Protein 6I7N (pdb70)

Structure (mmCIF, N/CA/C/O backbone):
data_6I7N
#
_entry.id   6I7N
#
_cell.length_a   94.184
_cell.length_b   106.387
_cell.length_c   186.548
_cell.angle_alpha   90.00
_cell.angle_beta   90.00
_cell.angle_gamma   90.00
#
_symmetry.space_group_name_H-M   'P 21 21 21'
#
loop_
_entity.id
_entity.type
_entity.pdbx_description
1 polymer 'Trypanothione reductase'
2 non-polymer 'FLAVIN-ADENINE DINUCLEOTIDE'
3 non-polymer GLYCEROL
4 non-polymer 'SULFATE ION'
5 non-polymer ~{N}-(4-azanylbutyl)-~{N}-(2-azanyl-2-oxidanylidene-ethyl)-7-(3-azanyl-3-oxidanylidene-propyl)-4-(dimethylamino)-2-(2-naphthalen-2-ylethylamino)pyrrolo[2,3-d]pyrimidine-6-carboxamide
6 water water
#
loop_
_atom_site.group_PDB
_atom_site.id
_atom_site.type_symbol
_atom_site.label_atom_id
_atom_site.label_alt_id
_atom_site.label_comp_id
_atom_site.label_asym_id
_atom_site.label_entity_id
_atom_site.label_seq_id
_atom_site.pdbx_PDB_ins_code
_atom_site.Cartn_x
_atom_site.Cartn_y
_atom_site.Cartn_z
_atom_site.occupancy
_atom_site.B_iso_or_equiv
_atom_site.auth_seq_id
_atom_site.auth_comp_id
_atom_site.auth_asym_id
_atom_site.auth_atom_id
_atom_site.pdbx_PDB_model_num
ATOM 1 N N . PRO A 1 1 ? 6.223 84.278 49.235 1.00 165.50 0 PRO A N 1
ATOM 2 C CA . PRO A 1 1 ? 4.887 84.445 48.610 1.00 165.92 0 PRO A CA 1
ATOM 3 C C . PRO A 1 1 ? 3.717 83.965 49.502 1.00 163.01 0 PRO A C 1
ATOM 4 O O . PRO A 1 1 ? 3.895 83.910 50.712 1.00 166.88 0 PRO A O 1
ATOM 8 N N . MET A 1 2 ? 2.558 83.626 48.910 1.00 148.42 1 MET A N 1
ATOM 9 C CA . MET A 1 2 ? 1.253 83.442 49.626 1.00 133.34 1 MET A CA 1
ATOM 10 C C . MET A 1 2 ? 0.951 81.958 49.925 1.00 120.68 1 MET A C 1
ATOM 11 O O . MET A 1 2 ? 1.296 81.079 49.102 1.00 117.87 1 MET A O 1
ATOM 16 N N . SER A 1 3 ? 0.269 81.694 51.052 1.00 125.04 2 SER A N 1
ATOM 17 C CA . SER A 1 3 ? 0.103 80.344 51.662 1.00 111.55 2 SER A CA 1
ATOM 18 C C . SER A 1 3 ? -1.155 79.636 51.144 1.00 101.39 2 SER A C 1
ATOM 19 O O . SER A 1 3 ? -2.283 80.015 51.508 1.00 95.17 2 SER A O 1
ATOM 22 N N . ARG A 1 4 ? -0.954 78.548 50.417 1.00 95.35 3 ARG A N 1
ATOM 23 C CA . ARG A 1 4 ? -2.024 77.924 49.605 1.00 94.51 3 ARG A CA 1
ATOM 24 C C . ARG A 1 4 ? -2.475 76.622 50.259 1.00 90.37 3 ARG A C 1
ATOM 25 O O . ARG A 1 4 ? -1.727 76.092 51.092 1.00 88.11 3 ARG A O 1
ATOM 33 N N . ALA A 1 5 ? -3.630 76.102 49.833 1.00 88.80 4 ALA A N 1
ATOM 34 C CA . ALA A 1 5 ? -4.234 74.855 50.371 1.00 88.58 4 ALA A CA 1
ATOM 35 C C . ALA A 1 5 ? -3.385 73.622 50.005 1.00 86.59 4 ALA A C 1
ATOM 36 O O . ALA A 1 5 ? -2.953 72.894 50.927 1.00 88.02 4 ALA A O 1
ATOM 38 N N . TYR A 1 6 ? -3.195 73.354 48.713 1.00 82.73 5 TYR A N 1
ATOM 39 C CA . TYR A 1 6 ? -2.281 72.294 48.224 1.00 79.60 5 TYR A CA 1
ATOM 40 C C . TYR A 1 6 ? -1.052 72.950 47.603 1.00 83.22 5 TYR A C 1
ATOM 41 O O . TYR A 1 6 ? -1.131 74.103 47.149 1.00 80.80 5 TYR A O 1
ATOM 50 N N . ASP A 1 7 ? 0.036 72.197 47.509 1.00 89.57 6 ASP A N 1
ATOM 51 C CA . ASP A 1 7 ? 1.263 72.649 46.812 1.00 94.87 6 ASP A CA 1
ATOM 52 C C . ASP A 1 7 ? 1.154 72.296 45.338 1.00 90.96 6 ASP A C 1
ATOM 53 O O . ASP A 1 7 ? 1.643 73.077 44.506 1.00 95.56 6 ASP A O 1
ATOM 58 N N . LEU A 1 8 ? 0.607 71.118 45.047 1.00 82.57 7 LEU A N 1
ATOM 59 C CA . LEU A 1 8 ? 0.486 70.646 43.648 1.00 78.69 7 LEU A CA 1
ATOM 60 C C . LEU A 1 8 ? -0.850 69.940 43.431 1.00 76.92 7 LEU A C 1
ATOM 61 O O . LEU A 1 8 ? -1.160 68.968 44.151 1.00 78.02 7 LEU A O 1
ATOM 66 N N . VAL A 1 9 ? -1.609 70.421 42.454 1.00 72.73 8 VAL A N 1
ATOM 67 C CA . VAL A 1 9 ? -2.797 69.712 41.929 1.00 71.83 8 VAL A CA 1
ATOM 68 C C . VAL A 1 9 ? -2.303 69.009 40.668 1.00 77.74 8 VAL A C 1
ATOM 69 O O . VAL A 1 9 ? -1.275 69.455 40.136 1.00 81.11 8 VAL A O 1
ATOM 73 N N . VAL A 1 10 ? -2.931 67.892 40.268 1.00 83.58 9 VAL A N 1
ATOM 74 C CA . VAL A 1 10 ? -2.691 67.169 38.974 1.00 79.79 9 VAL A CA 1
ATOM 75 C C . VAL A 1 10 ? -4.043 66.757 38.378 1.00 80.14 9 VAL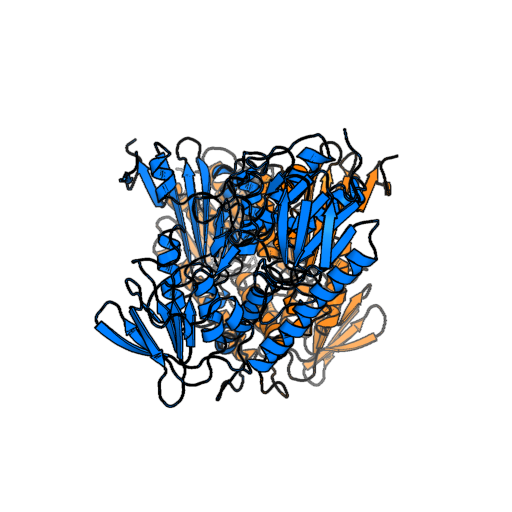 A C 1
ATOM 76 O O . VAL A 1 10 ? -4.768 65.999 39.064 1.00 79.99 9 VAL A O 1
ATOM 80 N N . LEU A 1 11 ? -4.333 67.171 37.136 1.00 80.61 10 LEU A N 1
ATOM 81 C CA . LEU A 1 11 ? -5.553 66.737 36.389 1.00 81.63 10 LEU A CA 1
ATOM 82 C C . LEU A 1 11 ? -5.255 65.446 35.625 1.00 86.11 10 LEU A C 1
ATOM 83 O O . LEU A 1 11 ? -4.755 65.545 34.510 1.00 93.02 10 LEU A O 1
ATOM 88 N N . GLY A 1 12 ? -5.558 64.291 36.209 1.00 88.90 11 GLY A N 1
ATOM 89 C CA . GLY A 1 12 ? -5.398 62.989 35.544 1.00 87.86 11 GLY A CA 1
ATOM 90 C C . GLY A 1 12 ? -4.446 62.085 36.293 1.00 84.89 11 GLY A C 1
ATOM 91 O O . GLY A 1 12 ? -3.239 62.416 36.386 1.00 81.87 11 GLY A O 1
ATOM 92 N N . ALA A 1 13 ? -4.965 60.950 36.768 1.00 81.01 12 ALA A N 1
ATOM 93 C CA . ALA A 1 13 ? -4.167 59.817 37.285 1.00 81.18 12 ALA A CA 1
ATOM 94 C C . ALA A 1 13 ? -3.518 59.042 36.127 1.00 81.10 12 ALA A C 1
ATOM 95 O O . ALA A 1 13 ? -3.614 57.803 36.091 1.00 75.17 12 ALA A O 1
ATOM 97 N N . GLY A 1 14 ? -2.823 59.761 35.242 1.00 86.46 13 GLY A N 1
ATOM 98 C CA . GLY A 1 14 ? -2.183 59.197 34.043 1.00 86.84 13 GLY A CA 1
ATOM 99 C C . GLY A 1 14 ? -0.889 58.494 34.401 1.00 86.08 13 GLY A C 1
ATOM 100 O O . GLY A 1 14 ? -0.531 58.442 35.582 1.00 80.93 13 GLY A O 1
ATOM 101 N N . SER A 1 15 ? -0.206 57.942 33.411 1.00 89.05 14 SER A N 1
ATOM 102 C CA . SER A 1 15 ? 1.167 57.413 33.579 1.00 86.14 14 SER A CA 1
ATOM 103 C C . SER A 1 15 ? 2.033 58.589 34.032 1.00 78.94 14 SER A C 1
ATOM 104 O O . SER A 1 15 ? 2.836 58.417 34.950 1.00 74.94 14 SER A O 1
ATOM 107 N N . GLY A 1 16 ? 1.841 59.756 33.420 1.00 76.42 15 GLY A N 1
ATOM 108 C CA . GLY A 1 16 ? 2.546 60.987 33.813 1.00 78.34 15 GLY A CA 1
ATOM 109 C C . GLY A 1 16 ? 2.045 61.518 35.145 1.00 77.94 15 GLY A C 1
ATOM 110 O O . GLY A 1 16 ? 2.883 61.737 36.062 1.00 79.38 15 GLY A O 1
ATOM 111 N N . GLY A 1 17 ? 0.727 61.722 35.252 1.00 75.62 16 GLY A N 1
ATOM 112 C CA . GLY A 1 17 ? 0.074 62.359 36.415 1.00 73.87 16 GLY A CA 1
ATOM 113 C C . GLY A 1 17 ? 0.317 61.627 37.732 1.00 72.69 16 GLY A C 1
ATOM 114 O O . GLY A 1 17 ? 0.440 62.300 38.763 1.00 71.83 16 GLY A O 1
ATOM 115 N N . LEU A 1 18 ? 0.395 60.295 37.712 1.00 73.88 17 LEU A N 1
ATOM 116 C CA . LEU A 1 18 ? 0.662 59.462 38.914 1.00 74.35 17 LEU A CA 1
ATOM 117 C C . LEU A 1 18 ? 2.157 59.415 39.208 1.00 74.24 17 LEU A C 1
ATOM 118 O O . LEU A 1 18 ? 2.474 59.250 40.375 1.00 77.73 17 LEU A O 1
ATOM 123 N N . GLU A 1 19 ? 3.035 59.507 38.213 1.00 75.86 18 GLU A N 1
ATOM 124 C CA . GLU A 1 19 ? 4.502 59.525 38.463 1.00 78.11 18 GLU A CA 1
ATOM 125 C C . GLU A 1 19 ? 4.861 60.835 39.165 1.00 80.45 18 GLU A C 1
ATOM 126 O O . GLU A 1 19 ? 5.586 60.794 40.178 1.00 78.76 18 GLU A O 1
ATOM 132 N N . ALA A 1 20 ? 4.356 61.952 38.648 1.00 87.14 19 ALA A N 1
ATOM 133 C CA . ALA A 1 20 ? 4.546 63.297 39.243 1.00 92.73 19 ALA A CA 1
ATOM 134 C C . ALA A 1 20 ? 4.007 63.307 40.681 1.00 95.37 19 ALA A C 1
ATOM 135 O O . ALA A 1 20 ? 4.776 63.635 41.613 1.00 98.10 19 ALA A O 1
ATOM 137 N N . GLY A 1 21 ? 2.730 62.946 40.854 1.00 94.99 20 GLY A N 1
ATOM 138 C CA . GLY A 1 21 ? 2.015 62.980 42.147 1.00 90.49 20 GLY A CA 1
ATOM 139 C C . GLY A 1 21 ? 2.761 62.243 43.241 1.00 87.96 20 GLY A C 1
ATOM 140 O O . GLY A 1 21 ? 2.900 62.806 44.325 1.00 87.45 20 GLY A O 1
ATOM 141 N N . TRP A 1 22 ? 3.257 61.042 42.948 1.00 88.74 21 TRP A N 1
ATOM 142 C CA . TRP A 1 22 ? 3.954 60.157 43.918 1.00 89.84 21 TRP A CA 1
ATOM 143 C C . TRP A 1 22 ? 5.312 60.750 44.295 1.00 93.37 21 TRP A C 1
ATOM 144 O O . TRP A 1 22 ? 5.602 60.809 45.506 1.00 100.19 21 TRP A O 1
ATOM 155 N N . ASN A 1 23 ? 6.130 61.145 43.315 1.00 93.46 22 ASN A N 1
ATOM 156 C CA . ASN A 1 23 ? 7.516 61.633 43.564 1.00 93.59 22 ASN A CA 1
ATOM 157 C C . ASN A 1 23 ? 7.485 62.893 44.443 1.00 91.58 22 ASN A C 1
ATOM 158 O O . ASN A 1 23 ? 8.350 63.016 45.333 1.00 94.53 22 ASN A O 1
ATOM 163 N N . ALA A 1 24 ? 6.515 63.784 44.220 1.00 86.71 23 ALA A N 1
ATOM 164 C CA . ALA A 1 24 ? 6.341 65.027 45.007 1.00 84.79 23 ALA A CA 1
ATOM 165 C C . ALA A 1 24 ? 5.912 64.690 46.438 1.00 87.20 23 ALA A C 1
ATOM 166 O O . ALA A 1 24 ? 6.396 65.359 47.379 1.00 88.93 23 ALA A O 1
ATOM 168 N N . ALA A 1 25 ? 5.034 63.696 46.596 1.00 87.57 24 ALA A N 1
ATOM 169 C CA . ALA A 1 25 ? 4.376 63.354 47.878 1.00 85.28 24 ALA A CA 1
ATOM 170 C C . ALA A 1 25 ? 5.318 62.591 48.812 1.00 83.79 24 ALA A C 1
ATOM 171 O O . ALA A 1 25 ? 5.065 62.650 50.032 1.00 86.87 24 ALA A O 1
ATOM 173 N N . VAL A 1 26 ? 6.312 61.847 48.315 1.00 80.12 25 VAL A N 1
ATOM 174 C CA . VAL A 1 26 ? 7.208 61.102 49.246 1.00 81.40 25 VAL A CA 1
ATOM 175 C C . VAL A 1 26 ? 8.615 61.724 49.250 1.00 84.75 25 VAL A C 1
ATOM 176 O O . VAL A 1 26 ? 9.089 62.082 50.360 1.00 86.60 25 VAL A O 1
ATOM 180 N N . THR A 1 27 ? 9.273 61.892 48.105 1.00 85.92 26 THR A N 1
ATOM 181 C CA . THR A 1 27 ? 10.704 62.305 48.094 1.00 88.38 26 THR A CA 1
ATOM 182 C C . THR A 1 27 ? 10.834 63.828 48.238 1.00 90.85 26 THR A C 1
ATOM 183 O O . THR A 1 27 ? 11.974 64.278 48.379 1.00 94.46 26 THR A O 1
ATOM 187 N N . HIS A 1 28 ? 9.738 64.598 48.229 1.00 93.20 27 HIS A N 1
ATOM 188 C CA . HIS A 1 28 ? 9.762 66.051 48.578 1.00 93.72 27 HIS A CA 1
ATOM 189 C C . HIS A 1 28 ? 8.606 66.480 49.496 1.00 92.66 27 HIS A C 1
ATOM 190 O O . HIS A 1 28 ? 8.603 67.658 49.887 1.00 84.99 27 HIS A O 1
ATOM 197 N N . LYS A 1 29 ? 7.657 65.580 49.790 1.00 96.00 28 LYS A N 1
ATOM 198 C CA . LYS A 1 29 ? 6.744 65.605 50.974 1.00 96.62 28 LYS A CA 1
ATOM 199 C C . LYS A 1 29 ? 5.668 66.687 50.832 1.00 89.43 28 LYS A C 1
ATOM 200 O O . LYS A 1 29 ? 5.172 67.133 51.880 1.00 78.32 28 LYS A O 1
ATOM 206 N N . LYS A 1 30 ? 5.240 67.001 49.602 1.00 88.36 29 LYS A N 1
ATOM 207 C CA . LYS A 1 30 ? 4.276 68.093 49.303 1.00 89.30 29 LYS A CA 1
ATOM 208 C C . LYS A 1 30 ? 2.848 67.556 49.353 1.00 91.45 29 LYS A C 1
ATOM 209 O O . LYS A 1 30 ? 2.676 66.332 49.175 1.00 93.71 29 LYS A O 1
ATOM 215 N N . LYS A 1 31 ? 1.869 68.433 49.595 1.00 95.06 30 LYS A N 1
ATOM 216 C CA . LYS A 1 31 ? 0.450 68.015 49.770 1.00 97.03 30 LYS A CA 1
ATOM 217 C C . LYS A 1 31 ? -0.193 68.027 48.388 1.00 93.81 30 LYS A C 1
ATOM 218 O O . LYS A 1 31 ? -0.606 69.098 47.906 1.00 94.19 30 LYS A O 1
ATOM 224 N N . VAL A 1 32 ? -0.287 66.854 47.782 1.00 87.40 31 VAL A N 1
ATOM 225 C CA . VAL A 1 32 ? -0.669 66.717 46.359 1.00 79.34 31 VAL A CA 1
ATOM 226 C C . VAL A 1 32 ? -2.121 66.281 46.257 1.00 77.28 31 VAL A C 1
ATOM 227 O O . VAL A 1 32 ? -2.604 65.526 47.118 1.00 76.13 31 VAL A O 1
ATOM 231 N N . ALA A 1 33 ? -2.777 66.758 45.210 1.00 77.54 32 ALA A N 1
ATOM 232 C CA . ALA A 1 33 ? -4.150 66.368 44.840 1.00 79.01 32 ALA A CA 1
ATOM 233 C C . ALA A 1 33 ? -4.166 65.878 43.392 1.00 76.31 32 ALA A C 1
ATOM 234 O O . ALA A 1 33 ? -3.624 66.567 42.519 1.00 73.10 32 ALA A O 1
ATOM 236 N N . VAL A 1 34 ? -4.786 64.729 43.144 1.00 74.84 33 VAL A N 1
ATOM 237 C CA . VAL A 1 34 ? -4.801 64.088 41.802 1.00 72.67 33 VAL A CA 1
ATOM 238 C C . VAL A 1 34 ? -6.258 63.881 41.395 1.00 71.60 33 VAL A C 1
ATOM 239 O O . VAL A 1 34 ? -7.010 63.245 42.141 1.00 66.97 33 VAL A O 1
ATOM 243 N N . VAL A 1 35 ? -6.650 64.461 40.269 1.00 74.77 34 VAL A N 1
ATOM 244 C CA . VAL A 1 35 ? -8.065 64.437 39.809 1.00 77.68 34 VAL A CA 1
ATOM 245 C C . VAL A 1 35 ? -8.216 63.421 38.676 1.00 78.10 34 VAL A C 1
ATOM 246 O O . VAL A 1 35 ? -7.429 63.416 37.720 1.00 76.90 34 VAL A O 1
ATOM 250 N N . ASP A 1 36 ? -9.242 62.591 38.768 1.00 78.73 35 ASP A N 1
ATOM 251 C CA . ASP A 1 36 ? -9.599 61.672 37.666 1.00 79.43 35 ASP A CA 1
ATOM 252 C C . ASP A 1 36 ? -11.103 61.439 37.708 1.00 80.79 35 ASP A C 1
ATOM 253 O O . ASP A 1 36 ? -11.718 61.802 38.703 1.00 81.13 35 ASP A O 1
ATOM 258 N N . VAL A 1 37 ? -11.666 60.852 36.662 1.00 81.15 36 VAL A N 1
ATOM 259 C CA . VAL A 1 37 ? -13.125 60.964 36.366 1.00 80.19 36 VAL A CA 1
ATOM 260 C C . VAL A 1 37 ? -13.885 59.748 36.910 1.00 79.03 36 VAL A C 1
ATOM 261 O O . VAL A 1 37 ? -15.130 59.805 36.967 1.00 77.07 36 VAL A O 1
ATOM 265 N N . GLN A 1 38 ? -13.207 58.683 37.327 1.00 80.48 37 GLN A N 1
ATOM 266 C CA . GLN A 1 38 ? -13.952 57.516 37.858 1.00 84.71 37 GLN A CA 1
ATOM 267 C C . GLN A 1 38 ? -13.096 56.635 38.771 1.00 83.50 37 GLN A C 1
ATOM 268 O O . GLN A 1 38 ? -11.834 56.715 38.757 1.00 78.34 37 GLN A O 1
ATOM 274 N N . ALA A 1 39 ? -13.819 55.802 39.526 1.00 83.12 38 ALA A N 1
ATOM 275 C CA . ALA A 1 39 ? -13.311 54.756 40.436 1.00 82.91 38 ALA A CA 1
ATOM 276 C C . ALA A 1 39 ? -12.339 53.866 39.668 1.00 83.24 38 ALA A C 1
ATOM 277 O O . ALA A 1 39 ? -11.118 54.019 39.849 1.00 77.40 38 ALA A O 1
ATOM 279 N N . THR A 1 40 ? -12.902 53.034 38.790 1.00 87.09 39 THR A N 1
ATOM 280 C CA . THR A 1 40 ? -12.238 51.896 38.111 1.00 88.98 39 THR A CA 1
ATOM 281 C C . THR A 1 40 ? -12.499 51.995 36.606 1.00 88.49 39 THR A C 1
ATOM 282 O O . THR A 1 40 ? -13.313 52.855 36.199 1.00 87.23 39 THR A O 1
ATOM 286 N N . HIS A 1 41 ? -11.856 51.126 35.821 1.00 87.12 40 HIS A N 1
ATOM 287 C CA . HIS A 1 41 ? -12.001 51.033 34.342 1.00 84.09 40 HIS A CA 1
ATOM 288 C C . HIS A 1 41 ? -13.472 50.906 33.947 1.00 82.94 40 HIS A C 1
ATOM 289 O O . HIS A 1 41 ? -14.260 50.396 34.763 1.00 79.49 40 HIS A O 1
ATOM 296 N N . GLY A 1 42 ? -13.817 51.347 32.731 1.00 85.47 41 GLY A N 1
ATOM 297 C CA . GLY A 1 42 ? -15.067 50.939 32.063 1.00 87.54 41 GLY A CA 1
ATOM 298 C C . GLY A 1 42 ? -15.977 52.082 31.618 1.00 89.01 41 GLY A C 1
ATOM 299 O O . GLY A 1 42 ? -15.745 53.259 31.900 1.00 85.81 41 GLY A O 1
ATOM 300 N N . PRO A 1 43 ? -17.056 51.728 30.887 1.00 93.47 42 PRO A N 1
ATOM 301 C CA . PRO A 1 43 ? -17.945 52.712 30.285 1.00 94.96 42 PRO A CA 1
ATOM 302 C C . PRO A 1 43 ? -18.724 53.511 31.319 1.00 94.30 42 PRO A C 1
ATOM 303 O O . PRO A 1 43 ? -18.979 53.020 32.412 1.00 96.69 42 PRO A O 1
ATOM 307 N N . PRO A 1 44 ? -19.215 54.716 30.960 1.00 93.04 43 PRO A N 1
ATOM 308 C CA . PRO A 1 44 ? -18.923 55.315 29.652 1.00 93.17 43 PRO A CA 1
ATOM 309 C C . PRO A 1 44 ? -17.646 56.167 29.507 1.00 90.91 43 PRO A C 1
ATOM 310 O O . PRO A 1 44 ? -17.417 56.649 28.402 1.00 87.35 43 PRO A O 1
ATOM 314 N N . LEU A 1 45 ? -16.829 56.288 30.559 1.00 87.78 44 LEU A N 1
ATOM 315 C CA . LEU A 1 45 ? -15.641 57.181 30.559 1.00 86.40 44 LEU A CA 1
ATOM 316 C C . LEU A 1 45 ? -14.365 56.409 30.222 1.00 83.90 44 LEU A C 1
ATOM 317 O O . LEU A 1 45 ? -13.377 57.067 29.851 1.00 77.29 44 LEU A O 1
ATOM 322 N N . PHE A 1 46 ? -14.379 55.085 30.386 1.00 87.40 45 PHE A N 1
ATOM 323 C CA . PHE A 1 46 ? -13.242 54.178 30.065 1.00 91.71 45 PHE A CA 1
ATOM 324 C C . PHE A 1 46 ? -12.008 54.562 30.893 1.00 91.01 45 PHE A C 1
ATOM 325 O O . PHE A 1 46 ? -11.759 53.937 31.923 1.00 88.65 45 PHE A O 1
ATOM 333 N N . ALA A 1 47 ? -11.257 55.570 30.454 1.00 92.14 46 ALA A N 1
ATOM 334 C CA . ALA A 1 47 ? -10.024 56.043 31.117 1.00 92.59 46 ALA A CA 1
ATOM 335 C C . ALA A 1 47 ? -10.315 56.321 32.596 1.00 92.01 46 ALA A C 1
ATOM 336 O O . ALA A 1 47 ? -11.327 56.983 32.905 1.00 95.17 46 ALA A O 1
ATOM 338 N N . ALA A 1 48 ? -9.488 55.811 33.502 1.00 90.09 47 ALA A N 1
ATOM 339 C CA . ALA A 1 48 ? -9.768 55.881 34.954 1.00 87.70 47 ALA A CA 1
ATOM 340 C C . ALA A 1 48 ? -8.475 55.942 35.747 1.00 86.87 47 ALA A C 1
ATOM 341 O O . ALA A 1 48 ? -7.386 56.081 35.160 1.00 83.35 47 ALA A O 1
ATOM 343 N N . LEU A 1 49 ? -8.610 55.833 37.062 1.00 90.83 48 LEU A N 1
ATOM 344 C CA . LEU A 1 49 ? -7.446 55.712 37.969 1.00 93.25 48 LEU A CA 1
ATOM 345 C C . LEU A 1 49 ? -6.415 54.742 37.363 1.00 90.49 48 LEU A C 1
ATOM 346 O O . LEU A 1 49 ? -6.694 53.517 37.287 1.00 88.79 48 LEU A O 1
ATOM 351 N N . GLY A 1 50 ? -5.264 55.277 36.945 1.00 86.35 49 GLY A N 1
ATOM 352 C CA . GLY A 1 50 ? -4.183 54.494 36.331 1.00 86.02 49 GLY A CA 1
ATOM 353 C C . GLY A 1 50 ? -3.886 54.954 34.920 1.00 88.42 49 GLY A C 1
ATOM 354 O O . GLY A 1 50 ? -2.896 54.480 34.359 1.00 91.93 49 GLY A O 1
ATOM 355 N N . GLY A 1 51 ? -4.719 55.811 34.328 1.00 90.14 50 GLY A N 1
ATOM 356 C CA . GLY A 1 51 ? -4.425 56.445 33.031 1.00 93.88 50 GLY A CA 1
ATOM 357 C C . GLY A 1 51 ? -5.029 55.688 31.858 1.00 96.57 50 GLY A C 1
ATOM 358 O O . GLY A 1 51 ? -5.564 54.586 32.049 1.00 95.14 50 GLY A O 1
ATOM 359 N N . THR A 1 52 ? -4.938 56.276 30.668 1.00 101.22 51 THR A N 1
ATOM 360 C CA . THR A 1 52 ? -5.474 55.732 29.397 1.00 96.73 51 THR A CA 1
ATOM 361 C C . THR A 1 52 ? -4.502 54.661 28.929 1.00 95.78 51 THR A C 1
ATOM 362 O O . THR A 1 52 ? -4.468 54.423 27.743 1.00 94.48 51 THR A O 1
ATOM 366 N N . CYS A 1 53 ? -3.718 54.070 29.828 1.00 98.17 52 CYS A N 1
ATOM 367 C CA . CYS A 1 53 ? -2.698 53.057 29.453 1.00 97.40 52 CYS A CA 1
ATOM 368 C C . CYS A 1 53 ? -2.793 51.815 30.309 1.00 88.41 52 CYS A C 1
ATOM 369 O O . CYS A 1 53 ? -2.019 50.933 30.076 1.00 85.44 52 CYS A O 1
ATOM 372 N N . VAL A 1 54 ? -3.641 51.799 31.314 1.00 85.33 53 VAL A N 1
ATOM 373 C CA . VAL A 1 54 ? -3.779 50.623 32.207 1.00 82.30 53 VAL A CA 1
ATOM 374 C C . VAL A 1 54 ? -5.215 50.142 32.074 1.00 81.75 53 VAL A C 1
ATOM 375 O O . VAL A 1 54 ? -5.450 48.966 32.327 1.00 79.59 53 VAL A O 1
ATOM 379 N N . ASN A 1 55 ? -6.113 51.058 31.702 1.00 81.88 54 ASN A N 1
ATOM 380 C CA . ASN A 1 55 ? -7.567 50.793 31.607 1.00 84.10 54 ASN A CA 1
ATOM 381 C C . ASN A 1 55 ? -7.977 50.527 30.163 1.00 86.82 54 ASN A C 1
ATOM 382 O O . ASN A 1 55 ? -8.606 49.473 29.908 1.00 85.73 54 ASN A O 1
ATOM 387 N N . VAL A 1 56 ? -7.659 51.416 29.240 1.00 90.41 55 VAL A N 1
ATOM 388 C CA . VAL A 1 56 ? -8.062 51.159 27.830 1.00 96.40 55 VAL A CA 1
ATOM 389 C C . VAL A 1 56 ? -6.858 51.398 26.934 1.00 96.82 55 VAL A C 1
ATOM 390 O O . VAL A 1 56 ? -7.043 51.770 25.761 1.00 94.28 55 VAL A O 1
ATOM 394 N N . GLY A 1 57 ? -5.674 51.105 27.469 1.00 95.43 56 GLY A N 1
ATOM 395 C CA . GLY A 1 57 ? -4.409 51.294 26.745 1.00 95.57 56 GLY A CA 1
ATOM 396 C C . GLY A 1 57 ? -3.640 50.007 26.602 1.00 95.39 56 GLY A C 1
ATOM 397 O O . GLY A 1 57 ? -4.277 48.974 26.426 1.00 96.62 56 GLY A O 1
ATOM 398 N N . CYS A 1 58 ? -2.318 50.133 26.665 1.00 96.09 57 CYS A N 1
ATOM 399 C CA . CYS A 1 58 ? -1.254 49.109 26.539 1.00 94.53 57 CYS A CA 1
ATOM 400 C C . CYS A 1 58 ? -1.597 47.831 27.338 1.00 87.50 57 CYS A C 1
ATOM 401 O O . CYS A 1 58 ? -1.790 46.781 26.740 1.00 90.22 57 CYS A O 1
ATOM 404 N N . VAL A 1 59 ? -1.706 47.907 28.656 1.00 80.81 58 VAL A N 1
ATOM 405 C CA . VAL A 1 59 ? -1.824 46.690 29.498 1.00 82.53 58 VAL A CA 1
ATOM 406 C C . VAL A 1 59 ? -2.862 45.756 28.891 1.00 81.64 58 VAL A C 1
ATOM 407 O O . VAL A 1 59 ? -2.478 44.733 28.338 1.00 79.54 58 VAL A O 1
ATOM 411 N N . PRO A 1 60 ? -4.181 46.059 28.958 1.00 83.67 59 PRO A N 1
ATOM 412 C CA . PRO A 1 60 ? -5.212 45.089 28.581 1.00 88.24 59 PRO A CA 1
ATOM 413 C C . PRO A 1 60 ? -5.133 44.676 27.104 1.00 95.23 59 PRO A C 1
ATOM 414 O O . PRO A 1 60 ? -5.438 43.545 26.778 1.00 100.25 59 PRO A O 1
ATOM 418 N N . LYS A 1 61 ? -4.720 45.600 26.238 1.00 98.09 60 LYS A N 1
ATOM 419 C CA . LYS A 1 61 ? -4.403 45.294 24.823 1.00 97.18 60 LYS A CA 1
ATOM 420 C C . LYS A 1 61 ? -3.469 44.084 24.758 1.00 91.55 60 LYS A C 1
ATOM 421 O O . LYS A 1 61 ? -3.885 43.049 24.206 1.00 85.29 60 LYS A O 1
ATOM 427 N N . LYS A 1 62 ? -2.275 44.211 25.347 1.00 88.13 61 LYS A N 1
ATOM 428 C CA . LYS A 1 62 ? -1.184 43.212 25.213 1.00 86.68 61 LYS A CA 1
ATOM 429 C C . LYS A 1 62 ? -1.535 41.894 25.921 1.00 85.03 61 LYS A C 1
ATOM 430 O O . LYS A 1 62 ? -0.815 40.891 25.686 1.00 82.61 61 LYS A O 1
ATOM 436 N N . LEU A 1 63 ? -2.561 41.868 26.774 1.00 84.60 62 LEU A N 1
ATOM 437 C CA . LEU A 1 63 ? -3.112 40.595 27.302 1.00 85.41 62 LEU A CA 1
ATOM 438 C C . LEU A 1 63 ? -3.905 39.954 26.177 1.00 83.93 62 LEU A C 1
ATOM 439 O O . LEU A 1 63 ? -3.688 38.766 25.904 1.00 90.76 62 LEU A O 1
ATOM 444 N N . MET A 1 64 ? -4.798 40.721 25.559 1.00 78.42 63 MET A N 1
ATOM 445 C CA . MET A 1 64 ? -5.686 40.179 24.512 1.00 77.22 63 MET A CA 1
ATOM 446 C C . MET A 1 64 ? -4.813 39.700 23.342 1.00 77.46 63 MET A C 1
ATOM 447 O O . MET A 1 64 ? -5.143 38.636 22.774 1.00 77.85 63 MET A O 1
ATOM 452 N N . VAL A 1 65 ? -3.710 40.403 23.042 1.00 75.49 64 VAL A N 1
ATOM 453 C CA . VAL A 1 65 ? -2.802 40.039 21.909 1.00 74.63 64 VAL A CA 1
ATOM 454 C C . VAL A 1 65 ? -2.027 38.769 22.248 1.00 72.49 64 VAL A C 1
ATOM 455 O O . VAL A 1 65 ? -1.789 37.961 21.323 1.00 70.91 64 VAL A O 1
ATOM 459 N N . THR A 1 66 ? -1.634 38.585 23.504 1.00 72.66 65 THR A N 1
ATOM 460 C CA . THR A 1 66 ? -1.050 37.292 23.952 1.00 73.27 65 THR A CA 1
ATOM 461 C C . THR A 1 66 ? -2.095 36.199 23.726 1.00 74.60 65 THR A C 1
ATOM 462 O O . THR A 1 66 ? -1.712 35.096 23.295 1.00 77.17 65 THR A O 1
ATOM 466 N N . GLY A 1 67 ? -3.359 36.540 23.984 1.00 75.23 66 GLY A N 1
ATOM 467 C CA . GLY A 1 67 ? -4.520 35.656 23.828 1.00 77.78 66 GLY A CA 1
ATOM 468 C C . GLY A 1 67 ? -4.804 35.339 22.376 1.00 80.03 66 GLY A C 1
ATOM 469 O O . GLY A 1 67 ? -5.351 34.261 22.110 1.00 84.48 66 GLY A O 1
ATOM 470 N N . ALA A 1 68 ? -4.517 36.250 21.454 1.00 78.90 67 ALA A N 1
ATOM 471 C CA . ALA A 1 68 ? -4.726 35.997 20.018 1.00 81.58 67 ALA A CA 1
ATOM 472 C C . ALA A 1 68 ? -3.645 35.036 19.511 1.00 83.73 67 ALA A C 1
ATOM 473 O O . ALA A 1 68 ? -3.971 34.168 18.684 1.00 88.77 67 ALA A O 1
ATOM 475 N N . GLN A 1 69 ? -2.399 35.216 19.956 1.00 85.54 68 GLN A N 1
ATOM 476 C CA . GLN A 1 69 ? -1.214 34.482 19.431 1.00 88.89 68 GLN A CA 1
ATOM 477 C C . GLN A 1 69 ? -1.387 32.968 19.575 1.00 88.75 68 GLN A C 1
ATOM 478 O O . GLN A 1 69 ? -0.726 32.220 18.837 1.00 83.52 68 GLN A O 1
ATOM 484 N N . TYR A 1 70 ? -2.240 32.534 20.498 1.00 91.77 69 TYR A N 1
ATOM 485 C CA . TYR A 1 70 ? -2.515 31.102 20.777 1.00 93.77 69 TYR A CA 1
ATOM 486 C C . TYR A 1 70 ? -3.336 30.486 19.631 1.00 90.42 69 TYR A C 1
ATOM 487 O O . TYR A 1 70 ? -3.445 29.249 19.634 1.00 95.29 69 TYR A O 1
ATOM 496 N N . MET A 1 71 ? -3.905 31.261 18.698 1.00 87.92 70 MET A N 1
ATOM 497 C CA . MET A 1 71 ? -4.513 30.692 17.464 1.00 86.13 70 MET A CA 1
ATOM 498 C C . MET A 1 71 ? -3.388 30.073 16.636 1.00 84.40 70 MET A C 1
ATOM 499 O O . MET A 1 71 ? -3.432 28.851 16.386 1.00 81.62 70 MET A O 1
ATOM 504 N N . ASP A 1 72 ? -2.400 30.878 16.246 1.00 89.38 71 ASP A N 1
ATOM 505 C CA . ASP A 1 72 ? -1.198 30.399 15.511 1.00 94.24 71 ASP A CA 1
ATOM 506 C C . ASP A 1 72 ? -0.593 29.204 16.258 1.00 95.43 71 ASP A C 1
ATOM 507 O O . ASP A 1 72 ? -0.549 28.108 15.681 1.00 94.19 71 ASP A O 1
ATOM 512 N N . LEU A 1 73 ? -0.209 29.415 17.520 1.00 97.82 72 LEU A N 1
ATOM 513 C CA . LEU A 1 73 ? 0.510 28.412 18.351 1.00 102.46 72 LEU A CA 1
ATOM 514 C C . LEU A 1 73 ? -0.467 27.296 18.768 1.00 105.63 72 LEU A C 1
ATOM 515 O O . LEU A 1 73 ? -0.326 26.775 19.908 1.00 103.74 72 LEU A O 1
ATOM 520 N N . ILE A 1 74 ? -1.428 26.929 17.913 1.00 106.67 73 ILE A N 1
ATOM 521 C CA . ILE A 1 74 ? -2.267 25.707 18.095 1.00 110.17 73 ILE A CA 1
ATOM 522 C C . ILE A 1 74 ? -2.158 24.899 16.802 1.00 109.69 73 ILE A C 1
ATOM 523 O O . ILE A 1 74 ? -1.582 23.802 16.854 1.00 112.21 73 ILE A O 1
ATOM 528 N N . ARG A 1 75 ? -2.609 25.429 15.668 1.00 109.91 74 ARG A N 1
ATOM 529 C CA . ARG A 1 75 ? -2.438 24.692 14.388 1.00 115.15 74 ARG A CA 1
ATOM 530 C C . ARG A 1 75 ? -0.937 24.609 14.053 1.00 114.16 74 ARG A C 1
ATOM 531 O O . ARG A 1 75 ? -0.587 23.749 13.210 1.00 119.73 74 ARG A O 1
ATOM 539 N N . GLU A 1 76 ? -0.079 25.393 14.724 1.00 107.20 75 GLU A N 1
ATOM 540 C CA . GLU A 1 76 ? 1.403 25.245 14.620 1.00 106.16 75 GLU A CA 1
ATOM 541 C C . GLU A 1 76 ? 1.900 24.048 15.436 1.00 100.18 75 GLU A C 1
ATOM 542 O O . GLU A 1 76 ? 2.902 23.430 15.039 1.00 100.21 75 GLU A O 1
ATOM 548 N N . SER A 1 77 ? 1.275 23.749 16.569 1.00 96.06 76 SER A N 1
ATOM 549 C CA . SER A 1 77 ? 1.670 22.610 17.441 1.00 94.51 76 SER A CA 1
ATOM 550 C C . SER A 1 77 ? 1.676 21.293 16.651 1.00 94.91 76 SER A C 1
ATOM 551 O O . SER A 1 77 ? 2.575 20.456 16.908 1.00 92.49 76 SER A O 1
ATOM 554 N N . GLY A 1 78 ? 0.674 21.097 15.782 1.00 95.93 77 GLY A N 1
ATOM 555 C CA . GLY A 1 78 ? 0.412 19.858 15.015 1.00 95.77 77 GLY A CA 1
ATOM 556 C C . GLY A 1 78 ? 1.663 19.162 14.505 1.00 93.53 77 GLY A C 1
ATOM 557 O O . GLY A 1 78 ? 1.666 17.921 14.521 1.00 92.82 77 GLY A O 1
ATOM 558 N N . GLY A 1 79 ? 2.660 19.923 14.041 1.00 91.19 78 GLY A N 1
ATOM 559 C CA . GLY A 1 79 ? 3.909 19.404 13.447 1.00 89.21 78 GLY A CA 1
ATOM 560 C C . GLY A 1 79 ? 4.885 18.864 14.480 1.00 85.06 78 GLY A C 1
ATOM 561 O O . GLY A 1 79 ? 5.726 18.007 14.125 1.00 83.63 78 GLY A O 1
ATOM 562 N N . PHE A 1 80 ? 4.798 19.338 15.718 1.00 81.36 79 PHE A N 1
ATOM 563 C CA . PHE A 1 80 ? 5.667 18.884 16.826 1.00 80.17 79 PHE A CA 1
ATOM 564 C C . PHE A 1 80 ? 5.065 17.690 17.570 1.00 79.20 79 PHE A C 1
ATOM 565 O O . PHE A 1 80 ? 5.638 17.317 18.603 1.00 78.94 79 PHE A O 1
ATOM 573 N N . GLY A 1 81 ? 3.960 17.128 17.076 1.00 79.66 80 GLY A N 1
ATOM 574 C CA . GLY A 1 81 ? 3.362 15.893 17.620 1.00 79.40 80 GLY A CA 1
ATOM 575 C C . GLY A 1 81 ? 2.109 16.164 18.417 1.00 76.47 80 GLY A C 1
ATOM 576 O O . GLY A 1 81 ? 1.505 15.203 18.893 1.00 72.40 80 GLY A O 1
ATOM 577 N N . TRP A 1 82 ? 1.713 17.425 18.545 1.00 78.82 81 TRP A N 1
ATOM 578 C CA . TRP A 1 82 ? 0.562 17.820 19.390 1.00 86.61 81 TRP A CA 1
ATOM 579 C C . TRP A 1 82 ? -0.742 17.663 18.608 1.00 91.25 81 TRP A C 1
ATOM 580 O O . TRP A 1 82 ? -1.362 18.676 18.213 1.00 90.87 81 TRP A O 1
ATOM 591 N N . GLU A 1 83 ? -1.133 16.403 18.426 1.00 99.84 82 GLU A N 1
ATOM 592 C CA . GLU A 1 83 ? -2.382 15.982 17.751 1.00 107.09 82 GLU A CA 1
ATOM 593 C C . GLU A 1 83 ? -3.535 16.324 18.694 1.00 108.93 82 GLU A C 1
ATOM 594 O O . GLU A 1 83 ? -3.561 15.800 19.821 1.00 106.38 82 GLU A O 1
ATOM 600 N N . MET A 1 84 ? -4.421 17.210 18.265 1.00 114.46 83 MET A N 1
ATOM 601 C CA . MET A 1 84 ? -5.545 17.658 19.118 1.00 121.86 83 MET A CA 1
ATOM 602 C C . MET A 1 84 ? -6.769 17.940 18.251 1.00 129.72 83 MET A C 1
ATOM 603 O O . MET A 1 84 ? -6.593 18.439 17.113 1.00 125.73 83 MET A O 1
ATOM 608 N N . ASP A 1 85 ? -7.961 17.673 18.787 1.00 142.35 84 ASP A N 1
ATOM 609 C CA . ASP A 1 85 ? -9.245 17.953 18.093 1.00 148.23 84 ASP A CA 1
ATOM 610 C C . ASP A 1 85 ? -9.286 19.444 17.750 1.00 150.03 84 ASP A C 1
ATOM 611 O O . ASP A 1 85 ? -9.614 20.238 18.646 1.00 153.28 84 ASP A O 1
ATOM 616 N N . ARG A 1 86 ? -8.935 19.815 16.520 1.00 149.20 85 ARG A N 1
ATOM 617 C CA . ARG A 1 86 ? -9.059 21.214 16.039 1.00 148.80 85 ARG A CA 1
ATOM 618 C C . ARG A 1 86 ? -10.447 21.397 15.418 1.00 155.68 85 ARG A C 1
ATOM 619 O O . ARG A 1 86 ? -10.732 22.526 14.992 1.00 155.23 85 ARG A O 1
ATOM 627 N N . GLU A 1 87 ? -11.266 20.333 15.381 1.00 161.91 86 GLU A N 1
ATOM 628 C CA . GLU A 1 87 ? -12.661 20.360 14.869 1.00 160.52 86 GLU A CA 1
ATOM 629 C C . GLU A 1 87 ? -13.430 21.485 15.572 1.00 169.46 86 GLU A C 1
ATOM 630 O O . GLU A 1 87 ? -13.531 21.462 16.816 1.00 175.45 86 GLU A O 1
ATOM 636 N N . SER A 1 88 ? -13.962 22.425 14.788 1.00 169.18 87 SER A N 1
ATOM 637 C CA . SER A 1 88 ? -14.819 23.538 15.268 1.00 163.04 87 SER A CA 1
ATOM 638 C C . SER A 1 88 ? -14.169 24.248 16.461 1.00 158.91 87 SER A C 1
ATOM 639 O O . SER A 1 88 ? -14.861 24.406 17.477 1.00 162.61 87 SER A O 1
ATOM 642 N N . LEU A 1 89 ? -12.899 24.647 16.368 1.00 155.31 88 LEU A N 1
ATOM 643 C CA . LEU A 1 89 ? -12.230 25.372 17.480 1.00 152.22 88 LEU A CA 1
ATOM 644 C C . LEU A 1 89 ? -12.770 26.808 17.546 1.00 147.28 88 LEU A C 1
ATOM 645 O O . LEU A 1 89 ? -12.140 27.721 16.968 1.00 132.83 88 LEU A O 1
ATOM 650 N N . CYS A 1 90 ? -13.908 26.979 18.225 1.00 141.74 89 CYS A N 1
ATOM 651 C CA . CYS A 1 90 ? -14.551 28.293 18.468 1.00 132.42 89 CYS A CA 1
ATOM 652 C C . CYS A 1 90 ? -14.072 28.807 19.818 1.00 122.12 89 CYS A C 1
ATOM 653 O O . CYS A 1 90 ? -14.373 28.196 20.842 1.00 119.87 89 CYS A O 1
ATOM 656 N N . PRO A 1 91 ? -13.289 29.907 19.863 1.00 108.92 90 PRO A N 1
ATOM 657 C CA . PRO A 1 91 ? -12.855 30.503 21.129 1.00 104.37 90 PRO A CA 1
ATOM 658 C C . PRO A 1 91 ? -13.928 31.396 21.772 1.00 101.83 90 PRO A C 1
ATOM 659 O O . PRO A 1 91 ? -14.664 32.022 21.041 1.00 101.39 90 PRO A O 1
ATOM 663 N N . ASN A 1 92 ? -13.996 31.416 23.108 1.00 98.66 91 ASN A N 1
ATOM 664 C CA . ASN A 1 92 ? -14.978 32.222 23.875 1.00 93.02 91 ASN A CA 1
ATOM 665 C C . ASN A 1 92 ? -14.362 33.589 24.189 1.00 88.17 91 ASN A C 1
ATOM 666 O O . ASN A 1 92 ? -13.483 33.684 25.055 1.00 86.90 91 ASN A O 1
ATOM 671 N N . TRP A 1 93 ? -14.827 34.604 23.469 1.00 83.78 92 TRP A N 1
ATOM 672 C CA . TRP A 1 93 ? -14.541 36.039 23.707 1.00 82.57 92 TRP A CA 1
ATOM 673 C C . TRP A 1 93 ? -14.882 36.434 25.146 1.00 85.08 92 TRP A C 1
ATOM 674 O O . TRP A 1 93 ? -14.066 37.132 25.796 1.00 84.75 92 TRP A O 1
ATOM 685 N N . LYS A 1 94 ? -16.047 36.022 25.633 1.00 87.35 93 LYS A N 1
ATOM 686 C CA . LYS A 1 94 ? -16.523 36.470 26.958 1.00 91.25 93 LYS A CA 1
ATOM 687 C C . LYS A 1 94 ? -15.474 36.128 28.013 1.00 89.53 93 LYS A C 1
ATOM 688 O O . LYS A 1 94 ? -15.120 37.041 28.765 1.00 92.18 93 LYS A O 1
ATOM 694 N N . THR A 1 95 ? -14.973 34.892 28.048 1.00 86.46 94 THR A N 1
ATOM 695 C CA . THR A 1 95 ? -13.980 34.451 29.070 1.00 85.47 94 THR A CA 1
ATOM 696 C C . THR A 1 95 ? -12.674 35.264 28.953 1.00 81.39 94 THR A C 1
ATOM 697 O O . THR A 1 95 ? -12.057 35.495 30.002 1.00 81.50 94 THR A O 1
ATOM 701 N N . LEU A 1 96 ? -12.267 35.735 27.774 1.00 79.35 95 LEU A N 1
ATOM 702 C CA . LEU A 1 96 ? -11.057 36.604 27.662 1.00 79.32 95 LEU A CA 1
ATOM 703 C C . LEU A 1 96 ? -11.378 37.967 28.252 1.00 80.68 95 LEU A C 1
ATOM 704 O O . LEU A 1 96 ? -10.530 38.496 28.969 1.00 84.04 95 LEU A O 1
ATOM 709 N N . ILE A 1 97 ? -12.539 38.521 27.902 1.00 83.86 96 ILE A N 1
ATOM 710 C CA . ILE A 1 97 ? -12.966 39.874 28.361 1.00 90.08 96 ILE A CA 1
ATOM 711 C C . ILE A 1 97 ? -13.159 39.836 29.877 1.00 89.42 96 ILE A C 1
ATOM 712 O O . ILE A 1 97 ? -12.683 40.763 30.568 1.00 85.12 96 ILE A O 1
ATOM 717 N N . ALA A 1 98 ? -13.851 38.807 30.360 1.00 91.65 97 ALA A N 1
ATOM 718 C CA . ALA A 1 98 ? -13.987 38.484 31.802 1.00 90.59 97 ALA A CA 1
ATOM 719 C C . ALA A 1 98 ? -12.612 38.533 32.482 1.00 87.62 97 ALA A C 1
ATOM 720 O O . ALA A 1 98 ? -12.410 39.353 33.405 1.00 83.91 97 ALA A O 1
ATOM 722 N N . ALA A 1 99 ? -11.699 37.695 31.999 1.00 87.88 98 ALA A N 1
ATOM 723 C CA . ALA A 1 99 ? -10.340 37.507 32.548 1.00 87.58 98 ALA A CA 1
ATOM 724 C C . ALA A 1 99 ? -9.638 38.856 32.717 1.00 83.29 98 ALA A C 1
ATOM 725 O O . ALA A 1 99 ? -8.956 39.017 33.731 1.00 84.05 98 ALA A O 1
ATOM 727 N N . LYS A 1 100 ? -9.780 39.768 31.755 1.00 80.45 99 LYS A N 1
ATOM 728 C CA . LYS A 1 100 ? -9.029 41.053 31.724 1.00 81.03 99 LYS A CA 1
ATOM 729 C C . LYS A 1 100 ? -9.752 42.106 32.580 1.00 84.00 99 LYS A C 1
ATOM 730 O O . LYS A 1 100 ? -9.057 42.941 33.182 1.00 83.26 99 LYS A O 1
ATOM 736 N N . ASN A 1 101 ? -11.084 42.090 32.650 1.00 88.41 100 ASN A N 1
ATOM 737 C CA . ASN A 1 101 ? -11.866 42.984 33.557 1.00 87.19 100 ASN A CA 1
ATOM 738 C C . ASN A 1 101 ? -11.491 42.712 35.021 1.00 86.30 100 ASN A C 1
ATOM 739 O O . ASN A 1 101 ? -11.530 43.659 35.811 1.00 84.89 100 ASN A O 1
ATOM 744 N N . LYS A 1 102 ? -11.206 41.459 35.376 1.00 87.86 101 LYS A N 1
ATOM 745 C CA . LYS A 1 102 ? -10.667 41.077 36.705 1.00 91.17 101 LYS A CA 1
ATOM 746 C C . LYS A 1 102 ? -9.262 41.670 36.902 1.00 87.34 101 LYS A C 1
ATOM 747 O O . LYS A 1 102 ? -9.013 42.232 37.980 1.00 90.77 101 LYS A O 1
ATOM 753 N N . VAL A 1 103 ? -8.371 41.555 35.911 1.00 84.31 102 VAL A N 1
ATOM 754 C CA . VAL A 1 103 ? -6.938 41.977 36.001 1.00 85.15 102 VAL A CA 1
ATOM 755 C C . VAL A 1 103 ? -6.837 43.498 36.120 1.00 84.72 102 VAL A C 1
ATOM 756 O O . VAL A 1 103 ? -6.025 43.970 36.924 1.00 86.15 102 VAL A O 1
ATOM 760 N N . VAL A 1 104 ? -7.579 44.245 35.307 1.00 82.98 103 VAL A N 1
ATOM 761 C CA . VAL A 1 104 ? -7.487 45.731 35.296 1.00 81.28 103 VAL A CA 1
ATOM 762 C C . VAL A 1 104 ? -8.020 46.214 36.645 1.00 85.80 103 VAL A C 1
ATOM 763 O O . VAL A 1 104 ? -7.294 46.955 37.359 1.00 91.24 103 VAL A O 1
ATOM 767 N N . ASN A 1 105 ? -9.206 45.730 37.019 1.00 90.48 104 ASN A N 1
ATOM 768 C CA . ASN A 1 105 ? -9.897 46.061 38.293 1.00 92.41 104 ASN A CA 1
ATOM 769 C C . ASN A 1 105 ? -9.142 45.495 39.507 1.00 85.63 104 ASN A C 1
ATOM 770 O O . ASN A 1 105 ? -9.763 45.316 40.554 1.00 82.75 104 ASN A O 1
ATOM 775 N N . SER A 1 106 ? -7.866 45.149 39.357 1.00 80.87 105 SER A N 1
ATOM 776 C CA . SER A 1 106 ? -6.939 44.864 40.478 1.00 81.25 105 SER A CA 1
ATOM 777 C C . SER A 1 106 ? -5.814 45.885 40.482 1.00 80.71 105 SER A C 1
ATOM 778 O O . SER A 1 106 ? -5.240 46.121 41.529 1.00 84.68 105 SER A O 1
ATOM 781 N N . ILE A 1 107 ? -5.454 46.430 39.332 1.00 83.49 106 ILE A N 1
ATOM 782 C CA . ILE A 1 107 ? -4.451 47.526 39.317 1.00 87.72 106 ILE A CA 1
ATOM 783 C C . ILE A 1 107 ? -5.177 48.777 39.807 1.00 87.38 106 ILE A C 1
ATOM 784 O O . ILE A 1 107 ? -4.562 49.580 40.517 1.00 89.51 106 ILE A O 1
ATOM 789 N N . ASN A 1 108 ? -6.461 48.893 39.484 1.00 86.74 107 ASN A N 1
ATOM 790 C CA . ASN A 1 108 ? -7.303 50.011 39.973 1.00 89.95 107 ASN A CA 1
ATOM 791 C C . ASN A 1 108 ? -7.380 49.981 41.502 1.00 95.84 107 ASN A C 1
ATOM 792 O O . ASN A 1 108 ? -7.231 51.065 42.134 1.00 95.82 107 ASN A O 1
ATOM 797 N N . GLU A 1 109 ? -7.626 48.807 42.094 1.00 98.86 108 GLU A N 1
ATOM 798 C CA . GLU A 1 109 ? -7.747 48.693 43.573 1.00 97.78 108 GLU A CA 1
ATOM 799 C C . GLU A 1 109 ? -6.379 49.005 44.182 1.00 92.97 108 GLU A C 1
ATOM 800 O O . GLU A 1 109 ? -6.322 49.756 45.179 1.00 91.32 108 GLU A O 1
ATOM 806 N N . SER A 1 110 ? -5.316 48.500 43.558 1.00 90.83 109 SER A N 1
ATOM 807 C CA . SER A 1 110 ? -3.925 48.635 44.050 1.00 91.67 109 SER A CA 1
ATOM 808 C C . SER A 1 110 ? -3.450 50.093 43.951 1.00 91.59 109 SER A C 1
ATOM 809 O O . SER A 1 110 ? -2.443 50.423 44.608 1.00 89.16 109 SER A O 1
ATOM 812 N N . TYR A 1 111 ? -4.114 50.931 43.143 1.00 91.91 110 TYR A N 1
ATOM 813 C CA . TYR A 1 111 ? -3.892 52.403 43.115 1.00 92.90 110 TYR A CA 1
ATOM 814 C C . TYR A 1 111 ? -4.667 53.079 44.251 1.00 93.06 110 TYR A C 1
ATOM 815 O O . TYR A 1 111 ? -4.117 53.972 44.905 1.00 99.47 110 TYR A O 1
ATOM 824 N N . LYS A 1 112 ? -5.928 52.707 44.468 1.00 90.02 111 LYS A N 1
ATOM 825 C CA . LYS A 1 112 ? -6.721 53.197 45.627 1.00 87.72 111 LYS A CA 1
ATOM 826 C C . LYS A 1 112 ? -5.901 53.003 46.908 1.00 85.30 111 LYS A C 1
ATOM 827 O O . LYS A 1 112 ? -5.798 53.947 47.716 1.00 81.79 111 LYS A O 1
ATOM 833 N N . SER A 1 113 ? -5.334 51.810 47.060 1.00 84.02 112 SER A N 1
ATOM 834 C CA . SER A 1 113 ? -4.600 51.401 48.274 1.00 87.98 112 SER A CA 1
ATOM 835 C C . SER A 1 113 ? -3.384 52.297 48.504 1.00 92.34 112 SER A C 1
ATOM 836 O O . SER A 1 113 ? -3.168 52.633 49.683 1.00 100.04 112 SER A O 1
ATOM 839 N N . MET A 1 114 ? -2.639 52.684 47.458 1.00 93.13 113 MET A N 1
ATOM 840 C CA . MET A 1 114 ? -1.417 53.518 47.648 1.00 96.29 113 MET A CA 1
ATOM 841 C C . MET A 1 114 ? -1.854 54.916 48.085 1.00 97.02 113 MET A C 1
ATOM 842 O O . MET A 1 114 ? -1.135 55.549 48.890 1.00 98.49 113 MET A O 1
ATOM 847 N N . PHE A 1 115 ? -2.966 55.396 47.526 1.00 99.41 114 PHE A N 1
ATOM 848 C CA . PHE A 1 115 ? -3.472 56.766 47.788 1.00 99.18 114 PHE A CA 1
ATOM 849 C C . PHE A 1 115 ? -3.770 56.884 49.279 1.00 100.17 114 PHE A C 1
ATOM 850 O O . PHE A 1 115 ? -3.096 57.693 49.953 1.00 104.07 114 PHE A O 1
ATOM 858 N N . ALA A 1 116 ? -4.676 56.040 49.775 1.00 95.99 115 ALA A N 1
ATOM 859 C CA . ALA A 1 116 ? -5.099 56.049 51.192 1.00 92.23 115 ALA A CA 1
ATOM 860 C C . ALA A 1 116 ? -3.951 55.580 52.107 1.00 88.01 115 ALA A C 1
ATOM 861 O O . ALA A 1 116 ? -4.099 55.802 53.317 1.00 90.49 115 ALA A O 1
ATOM 863 N N . ASP A 1 117 ? -2.849 55.004 51.594 1.00 82.52 116 ASP A N 1
ATOM 864 C CA . ASP A 1 117 ? -1.665 54.636 52.422 1.00 81.09 116 ASP A CA 1
ATOM 865 C C . ASP A 1 117 ? -0.547 55.682 52.316 1.00 77.21 116 ASP A C 1
ATOM 866 O O . ASP A 1 117 ? 0.539 55.417 52.864 1.00 73.13 116 ASP A O 1
ATOM 871 N N . THR A 1 118 ? -0.750 56.819 51.654 1.00 78.24 117 THR A N 1
ATOM 872 C CA . THR A 1 118 ? 0.385 57.743 51.396 1.00 84.22 117 THR A CA 1
ATOM 873 C C . THR A 1 118 ? 0.148 59.138 51.979 1.00 90.03 117 THR A C 1
ATOM 874 O O . THR A 1 118 ? -0.945 59.723 51.783 1.00 90.23 117 THR A O 1
ATOM 878 N N . GLU A 1 119 ? 1.205 59.651 52.615 1.00 97.10 118 GLU A N 1
ATOM 879 C CA . GLU A 1 119 ? 1.263 60.943 53.356 1.00 102.00 118 GLU A CA 1
ATOM 880 C C . GLU A 1 119 ? 0.860 62.111 52.435 1.00 98.68 118 GLU A C 1
ATOM 881 O O . GLU A 1 119 ? 1.682 62.542 51.592 1.00 89.22 118 GLU A O 1
ATOM 887 N N . GLY A 1 120 ? -0.400 62.553 52.542 1.00 98.97 119 GLY A N 1
ATOM 888 C CA . GLY A 1 120 ? -0.908 63.820 51.976 1.00 99.78 119 GLY A CA 1
ATOM 889 C C . GLY A 1 120 ? -1.079 63.801 50.460 1.00 100.50 119 GLY A C 1
ATOM 890 O O . GLY A 1 120 ? -1.372 64.876 49.891 1.00 106.29 119 GLY A O 1
ATOM 891 N N . LEU A 1 121 ? -0.916 62.643 49.812 1.00 93.39 120 LEU A N 1
ATOM 892 C CA . LEU A 1 121 ? -1.319 62.456 48.396 1.00 87.35 120 LEU A CA 1
ATOM 893 C C . LEU A 1 121 ? -2.800 62.078 48.391 1.00 82.48 120 LEU A C 1
ATOM 894 O O . LEU A 1 121 ? -3.116 60.952 48.797 1.00 78.17 120 LEU A O 1
ATOM 899 N N . SER A 1 122 ? -3.662 63.001 47.958 1.00 81.73 121 SER A N 1
ATOM 900 C CA . SER A 1 122 ? -5.137 62.829 47.936 1.00 81.76 121 SER A CA 1
ATOM 901 C C . SER A 1 122 ? -5.673 62.593 46.508 1.00 80.59 121 SER A C 1
ATOM 902 O O . SER A 1 122 ? -5.109 63.124 45.531 1.00 81.44 121 SER A O 1
ATOM 905 N N . PHE A 1 123 ? -6.745 61.805 46.394 1.00 77.58 122 PHE A N 1
ATOM 906 C CA . PHE A 1 123 ? -7.493 61.545 45.134 1.00 73.90 122 PHE A CA 1
ATOM 907 C C . PHE A 1 123 ? -8.826 62.301 45.195 1.00 69.95 122 PHE A C 1
ATOM 908 O O . PHE A 1 123 ? -9.504 62.271 46.225 1.00 64.58 122 PHE A O 1
ATOM 916 N N . HIS A 1 124 ? -9.226 62.911 44.088 1.00 71.85 123 HIS A N 1
ATOM 917 C CA . HIS A 1 124 ? -10.461 63.737 44.005 1.00 76.01 123 HIS A CA 1
ATOM 918 C C . HIS A 1 124 ? -11.222 63.345 42.735 1.00 79.47 123 HIS A C 1
ATOM 919 O O . HIS A 1 124 ? -10.687 63.607 41.658 1.00 81.27 123 HIS A O 1
ATOM 926 N N . MET A 1 125 ? -12.396 62.714 42.859 1.00 82.61 124 MET A N 1
ATOM 927 C CA . MET A 1 125 ? -13.084 62.024 41.729 1.00 83.53 124 MET A CA 1
ATOM 928 C C . MET A 1 125 ? -13.996 62.998 40.968 1.00 81.67 124 MET A C 1
ATOM 929 O O . MET A 1 125 ? -15.146 63.175 41.399 1.00 79.67 124 MET A O 1
ATOM 934 N N . GLY A 1 126 ? -13.538 63.567 39.845 1.00 82.40 125 GLY A N 1
ATOM 935 C CA . GLY A 1 126 ? -14.403 64.372 38.962 1.00 82.19 125 GLY A CA 1
ATOM 936 C C . GLY A 1 126 ? -13.713 64.913 37.720 1.00 82.68 125 GLY A C 1
ATOM 937 O O . GLY A 1 126 ? -12.616 64.456 37.360 1.00 82.06 125 GLY A O 1
ATOM 938 N N . PHE A 1 127 ? -14.369 65.859 37.057 1.00 83.90 126 PHE A N 1
ATOM 939 C CA . PHE A 1 127 ? -13.845 66.543 35.854 1.00 85.34 126 PHE A CA 1
ATOM 940 C C . PHE A 1 127 ? -13.168 67.842 36.272 1.00 80.81 126 PHE A C 1
ATOM 941 O O . PHE A 1 127 ? -13.869 68.866 36.426 1.00 76.76 126 PHE A O 1
ATOM 949 N N . GLY A 1 128 ? -11.843 67.804 36.382 1.00 78.54 127 GLY A N 1
ATOM 950 C CA . GLY A 1 128 ? -11.024 68.953 36.816 1.00 79.15 127 GLY A CA 1
ATOM 951 C C . GLY A 1 128 ? -10.736 69.932 35.688 1.00 80.78 127 GLY A C 1
ATOM 952 O O . GLY A 1 128 ? -10.106 69.522 34.704 1.00 83.07 127 GLY A O 1
ATOM 953 N N . ALA A 1 129 ? -11.129 71.203 35.860 1.00 80.91 128 ALA A N 1
ATOM 954 C CA . ALA A 1 129 ? -11.003 72.308 34.875 1.00 79.65 128 ALA A CA 1
ATOM 955 C C . ALA A 1 129 ? -10.467 73.592 35.532 1.00 77.96 128 ALA A C 1
ATOM 956 O O . ALA A 1 129 ? -10.806 73.853 36.693 1.00 82.77 128 ALA A O 1
ATOM 958 N N . LEU A 1 130 ? -9.695 74.402 34.804 1.00 75.45 129 LEU A N 1
ATOM 959 C CA . LEU A 1 130 ? -8.937 75.530 35.410 1.00 75.74 129 LEU A CA 1
ATOM 960 C C . LEU A 1 130 ? -9.834 76.770 35.584 1.00 81.19 129 LEU A C 1
ATOM 961 O O . LEU A 1 130 ? -10.668 77.072 34.696 1.00 83.34 129 LEU A O 1
ATOM 966 N N . GLN A 1 131 ? -9.664 77.452 36.720 1.00 84.34 130 GLN A N 1
ATOM 967 C CA . GLN A 1 131 ? -10.381 78.709 37.067 1.00 84.27 130 GLN A CA 1
ATOM 968 C C . GLN A 1 131 ? -9.413 79.887 36.987 1.00 81.90 130 GLN A C 1
ATOM 969 O O . GLN A 1 131 ? -9.799 80.912 36.419 1.00 80.86 130 GLN A O 1
ATOM 975 N N . ASP A 1 132 ? -8.221 79.750 37.561 1.00 82.06 131 ASP A N 1
ATOM 976 C CA . ASP A 1 132 ? -7.101 80.710 37.353 1.00 85.38 131 ASP A CA 1
ATOM 977 C C . ASP A 1 132 ? -5.774 79.951 37.489 1.00 83.13 131 ASP A C 1
ATOM 978 O O . ASP A 1 132 ? -5.810 78.729 37.650 1.00 80.83 131 ASP A O 1
ATOM 983 N N . ALA A 1 133 ? -4.636 80.645 37.460 1.00 83.97 132 ALA A N 1
ATOM 984 C CA . ALA A 1 133 ? -3.290 80.026 37.525 1.00 84.72 132 ALA A CA 1
ATOM 985 C C . ALA A 1 133 ? -3.059 79.290 38.860 1.00 85.04 132 ALA A C 1
ATOM 986 O O . ALA A 1 133 ? -2.078 78.506 38.943 1.00 82.10 132 ALA A O 1
ATOM 988 N N . HIS A 1 134 ? -3.880 79.533 39.887 1.00 86.06 133 HIS A N 1
ATOM 989 C CA . HIS A 1 134 ? -3.729 78.913 41.233 1.00 87.68 133 HIS A CA 1
ATOM 990 C C . HIS A 1 134 ? -5.011 78.167 41.656 1.00 85.56 133 HIS A C 1
ATOM 991 O O . HIS A 1 134 ? -5.105 77.751 42.826 1.00 84.12 133 HIS A O 1
ATOM 998 N N . THR A 1 135 ? -5.981 77.962 40.764 1.00 84.69 134 THR A N 1
ATOM 999 C CA . THR A 1 135 ? -7.284 77.322 41.105 1.00 84.19 134 THR A CA 1
ATOM 1000 C C . THR A 1 135 ? -7.693 76.249 40.092 1.00 87.01 134 THR A C 1
ATOM 1001 O O . THR A 1 135 ? -7.608 76.487 38.868 1.00 92.19 134 THR A O 1
ATOM 1005 N N . VAL A 1 136 ? -8.225 75.135 40.585 1.00 84.93 135 VAL A N 1
ATOM 1006 C CA . VAL A 1 136 ? -8.760 74.029 39.743 1.00 82.26 135 VAL A CA 1
ATOM 1007 C C . VAL A 1 136 ? -10.103 73.605 40.334 1.00 83.02 135 VAL A C 1
ATOM 1008 O O . VAL A 1 136 ? -10.104 73.078 41.450 1.00 82.88 135 VAL A O 1
ATOM 1012 N N . VAL A 1 137 ? -11.204 73.839 39.627 1.00 85.81 136 VAL A N 1
ATOM 1013 C CA . VAL A 1 137 ? -12.561 73.434 40.090 1.00 90.81 136 VAL A CA 1
ATOM 1014 C C . VAL A 1 137 ? -12.891 72.064 39.515 1.00 88.25 136 VAL A C 1
ATOM 1015 O O . VAL A 1 137 ? -12.640 71.833 38.325 1.00 87.46 136 VAL A O 1
ATOM 1019 N N . VAL A 1 138 ? -13.475 71.204 40.340 1.00 88.70 137 VAL A N 1
ATOM 1020 C CA . VAL A 1 138 ? -13.841 69.814 39.959 1.00 88.83 137 VAL A CA 1
ATOM 1021 C C . VAL A 1 138 ? -15.361 69.709 39.887 1.00 90.08 137 VAL A C 1
ATOM 1022 O O . VAL A 1 138 ? -16.004 69.807 40.934 1.00 88.16 137 VAL A O 1
ATOM 1026 N N . ARG A 1 139 ? -15.905 69.456 38.694 1.00 94.07 138 ARG A N 1
ATOM 1027 C CA . ARG A 1 139 ? -17.370 69.329 38.457 1.00 96.52 138 ARG A CA 1
ATOM 1028 C C . ARG A 1 139 ? -17.755 67.862 38.216 1.00 89.73 138 ARG A C 1
ATOM 1029 O O . ARG A 1 139 ? -16.906 67.061 37.801 1.00 85.53 138 ARG A O 1
ATOM 1037 N N . LYS A 1 140 ? -19.024 67.537 38.444 1.00 88.87 139 LYS A N 1
ATOM 1038 C CA . LYS A 1 140 ? -19.544 66.152 38.338 1.00 94.67 139 LYS A CA 1
ATOM 1039 C C . LYS A 1 140 ? -19.592 65.713 36.867 1.00 96.65 139 LYS A C 1
ATOM 1040 O O . LYS A 1 140 ? -19.417 64.513 36.598 1.00 101.25 139 LYS A O 1
ATOM 1046 N N . SER A 1 141 ? -19.828 66.649 35.950 1.00 97.26 140 SER A N 1
ATOM 1047 C CA . SER A 1 141 ? -19.844 66.407 34.484 1.00 96.36 140 SER A CA 1
ATOM 1048 C C . SER A 1 141 ? -18.858 67.355 33.779 1.00 98.67 140 SER A C 1
ATOM 1049 O O . SER A 1 141 ? -18.335 68.292 34.435 1.00 96.47 140 SER A O 1
ATOM 1052 N N . GLU A 1 142 ? -18.557 67.079 32.507 1.00 103.34 141 GLU A N 1
ATOM 1053 C CA . GLU A 1 142 ? -17.521 67.806 31.713 1.00 104.49 141 GLU A CA 1
ATOM 1054 C C . GLU A 1 142 ? -18.073 69.192 31.349 1.00 104.08 141 GLU A C 1
ATOM 1055 O O . GLU A 1 142 ? -17.268 70.112 31.080 1.00 101.58 141 GLU A O 1
ATOM 1061 N N . ASP A 1 143 ? -19.407 69.317 31.335 1.00 104.48 142 ASP A N 1
ATOM 1062 C CA . ASP A 1 143 ? -20.184 70.569 31.118 1.00 103.90 142 ASP A CA 1
ATOM 1063 C C . ASP A 1 143 ? -19.848 71.562 32.227 1.00 105.63 142 ASP A C 1
ATOM 1064 O O . ASP A 1 143 ? -19.846 71.181 33.395 1.00 107.86 142 ASP A O 1
ATOM 1069 N N . PRO A 1 144 ? -19.531 72.845 31.923 1.00 111.02 143 PRO A N 1
ATOM 1070 C CA . PRO A 1 144 ? -19.299 73.845 32.972 1.00 114.72 143 PRO A CA 1
ATOM 1071 C C . PRO A 1 144 ? -20.497 74.101 33.902 1.00 114.18 143 PRO A C 1
ATOM 1072 O O . PRO A 1 144 ? -20.287 74.330 35.080 1.00 108.67 143 PRO A O 1
ATOM 1076 N N . HIS A 1 145 ? -21.720 74.003 33.380 1.00 117.06 144 HIS A N 1
ATOM 1077 C CA . HIS A 1 145 ? -22.969 74.235 34.149 1.00 117.40 144 HIS A CA 1
ATOM 1078 C C . HIS A 1 145 ? -23.261 73.080 35.118 1.00 114.73 144 HIS A C 1
ATOM 1079 O O . HIS A 1 145 ? -24.247 73.219 35.864 1.00 116.00 144 HIS A O 1
ATOM 1086 N N . SER A 1 146 ? -22.441 72.015 35.141 1.00 111.98 145 SER A N 1
ATOM 1087 C CA . SER A 1 146 ? -22.619 70.828 36.032 1.00 107.71 145 SER A CA 1
ATOM 1088 C C . SER A 1 146 ? -22.159 71.135 37.449 1.00 104.50 145 SER A C 1
ATOM 1089 O O . SER A 1 146 ? -21.197 71.923 37.618 1.00 107.85 145 SER A O 1
ATOM 1092 N N . ASP A 1 147 ? -22.762 70.433 38.410 1.00 100.54 146 ASP A N 1
ATOM 1093 C CA . ASP A 1 147 ? -22.617 70.680 39.868 1.00 97.87 146 ASP A CA 1
ATOM 1094 C C . ASP A 1 147 ? -21.145 70.626 40.278 1.00 90.49 146 ASP A C 1
ATOM 1095 O O . ASP A 1 147 ? -20.404 69.784 39.748 1.00 88.73 146 ASP A O 1
ATOM 1100 N N . VAL A 1 148 ? -20.765 71.435 41.265 1.00 86.64 147 VAL A N 1
ATOM 1101 C CA . VAL A 1 148 ? -19.360 71.501 41.761 1.00 84.62 147 VAL A CA 1
ATOM 1102 C C . VAL A 1 148 ? -19.210 70.707 43.064 1.00 83.57 147 VAL A C 1
ATOM 1103 O O . VAL A 1 148 ? -20.061 70.806 43.970 1.00 79.34 147 VAL A O 1
ATOM 1107 N N . LEU A 1 149 ? -18.124 69.949 43.154 1.00 84.63 148 LEU A N 1
ATOM 1108 C CA . LEU A 1 149 ? -17.821 69.077 44.313 1.00 86.72 148 LEU A CA 1
ATOM 1109 C C . LEU A 1 149 ? -16.655 69.656 45.118 1.00 88.42 148 LEU A C 1
ATOM 1110 O O . LEU A 1 149 ? -16.676 69.523 46.348 1.00 98.86 148 LEU A O 1
ATOM 1115 N N . GLU A 1 150 ? -15.653 70.236 44.458 1.00 84.75 149 GLU A N 1
ATOM 1116 C CA . GLU A 1 150 ? -14.433 70.742 45.132 1.00 84.46 149 GLU A CA 1
ATOM 1117 C C . GLU A 1 150 ? -13.896 71.960 44.386 1.00 80.73 149 GLU A C 1
ATOM 1118 O O . GLU A 1 150 ? -14.267 72.182 43.232 1.00 79.30 149 GLU A O 1
ATOM 1124 N N . THR A 1 151 ? -13.051 72.735 45.054 1.00 77.01 150 THR A N 1
ATOM 1125 C CA . THR A 1 151 ? -12.343 73.882 44.447 1.00 74.06 150 THR A CA 1
ATOM 1126 C C . THR A 1 151 ? -10.937 73.910 45.021 1.00 73.81 150 THR A C 1
ATOM 1127 O O . THR A 1 151 ? -10.726 74.558 46.048 1.00 72.89 150 THR A O 1
ATOM 1131 N N . LEU A 1 152 ? -9.997 73.268 44.349 1.00 76.47 151 LEU A N 1
ATOM 1132 C CA . LEU A 1 152 ? -8.617 73.111 44.872 1.00 81.07 151 LEU A CA 1
ATOM 1133 C C . LEU A 1 152 ? -7.844 74.430 44.701 1.00 80.61 151 LEU A C 1
ATOM 1134 O O . LEU A 1 152 ? -7.971 75.091 43.670 1.00 78.61 151 LEU A O 1
ATOM 1139 N N . ASP A 1 153 ? -7.120 74.815 45.742 1.00 83.03 152 ASP A N 1
ATOM 1140 C CA . ASP A 1 153 ? -6.351 76.078 45.824 1.00 87.57 152 ASP A CA 1
ATOM 1141 C C . ASP A 1 153 ? -4.888 75.662 45.854 1.00 88.29 152 ASP A C 1
ATOM 1142 O O . ASP A 1 153 ? -4.517 74.935 46.776 1.00 94.20 152 ASP A O 1
ATOM 1147 N N . THR A 1 154 ? -4.075 76.075 44.887 1.00 87.47 153 THR A N 1
ATOM 1148 C CA . THR A 1 154 ? -2.722 75.474 44.757 1.00 88.48 153 THR A CA 1
ATOM 1149 C C . THR A 1 154 ? -1.643 76.433 44.245 1.00 91.24 153 THR A C 1
ATOM 1150 O O . THR A 1 154 ? -1.935 77.342 43.441 1.00 91.02 153 THR A O 1
ATOM 1154 N N . GLU A 1 155 ? -0.400 76.172 44.652 1.00 95.52 154 GLU A N 1
ATOM 1155 C CA . GLU A 1 155 ? 0.796 76.869 44.105 1.00 100.70 154 GLU A CA 1
ATOM 1156 C C . GLU A 1 155 ? 0.971 76.479 42.632 1.00 96.26 154 GLU A C 1
ATOM 1157 O O . GLU A 1 155 ? 0.773 77.359 41.768 1.00 96.10 154 GLU A O 1
ATOM 1163 N N . TYR A 1 156 ? 1.244 75.199 42.351 1.00 92.71 155 TYR A N 1
ATOM 1164 C CA . TYR A 1 156 ? 1.443 74.674 40.971 1.00 92.11 155 TYR A CA 1
ATOM 1165 C C . TYR A 1 156 ? 0.244 73.852 40.475 1.00 91.07 155 TYR A C 1
ATOM 1166 O O . TYR A 1 156 ? -0.541 73.304 41.270 1.00 93.03 155 TYR A O 1
ATOM 1175 N N . ILE A 1 157 ? 0.115 73.760 39.149 1.00 88.77 156 ILE A N 1
ATOM 1176 C CA . ILE A 1 157 ? -0.890 72.919 38.438 1.00 85.73 156 ILE A CA 1
ATOM 1177 C C . ILE A 1 157 ? -0.142 72.034 37.444 1.00 84.65 156 ILE A C 1
ATOM 1178 O O . ILE A 1 157 ? 0.916 72.456 36.916 1.00 86.35 156 ILE A O 1
ATOM 1183 N N . LEU A 1 158 ? -0.694 70.855 37.185 1.00 82.81 157 LEU A N 1
ATOM 1184 C CA . LEU A 1 158 ? -0.133 69.914 36.190 1.00 80.00 157 LEU A CA 1
ATOM 1185 C C . LEU A 1 158 ? -1.255 69.292 35.366 1.00 81.39 157 LEU A C 1
ATOM 1186 O O . LEU A 1 158 ? -2.266 68.825 35.955 1.00 80.05 157 LEU A O 1
ATOM 1191 N N . ILE A 1 159 ? -1.054 69.287 34.047 1.00 81.22 158 ILE A N 1
ATOM 1192 C CA . ILE A 1 159 ? -2.054 68.781 33.069 1.00 78.40 158 ILE A CA 1
ATOM 1193 C C . ILE A 1 159 ? -1.534 67.470 32.487 1.00 79.07 158 ILE A C 1
ATOM 1194 O O . ILE A 1 159 ? -0.462 67.448 31.884 1.00 78.71 158 ILE A O 1
ATOM 1199 N N . ALA A 1 160 ? -2.280 66.406 32.739 1.00 79.42 159 ALA A N 1
ATOM 1200 C CA . ALA A 1 160 ? -1.938 65.022 32.357 1.00 79.67 159 ALA A CA 1
ATOM 1201 C C . ALA A 1 160 ? -3.244 64.310 31.996 1.00 79.95 159 ALA A C 1
ATOM 1202 O O . ALA A 1 160 ? -3.470 63.163 32.458 1.00 81.63 159 ALA A O 1
ATOM 1204 N N . THR A 1 161 ? -4.107 64.996 31.244 1.00 75.40 160 THR A N 1
ATOM 1205 C CA . THR A 1 161 ? -5.412 64.446 30.802 1.00 73.75 160 THR A CA 1
ATOM 1206 C C . THR A 1 161 ? -5.198 63.568 29.564 1.00 76.31 160 THR A C 1
ATOM 1207 O O . THR A 1 161 ? -6.174 62.919 29.126 1.00 76.24 160 THR A O 1
ATOM 1211 N N . GLY A 1 162 ? -3.985 63.576 28.991 1.00 78.78 161 GLY A N 1
ATOM 1212 C CA . GLY A 1 162 ? -3.589 62.716 27.856 1.00 81.30 161 GLY A CA 1
ATOM 1213 C C . GLY A 1 162 ? -4.351 62.968 26.556 1.00 82.68 161 GLY A C 1
ATOM 1214 O O . GLY A 1 162 ? -4.689 64.132 26.216 1.00 81.70 161 GLY A O 1
ATOM 1215 N N . SER A 1 163 ? -4.598 61.884 25.821 1.00 83.42 162 SER A N 1
ATOM 1216 C CA . SER A 1 163 ? -5.189 61.912 24.463 1.00 84.85 162 SER A CA 1
ATOM 1217 C C . SER A 1 163 ? -6.610 61.323 24.476 1.00 86.28 162 SER A C 1
ATOM 1218 O O . SER A 1 163 ? -7.141 61.000 25.570 1.00 87.33 162 SER A O 1
ATOM 1221 N N . TRP A 1 164 ? -7.237 61.236 23.303 1.00 88.13 163 TRP A N 1
ATOM 1222 C CA . TRP A 1 164 ? -8.621 60.727 23.126 1.00 87.26 163 TRP A CA 1
ATOM 1223 C C . TRP A 1 164 ? -8.828 60.289 21.677 1.00 88.81 163 TRP A C 1
ATOM 1224 O O . TRP A 1 164 ? -8.421 61.004 20.754 1.00 86.35 163 TRP A O 1
ATOM 1235 N N . PRO A 1 165 ? -9.454 59.112 21.400 1.00 87.29 164 PRO A N 1
ATOM 1236 C CA . PRO A 1 165 ? -9.611 58.642 20.029 1.00 85.32 164 PRO A CA 1
ATOM 1237 C C . PRO A 1 165 ? -10.309 59.696 19.169 1.00 85.82 164 PRO A C 1
ATOM 1238 O O . PRO A 1 165 ? -11.342 60.201 19.587 1.00 85.46 164 PRO A O 1
ATOM 1242 N N . THR A 1 166 ? -9.710 60.012 18.018 1.00 88.02 165 THR A N 1
ATOM 1243 C CA . THR A 1 166 ? -10.226 61.040 17.077 1.00 88.95 165 THR A CA 1
ATOM 1244 C C . THR A 1 166 ? -11.351 60.439 16.209 1.00 92.26 165 THR A C 1
ATOM 1245 O O . THR A 1 166 ? -11.256 59.262 15.768 1.00 90.49 165 THR A O 1
ATOM 1249 N N . ARG A 1 167 ? -12.402 61.229 16.001 1.00 98.95 166 ARG A N 1
ATOM 1250 C CA . ARG A 1 167 ? -13.539 60.879 15.116 1.00 104.60 166 ARG A CA 1
ATOM 1251 C C . ARG A 1 167 ? -13.059 60.811 13.671 1.00 106.92 166 ARG A C 1
ATOM 1252 O O . ARG A 1 167 ? -12.020 61.409 13.358 1.00 106.87 166 ARG A O 1
ATOM 1260 N N . LEU A 1 168 ? -13.841 60.175 12.799 1.00 114.48 167 LEU A N 1
ATOM 1261 C CA . LEU A 1 168 ? -13.538 60.061 11.336 1.00 122.14 167 LEU A CA 1
ATOM 1262 C C . LEU A 1 168 ? -13.938 61.338 10.577 1.00 123.99 167 LEU A C 1
ATOM 1263 O O . LEU A 1 168 ? -13.332 61.587 9.510 1.00 115.58 167 LEU A O 1
ATOM 1268 N N . GLY A 1 169 ? -14.919 62.096 11.083 1.00 126.82 168 GLY A N 1
ATOM 1269 C CA . GLY A 1 169 ? -15.408 63.345 10.469 1.00 125.71 168 GLY A CA 1
ATOM 1270 C C . GLY A 1 169 ? -16.168 63.063 9.190 1.00 126.61 168 GLY A C 1
ATOM 1271 O O . GLY A 1 169 ? -15.848 63.698 8.158 1.00 140.67 168 GLY A O 1
ATOM 1272 N N . VAL A 1 170 ? -17.127 62.134 9.233 1.00 120.62 169 VAL A N 1
ATOM 1273 C CA . VAL A 1 170 ? -17.950 61.757 8.045 1.00 120.31 169 VAL A CA 1
ATOM 1274 C C . VAL A 1 170 ? -19.288 61.216 8.524 1.00 119.04 169 VAL A C 1
ATOM 1275 O O . VAL A 1 170 ? -19.337 60.585 9.579 1.00 118.02 169 VAL A O 1
ATOM 1279 N N . PRO A 1 171 ? -20.401 61.453 7.779 1.00 121.87 170 PRO A N 1
ATOM 1280 C CA . PRO A 1 171 ? -21.716 60.934 8.156 1.00 122.65 170 PRO A CA 1
ATOM 1281 C C . PRO A 1 171 ? -21.691 59.430 8.439 1.00 119.38 170 PRO A C 1
ATOM 1282 O O . PRO A 1 171 ? -21.106 58.715 7.644 1.00 119.55 170 PRO A O 1
ATOM 1286 N N . GLY A 1 172 ? -22.306 59.017 9.551 1.00 114.93 171 GLY A N 1
ATOM 1287 C CA . GLY A 1 172 ? -22.355 57.611 9.989 1.00 113.56 171 GLY A CA 1
ATOM 1288 C C . GLY A 1 172 ? -21.254 57.274 10.980 1.00 112.02 171 GLY A C 1
ATOM 1289 O O . GLY A 1 172 ? -21.006 56.065 11.181 1.00 111.92 171 GLY A O 1
ATOM 1290 N N . ASP A 1 173 ? -20.627 58.295 11.581 1.00 111.88 172 ASP A N 1
ATOM 1291 C CA . ASP A 1 173 ? -19.562 58.129 12.608 1.00 110.41 172 ASP A CA 1
ATOM 1292 C C . ASP A 1 173 ? -20.193 57.693 13.927 1.00 106.71 172 ASP A C 1
ATOM 1293 O O . ASP A 1 173 ? -19.481 57.053 14.739 1.00 110.45 172 ASP A O 1
ATOM 1298 N N . GLU A 1 174 ? -21.463 58.031 14.130 1.00 103.94 173 GLU A N 1
ATOM 1299 C CA . GLU A 1 174 ? -22.204 57.683 15.363 1.00 104.19 173 GLU A CA 1
ATOM 1300 C C . GLU A 1 174 ? -22.341 56.158 15.448 1.00 102.50 173 GLU A C 1
ATOM 1301 O O . GLU A 1 174 ? -22.549 55.660 16.556 1.00 108.07 173 GLU A O 1
ATOM 1307 N N . PHE A 1 175 ? -22.296 55.451 14.316 1.00 98.72 174 PHE A N 1
ATOM 1308 C CA . PHE A 1 175 ? -22.484 53.978 14.264 1.00 93.24 174 PHE A CA 1
ATOM 1309 C C . PHE A 1 175 ? -21.166 53.229 14.477 1.00 88.80 174 PHE A C 1
ATOM 1310 O O . PHE A 1 175 ? -21.223 52.051 14.869 1.00 83.22 174 PHE A O 1
ATOM 1318 N N . CYS A 1 176 ? -20.029 53.876 14.221 1.00 89.87 175 CYS A N 1
ATOM 1319 C CA . CYS A 1 176 ? -18.673 53.302 14.442 1.00 93.06 175 CYS A CA 1
ATOM 1320 C C . CYS A 1 176 ? -18.336 53.153 15.935 1.00 91.91 175 CYS A C 1
ATOM 1321 O O . CYS A 1 176 ? -19.142 53.554 16.792 1.00 93.29 175 CYS A O 1
ATOM 1324 N N . ILE A 1 177 ? -17.137 52.625 16.216 1.00 87.33 176 ILE A N 1
ATOM 1325 C CA . ILE A 1 177 ? -16.509 52.565 17.569 1.00 82.42 176 ILE A CA 1
ATOM 1326 C C . ILE A 1 177 ? -15.011 52.938 17.492 1.00 83.98 176 ILE A C 1
ATOM 1327 O O . ILE A 1 177 ? -14.507 53.224 16.392 1.00 85.69 176 ILE A O 1
ATOM 1332 N N . THR A 1 178 ? -14.329 53.003 18.647 1.00 86.61 177 THR A N 1
ATOM 1333 C CA . THR A 1 178 ? -12.883 53.350 18.822 1.00 86.69 177 THR A CA 1
ATOM 1334 C C . THR A 1 178 ? -12.183 52.286 19.682 1.00 85.57 177 THR A C 1
ATOM 1335 O O . THR A 1 178 ? -12.851 51.326 20.115 1.00 86.03 177 THR A O 1
ATOM 1339 N N . SER A 1 179 ? -10.882 52.447 19.958 1.00 82.87 178 SER A N 1
ATOM 1340 C CA . SER A 1 179 ? -10.144 51.659 20.990 1.00 81.62 178 SER A CA 1
ATOM 1341 C C . SER A 1 179 ? -11.079 51.345 22.186 1.00 79.48 178 SER A C 1
ATOM 1342 O O . SER A 1 179 ? -11.365 50.168 22.451 1.00 72.57 178 SER A O 1
ATOM 1345 N N . ASN A 1 180 ? -11.615 52.396 22.811 1.00 79.98 179 ASN A N 1
ATOM 1346 C CA . ASN A 1 180 ? -12.457 52.408 24.042 1.00 77.99 179 ASN A CA 1
ATOM 1347 C C . ASN A 1 180 ? -13.577 51.351 24.057 1.00 76.33 179 ASN A C 1
ATOM 1348 O O . ASN A 1 180 ? -13.652 50.590 25.048 1.00 72.82 179 ASN A O 1
ATOM 1353 N N . GLU A 1 181 ? -14.500 51.407 23.094 1.00 74.88 180 GLU A N 1
ATOM 1354 C CA . GLU A 1 181 ? -15.742 50.592 23.103 1.00 75.13 180 GLU A CA 1
ATOM 1355 C C . GLU A 1 181 ? -15.361 49.147 22.834 1.00 73.91 180 GLU A C 1
ATOM 1356 O O . GLU A 1 181 ? -16.122 48.263 23.252 1.00 67.89 180 GLU A O 1
ATOM 1362 N N . ALA A 1 182 ? -14.230 48.933 22.161 1.00 77.67 181 ALA A N 1
ATOM 1363 C CA . ALA A 1 182 ? -13.781 47.594 21.713 1.00 83.44 181 ALA A CA 1
ATOM 1364 C C . ALA A 1 182 ? -13.468 46.729 22.930 1.00 82.68 181 ALA A C 1
ATOM 1365 O O . ALA A 1 182 ? -13.999 45.620 23.037 1.00 83.93 181 ALA A O 1
ATOM 1367 N N . PHE A 1 183 ? -12.659 47.254 23.842 1.00 80.64 182 PHE A N 1
ATOM 1368 C CA . PHE A 1 183 ? -12.264 46.534 25.069 1.00 79.49 182 PHE A CA 1
ATOM 1369 C C . PHE A 1 183 ? -13.515 46.008 25.776 1.00 80.55 182 PHE A C 1
ATOM 1370 O O . PHE A 1 183 ? -13.399 44.946 26.388 1.00 82.55 182 PHE A O 1
ATOM 1378 N N . TYR A 1 184 ? -14.668 46.686 25.659 1.00 83.56 183 TYR A N 1
ATOM 1379 C CA . TYR A 1 184 ? -15.941 46.324 26.356 1.00 89.25 183 TYR A CA 1
ATOM 1380 C C . TYR A 1 184 ? -17.084 45.959 25.387 1.00 90.85 183 TYR A C 1
ATOM 1381 O O . TYR A 1 184 ? -18.255 46.311 25.672 1.00 88.82 183 TYR A O 1
ATOM 1390 N N . LEU A 1 185 ? -16.790 45.201 24.323 1.00 92.41 184 LEU A N 1
ATOM 1391 C CA . LEU A 1 185 ? -17.809 44.623 23.401 1.00 92.88 184 LEU A CA 1
ATOM 1392 C C . LEU A 1 185 ? -18.393 43.365 24.036 1.00 92.73 184 LEU A C 1
ATOM 1393 O O . LEU A 1 185 ? -17.617 42.607 24.652 1.00 88.52 184 LEU A O 1
ATOM 1398 N N . GLU A 1 186 ? -19.689 43.118 23.838 1.00 95.29 185 GLU A N 1
ATOM 1399 C CA . GLU A 1 186 ? -20.373 41.942 24.449 1.00 97.60 185 GLU A CA 1
ATOM 1400 C C . GLU A 1 186 ? -19.840 40.653 23.806 1.00 93.68 185 GLU A C 1
ATOM 1401 O O . GLU A 1 186 ? -19.302 39.799 24.539 1.00 84.98 185 GLU A O 1
ATOM 1407 N N . ASP A 1 187 ? -19.977 40.535 22.488 1.00 95.33 186 ASP A N 1
ATOM 1408 C CA . ASP A 1 187 ? -19.521 39.352 21.717 1.00 100.02 186 ASP A CA 1
ATOM 1409 C C . ASP A 1 187 ? -18.372 39.768 20.804 1.00 102.13 186 ASP A C 1
ATOM 1410 O O . ASP A 1 187 ? -18.187 40.981 20.600 1.00 102.95 186 ASP A O 1
ATOM 1415 N N . ALA A 1 188 ? -17.621 38.796 20.276 1.00 105.94 187 ALA A N 1
ATOM 1416 C CA . ALA A 1 188 ? -16.517 39.034 19.310 1.00 105.13 187 ALA A CA 1
ATOM 1417 C C . ALA A 1 188 ? -17.093 39.266 17.918 1.00 106.67 187 ALA A C 1
ATOM 1418 O O . ALA A 1 188 ? -18.040 38.597 17.504 1.00 118.09 187 ALA A O 1
ATOM 1420 N N . PRO A 1 189 ? -16.512 40.185 17.126 1.00 100.98 188 PRO A N 1
ATOM 1421 C CA . PRO A 1 189 ? -17.146 40.584 15.874 1.00 97.38 188 PRO A CA 1
ATOM 1422 C C . PRO A 1 189 ? -16.849 39.563 14.764 1.00 94.41 188 PRO A C 1
ATOM 1423 O O . PRO A 1 189 ? -15.691 39.132 14.634 1.00 86.23 188 PRO A O 1
ATOM 1427 N N . LYS A 1 190 ? -17.897 39.207 14.013 1.00 94.42 189 LYS A N 1
ATOM 1428 C CA . LYS A 1 190 ? -17.852 38.227 12.893 1.00 95.04 189 LYS A CA 1
ATOM 1429 C C . LYS A 1 190 ? -17.214 38.879 11.671 1.00 95.09 189 LYS A C 1
ATOM 1430 O O . LYS A 1 190 ? -16.202 38.359 11.170 1.00 96.63 189 LYS A O 1
ATOM 1436 N N . ARG A 1 191 ? -17.836 39.950 11.185 1.00 92.96 190 ARG A N 1
ATOM 1437 C CA . ARG A 1 191 ? -17.310 40.779 10.079 1.00 89.26 190 ARG A CA 1
ATOM 1438 C C . ARG A 1 191 ? -16.818 42.094 10.683 1.00 87.99 190 ARG A C 1
ATOM 1439 O O . ARG A 1 191 ? -17.638 42.824 11.261 1.00 83.35 190 ARG A O 1
ATOM 1447 N N . MET A 1 192 ? -15.521 42.366 10.560 1.00 90.37 191 MET A N 1
ATOM 1448 C CA . MET A 1 192 ? -14.846 43.493 11.255 1.00 93.28 191 MET A CA 1
ATOM 1449 C C . MET A 1 192 ? -14.035 44.312 10.246 1.00 88.19 191 MET A C 1
ATOM 1450 O O . MET A 1 192 ? -13.051 43.795 9.697 1.00 82.80 191 MET A O 1
ATOM 1455 N N . LEU A 1 193 ? -14.417 45.574 10.061 1.00 86.29 192 LEU A N 1
ATOM 1456 C CA . LEU A 1 193 ? -13.561 46.594 9.403 1.00 86.54 192 LEU A CA 1
ATOM 1457 C C . LEU A 1 193 ? -12.753 47.348 10.468 1.00 88.30 192 LEU A C 1
ATOM 1458 O O . LEU A 1 193 ? -13.361 48.127 11.217 1.00 91.55 192 LEU A O 1
ATOM 1463 N N . CYS A 1 194 ? -11.436 47.127 10.532 1.00 88.67 193 CYS A N 1
ATOM 1464 C CA . CYS A 1 194 ? -10.493 47.948 11.352 1.00 88.44 193 CYS A CA 1
ATOM 1465 C C . CYS A 1 194 ? -9.980 49.121 10.504 1.00 86.34 193 CYS A C 1
ATOM 1466 O O . CYS A 1 194 ? -9.126 48.901 9.635 1.00 83.99 193 CYS A O 1
ATOM 1469 N N . VAL A 1 195 ? -10.493 50.330 10.748 1.00 83.70 194 VAL A N 1
ATOM 1470 C CA . VAL A 1 195 ? -10.298 51.515 9.853 1.00 80.28 194 VAL A CA 1
ATOM 1471 C C . VAL A 1 195 ? -9.119 52.374 10.339 1.00 78.28 194 VAL A C 1
ATOM 1472 O O . VAL A 1 195 ? -9.195 52.915 11.482 1.00 81.17 194 VAL A O 1
ATOM 1476 N N . GLY A 1 196 ? -8.101 52.556 9.483 1.00 72.39 195 GLY A N 1
ATOM 1477 C CA . GLY A 1 196 ? -6.870 53.308 9.796 1.00 69.29 195 GLY A CA 1
ATOM 1478 C C . GLY A 1 196 ? -5.634 52.436 9.713 1.00 67.97 195 GLY A C 1
ATOM 1479 O O . GLY A 1 196 ? -5.739 51.208 9.846 1.00 65.40 195 GLY A O 1
ATOM 1480 N N . GLY A 1 197 ? -4.476 53.055 9.533 1.00 70.15 196 GLY A N 1
ATOM 1481 C CA . GLY A 1 197 ? -3.193 52.353 9.341 1.00 73.75 196 GLY A CA 1
ATOM 1482 C C . GLY A 1 197 ? -2.204 52.722 10.426 1.00 75.96 196 GLY A C 1
ATOM 1483 O O . GLY A 1 197 ? -0.983 52.602 10.190 1.00 72.41 196 GLY A O 1
ATOM 1484 N N . GLY A 1 198 ? -2.727 53.136 11.586 1.00 81.93 197 GLY A N 1
ATOM 1485 C CA . GLY A 1 198 ? -1.959 53.379 12.822 1.00 83.90 197 GLY A CA 1
ATOM 1486 C C . GLY A 1 198 ? -1.569 52.070 13.491 1.00 82.67 197 GLY A C 1
ATOM 1487 O O . GLY A 1 198 ? -2.109 51.017 13.110 1.00 80.36 197 GLY A O 1
ATOM 1488 N N . TYR A 1 199 ? -0.650 52.114 14.448 1.00 82.39 198 TYR A N 1
ATOM 1489 C CA . TYR A 1 199 ? -0.200 50.896 15.165 1.00 83.71 198 TYR A CA 1
ATOM 1490 C C . TYR A 1 199 ? -1.373 50.331 15.982 1.00 83.00 198 TYR A C 1
ATOM 1491 O O . TYR A 1 199 ? -1.344 49.116 16.255 1.00 76.89 198 TYR A O 1
ATOM 1500 N N . ILE A 1 200 ? -2.380 51.154 16.313 1.00 86.04 199 ILE A N 1
ATOM 1501 C CA . ILE A 1 200 ? -3.568 50.776 17.147 1.00 90.40 199 ILE A CA 1
ATOM 1502 C C . ILE A 1 200 ? -4.609 49.959 16.362 1.00 90.94 199 ILE A C 1
ATOM 1503 O O . ILE A 1 200 ? -5.153 48.997 16.948 1.00 90.02 199 ILE A O 1
ATOM 1508 N N . ALA A 1 201 ? -4.942 50.329 15.124 1.00 93.55 200 ALA A N 1
ATOM 1509 C CA . ALA A 1 201 ? -5.864 49.534 14.269 1.00 93.51 200 ALA A CA 1
ATOM 1510 C C . ALA A 1 201 ? -5.234 48.160 13.974 1.00 93.49 200 ALA A C 1
ATOM 1511 O O . ALA A 1 201 ? -5.958 47.143 14.006 1.00 91.46 200 ALA A O 1
ATOM 1513 N N . VAL A 1 202 ? -3.919 48.165 13.737 1.00 93.26 201 VAL A N 1
ATOM 1514 C CA . VAL A 1 202 ? -3.078 46.981 13.396 1.00 92.08 201 VAL A CA 1
ATOM 1515 C C . VAL A 1 202 ? -3.117 45.956 14.531 1.00 97.97 201 VAL A C 1
ATOM 1516 O O . VAL A 1 202 ? -3.478 44.790 14.276 1.00 109.20 201 VAL A O 1
ATOM 1520 N N . GLU A 1 203 ? -2.684 46.359 15.726 1.00 93.91 202 GLU A N 1
ATOM 1521 C CA . GLU A 1 203 ? -2.685 45.468 16.910 1.00 86.51 202 GLU A CA 1
ATOM 1522 C C . GLU A 1 203 ? -4.089 44.884 17.076 1.00 83.17 202 GLU A C 1
ATOM 1523 O O . GLU A 1 203 ? -4.178 43.638 17.154 1.00 79.58 202 GLU A O 1
ATOM 1529 N N . PHE A 1 204 ? -5.110 45.756 17.042 1.00 81.17 203 PHE A N 1
ATOM 1530 C CA . PHE A 1 204 ? -6.545 45.428 17.256 1.00 82.31 203 PHE A CA 1
ATOM 1531 C C . PHE A 1 204 ? -7.112 44.542 16.140 1.00 80.82 203 PHE A C 1
ATOM 1532 O O . PHE A 1 204 ? -8.133 43.868 16.363 1.00 73.41 203 PHE A O 1
ATOM 1540 N N . ALA A 1 205 ? -6.523 44.573 14.952 1.00 83.64 204 ALA A N 1
ATOM 1541 C CA . ALA A 1 205 ? -6.956 43.721 13.826 1.00 85.16 204 ALA A CA 1
ATOM 1542 C C . ALA A 1 205 ? -6.698 42.248 14.159 1.00 88.27 204 ALA A C 1
ATOM 1543 O O . ALA A 1 205 ? -7.478 41.416 13.672 1.00 99.31 204 ALA A O 1
ATOM 1545 N N . GLY A 1 206 ? -5.647 41.952 14.936 1.00 86.34 205 GLY A N 1
ATOM 1546 C CA . GLY A 1 206 ? -5.343 40.584 15.399 1.00 87.43 205 GLY A CA 1
ATOM 1547 C C . GLY A 1 206 ? -6.394 40.076 16.378 1.00 86.40 205 GLY A C 1
ATOM 1548 O O . GLY A 1 206 ? -6.747 38.885 16.319 1.00 81.16 205 GLY A O 1
ATOM 1549 N N . ILE A 1 207 ? -6.861 40.953 17.262 1.00 89.78 206 ILE A N 1
ATOM 1550 C CA . ILE A 1 207 ? -7.864 40.611 18.311 1.00 97.02 206 ILE A CA 1
ATOM 1551 C C . ILE A 1 207 ? -9.097 40.014 17.636 1.00 99.00 206 ILE A C 1
ATOM 1552 O O . ILE A 1 207 ? -9.530 38.909 18.025 1.00 109.80 206 ILE A O 1
ATOM 1557 N N . PHE A 1 208 ? -9.672 40.740 16.686 1.00 91.76 207 PHE A N 1
ATOM 1558 C CA . PHE A 1 208 ? -10.891 40.276 15.992 1.00 90.41 207 PHE A CA 1
ATOM 1559 C C . PHE A 1 208 ? -10.504 39.054 15.167 1.00 90.93 207 PHE A C 1
ATOM 1560 O O . PHE A 1 208 ? -11.372 38.178 15.007 1.00 90.54 207 PHE A O 1
ATOM 1568 N N . ASN A 1 209 ? -9.259 39.023 14.663 1.00 90.27 208 ASN A N 1
ATOM 1569 C CA . ASN A 1 209 ? -8.730 37.921 13.811 1.00 89.42 208 ASN A CA 1
ATOM 1570 C C . ASN A 1 209 ? -8.596 36.633 14.636 1.00 89.34 208 ASN A C 1
ATOM 1571 O O . ASN A 1 209 ? -9.261 35.618 14.306 1.00 87.89 208 ASN A O 1
ATOM 1576 N N . GLY A 1 210 ? -7.726 36.632 15.649 1.00 85.95 209 GLY A N 1
ATOM 1577 C CA . GLY A 1 210 ? -7.606 35.508 16.597 1.00 88.49 209 GLY A CA 1
ATOM 1578 C C . GLY A 1 210 ? -8.959 35.059 17.143 1.00 90.09 209 GLY A C 1
ATOM 1579 O O . GLY A 1 210 ? -9.240 33.848 17.144 1.00 93.00 209 GLY A O 1
ATOM 1580 N N . TYR A 1 211 ? -9.804 36.002 17.556 1.00 91.19 210 TYR A N 1
ATOM 1581 C CA . TYR A 1 211 ? -11.073 35.716 18.271 1.00 92.84 210 TYR A CA 1
ATOM 1582 C C . TYR A 1 211 ? -12.286 35.821 17.336 1.00 92.53 210 TYR A C 1
ATOM 1583 O O . TYR A 1 211 ? -13.426 35.944 17.829 1.00 91.72 210 TYR A O 1
ATOM 1592 N N . LYS A 1 212 ? -12.077 35.728 16.026 1.00 91.48 211 LYS A N 1
ATOM 1593 C CA . LYS A 1 212 ? -13.190 35.759 15.053 1.00 92.55 211 LYS A CA 1
ATOM 1594 C C . LYS A 1 212 ? -14.034 34.512 15.255 1.00 88.41 211 LYS A C 1
ATOM 1595 O O . LYS A 1 212 ? -13.477 33.436 15.394 1.00 81.35 211 LYS A O 1
ATOM 1601 N N . PRO A 1 213 ? -15.374 34.640 15.335 1.00 90.87 212 PRO A N 1
ATOM 1602 C CA . PRO A 1 213 ? -16.251 33.487 15.474 1.00 92.20 212 PRO A CA 1
ATOM 1603 C C . PRO A 1 213 ? -16.312 32.787 14.121 1.00 96.31 212 PRO A C 1
ATOM 1604 O O . PRO A 1 213 ? -16.368 33.444 13.102 1.00 95.20 212 PRO A O 1
ATOM 1608 N N . CYS A 1 214 ? -16.309 31.466 14.166 1.00 108.88 213 CYS A N 1
ATOM 1609 C CA . CYS A 1 214 ? -16.200 30.572 12.983 1.00 114.39 213 CYS A CA 1
ATOM 1610 C C . CYS A 1 214 ? -17.104 31.065 11.849 1.00 106.57 213 CYS A C 1
ATOM 1611 O O . CYS A 1 214 ? -18.269 31.437 12.111 1.00 109.39 213 CYS A O 1
ATOM 1614 N N . GLY A 1 215 ? -16.534 31.141 10.651 1.00 96.73 214 GLY A N 1
ATOM 1615 C CA . GLY A 1 215 ? -17.209 31.644 9.443 1.00 93.18 214 GLY A CA 1
ATOM 1616 C C . GLY A 1 215 ? -17.102 33.154 9.289 1.00 91.70 214 GLY A C 1
ATOM 1617 O O . GLY A 1 215 ? -17.873 33.718 8.484 1.00 93.70 214 GLY A O 1
ATOM 1618 N N . GLY A 1 216 ? -16.166 33.799 9.993 1.00 89.23 215 GLY A N 1
ATOM 1619 C CA . GLY A 1 216 ? -16.002 35.269 9.989 1.00 87.49 215 GLY A CA 1
ATOM 1620 C C . GLY A 1 216 ? -14.634 35.717 9.502 1.00 85.89 215 GLY A C 1
ATOM 1621 O O . GLY A 1 216 ? -13.694 34.911 9.533 1.00 82.63 215 GLY A O 1
ATOM 1622 N N . TYR A 1 217 ? -14.526 36.986 9.092 1.00 86.45 216 TYR A N 1
ATOM 1623 C CA . TYR A 1 217 ? -13.301 37.594 8.513 1.00 86.58 216 TYR A CA 1
ATOM 1624 C C . TYR A 1 217 ? -13.043 38.981 9.104 1.00 85.09 216 TYR A C 1
ATOM 1625 O O . TYR A 1 217 ? -13.976 39.579 9.680 1.00 84.17 216 TYR A O 1
ATOM 1634 N N . VAL A 1 218 ? -11.820 39.495 8.929 1.00 85.55 217 VAL A N 1
ATOM 1635 C CA . VAL A 1 218 ? -11.505 40.920 9.247 1.00 87.27 217 VAL A CA 1
ATOM 1636 C C . VAL A 1 218 ? -10.742 41.570 8.097 1.00 88.69 217 VAL A C 1
ATOM 1637 O O . VAL A 1 218 ? -9.758 40.988 7.580 1.00 87.67 217 VAL A O 1
ATOM 1641 N N . ASP A 1 219 ? -11.205 42.769 7.755 1.00 90.41 218 ASP A N 1
ATOM 1642 C CA . ASP A 1 219 ? -10.550 43.663 6.774 1.00 90.70 218 ASP A CA 1
ATOM 1643 C C . ASP A 1 219 ? -9.935 44.820 7.562 1.00 88.77 218 ASP A C 1
ATOM 1644 O O . ASP A 1 219 ? -10.649 45.492 8.310 1.00 84.99 218 ASP A O 1
ATOM 1649 N N . LEU A 1 220 ? -8.640 45.053 7.387 1.00 89.62 219 LEU A N 1
ATOM 1650 C CA . LEU A 1 220 ? -8.018 46.357 7.725 1.00 91.04 219 LEU A CA 1
ATOM 1651 C C . LEU A 1 220 ? -8.349 47.326 6.582 1.00 90.96 219 LEU A C 1
ATOM 1652 O O . LEU A 1 220 ? -8.790 46.885 5.516 1.00 92.48 219 LEU A O 1
ATOM 1657 N N . CYS A 1 221 ? -8.167 48.619 6.785 1.00 90.65 220 CYS A N 1
ATOM 1658 C CA . CYS A 1 221 ? -8.463 49.635 5.745 1.00 91.94 220 CYS A CA 1
ATOM 1659 C C . CYS A 1 221 ? -7.636 50.887 6.024 1.00 97.14 220 CYS A C 1
ATOM 1660 O O . CYS A 1 221 ? -7.422 51.196 7.216 1.00 113.91 220 CYS A O 1
ATOM 1663 N N . TYR A 1 222 ? -7.142 51.579 5.011 1.00 92.92 221 TYR A N 1
ATOM 1664 C CA . TYR A 1 222 ? -6.298 52.762 5.291 1.00 94.39 221 TYR A CA 1
ATOM 1665 C C . TYR A 1 222 ? -6.300 53.737 4.114 1.00 107.69 221 TYR A C 1
ATOM 1666 O O . TYR A 1 222 ? -6.755 53.393 3.023 1.00 114.27 221 TYR A O 1
ATOM 1675 N N . ARG A 1 223 ? -5.815 54.954 4.399 1.00 116.28 222 ARG A N 1
ATOM 1676 C CA . ARG A 1 223 ? -5.711 56.122 3.489 1.00 110.84 222 ARG A CA 1
ATOM 1677 C C . ARG A 1 223 ? -4.665 55.861 2.405 1.00 103.35 222 ARG A C 1
ATOM 1678 O O . ARG A 1 223 ? -5.060 55.926 1.248 1.00 99.99 222 ARG A O 1
ATOM 1686 N N . GLY A 1 224 ? -3.408 55.573 2.771 1.00 101.74 223 GLY A N 1
ATOM 1687 C CA . GLY A 1 224 ? -2.226 55.501 1.881 1.00 99.17 223 GLY A CA 1
ATOM 1688 C C . GLY A 1 224 ? -1.891 54.118 1.321 1.00 97.90 223 GLY A C 1
ATOM 1689 O O . GLY A 1 224 ? -2.681 53.162 1.488 1.00 93.44 223 GLY A O 1
ATOM 1690 N N . ASP A 1 225 ? -0.719 54.012 0.676 1.00 99.37 224 ASP A N 1
ATOM 1691 C CA . ASP A 1 225 ? -0.225 52.778 -0.005 1.00 100.80 224 ASP A CA 1
ATOM 1692 C C . ASP A 1 225 ? 0.338 51.772 1.009 1.00 98.70 224 ASP A C 1
ATOM 1693 O O . ASP A 1 225 ? 0.121 50.565 0.818 1.00 100.10 224 ASP A O 1
ATOM 1698 N N . LEU A 1 226 ? 1.057 52.231 2.031 1.00 96.77 225 LEU A N 1
ATOM 1699 C CA . LEU A 1 226 ? 1.769 51.335 2.980 1.00 94.99 225 LEU A CA 1
ATOM 1700 C C . LEU A 1 226 ? 1.390 51.665 4.430 1.00 96.38 225 LEU A C 1
ATOM 1701 O O . LEU A 1 226 ? 1.726 52.775 4.904 1.00 94.30 225 LEU A O 1
ATOM 1706 N N . ILE A 1 227 ? 0.724 50.724 5.111 1.00 97.87 226 ILE A N 1
ATOM 1707 C CA . ILE A 1 227 ? 0.256 50.859 6.526 1.00 96.09 226 ILE A CA 1
ATOM 1708 C C . ILE A 1 227 ? 1.437 51.136 7.463 1.00 91.38 226 ILE A C 1
ATOM 1709 O O . ILE A 1 227 ? 2.594 50.884 7.084 1.00 88.84 226 ILE A O 1
ATOM 1714 N N . LEU A 1 228 ? 1.123 51.635 8.660 1.00 87.82 227 LEU A N 1
ATOM 1715 C CA . LEU A 1 228 ? 2.099 52.106 9.678 1.00 84.15 227 LEU A CA 1
ATOM 1716 C C . LEU A 1 228 ? 2.978 53.192 9.061 1.00 83.88 227 LEU A C 1
ATOM 1717 O O . LEU A 1 228 ? 4.201 52.967 8.909 1.00 81.10 227 LEU A O 1
ATOM 1722 N N . ARG A 1 229 ? 2.372 54.320 8.703 1.00 82.20 228 ARG A N 1
ATOM 1723 C CA . ARG A 1 229 ? 3.133 55.488 8.220 1.00 83.29 228 ARG A CA 1
ATOM 1724 C C . ARG A 1 229 ? 4.375 55.660 9.092 1.00 81.98 228 ARG A C 1
ATOM 1725 O O . ARG A 1 229 ? 4.258 55.540 10.325 1.00 82.56 228 ARG A O 1
ATOM 1733 N N . GLY A 1 230 ? 5.526 55.870 8.467 1.00 79.77 229 GLY A N 1
ATOM 1734 C CA . GLY A 1 230 ? 6.735 56.370 9.142 1.00 78.42 229 GLY A CA 1
ATOM 1735 C C . GLY A 1 230 ? 7.608 55.292 9.765 1.00 76.80 229 GLY A C 1
ATOM 1736 O O . GLY A 1 230 ? 8.699 55.644 10.225 1.00 73.08 229 GLY A O 1
ATOM 1737 N N . PHE A 1 231 ? 7.198 54.028 9.775 1.00 79.95 230 PHE A N 1
ATOM 1738 C CA . PHE A 1 231 ? 8.087 52.914 10.205 1.00 85.79 230 PHE A CA 1
ATOM 1739 C C . PHE A 1 231 ? 8.928 52.559 8.978 1.00 85.08 230 PHE A C 1
ATOM 1740 O O . PHE A 1 231 ? 8.691 53.174 7.923 1.00 82.80 230 PHE A O 1
ATOM 1748 N N . ASP A 1 232 ? 9.862 51.612 9.080 1.00 88.21 231 ASP A N 1
ATOM 1749 C CA . ASP A 1 232 ? 10.740 51.234 7.934 1.00 88.25 231 ASP A CA 1
ATOM 1750 C C . ASP A 1 232 ? 9.900 50.685 6.771 1.00 85.81 231 ASP A C 1
ATOM 1751 O O . ASP A 1 232 ? 9.036 49.800 6.989 1.00 84.22 231 ASP A O 1
ATOM 1756 N N . THR A 1 233 ? 10.169 51.193 5.569 1.00 85.30 232 THR A N 1
ATOM 1757 C CA . THR A 1 233 ? 9.513 50.760 4.317 1.00 87.07 232 THR A CA 1
ATOM 1758 C C . THR A 1 233 ? 9.490 49.229 4.301 1.00 88.74 232 THR A C 1
ATOM 1759 O O . THR A 1 233 ? 8.395 48.627 4.379 1.00 82.80 232 THR A O 1
ATOM 1763 N N . GLU A 1 234 ? 10.675 48.628 4.296 1.00 93.54 233 GLU A N 1
ATOM 1764 C CA . GLU A 1 234 ? 10.842 47.173 4.062 1.00 95.45 233 GLU A CA 1
ATOM 1765 C C . GLU A 1 234 ? 10.164 46.369 5.163 1.00 88.95 233 GLU A C 1
ATOM 1766 O O . GLU A 1 234 ? 9.740 45.241 4.889 1.00 83.41 233 GLU A O 1
ATOM 1772 N N . VAL A 1 235 ? 10.106 46.905 6.369 1.00 90.80 234 VAL A N 1
ATOM 1773 C CA . VAL A 1 235 ? 9.308 46.298 7.469 1.00 91.87 234 VAL A CA 1
ATOM 1774 C C . VAL A 1 235 ? 7.826 46.388 7.117 1.00 89.33 234 VAL A C 1
ATOM 1775 O O . VAL A 1 235 ? 7.142 45.371 7.220 1.00 90.71 234 VAL A O 1
ATOM 1779 N N . ARG A 1 236 ? 7.341 47.564 6.744 1.00 84.58 235 ARG A N 1
ATOM 1780 C CA . ARG A 1 236 ? 5.886 47.777 6.563 1.00 83.40 235 ARG A CA 1
ATOM 1781 C C . ARG A 1 236 ? 5.363 46.894 5.433 1.00 85.26 235 ARG A C 1
ATOM 1782 O O . ARG A 1 236 ? 4.204 46.431 5.539 1.00 85.76 235 ARG A O 1
ATOM 1790 N N . LYS A 1 237 ? 6.165 46.674 4.385 1.00 84.72 236 LYS A N 1
ATOM 1791 C CA . LYS A 1 237 ? 5.795 45.742 3.281 1.00 83.05 236 LYS A CA 1
ATOM 1792 C C . LYS A 1 237 ? 5.707 44.316 3.845 1.00 78.09 236 LYS A C 1
ATOM 1793 O O . LYS A 1 237 ? 4.612 43.751 3.861 1.00 72.25 236 LYS A O 1
ATOM 1799 N N . SER A 1 238 ? 6.826 43.808 4.357 1.00 78.96 237 SER A N 1
ATOM 1800 C CA . SER A 1 238 ? 7.029 42.426 4.872 1.00 80.35 237 SER A CA 1
ATOM 1801 C C . SER A 1 238 ? 6.011 42.064 5.963 1.00 80.11 237 SER A C 1
ATOM 1802 O O . SER A 1 238 ? 5.769 40.861 6.196 1.00 77.34 237 SER A O 1
ATOM 1805 N N . LEU A 1 239 ? 5.487 43.060 6.669 1.00 81.33 238 LEU A N 1
ATOM 1806 C CA . LEU A 1 239 ? 4.439 42.860 7.706 1.00 81.10 238 LEU A CA 1
ATOM 1807 C C . LEU A 1 239 ? 3.127 42.496 7.022 1.00 76.91 238 LEU A C 1
ATOM 1808 O O . LEU A 1 239 ? 2.548 41.456 7.352 1.00 78.36 238 LEU A O 1
ATOM 1813 N N . THR A 1 240 ? 2.669 43.366 6.131 1.00 72.51 239 THR A N 1
ATOM 1814 C CA . THR A 1 240 ? 1.376 43.231 5.426 1.00 71.15 239 THR A CA 1
ATOM 1815 C C . THR A 1 240 ? 1.277 41.822 4.824 1.00 70.56 239 THR A C 1
ATOM 1816 O O . THR A 1 240 ? 0.177 41.242 4.852 1.00 65.12 239 THR A O 1
ATOM 1820 N N . LYS A 1 241 ? 2.386 41.309 4.283 1.00 74.50 240 LYS A N 1
ATOM 1821 C CA . LYS A 1 241 ? 2.496 39.898 3.812 1.00 80.99 240 LYS A CA 1
ATOM 1822 C C . LYS A 1 241 ? 1.912 38.970 4.876 1.00 83.32 240 LYS A C 1
ATOM 1823 O O . LYS A 1 241 ? 0.955 38.246 4.579 1.00 83.50 240 LYS A O 1
ATOM 1829 N N . GLN A 1 242 ? 2.495 38.992 6.073 1.00 87.64 241 GLN A N 1
ATOM 1830 C CA . GLN A 1 242 ? 2.157 38.033 7.147 1.00 88.59 241 GLN A CA 1
ATOM 1831 C C . GLN A 1 242 ? 0.777 38.363 7.718 1.00 90.64 241 GLN A C 1
ATOM 1832 O O . GLN A 1 242 ? 0.171 37.418 8.263 1.00 103.38 241 GLN A O 1
ATOM 1838 N N . LEU A 1 243 ? 0.271 39.595 7.594 1.00 86.29 242 LEU A N 1
ATOM 1839 C CA . LEU A 1 243 ? -1.145 39.874 7.970 1.00 83.79 242 LEU A CA 1
ATOM 1840 C C . LEU A 1 243 ? -2.080 39.144 7.014 1.00 83.49 242 LEU A C 1
ATOM 1841 O O . LEU A 1 243 ? -3.079 38.583 7.489 1.00 81.69 242 LEU A O 1
ATOM 1846 N N . GLY A 1 244 ? -1.781 39.200 5.718 1.00 84.10 243 GLY A N 1
ATOM 1847 C CA . GLY A 1 244 ? -2.415 38.313 4.725 1.00 89.81 243 GLY A CA 1
ATOM 1848 C C . GLY A 1 244 ? -2.393 36.862 5.197 1.00 92.43 243 GLY A C 1
ATOM 1849 O O . GLY A 1 244 ? -3.470 36.222 5.265 1.00 95.81 243 GLY A O 1
ATOM 1850 N N . ALA A 1 245 ? -1.215 36.350 5.551 1.00 92.05 244 ALA A N 1
ATOM 1851 C CA . ALA A 1 245 ? -1.052 34.941 5.969 1.00 92.76 244 ALA A CA 1
ATOM 1852 C C . ALA A 1 245 ? -1.989 34.689 7.149 1.00 97.21 244 ALA A C 1
ATOM 1853 O O . ALA A 1 245 ? -2.951 33.900 7.007 1.00 99.84 244 ALA A O 1
ATOM 1855 N N . ASN A 1 246 ? -1.754 35.419 8.242 1.00 101.70 245 ASN A N 1
ATOM 1856 C CA . ASN A 1 246 ? -2.555 35.377 9.496 1.00 104.52 245 ASN A CA 1
ATOM 1857 C C . ASN A 1 246 ? -4.048 35.326 9.137 1.00 99.61 245 ASN A C 1
ATOM 1858 O O . ASN A 1 246 ? -4.838 34.810 9.952 1.00 100.90 245 ASN A O 1
ATOM 1863 N N . GLY A 1 247 ? -4.418 35.871 7.969 1.00 93.86 246 GLY A N 1
ATOM 1864 C CA . GLY A 1 247 ? -5.782 35.844 7.409 1.00 92.43 246 GLY A CA 1
ATOM 1865 C C . GLY A 1 247 ? -6.430 37.213 7.517 1.00 90.10 246 GLY A C 1
ATOM 1866 O O . GLY A 1 247 ? -7.584 37.298 7.973 1.00 94.49 246 GLY A O 1
ATOM 1867 N N . ILE A 1 248 ? -5.705 38.265 7.146 1.00 84.73 247 ILE A N 1
ATOM 1868 C CA . ILE A 1 248 ? -6.227 39.661 7.230 1.00 82.54 247 ILE A CA 1
ATOM 1869 C C . ILE A 1 248 ? -6.177 40.282 5.845 1.00 83.96 247 ILE A C 1
ATOM 1870 O O . ILE A 1 248 ? -5.079 40.394 5.292 1.00 84.66 247 ILE A O 1
ATOM 1875 N N . ARG A 1 249 ? -7.327 40.725 5.352 1.00 88.30 248 ARG A N 1
ATOM 1876 C CA . ARG A 1 249 ? -7.437 41.521 4.104 1.00 92.11 248 ARG A CA 1
ATOM 1877 C C . ARG A 1 249 ? -6.973 42.950 4.425 1.00 89.28 248 ARG A C 1
ATOM 1878 O O . ARG A 1 249 ? -7.739 43.694 5.016 1.00 86.86 248 ARG A O 1
ATOM 1886 N N . VAL A 1 250 ? -5.724 43.292 4.110 1.00 86.42 249 VAL A N 1
ATOM 1887 C CA . VAL A 1 250 ? -5.213 44.691 4.198 1.00 82.83 249 VAL A CA 1
ATOM 1888 C C . VAL A 1 250 ? -5.509 45.399 2.871 1.00 86.41 249 VAL A C 1
ATOM 1889 O O . VAL A 1 250 ? -4.723 45.230 1.919 1.00 88.67 249 VAL A O 1
ATOM 1893 N N . ARG A 1 251 ? -6.586 46.181 2.814 1.00 89.31 250 ARG A N 1
ATOM 1894 C CA . ARG A 1 251 ? -6.972 46.954 1.608 1.00 94.71 250 ARG A CA 1
ATOM 1895 C C . ARG A 1 251 ? -6.507 48.407 1.761 1.00 95.41 250 ARG A C 1
ATOM 1896 O O . ARG A 1 251 ? -7.222 49.190 2.395 1.00 101.55 250 ARG A O 1
ATOM 1904 N N . THR A 1 252 ? -5.345 48.758 1.200 1.00 93.33 251 THR A N 1
ATOM 1905 C CA . THR A 1 252 ? -4.772 50.139 1.214 1.00 88.11 251 THR A CA 1
ATOM 1906 C C . THR A 1 252 ? -5.436 51.041 0.154 1.00 82.86 251 THR A C 1
ATOM 1907 O O . THR A 1 252 ? -6.192 50.533 -0.701 1.00 79.12 251 THR A O 1
ATOM 1911 N N . ASN A 1 253 ? -5.179 52.350 0.229 1.00 79.20 252 ASN A N 1
ATOM 1912 C CA . ASN A 1 253 ? -5.803 53.384 -0.636 1.00 80.08 252 ASN A CA 1
ATOM 1913 C C . ASN A 1 253 ? -7.326 53.268 -0.563 1.00 80.44 252 ASN A C 1
ATOM 1914 O O . ASN A 1 253 ? -7.992 53.238 -1.616 1.00 79.07 252 ASN A O 1
ATOM 1919 N N . LEU A 1 254 ? -7.852 53.211 0.654 1.00 81.92 253 LEU A N 1
ATOM 1920 C CA . LEU A 1 254 ? -9.307 53.066 0.909 1.00 84.95 253 LEU A CA 1
ATOM 1921 C C . LEU A 1 254 ? -9.701 53.797 2.196 1.00 91.00 253 LEU A C 1
ATOM 1922 O O . LEU A 1 254 ? -8.911 53.865 3.149 1.00 93.57 253 LEU A O 1
ATOM 1927 N N . ASN A 1 255 ? -10.929 54.297 2.223 1.00 99.51 254 ASN A N 1
ATOM 1928 C CA . ASN A 1 255 ? -11.421 55.271 3.228 1.00 102.55 254 ASN A CA 1
ATOM 1929 C C . ASN A 1 255 ? -12.930 55.256 3.181 1.00 101.51 254 ASN A C 1
ATOM 1930 O O . ASN A 1 255 ? -13.505 55.664 2.178 1.00 106.16 254 ASN A O 1
ATOM 1935 N N . PRO A 1 256 ? -13.641 54.835 4.240 1.00 100.54 255 PRO A N 1
ATOM 1936 C CA . PRO A 1 256 ? -15.095 54.777 4.139 1.00 103.37 255 PRO A CA 1
ATOM 1937 C C . PRO A 1 256 ? -15.639 56.204 3.968 1.00 102.85 255 PRO A C 1
ATOM 1938 O O . PRO A 1 256 ? -14.945 57.141 4.318 1.00 96.80 255 PRO A O 1
ATOM 1942 N N . THR A 1 257 ? -16.827 56.337 3.376 1.00 105.88 256 THR A N 1
ATOM 1943 C CA . THR A 1 257 ? -17.444 57.650 3.049 1.00 105.18 256 THR A CA 1
ATOM 1944 C C . THR A 1 257 ? -18.765 57.825 3.796 1.00 103.36 256 THR A C 1
ATOM 1945 O O . THR A 1 257 ? -19.006 58.944 4.278 1.00 107.86 256 THR A O 1
ATOM 1949 N N . LYS A 1 258 ? -19.595 56.785 3.874 1.00 99.59 257 LYS A N 1
ATOM 1950 C CA . LYS A 1 258 ? -20.899 56.854 4.575 1.00 97.28 257 LYS A CA 1
ATOM 1951 C C . LYS A 1 258 ? -21.166 55.540 5.304 1.00 96.75 257 LYS A C 1
ATOM 1952 O O . LYS A 1 258 ? -20.739 54.488 4.810 1.00 98.88 257 LYS A O 1
ATOM 1958 N N . ILE A 1 259 ? -21.850 55.601 6.444 1.00 99.83 258 ILE A N 1
ATOM 1959 C CA . ILE A 1 259 ? -22.341 54.392 7.168 1.00 101.16 258 ILE A CA 1
ATOM 1960 C C . ILE A 1 259 ? -23.818 54.587 7.518 1.00 104.08 258 ILE A C 1
ATOM 1961 O O . ILE A 1 259 ? -24.249 55.717 7.832 1.00 105.77 258 ILE A O 1
ATOM 1966 N N . THR A 1 260 ? -24.577 53.498 7.477 1.00 107.71 259 THR A N 1
ATOM 1967 C CA . THR A 1 260 ? -26.042 53.489 7.700 1.00 111.09 259 THR A CA 1
ATOM 1968 C C . THR A 1 260 ? -26.408 52.143 8.298 1.00 110.45 259 THR A C 1
ATOM 1969 O O . THR A 1 260 ? -26.088 51.129 7.657 1.00 115.24 259 THR A O 1
ATOM 1973 N N . LYS A 1 261 ? -27.065 52.144 9.455 1.00 108.23 260 LYS A N 1
ATOM 1974 C CA . LYS A 1 261 ? -27.506 50.896 10.129 1.00 109.50 260 LYS A CA 1
ATOM 1975 C C . LYS A 1 261 ? -28.372 50.084 9.169 1.00 107.04 260 LYS A C 1
ATOM 1976 O O . LYS A 1 261 ? -28.929 50.674 8.222 1.00 105.69 260 LYS A O 1
ATOM 1982 N N . ASN A 1 262 ? -28.440 48.772 9.387 1.00 106.72 261 ASN A N 1
ATOM 1983 C CA . ASN A 1 262 ? -29.257 47.849 8.560 1.00 107.35 261 ASN A CA 1
ATOM 1984 C C . ASN A 1 262 ? -30.457 47.375 9.386 1.00 108.44 261 ASN A C 1
ATOM 1985 O O . ASN A 1 262 ? -30.761 48.008 10.413 1.00 102.49 261 ASN A O 1
ATOM 1990 N N . GLU A 1 263 ? -31.133 46.325 8.922 1.00 115.90 262 GLU A N 1
ATOM 1991 C CA . GLU A 1 263 ? -32.349 45.756 9.557 1.00 114.99 262 GLU A CA 1
ATOM 1992 C C . GLU A 1 263 ? -31.923 44.895 10.755 1.00 108.82 262 GLU A C 1
ATOM 1993 O O . GLU A 1 263 ? -32.386 45.187 11.862 1.00 99.73 262 GLU A O 1
ATOM 1999 N N . ASP A 1 264 ? -31.083 43.877 10.542 1.00 112.33 263 ASP A N 1
ATOM 2000 C CA . ASP A 1 264 ? -30.556 42.993 11.622 1.00 110.80 263 ASP A CA 1
ATOM 2001 C C . ASP A 1 264 ? -29.803 43.843 12.650 1.00 111.52 263 ASP A C 1
ATOM 2002 O O . ASP A 1 264 ? -30.067 43.656 13.842 1.00 118.18 263 ASP A O 1
ATOM 2007 N N . GLY A 1 265 ? -28.937 44.754 12.200 1.00 113.27 264 GLY A N 1
ATOM 2008 C CA . GLY A 1 265 ? -28.181 45.677 13.068 1.00 115.91 264 GLY A CA 1
ATOM 2009 C C . GLY A 1 265 ? -26.805 46.001 12.515 1.00 119.36 264 GLY A C 1
ATOM 2010 O O . GLY A 1 265 ? -26.204 46.972 13.004 1.00 129.41 264 GLY A O 1
ATOM 2011 N N . SER A 1 266 ? -26.309 45.224 11.545 1.00 116.06 265 SER A N 1
ATOM 2012 C CA . SER A 1 266 ? -24.965 45.404 10.929 1.00 112.38 265 SER A CA 1
ATOM 2013 C C . SER A 1 266 ? -24.864 46.762 10.218 1.00 108.58 265 SER A C 1
ATOM 2014 O O . SER A 1 266 ? -25.886 47.458 10.074 1.00 102.32 265 SER A O 1
ATOM 2017 N N . ASN A 1 267 ? -23.659 47.118 9.783 1.00 108.53 266 ASN A N 1
ATOM 2018 C CA . ASN A 1 267 ? -23.338 48.469 9.255 1.00 109.84 266 ASN A CA 1
ATOM 2019 C C . ASN A 1 267 ? -23.010 48.403 7.757 1.00 109.99 266 ASN A C 1
ATOM 2020 O O . ASN A 1 267 ? -22.035 47.731 7.389 1.00 112.90 266 ASN A O 1
ATOM 2025 N N . HIS A 1 268 ? -23.781 49.123 6.937 1.00 108.68 267 HIS A N 1
ATOM 2026 C CA . HIS A 1 268 ? -23.646 49.178 5.458 1.00 105.26 267 HIS A CA 1
ATOM 2027 C C . HIS A 1 268 ? -22.688 50.305 5.050 1.00 97.37 267 HIS A C 1
ATOM 2028 O O . HIS A 1 268 ? -23.090 51.472 5.151 1.00 93.14 267 HIS A O 1
ATOM 2035 N N . VAL A 1 269 ? -21.497 49.977 4.543 1.00 91.98 268 VAL A N 1
ATOM 2036 C CA . VAL A 1 269 ? -20.346 50.933 4.470 1.00 92.29 268 VAL A CA 1
ATOM 2037 C C . VAL A 1 269 ? -20.038 51.351 3.021 1.00 97.23 268 VAL A C 1
ATOM 2038 O O . VAL A 1 269 ? -19.326 50.618 2.302 1.00 100.38 268 VAL A O 1
ATOM 2042 N N . HIS A 1 270 ? -20.501 52.542 2.633 1.00 98.27 269 HIS A N 1
ATOM 2043 C CA . HIS A 1 270 ? -20.172 53.197 1.341 1.00 93.13 269 HIS A CA 1
ATOM 2044 C C . HIS A 1 270 ? -18.684 53.540 1.392 1.00 88.00 269 HIS A C 1
ATOM 2045 O O . HIS A 1 270 ? -18.256 54.281 2.297 1.00 87.23 269 HIS A O 1
ATOM 2052 N N . PHE A 1 271 ? -17.911 53.014 0.458 1.00 87.86 270 PHE A N 1
ATOM 2053 C CA . PHE A 1 271 ? -16.462 53.309 0.369 1.00 92.21 270 PHE A CA 1
ATOM 2054 C C . PHE A 1 271 ? -16.200 54.529 -0.509 1.00 96.39 270 PHE A C 1
ATOM 2055 O O . PHE A 1 271 ? -17.151 55.075 -1.092 1.00 102.00 270 PHE A O 1
ATOM 2063 N N . ASN A 1 272 ? -14.930 54.928 -0.598 1.00 95.92 271 ASN A N 1
ATOM 2064 C CA . ASN A 1 272 ? -14.509 56.144 -1.342 1.00 96.72 271 ASN A CA 1
ATOM 2065 C C . ASN A 1 272 ? -14.385 55.794 -2.817 1.00 98.89 271 ASN A C 1
ATOM 2066 O O . ASN A 1 272 ? -14.385 56.713 -3.643 1.00 104.83 271 ASN A O 1
ATOM 2071 N N . ASP A 1 273 ? -14.283 54.506 -3.123 1.00 101.34 272 ASP A N 1
ATOM 2072 C CA . ASP A 1 273 ? -14.124 54.025 -4.519 1.00 101.57 272 ASP A CA 1
ATOM 2073 C C . ASP A 1 273 ? -15.469 53.510 -5.018 1.00 96.15 272 ASP A C 1
ATOM 2074 O O . ASP A 1 273 ? -15.460 52.672 -5.910 1.00 93.30 272 ASP A O 1
ATOM 2079 N N . GLY A 1 274 ? -16.578 54.020 -4.486 1.00 95.20 273 GLY A N 1
ATOM 2080 C CA . GLY A 1 274 ? -17.939 53.601 -4.865 1.00 95.94 273 GLY A CA 1
ATOM 2081 C C . GLY A 1 274 ? -18.203 52.138 -4.558 1.00 95.06 273 GLY A C 1
ATOM 2082 O O . GLY A 1 274 ? -18.956 51.524 -5.326 1.00 92.15 273 GLY A O 1
ATOM 2083 N N . THR A 1 275 ? -17.608 51.596 -3.491 1.00 95.90 274 THR A N 1
ATOM 2084 C CA . THR A 1 275 ? -17.766 50.170 -3.094 1.00 99.36 274 THR A CA 1
ATOM 2085 C C . THR A 1 275 ? -18.805 50.081 -1.973 1.00 107.52 274 THR A C 1
ATOM 2086 O O . THR A 1 275 ? -19.031 51.080 -1.266 1.00 110.12 274 THR A O 1
ATOM 2090 N N . GLU A 1 276 ? -19.411 48.910 -1.808 1.00 114.76 275 GLU A N 1
ATOM 2091 C CA . GLU A 1 276 ? -20.422 48.662 -0.753 1.00 114.04 275 GLU A CA 1
ATOM 2092 C C . GLU A 1 276 ? -20.169 47.292 -0.139 1.00 115.19 275 GLU A C 1
ATOM 2093 O O . GLU A 1 276 ? -20.198 46.293 -0.873 1.00 124.22 275 GLU A O 1
ATOM 2099 N N . GLU A 1 277 ? -19.935 47.239 1.164 1.00 115.05 276 GLU A N 1
ATOM 2100 C CA . GLU A 1 277 ? -19.834 45.951 1.894 1.00 115.84 276 GLU A CA 1
ATOM 2101 C C . GLU A 1 277 ? -20.417 46.140 3.292 1.00 109.40 276 GLU A C 1
ATOM 2102 O O . GLU A 1 277 ? -20.518 47.288 3.757 1.00 103.71 276 GLU A O 1
ATOM 2108 N N . ASP A 1 278 ? -20.787 45.043 3.938 1.00 106.83 277 ASP A N 1
ATOM 2109 C CA . ASP A 1 278 ? -21.453 45.084 5.264 1.00 106.67 277 ASP A CA 1
ATOM 2110 C C . ASP A 1 278 ? -20.518 44.556 6.351 1.00 105.63 277 ASP A C 1
ATOM 2111 O O . ASP A 1 278 ? -19.863 43.528 6.133 1.00 110.64 277 ASP A O 1
ATOM 2116 N N . TYR A 1 279 ? -20.484 45.230 7.496 1.00 102.28 278 TYR A N 1
ATOM 2117 C CA . TYR A 1 279 ? -19.683 44.792 8.660 1.00 101.74 278 TYR A CA 1
ATOM 2118 C C . TYR A 1 279 ? -20.562 44.857 9.900 1.00 103.05 278 TYR A C 1
ATOM 2119 O O . TYR A 1 279 ? -21.344 45.810 10.051 1.00 104.48 278 TYR A O 1
ATOM 2128 N N . ASP A 1 280 ? -20.369 43.899 10.801 1.00 100.73 279 ASP A N 1
ATOM 2129 C CA . ASP A 1 280 ? -21.077 43.861 12.105 1.00 97.74 279 ASP A CA 1
ATOM 2130 C C . ASP A 1 280 ? -20.528 44.950 13.031 1.00 94.80 279 ASP A C 1
ATOM 2131 O O . ASP A 1 280 ? -21.280 45.405 13.900 1.00 92.72 279 ASP A O 1
ATOM 2136 N N . GLN A 1 281 ? -19.261 45.337 12.846 1.00 92.44 280 GLN A N 1
ATOM 2137 C CA . GLN A 1 281 ? -18.616 46.428 13.619 1.00 90.60 280 GLN A CA 1
ATOM 2138 C C . GLN A 1 281 ? -17.633 47.228 12.759 1.00 87.91 280 GLN A C 1
ATOM 2139 O O . GLN A 1 281 ? -17.125 46.707 11.749 1.00 86.24 280 GLN A O 1
ATOM 2145 N N . VAL A 1 282 ? -17.390 48.478 13.139 1.00 85.52 281 VAL A N 1
ATOM 2146 C CA . VAL A 1 282 ? -16.451 49.379 12.411 1.00 86.06 281 VAL A CA 1
ATOM 2147 C C . VAL A 1 282 ? -15.663 50.220 13.422 1.00 85.75 281 VAL A C 1
ATOM 2148 O O . VAL A 1 282 ? -16.171 51.272 13.859 1.00 86.42 281 VAL A O 1
ATOM 2152 N N . MET A 1 283 ? -14.443 49.787 13.742 1.00 84.90 282 MET A N 1
ATOM 2153 C CA . MET A 1 283 ? -13.578 50.424 14.770 1.00 86.06 282 MET A CA 1
ATOM 2154 C C . MET A 1 283 ? -12.587 51.364 14.088 1.00 80.88 282 MET A C 1
ATOM 2155 O O . MET A 1 283 ? -11.781 50.873 13.290 1.00 76.04 282 MET A O 1
ATOM 2160 N N . LEU A 1 284 ? -12.606 52.643 14.453 1.00 82.99 283 LEU A N 1
ATOM 2161 C CA . LEU A 1 284 ? -11.702 53.691 13.899 1.00 85.84 283 LEU A CA 1
ATOM 2162 C C . LEU A 1 284 ? -10.467 53.808 14.788 1.00 83.78 283 LEU A C 1
ATOM 2163 O O . LEU A 1 284 ? -10.628 54.048 15.977 1.00 85.44 283 LEU A O 1
ATOM 2168 N N . ALA A 1 285 ? -9.279 53.646 14.229 1.00 83.13 284 ALA A N 1
ATOM 2169 C CA . ALA A 1 285 ? -8.006 53.780 14.966 1.00 86.21 284 ALA A CA 1
ATOM 2170 C C . ALA A 1 285 ? -7.111 54.662 14.112 1.00 86.49 284 ALA A C 1
ATOM 2171 O O . ALA A 1 285 ? -6.004 54.235 13.686 1.00 86.61 284 ALA A O 1
ATOM 2173 N N . ILE A 1 286 ? -7.621 55.872 13.904 1.00 85.44 285 ILE A N 1
ATOM 2174 C CA . ILE A 1 286 ? -7.117 56.847 12.908 1.00 83.15 285 ILE A CA 1
ATOM 2175 C C . ILE A 1 286 ? -6.268 57.899 13.618 1.00 79.77 285 ILE A C 1
ATOM 2176 O O . ILE A 1 286 ? -5.347 58.398 12.977 1.00 77.00 285 ILE A O 1
ATOM 2181 N N . GLY A 1 287 ? -6.517 58.182 14.899 1.00 80.98 286 GLY A N 1
ATOM 2182 C CA . GLY A 1 287 ? -5.608 59.077 15.630 1.00 82.74 286 GLY A CA 1
ATOM 2183 C C . GLY A 1 287 ? -6.040 59.462 17.026 1.00 82.00 286 GLY A C 1
ATOM 2184 O O . GLY A 1 287 ? -7.138 59.104 17.485 1.00 83.65 286 GLY A O 1
ATOM 2185 N N . ARG A 1 288 ? -5.180 60.246 17.652 1.00 81.19 287 ARG A N 1
ATOM 2186 C CA . ARG A 1 288 ? -5.307 60.639 19.063 1.00 81.43 287 ARG A CA 1
ATOM 2187 C C . ARG A 1 288 ? -5.075 62.137 19.147 1.00 84.41 287 ARG A C 1
ATOM 2188 O O . ARG A 1 288 ? -3.915 62.573 19.024 1.00 80.04 287 ARG A O 1
ATOM 2196 N N . VAL A 1 289 ? -6.162 62.884 19.304 1.00 92.70 288 VAL A N 1
ATOM 2197 C CA . VAL A 1 289 ? -6.111 64.334 19.657 1.00 98.67 288 VAL A CA 1
ATOM 2198 C C . VAL A 1 289 ? -5.664 64.439 21.116 1.00 100.61 288 VAL A C 1
ATOM 2199 O O . VAL A 1 289 ? -6.084 63.653 21.976 1.00 105.00 288 VAL A O 1
ATOM 2203 N N . PRO A 1 290 ? -4.755 65.385 21.450 1.00 95.10 289 PRO A N 1
ATOM 2204 C CA . PRO A 1 290 ? -4.617 65.841 22.832 1.00 93.42 289 PRO A CA 1
ATOM 2205 C C . PRO A 1 290 ? -5.944 66.316 23.435 1.00 93.36 289 PRO A C 1
ATOM 2206 O O . PRO A 1 290 ? -6.740 66.933 22.731 1.00 90.49 289 PRO A O 1
ATOM 2210 N N . ARG A 1 291 ? -6.145 66.002 24.717 1.00 94.34 290 ARG A N 1
ATOM 2211 C CA . ARG A 1 291 ? -7.464 66.117 25.389 1.00 92.35 290 ARG A CA 1
ATOM 2212 C C . ARG A 1 291 ? -7.500 67.326 26.324 1.00 90.87 290 ARG A C 1
ATOM 2213 O O . ARG A 1 291 ? -7.498 67.151 27.555 1.00 90.94 290 ARG A O 1
ATOM 2221 N N . SER A 1 292 ? -7.597 68.515 25.745 1.00 92.01 291 SER A N 1
ATOM 2222 C CA . SER A 1 292 ? -7.562 69.806 26.474 1.00 92.42 291 SER A CA 1
ATOM 2223 C C . SER A 1 292 ? -8.852 70.600 26.236 1.00 96.61 291 SER A C 1
ATOM 2224 O O . SER A 1 292 ? -8.947 71.736 26.729 1.00 98.88 291 SER A O 1
ATOM 2227 N N . GLN A 1 293 ? -9.817 70.054 25.497 1.00 102.71 292 GLN A N 1
ATOM 2228 C CA . GLN A 1 293 ? -10.921 70.877 24.938 1.00 107.75 292 GLN A CA 1
ATOM 2229 C C . GLN A 1 293 ? -12.000 71.189 25.986 1.00 106.31 292 GLN A C 1
ATOM 2230 O O . GLN A 1 293 ? -12.972 71.823 25.580 1.00 109.02 292 GLN A O 1
ATOM 2236 N N . ALA A 1 294 ? -11.877 70.798 27.260 1.00 105.66 293 ALA A N 1
ATOM 2237 C CA . ALA A 1 294 ? -12.854 71.180 28.317 1.00 103.51 293 ALA A CA 1
ATOM 2238 C C . ALA A 1 294 ? -12.163 71.632 29.613 1.00 96.10 293 ALA A C 1
ATOM 2239 O O . ALA A 1 294 ? -12.837 71.662 30.656 1.00 83.65 293 ALA A O 1
ATOM 2241 N N . LEU A 1 295 ? -10.883 72.010 29.552 1.00 94.97 294 LEU A N 1
ATOM 2242 C CA . LEU A 1 295 ? -10.085 72.376 30.753 1.00 94.54 294 LEU A CA 1
ATOM 2243 C C . LEU A 1 295 ? -10.054 73.904 30.932 1.00 98.35 294 LEU A C 1
ATOM 2244 O O . LEU A 1 295 ? -9.592 74.352 31.991 1.00 98.88 294 LEU A O 1
ATOM 2249 N N . GLN A 1 296 ? -10.456 74.690 29.932 1.00 103.90 295 GLN A N 1
ATOM 2250 C CA . GLN A 1 296 ? -10.470 76.181 30.014 1.00 105.57 295 GLN A CA 1
ATOM 2251 C C . GLN A 1 296 ? -9.048 76.701 30.274 1.00 96.64 295 GLN A C 1
ATOM 2252 O O . GLN A 1 296 ? -8.827 77.393 31.259 1.00 89.10 295 GLN A O 1
ATOM 2258 N N . LEU A 1 297 ? -8.134 76.418 29.360 1.00 97.28 296 LEU A N 1
ATOM 2259 C CA . LEU A 1 297 ? -6.722 76.852 29.433 1.00 102.20 296 LEU A CA 1
ATOM 2260 C C . LEU A 1 297 ? -6.599 78.281 28.905 1.00 109.18 296 LEU A C 1
ATOM 2261 O O . LEU A 1 297 ? -5.763 79.032 29.439 1.00 108.52 296 LEU A O 1
ATOM 2266 N N . ASP A 1 298 ? -7.378 78.617 27.869 1.00 116.83 297 ASP A N 1
ATOM 2267 C CA . ASP A 1 298 ? -7.737 80.008 27.462 1.00 116.14 297 ASP A CA 1
ATOM 2268 C C . ASP A 1 298 ? -7.922 80.881 28.715 1.00 117.04 297 ASP A C 1
ATOM 2269 O O . ASP A 1 298 ? -7.273 81.940 28.808 1.00 124.78 297 ASP A O 1
ATOM 2274 N N . LYS A 1 299 ? -8.760 80.419 29.650 1.00 110.38 298 LYS A N 1
ATOM 2275 C CA . LYS A 1 299 ? -9.218 81.179 30.834 1.00 102.05 298 LYS A CA 1
ATOM 2276 C C . LYS A 1 299 ? -8.048 81.382 31.795 1.00 96.68 298 LYS A C 1
ATOM 2277 O O . LYS A 1 299 ? -8.112 82.332 32.552 1.00 100.51 298 LYS A O 1
ATOM 2283 N N . ALA A 1 300 ? -7.033 80.525 31.810 1.00 92.20 299 ALA A N 1
ATOM 2284 C CA . ALA A 1 300 ? -5.867 80.699 32.707 1.00 92.62 299 ALA A CA 1
ATOM 2285 C C . ALA A 1 300 ? -4.634 81.168 31.927 1.00 91.56 299 ALA A C 1
ATOM 2286 O O . ALA A 1 300 ? -3.519 81.103 32.496 1.00 89.55 299 ALA A O 1
ATOM 2288 N N . GLY A 1 301 ? -4.799 81.638 30.689 1.00 92.14 300 GLY A N 1
ATOM 2289 C CA . GLY A 1 301 ? -3.678 82.120 29.850 1.00 95.84 300 GLY A CA 1
ATOM 2290 C C . GLY A 1 301 ? -2.651 81.027 29.579 1.00 98.75 300 GLY A C 1
ATOM 2291 O O . GLY A 1 301 ? -1.437 81.313 29.528 1.00 98.11 300 GLY A O 1
ATOM 2292 N N . VAL A 1 302 ? -3.122 79.798 29.417 1.00 101.73 301 VAL A N 1
ATOM 2293 C CA . VAL A 1 302 ? -2.314 78.646 28.939 1.00 100.76 301 VAL A CA 1
ATOM 2294 C C . VAL A 1 302 ? -2.561 78.547 27.443 1.00 99.01 301 VAL A C 1
ATOM 2295 O O . VAL A 1 302 ? -3.751 78.615 27.050 1.00 96.59 301 VAL A O 1
ATOM 2299 N N . ARG A 1 303 ? -1.493 78.415 26.657 1.00 101.43 302 ARG A N 1
ATOM 2300 C CA . ARG A 1 303 ? -1.616 78.461 25.177 1.00 111.39 302 ARG A CA 1
ATOM 2301 C C . ARG A 1 303 ? -1.705 77.062 24.576 1.00 110.60 302 ARG A C 1
ATOM 2302 O O . ARG A 1 303 ? -0.810 76.250 24.814 1.00 109.23 302 ARG A O 1
ATOM 2310 N N . THR A 1 304 ? -2.737 76.860 23.757 1.00 110.45 303 THR A N 1
ATOM 2311 C CA . THR A 1 304 ? -3.111 75.579 23.122 1.00 109.58 303 THR A CA 1
ATOM 2312 C C . THR A 1 304 ? -2.743 75.678 21.640 1.00 109.38 303 THR A C 1
ATOM 2313 O O . THR A 1 304 ? -1.726 76.322 21.353 1.00 109.80 303 THR A O 1
ATOM 2317 N N . GLY A 1 305 ? -3.543 75.075 20.749 1.00 110.14 304 GLY A N 1
ATOM 2318 C CA . GLY A 1 305 ? -3.313 75.035 19.292 1.00 113.31 304 GLY A CA 1
ATOM 2319 C C . GLY A 1 305 ? -2.653 73.731 18.866 1.00 119.04 304 GLY A C 1
ATOM 2320 O O . GLY A 1 305 ? -2.401 72.896 19.753 1.00 137.48 304 GLY A O 1
ATOM 2321 N N . LYS A 1 306 ? -2.396 73.534 17.568 1.00 117.45 305 LYS A N 1
ATOM 2322 C CA . LYS A 1 306 ? -1.703 72.319 17.036 1.00 110.00 305 LYS A CA 1
ATOM 2323 C C . LYS A 1 306 ? -2.442 71.079 17.549 1.00 102.55 305 LYS A C 1
ATOM 2324 O O . LYS A 1 306 ? -1.799 70.278 18.257 1.00 91.75 305 LYS A O 1
ATOM 2330 N N . ASN A 1 307 ? -3.744 70.999 17.242 1.00 104.99 306 ASN A N 1
ATOM 2331 C CA . ASN A 1 307 ? -4.712 69.911 17.583 1.00 113.20 306 ASN A CA 1
ATOM 2332 C C . ASN A 1 307 ? -5.271 70.077 19.011 1.00 109.48 306 ASN A C 1
ATOM 2333 O O . ASN A 1 307 ? -6.264 69.403 19.318 1.00 107.37 306 ASN A O 1
ATOM 2338 N N . GLY A 1 308 ? -4.718 70.965 19.835 1.00 108.33 307 GLY A N 1
ATOM 2339 C CA . GLY A 1 308 ? -5.039 71.054 21.272 1.00 105.64 307 GLY A CA 1
ATOM 2340 C C . GLY A 1 308 ? -3.808 70.843 22.139 1.00 102.82 307 GLY A C 1
ATOM 2341 O O . GLY A 1 308 ? -3.907 70.992 23.383 1.00 103.99 307 GLY A O 1
ATOM 2342 N N . ALA A 1 309 ? -2.680 70.514 21.502 1.00 97.27 308 ALA A N 1
ATOM 2343 C CA . ALA A 1 309 ? -1.362 70.319 22.140 1.00 91.29 308 ALA A CA 1
ATOM 2344 C C . ALA A 1 309 ? -1.030 71.520 23.023 1.00 86.67 308 ALA A C 1
ATOM 2345 O O . ALA A 1 309 ? -0.850 72.652 22.507 1.00 90.75 308 ALA A O 1
ATOM 2347 N N . VAL A 1 310 ? -0.900 71.280 24.316 1.00 83.90 309 VAL A N 1
ATOM 2348 C CA . VAL A 1 310 ? -0.554 72.359 25.272 1.00 83.76 309 VAL A CA 1
ATOM 2349 C C . VAL A 1 310 ? 0.893 72.757 24.999 1.00 84.45 309 VAL A C 1
ATOM 2350 O O . VAL A 1 310 ? 1.763 71.882 24.998 1.00 80.55 309 VAL A O 1
ATOM 2354 N N . GLN A 1 311 ? 1.104 74.046 24.746 1.00 90.48 310 GLN A N 1
ATOM 2355 C CA . GLN A 1 311 ? 2.412 74.606 24.315 1.00 94.64 310 GLN A CA 1
ATOM 2356 C C . GLN A 1 311 ? 3.355 74.530 25.513 1.00 93.98 310 GLN A C 1
ATOM 2357 O O . GLN A 1 311 ? 2.998 75.084 26.562 1.00 91.98 310 GLN A O 1
ATOM 2363 N N . VAL A 1 312 ? 4.493 73.852 25.360 1.00 94.19 311 VAL A N 1
ATOM 2364 C CA . VAL A 1 312 ? 5.462 73.618 26.469 1.00 95.50 311 VAL A CA 1
ATOM 2365 C C . VAL A 1 312 ? 6.896 73.651 25.958 1.00 94.17 311 VAL A C 1
ATOM 2366 O O . VAL A 1 312 ? 7.145 73.288 24.807 1.00 96.86 311 VAL A O 1
ATOM 2370 N N . ASP A 1 313 ? 7.810 74.018 26.848 1.00 94.59 312 ASP A N 1
ATOM 2371 C CA . ASP A 1 313 ? 9.248 74.245 26.542 1.00 96.05 312 ASP A CA 1
ATOM 2372 C C . ASP A 1 313 ? 10.015 72.940 26.789 1.00 94.36 312 ASP A C 1
ATOM 2373 O O . ASP A 1 313 ? 9.361 71.897 27.051 1.00 90.83 312 ASP A O 1
ATOM 2378 N N . ALA A 1 314 ? 11.353 73.005 26.730 1.00 94.27 313 ALA A N 1
ATOM 2379 C CA . ALA A 1 314 ? 12.279 71.858 26.911 1.00 91.80 313 ALA A CA 1
ATOM 2380 C C . ALA A 1 314 ? 12.207 71.261 28.336 1.00 89.02 313 ALA A C 1
ATOM 2381 O O . ALA A 1 314 ? 12.777 70.165 28.534 1.00 86.71 313 ALA A O 1
ATOM 2383 N N . TYR A 1 315 ? 11.557 71.934 29.298 1.00 86.96 314 TYR A N 1
ATOM 2384 C CA . TYR A 1 315 ? 11.308 71.431 30.680 1.00 83.47 314 TYR A CA 1
ATOM 2385 C C . TYR A 1 315 ? 9.804 71.463 31.020 1.00 79.83 314 TYR A C 1
ATOM 2386 O O . TYR A 1 315 ? 9.477 71.715 32.174 1.00 77.76 314 TYR A O 1
ATOM 2395 N N . SER A 1 316 ? 8.899 71.237 30.063 1.00 78.35 315 SER A N 1
ATOM 2396 C CA . SER A 1 316 ? 7.450 70.951 30.298 1.00 78.91 315 SER A CA 1
ATOM 2397 C C . SER A 1 316 ? 6.668 72.163 30.826 1.00 80.46 315 SER A C 1
ATOM 2398 O O . SER A 1 316 ? 5.460 71.981 31.121 1.00 77.48 315 SER A O 1
ATOM 2401 N N . LYS A 1 317 ? 7.277 73.348 30.938 1.00 86.01 316 LYS A N 1
ATOM 2402 C CA . LYS A 1 317 ? 6.656 74.542 31.587 1.00 87.82 316 LYS A CA 1
ATOM 2403 C C . LYS A 1 317 ? 5.780 75.287 30.576 1.00 84.81 316 LYS A C 1
ATOM 2404 O O . LYS A 1 317 ? 6.342 75.855 29.625 1.00 85.20 316 LYS A O 1
ATOM 2410 N N . THR A 1 318 ? 4.471 75.374 30.815 1.00 82.10 317 THR A N 1
ATOM 2411 C CA . THR A 1 318 ? 3.490 75.908 29.829 1.00 82.53 317 THR A CA 1
ATOM 2412 C C . THR A 1 318 ? 3.635 77.429 29.678 1.00 82.87 317 THR A C 1
ATOM 2413 O O . THR A 1 318 ? 4.574 78.015 30.263 1.00 82.20 317 THR A O 1
ATOM 2417 N N . SER A 1 319 ? 2.727 78.075 28.946 1.00 82.98 318 SER A N 1
ATOM 2418 C CA . SER A 1 319 ? 2.772 79.549 28.768 1.00 84.50 318 SER A CA 1
ATOM 2419 C C . SER A 1 319 ? 2.763 80.261 30.133 1.00 83.67 318 SER A C 1
ATOM 2420 O O . SER A 1 319 ? 3.486 81.246 30.273 1.00 83.61 318 SER A O 1
ATOM 2423 N N . VAL A 1 320 ? 2.036 79.746 31.125 1.00 85.95 319 VAL A N 1
ATOM 2424 C CA . VAL A 1 320 ? 2.042 80.267 32.532 1.00 89.62 319 VAL A CA 1
ATOM 2425 C C . VAL A 1 320 ? 3.234 79.677 33.329 1.00 91.47 319 VAL A C 1
ATOM 2426 O O . VAL A 1 320 ? 3.620 78.530 33.078 1.00 99.93 319 VAL A O 1
ATOM 2430 N N . ASP A 1 321 ? 3.795 80.426 34.286 1.00 92.16 320 ASP A N 1
ATOM 2431 C CA . ASP A 1 321 ? 5.090 80.127 34.966 1.00 93.54 320 ASP A CA 1
ATOM 2432 C C . ASP A 1 321 ? 4.937 79.085 36.083 1.00 88.17 320 ASP A C 1
ATOM 2433 O O . ASP A 1 321 ? 5.953 78.441 36.427 1.00 88.04 320 ASP A O 1
ATOM 2438 N N . ASN A 1 322 ? 3.751 78.967 36.678 1.00 82.90 321 ASN A N 1
ATOM 2439 C CA . ASN A 1 322 ? 3.472 77.990 37.764 1.00 78.97 321 ASN A CA 1
ATOM 2440 C C . ASN A 1 322 ? 2.771 76.741 37.209 1.00 78.72 321 ASN A C 1
ATOM 2441 O O . ASN A 1 322 ? 2.684 75.756 37.966 1.00 81.44 321 ASN A O 1
ATOM 2446 N N . ILE A 1 323 ? 2.278 76.748 35.960 1.00 76.19 322 ILE A N 1
ATOM 2447 C CA . ILE A 1 323 ? 1.486 75.614 35.378 1.00 73.64 322 ILE A CA 1
ATOM 2448 C C . ILE A 1 323 ? 2.368 74.798 34.424 1.00 74.10 322 ILE A C 1
ATOM 2449 O O . ILE A 1 323 ? 3.110 75.390 33.612 1.00 73.45 322 ILE A O 1
ATOM 2454 N N . TYR A 1 324 ? 2.276 73.468 34.491 1.00 75.91 323 TYR A N 1
ATOM 2455 C CA . TYR A 1 324 ? 3.088 72.544 33.653 1.00 75.94 323 TYR A CA 1
ATOM 2456 C C . TYR A 1 324 ? 2.196 71.497 32.968 1.00 76.80 323 TYR A C 1
ATOM 2457 O O . TYR A 1 324 ? 1.051 71.265 33.384 1.00 77.20 323 TYR A O 1
ATOM 2466 N N . ALA A 1 325 ? 2.714 70.859 31.916 1.00 74.97 324 ALA A N 1
ATOM 2467 C CA . ALA A 1 325 ? 1.982 69.796 31.194 1.00 71.81 324 ALA A CA 1
ATOM 2468 C C . ALA A 1 325 ? 2.925 68.656 30.799 1.00 73.11 324 ALA A C 1
ATOM 2469 O O . ALA A 1 325 ? 4.096 68.940 30.455 1.00 70.34 324 ALA A O 1
ATOM 2471 N N . ILE A 1 326 ? 2.418 67.411 30.822 1.00 76.69 325 ILE A N 1
ATOM 2472 C CA . ILE A 1 326 ? 3.177 66.181 30.421 1.00 79.62 325 ILE A CA 1
ATOM 2473 C C . ILE A 1 326 ? 2.281 65.101 29.793 1.00 83.75 325 ILE A C 1
ATOM 2474 O O . ILE A 1 326 ? 1.041 65.150 29.927 1.00 90.57 325 ILE A O 1
ATOM 2479 N N . GLY A 1 327 ? 2.923 64.118 29.161 1.00 86.25 326 GLY A N 1
ATOM 2480 C CA . GLY A 1 327 ? 2.283 62.922 28.581 1.00 87.50 326 GLY A CA 1
ATOM 2481 C C . GLY A 1 327 ? 1.834 63.116 27.137 1.00 87.75 326 GLY A C 1
ATOM 2482 O O . GLY A 1 327 ? 2.666 63.481 26.254 1.00 83.41 326 GLY A O 1
ATOM 2483 N N . ASP A 1 328 ? 0.550 62.867 26.889 1.00 85.87 327 ASP A N 1
ATOM 2484 C CA . ASP A 1 328 ? -0.018 62.852 25.518 1.00 83.21 327 ASP A CA 1
ATOM 2485 C C . ASP A 1 328 ? -0.704 64.182 25.224 1.00 80.57 327 ASP A C 1
ATOM 2486 O O . ASP A 1 328 ? -0.732 64.562 24.057 1.00 83.65 327 ASP A O 1
ATOM 2491 N N . VAL A 1 329 ? -1.217 64.867 26.239 1.00 78.35 328 VAL A N 1
ATOM 2492 C CA . VAL A 1 329 ? -1.881 66.180 26.030 1.00 80.35 328 VAL A CA 1
ATOM 2493 C C . VAL A 1 329 ? -0.831 67.220 25.622 1.00 86.54 328 VAL A C 1
ATOM 2494 O O . VAL A 1 329 ? -1.231 68.206 24.994 1.00 90.69 328 VAL A O 1
ATOM 2498 N N . THR A 1 330 ? 0.446 67.023 25.959 1.00 93.71 329 THR A N 1
ATOM 2499 C CA . THR A 1 330 ? 1.564 67.848 25.423 1.00 98.13 329 THR A CA 1
ATOM 2500 C C . THR A 1 330 ? 1.758 67.585 23.931 1.00 101.69 329 THR A C 1
ATOM 2501 O O . THR A 1 330 ? 2.095 68.547 23.214 1.00 104.14 329 THR A O 1
ATOM 2505 N N . ASN A 1 331 ? 1.642 66.314 23.521 1.00 104.02 330 ASN A N 1
ATOM 2506 C CA . ASN A 1 331 ? 1.659 65.861 22.102 1.00 103.74 330 ASN A CA 1
ATOM 2507 C C . ASN A 1 331 ? 3.090 65.939 21.567 1.00 103.65 330 ASN A C 1
ATOM 2508 O O . ASN A 1 331 ? 3.298 66.444 20.440 1.00 105.41 330 ASN A O 1
ATOM 2513 N N . ARG A 1 332 ? 4.059 65.479 22.345 1.00 103.98 331 ARG A N 1
ATOM 2514 C CA . ARG A 1 332 ? 5.439 65.377 21.821 1.00 106.22 331 ARG A CA 1
ATOM 2515 C C . ARG A 1 332 ? 5.632 63.952 21.321 1.00 104.56 331 ARG A C 1
ATOM 2516 O O . ARG A 1 332 ? 5.586 63.740 20.102 1.00 115.47 331 ARG A O 1
ATOM 2524 N N . VAL A 1 333 ? 5.823 63.009 22.233 1.00 94.06 332 VAL A N 1
ATOM 2525 C CA . VAL A 1 333 ? 5.807 61.563 21.896 1.00 86.70 332 VAL A CA 1
ATOM 2526 C C . VAL A 1 333 ? 4.710 60.952 22.747 1.00 85.71 332 VAL A C 1
ATOM 2527 O O . VAL A 1 333 ? 4.645 61.286 23.939 1.00 89.56 332 VAL A O 1
ATOM 2531 N N . MET A 1 334 ? 3.888 60.096 22.147 1.00 85.55 333 MET A N 1
ATOM 2532 C CA . MET A 1 334 ? 2.640 59.576 22.772 1.00 85.27 333 MET A CA 1
ATOM 2533 C C . MET A 1 334 ? 2.810 58.140 23.285 1.00 83.43 333 MET A C 1
ATOM 2534 O O . MET A 1 334 ? 1.790 57.430 23.346 1.00 84.53 333 MET A O 1
ATOM 2539 N N . LEU A 1 335 ? 4.026 57.739 23.675 1.00 80.98 334 LEU A N 1
ATOM 2540 C CA . LEU A 1 335 ? 4.274 56.468 24.416 1.00 79.68 334 LEU A CA 1
ATOM 2541 C C . LEU A 1 335 ? 4.089 56.697 25.930 1.00 75.21 334 LEU A C 1
ATOM 2542 O O . LEU A 1 335 ? 3.988 57.865 26.377 1.00 71.67 334 LEU A O 1
ATOM 2547 N N . THR A 1 336 ? 4.046 55.615 26.708 1.00 70.79 335 THR A N 1
ATOM 2548 C CA . THR A 1 336 ? 3.820 55.681 28.172 1.00 70.55 335 THR A CA 1
ATOM 2549 C C . THR A 1 336 ? 5.136 55.899 28.890 1.00 70.15 335 THR A C 1
ATOM 2550 O O . THR A 1 336 ? 5.204 56.774 29.732 1.00 72.18 335 THR A O 1
ATOM 2554 N N . PRO A 1 337 ? 6.222 55.151 28.619 1.00 72.36 336 PRO A N 1
ATOM 2555 C CA . PRO A 1 337 ? 7.496 55.426 29.280 1.00 73.35 336 PRO A CA 1
ATOM 2556 C C . PRO A 1 337 ? 8.079 56.818 29.002 1.00 73.67 336 PRO A C 1
ATOM 2557 O O . PRO A 1 337 ? 9.031 57.158 29.655 1.00 76.40 336 PRO A O 1
ATOM 2561 N N . VAL A 1 338 ? 7.475 57.585 28.094 1.00 73.72 337 VAL A N 1
ATOM 2562 C CA . VAL A 1 338 ? 7.770 59.042 27.933 1.00 76.91 337 VAL A CA 1
ATOM 2563 C C . VAL A 1 338 ? 6.963 59.855 28.959 1.00 75.65 337 VAL A C 1
ATOM 2564 O O . VAL A 1 338 ? 7.580 60.666 29.675 1.00 72.59 337 VAL A O 1
ATOM 2568 N N . ALA A 1 339 ? 5.640 59.662 29.029 1.00 76.37 338 ALA A N 1
ATOM 2569 C CA . ALA A 1 339 ? 4.734 60.395 29.954 1.00 76.40 338 ALA A CA 1
ATOM 2570 C C . ALA A 1 339 ? 5.274 60.306 31.385 1.00 75.36 338 ALA A C 1
ATOM 2571 O O . ALA A 1 339 ? 5.207 61.290 32.136 1.00 76.13 338 ALA A O 1
ATOM 2573 N N . ILE A 1 340 ? 5.778 59.139 31.746 1.00 75.85 339 ILE A N 1
ATOM 2574 C CA . ILE A 1 340 ? 6.375 58.883 33.080 1.00 78.16 339 ILE A CA 1
ATOM 2575 C C . ILE A 1 340 ? 7.679 59.674 33.169 1.00 78.42 339 ILE A C 1
ATOM 2576 O O . ILE A 1 340 ? 7.817 60.454 34.134 1.00 81.29 339 ILE A O 1
ATOM 2581 N N . ASN A 1 341 ? 8.591 59.505 32.210 1.00 76.34 340 ASN A N 1
ATOM 2582 C CA . ASN A 1 341 ? 9.911 60.180 32.251 1.00 76.67 340 ASN A CA 1
ATOM 2583 C C . ASN A 1 341 ? 9.739 61.705 32.237 1.00 77.33 340 ASN A C 1
ATOM 2584 O O . ASN A 1 341 ? 10.516 62.364 32.928 1.00 77.15 340 ASN A O 1
ATOM 2589 N N . GLU A 1 342 ? 8.784 62.232 31.458 1.00 78.91 341 GLU A N 1
ATOM 2590 C CA . GLU A 1 342 ? 8.373 63.670 31.442 1.00 81.24 341 GLU A CA 1
ATOM 2591 C C . GLU A 1 342 ? 7.887 64.105 32.839 1.00 79.35 341 GLU A C 1
ATOM 2592 O O . GLU A 1 342 ? 8.058 65.300 33.179 1.00 77.55 341 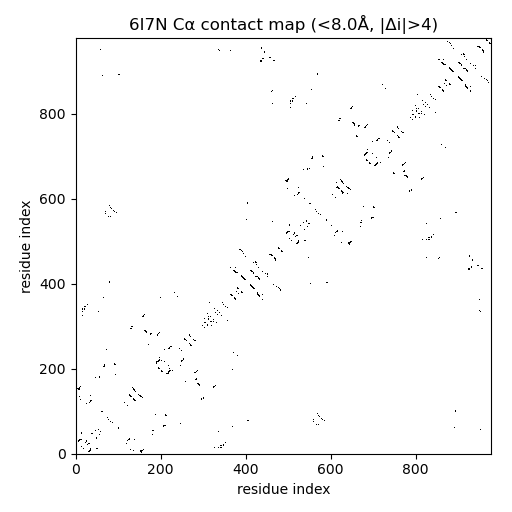GLU A O 1
ATOM 2598 N N . GLY A 1 343 ? 7.243 63.201 33.589 1.00 78.87 342 GLY A N 1
ATOM 2599 C CA . GLY A 1 343 ? 6.775 63.421 34.973 1.00 82.06 342 GLY A CA 1
ATOM 2600 C C . GLY A 1 343 ? 7.913 63.609 35.968 1.00 86.73 342 GLY A C 1
ATOM 2601 O O . GLY A 1 343 ? 7.980 64.689 36.601 1.00 89.52 342 GLY A O 1
ATOM 2602 N N . ALA A 1 344 ? 8.787 62.616 36.132 1.00 89.45 343 ALA A N 1
ATOM 2603 C CA . ALA A 1 344 ? 9.814 62.614 37.201 1.00 91.91 343 ALA A CA 1
ATOM 2604 C C . ALA A 1 344 ? 10.923 63.633 36.912 1.00 90.74 343 ALA A C 1
ATOM 2605 O O . ALA A 1 344 ? 11.561 64.093 37.883 1.00 85.16 343 ALA A O 1
ATOM 2607 N N . ALA A 1 345 ? 11.148 63.979 35.644 1.00 91.46 344 ALA A N 1
ATOM 2608 C CA . ALA A 1 345 ? 12.011 65.120 35.253 1.00 92.50 344 ALA A CA 1
ATOM 2609 C C . ALA A 1 345 ? 11.382 66.437 35.733 1.00 91.17 344 ALA A C 1
ATOM 2610 O O . ALA A 1 345 ? 12.130 67.354 36.135 1.00 91.41 344 ALA A O 1
ATOM 2612 N N . PHE A 1 346 ? 10.057 66.540 35.681 1.00 88.07 345 PHE A N 1
ATOM 2613 C CA . PHE A 1 346 ? 9.298 67.762 36.053 1.00 83.70 345 PHE A CA 1
ATOM 2614 C C . PHE A 1 346 ? 9.398 67.995 37.564 1.00 83.89 345 PHE A C 1
ATOM 2615 O O . PHE A 1 346 ? 9.422 69.163 38.003 1.00 83.61 345 PHE A O 1
ATOM 2623 N N . VAL A 1 347 ? 9.417 66.925 38.352 1.00 85.40 346 VAL A N 1
ATOM 2624 C CA . VAL A 1 347 ? 9.571 67.020 39.832 1.00 89.32 346 VAL A CA 1
ATOM 2625 C C . VAL A 1 347 ? 11.003 67.471 40.168 1.00 90.35 346 VAL A C 1
ATOM 2626 O O . VAL A 1 347 ? 11.137 68.390 40.997 1.00 88.79 346 VAL A O 1
ATOM 2630 N N . GLU A 1 348 ? 12.031 66.879 39.546 1.00 91.10 347 GLU A N 1
ATOM 2631 C CA . GLU A 1 348 ? 13.451 67.316 39.689 1.00 91.32 347 GLU A CA 1
ATOM 2632 C C . GLU A 1 348 ? 13.602 68.792 39.304 1.00 93.08 347 GLU A C 1
ATOM 2633 O O . GLU A 1 348 ? 14.462 69.473 39.888 1.00 93.17 347 GLU A O 1
ATOM 2639 N N . THR A 1 349 ? 12.820 69.256 38.330 1.00 95.26 348 THR A N 1
ATOM 2640 C CA . THR A 1 349 ? 12.811 70.671 37.885 1.00 94.00 348 THR A CA 1
ATOM 2641 C C . THR A 1 349 ? 12.299 71.534 39.035 1.00 89.85 348 THR A C 1
ATOM 2642 O O . THR A 1 349 ? 13.129 72.256 39.640 1.00 84.70 348 THR A O 1
ATOM 2646 N N . VAL A 1 350 ? 11.010 71.394 39.347 1.00 89.37 349 VAL A N 1
ATOM 2647 C CA . VAL A 1 350 ? 10.304 72.299 40.296 1.00 88.89 349 VAL A CA 1
ATOM 2648 C C . VAL A 1 350 ? 10.779 71.968 41.711 1.00 87.07 349 VAL A C 1
ATOM 2649 O O . VAL A 1 350 ? 11.605 72.722 42.256 1.00 89.79 349 VAL A O 1
ATOM 2653 N N . PHE A 1 351 ? 10.303 70.851 42.253 1.00 83.44 350 PHE A N 1
ATOM 2654 C CA . PHE A 1 351 ? 10.424 70.506 43.684 1.00 83.84 350 PHE A CA 1
ATOM 2655 C C . PHE A 1 351 ? 11.821 69.966 44.012 1.00 84.14 350 PHE A C 1
ATOM 2656 O O . PHE A 1 351 ? 12.205 69.988 45.200 1.00 84.51 350 PHE A O 1
ATOM 2664 N N . GLY A 1 352 ? 12.563 69.463 43.030 1.00 86.91 351 GLY A N 1
ATOM 2665 C CA . GLY A 1 352 ? 13.942 68.988 43.266 1.00 87.82 351 GLY A CA 1
ATOM 2666 C C . GLY A 1 352 ? 14.940 70.133 43.242 1.00 87.74 351 GLY A C 1
ATOM 2667 O O . GLY A 1 352 ? 15.950 70.040 43.955 1.00 81.43 351 GLY A O 1
ATOM 2668 N N . GLY A 1 353 ? 14.704 71.142 42.394 1.00 91.60 352 GLY A N 1
ATOM 2669 C CA . GLY A 1 353 ? 15.600 72.298 42.229 1.00 96.65 352 GLY A CA 1
ATOM 2670 C C . GLY A 1 353 ? 16.899 71.968 41.504 1.00 104.03 352 GLY A C 1
ATOM 2671 O O . GLY A 1 353 ? 17.717 72.888 41.361 1.00 110.06 352 GLY A O 1
ATOM 2672 N N . LYS A 1 354 ? 17.121 70.721 41.062 1.00 109.85 353 LYS A N 1
ATOM 2673 C CA . LYS A 1 354 ? 18.162 70.375 40.052 1.00 112.05 353 LYS A CA 1
ATOM 2674 C C . LYS A 1 354 ? 17.439 70.007 38.762 1.00 104.37 353 LYS A C 1
ATOM 2675 O O . LYS A 1 354 ? 17.112 68.839 38.546 1.00 96.35 353 LYS A O 1
ATOM 2681 N N . PRO A 1 355 ? 17.104 71.005 37.911 1.00 101.11 354 PRO A N 1
ATOM 2682 C CA . PRO A 1 355 ? 16.363 70.759 36.682 1.00 102.62 354 PRO A CA 1
ATOM 2683 C C . PRO A 1 355 ? 16.941 69.663 35.789 1.00 105.25 354 PRO A C 1
ATOM 2684 O O . PRO A 1 355 ? 18.139 69.472 35.728 1.00 107.96 354 PRO A O 1
ATOM 2688 N N . ARG A 1 356 ? 16.036 68.987 35.093 1.00 107.21 355 ARG A N 1
ATOM 2689 C CA . ARG A 1 356 ? 16.376 67.995 34.053 1.00 107.41 355 ARG A CA 1
ATOM 2690 C C . ARG A 1 356 ? 15.286 68.042 32.983 1.00 103.87 355 ARG A C 1
ATOM 2691 O O . ARG A 1 356 ? 14.092 68.157 33.320 1.00 94.64 355 ARG A O 1
ATOM 2699 N N . ALA A 1 357 ? 15.705 67.963 31.727 1.00 106.08 356 ALA A N 1
ATOM 2700 C CA . ALA A 1 357 ? 14.804 67.953 30.559 1.00 111.27 356 ALA A CA 1
ATOM 2701 C C . ALA A 1 357 ? 14.684 66.515 30.041 1.00 113.63 356 ALA A C 1
ATOM 2702 O O . ALA A 1 357 ? 15.739 65.836 29.881 1.00 117.09 356 ALA A O 1
ATOM 2704 N N . THR A 1 358 ? 13.459 66.056 29.774 1.00 109.76 357 THR A N 1
ATOM 2705 C CA . THR A 1 358 ? 13.228 64.721 29.161 1.00 106.91 357 THR A CA 1
ATOM 2706 C C . THR A 1 358 ? 13.737 64.751 27.712 1.00 113.80 357 THR A C 1
ATOM 2707 O O . THR A 1 358 ? 13.546 65.774 26.997 1.00 115.32 357 THR A O 1
ATOM 2711 N N . ASP A 1 359 ? 14.360 63.650 27.298 1.00 112.09 358 ASP A N 1
ATOM 2712 C CA . ASP A 1 359 ? 14.914 63.460 25.937 1.00 106.67 358 ASP A CA 1
ATOM 2713 C C . ASP A 1 359 ? 13.934 62.606 25.130 1.00 102.59 358 ASP A C 1
ATOM 2714 O O . ASP A 1 359 ? 13.673 61.456 25.541 1.00 98.51 358 ASP A O 1
ATOM 2719 N N . HIS A 1 360 ? 13.454 63.110 23.995 1.00 100.12 359 HIS A N 1
ATOM 2720 C CA . HIS A 1 360 ? 12.405 62.427 23.187 1.00 102.82 359 HIS A CA 1
ATOM 2721 C C . HIS A 1 360 ? 13.009 61.636 22.021 1.00 103.10 359 HIS A C 1
ATOM 2722 O O . HIS A 1 360 ? 12.215 61.037 21.253 1.00 105.28 359 HIS A O 1
ATOM 2729 N N . THR A 1 361 ? 14.345 61.555 21.934 1.00 100.72 360 THR A N 1
ATOM 2730 C CA . THR A 1 361 ? 15.102 61.067 20.741 1.00 97.40 360 THR A CA 1
ATOM 2731 C C . THR A 1 361 ? 15.844 59.744 21.011 1.00 90.78 360 THR A C 1
ATOM 2732 O O . THR A 1 361 ? 16.340 59.535 22.140 1.00 84.74 360 THR A O 1
ATOM 2736 N N . LYS A 1 362 ? 15.964 58.898 19.982 1.00 87.89 361 LYS A N 1
ATOM 2737 C CA . LYS A 1 362 ? 16.503 57.512 20.084 1.00 87.88 361 LYS A CA 1
ATOM 2738 C C . LYS A 1 362 ? 15.649 56.720 21.084 1.00 86.45 361 LYS A C 1
ATOM 2739 O O . LYS A 1 362 ? 16.190 55.804 21.733 1.00 87.75 361 LYS A O 1
ATOM 2745 N N . VAL A 1 363 ? 14.351 57.013 21.155 1.00 84.00 362 VAL A N 1
ATOM 2746 C CA . VAL A 1 363 ? 13.401 56.353 22.094 1.00 82.81 362 VAL A CA 1
ATOM 2747 C C . VAL A 1 363 ? 12.835 55.122 21.399 1.00 81.33 362 VAL A C 1
ATOM 2748 O O . VAL A 1 363 ? 12.099 55.291 20.407 1.00 82.77 362 VAL A O 1
ATOM 2752 N N . ALA A 1 364 ? 13.090 53.933 21.928 1.00 81.17 363 ALA A N 1
ATOM 2753 C CA . ALA A 1 364 ? 12.566 52.675 21.338 1.00 84.29 363 ALA A CA 1
ATOM 2754 C C . ALA A 1 364 ? 11.026 52.558 21.461 1.00 84.38 363 ALA A C 1
ATOM 2755 O O . ALA A 1 364 ? 10.510 52.381 22.592 1.00 90.38 363 ALA A O 1
ATOM 2757 N N . CYS A 1 365 ? 10.307 52.556 20.328 1.00 80.96 364 CYS A N 1
ATOM 2758 C CA . CYS A 1 365 ? 8.862 52.201 20.211 1.00 81.93 364 CYS A CA 1
ATOM 2759 C C . CYS A 1 365 ? 8.742 50.675 20.048 1.00 77.65 364 CYS A C 1
ATOM 2760 O O . CYS A 1 365 ? 9.788 49.977 20.040 1.00 74.58 364 CYS A O 1
ATOM 2763 N N . ALA A 1 366 ? 7.523 50.146 19.942 1.00 76.40 365 ALA A N 1
ATOM 2764 C CA . ALA A 1 366 ? 7.271 48.733 19.571 1.00 75.87 365 ALA A CA 1
ATOM 2765 C C . ALA A 1 366 ? 5.795 48.531 19.226 1.00 75.29 365 ALA A C 1
ATOM 2766 O O . ALA A 1 366 ? 4.940 49.101 19.909 1.00 78.25 365 ALA A O 1
ATOM 2768 N N . VAL A 1 367 ? 5.494 47.714 18.224 1.00 73.02 366 VAL A N 1
ATOM 2769 C CA . VAL A 1 367 ? 4.079 47.464 17.841 1.00 73.72 366 VAL A CA 1
ATOM 2770 C C . VAL A 1 367 ? 3.745 45.994 18.051 1.00 74.71 366 VAL A C 1
ATOM 2771 O O . VAL A 1 367 ? 4.528 45.163 17.659 1.00 72.68 366 VAL A O 1
ATOM 2775 N N . PHE A 1 368 ? 2.607 45.709 18.668 1.00 80.55 367 PHE A N 1
ATOM 2776 C CA . PHE A 1 368 ? 2.203 44.335 19.058 1.00 85.50 367 PHE A CA 1
ATOM 2777 C C . PHE A 1 368 ? 1.135 43.833 18.089 1.00 83.46 367 PHE A C 1
ATOM 2778 O O . PHE A 1 368 ? -0.015 43.564 18.475 1.00 84.37 367 PHE A O 1
ATOM 2786 N N . SER A 1 369 ? 1.524 43.669 16.837 1.00 80.18 368 SER A N 1
ATOM 2787 C CA . SER A 1 369 ? 0.700 42.991 15.819 1.00 79.38 368 SER A CA 1
ATOM 2788 C C . SER A 1 369 ? 1.108 41.530 15.842 1.00 78.63 368 SER A C 1
ATOM 2789 O O . SER A 1 369 ? 1.868 41.146 16.734 1.00 79.72 368 SER A O 1
ATOM 2792 N N . ILE A 1 370 ? 0.667 40.715 14.902 1.00 78.43 369 ILE A N 1
ATOM 2793 C CA . ILE A 1 370 ? 1.215 39.333 14.886 1.00 81.79 369 ILE A CA 1
ATOM 2794 C C . ILE A 1 370 ? 1.766 39.105 13.497 1.00 79.58 369 ILE A C 1
ATOM 2795 O O . ILE A 1 370 ? 0.983 38.951 12.567 1.00 73.44 369 ILE A O 1
ATOM 2800 N N . PRO A 1 371 ? 3.115 39.121 13.340 1.00 83.55 370 PRO A N 1
ATOM 2801 C CA . PRO A 1 371 ? 4.071 39.119 14.452 1.00 85.86 370 PRO A CA 1
ATOM 2802 C C . PRO A 1 371 ? 4.349 40.533 14.938 1.00 90.24 370 PRO A C 1
ATOM 2803 O O . PRO A 1 371 ? 3.937 41.482 14.283 1.00 94.90 370 PRO A O 1
ATOM 2807 N N . PRO A 1 372 ? 5.072 40.715 16.059 1.00 91.69 371 PRO A N 1
ATOM 2808 C CA . PRO A 1 372 ? 5.376 42.046 16.575 1.00 87.66 371 PRO A CA 1
ATOM 2809 C C . PRO A 1 372 ? 6.530 42.735 15.844 1.00 85.46 371 PRO A C 1
ATOM 2810 O O . PRO A 1 372 ? 7.168 42.125 15.042 1.00 81.29 371 PRO A O 1
ATOM 2814 N N . ILE A 1 373 ? 6.774 43.988 16.193 1.00 86.64 372 ILE A N 1
ATOM 2815 C CA . ILE A 1 373 ? 7.857 44.828 15.610 1.00 87.40 372 ILE A CA 1
ATOM 2816 C C . ILE A 1 373 ? 8.545 45.595 16.729 1.00 87.00 372 ILE A C 1
ATOM 2817 O O . ILE A 1 373 ? 7.861 45.998 17.682 1.00 87.43 372 ILE A O 1
ATOM 2822 N N . GLY A 1 374 ? 9.850 45.789 16.584 1.00 85.70 373 GLY A N 1
ATOM 2823 C CA . GLY A 1 374 ? 10.667 46.569 17.523 1.00 86.58 373 GLY A CA 1
ATOM 2824 C C . GLY A 1 374 ? 11.522 47.531 16.747 1.00 88.64 373 GLY A C 1
ATOM 2825 O O . GLY A 1 374 ? 12.240 47.072 15.849 1.00 89.54 373 GLY A O 1
ATOM 2826 N N . THR A 1 375 ? 11.443 48.826 17.044 1.00 90.78 374 THR A N 1
ATOM 2827 C CA . THR A 1 375 ? 12.172 49.859 16.256 1.00 90.68 374 THR A CA 1
ATOM 2828 C C . THR A 1 375 ? 12.710 50.946 17.174 1.00 88.65 374 THR A C 1
ATOM 2829 O O . THR A 1 375 ? 11.949 51.480 17.981 1.00 94.71 374 THR A O 1
ATOM 2833 N N . CYS A 1 376 ? 13.992 51.241 17.039 1.00 83.34 375 CYS A N 1
ATOM 2834 C CA . CYS A 1 376 ? 14.637 52.373 17.730 1.00 83.22 375 CYS A CA 1
ATOM 2835 C C . CYS A 1 376 ? 15.518 53.076 16.712 1.00 79.99 375 CYS A C 1
ATOM 2836 O O . CYS A 1 376 ? 16.203 52.379 15.967 1.00 80.65 375 CYS A O 1
ATOM 2839 N N . GLY A 1 377 ? 15.483 54.404 16.716 1.00 78.64 376 GLY A N 1
ATOM 2840 C CA . GLY A 1 377 ? 16.310 55.245 15.845 1.00 78.43 376 GLY A CA 1
ATOM 2841 C C . GLY A 1 377 ? 15.575 55.557 14.566 1.00 79.52 376 GLY A C 1
ATOM 2842 O O . GLY A 1 377 ? 14.349 55.344 14.491 1.00 76.70 376 GLY A O 1
ATOM 2843 N N . MET A 1 378 ? 16.315 56.020 13.567 1.00 86.21 377 MET A N 1
ATOM 2844 C CA . MET A 1 378 ? 15.717 56.605 12.344 1.00 92.63 377 MET A CA 1
ATOM 2845 C C . MET A 1 378 ? 15.734 55.612 11.166 1.00 92.12 377 MET A C 1
ATOM 2846 O O . MET A 1 378 ? 16.605 54.704 11.088 1.00 89.98 377 MET A O 1
ATOM 2851 N N . THR A 1 379 ? 14.759 55.787 10.280 1.00 92.16 378 THR A N 1
ATOM 2852 C CA . THR A 1 379 ? 14.592 54.985 9.048 1.00 98.09 378 THR A CA 1
ATOM 2853 C C . THR A 1 379 ? 15.598 55.446 7.989 1.00 107.81 378 THR A C 1
ATOM 2854 O O . THR A 1 379 ? 15.858 56.652 7.899 1.00 117.05 378 THR A O 1
ATOM 2858 N N . GLU A 1 380 ? 16.113 54.507 7.188 1.00 111.61 379 GLU A N 1
ATOM 2859 C CA . GLU A 1 380 ? 17.000 54.745 6.006 1.00 104.67 379 GLU A CA 1
ATOM 2860 C C . GLU A 1 380 ? 16.630 56.040 5.266 1.00 101.58 379 GLU A C 1
ATOM 2861 O O . GLU A 1 380 ? 17.558 56.758 4.842 1.00 99.36 379 GLU A O 1
ATOM 2867 N N . GLU A 1 381 ? 15.332 56.291 5.075 1.00 99.76 380 GLU A N 1
ATOM 2868 C CA . GLU A 1 381 ? 14.800 57.359 4.190 1.00 99.45 380 GLU A CA 1
ATOM 2869 C C . GLU A 1 381 ? 15.170 58.721 4.782 1.00 96.90 380 GLU A C 1
ATOM 2870 O O . GLU A 1 381 ? 15.810 59.528 4.099 1.00 94.94 380 GLU A O 1
ATOM 2876 N N . GLU A 1 382 ? 14.757 58.949 6.027 1.00 98.11 381 GLU A N 1
ATOM 2877 C CA . GLU A 1 382 ? 15.029 60.146 6.872 1.00 98.94 381 GLU A CA 1
ATOM 2878 C C . GLU A 1 382 ? 16.535 60.392 7.015 1.00 94.82 381 GLU A C 1
ATOM 2879 O O . GLU A 1 382 ? 16.938 61.546 6.984 1.00 91.03 381 GLU A O 1
ATOM 2885 N N . ALA A 1 383 ? 17.322 59.334 7.180 1.00 98.73 382 ALA A N 1
ATOM 2886 C CA . ALA A 1 383 ? 18.754 59.405 7.552 1.00 102.28 382 ALA A CA 1
ATOM 2887 C C . ALA A 1 383 ? 19.575 59.799 6.336 1.00 97.51 382 ALA A C 1
ATOM 2888 O O . ALA A 1 383 ? 20.549 60.525 6.508 1.00 96.91 382 ALA A O 1
ATOM 2890 N N . ALA A 1 384 ? 19.232 59.273 5.166 1.00 96.06 383 ALA A N 1
ATOM 2891 C CA . ALA A 1 384 ? 19.948 59.580 3.908 1.00 100.81 383 ALA A CA 1
ATOM 2892 C C . ALA A 1 384 ? 19.841 61.076 3.568 1.00 100.71 383 ALA A C 1
ATOM 2893 O O . ALA A 1 384 ? 20.734 61.597 2.858 1.00 93.28 383 ALA A O 1
ATOM 2895 N N . LYS A 1 385 ? 18.786 61.747 4.039 1.00 102.43 384 LYS A N 1
ATOM 2896 C CA . LYS A 1 385 ? 18.552 63.194 3.787 1.00 104.52 384 LYS A CA 1
ATOM 2897 C C . LYS A 1 385 ? 19.067 64.023 4.970 1.00 100.35 384 LYS A C 1
ATOM 2898 O O . LYS A 1 385 ? 18.781 65.219 5.000 1.00 106.20 384 LYS A O 1
ATOM 2904 N N . ASN A 1 386 ? 19.784 63.415 5.919 1.00 94.25 385 ASN A N 1
ATOM 2905 C CA . ASN A 1 386 ? 20.533 64.116 6.996 1.00 91.46 385 ASN A CA 1
ATOM 2906 C C . ASN A 1 386 ? 22.037 63.847 6.896 1.00 86.91 385 ASN A C 1
ATOM 2907 O O . ASN A 1 386 ? 22.777 64.415 7.701 1.00 84.58 385 ASN A O 1
ATOM 2912 N N . TYR A 1 387 ? 22.480 62.962 6.011 1.00 86.61 386 TYR A N 1
ATOM 2913 C CA . TYR A 1 387 ? 23.868 62.444 6.038 1.00 88.88 386 TYR A CA 1
ATOM 2914 C C . TYR A 1 387 ? 24.401 62.323 4.613 1.00 93.41 386 TYR A C 1
ATOM 2915 O O . TYR A 1 387 ? 23.696 61.761 3.731 1.00 91.58 386 TYR A O 1
ATOM 2924 N N . GLU A 1 388 ? 25.637 62.786 4.418 1.00 100.25 387 GLU A N 1
ATOM 2925 C CA . GLU A 1 388 ? 26.454 62.474 3.214 1.00 110.62 387 GLU A CA 1
ATOM 2926 C C . GLU A 1 388 ? 26.200 61.009 2.812 1.00 107.67 387 GLU A C 1
ATOM 2927 O O . GLU A 1 388 ? 25.484 60.748 1.809 1.00 101.00 387 GLU A O 1
ATOM 2933 N N . THR A 1 389 ? 26.720 60.079 3.612 1.00 107.89 388 THR A N 1
ATOM 2934 C CA . THR A 1 389 ? 26.835 58.639 3.257 1.00 106.09 388 THR A CA 1
ATOM 2935 C C . THR A 1 389 ? 26.239 57.762 4.382 1.00 107.66 388 THR A C 1
ATOM 2936 O O . THR A 1 389 ? 26.933 57.418 5.357 1.00 102.53 388 THR A O 1
ATOM 2940 N N . VAL A 1 390 ? 24.964 57.399 4.217 1.00 108.14 389 VAL A N 1
ATOM 2941 C CA . VAL A 1 390 ? 24.227 56.349 4.989 1.00 103.29 389 VAL A CA 1
ATOM 2942 C C . VAL A 1 390 ? 24.568 54.973 4.384 1.00 104.27 389 VAL A C 1
ATOM 2943 O O . VAL A 1 390 ? 25.038 54.935 3.235 1.00 107.11 389 VAL A O 1
ATOM 2947 N N . ALA A 1 391 ? 24.409 53.871 5.125 1.00 103.55 390 ALA A N 1
ATOM 2948 C CA . ALA A 1 391 ? 24.704 52.494 4.636 1.00 98.16 390 ALA A CA 1
ATOM 2949 C C . ALA A 1 391 ? 23.717 51.475 5.217 1.00 90.70 390 ALA A C 1
ATOM 2950 O O . ALA A 1 391 ? 23.814 51.186 6.426 1.00 87.17 390 ALA A O 1
ATOM 2952 N N . VAL A 1 392 ? 22.840 50.911 4.378 1.00 86.66 391 VAL A N 1
ATOM 2953 C CA . VAL A 1 392 ? 21.724 50.032 4.836 1.00 84.40 391 VAL A CA 1
ATOM 2954 C C . VAL A 1 392 ? 22.177 48.571 4.865 1.00 80.16 391 VAL A C 1
ATOM 2955 O O . VAL A 1 392 ? 22.085 47.864 3.845 1.00 74.99 391 VAL A O 1
ATOM 2959 N N . TYR A 1 393 ? 22.583 48.111 6.039 1.00 79.94 392 TYR A N 1
ATOM 2960 C CA . TYR A 1 393 ? 22.725 46.672 6.346 1.00 78.52 392 TYR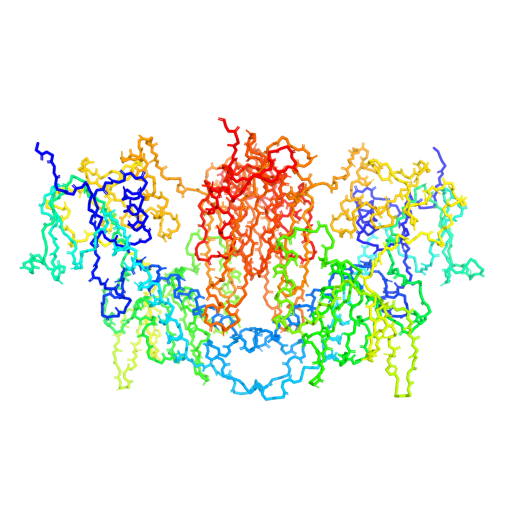 A CA 1
ATOM 2961 C C . TYR A 1 393 ? 21.317 46.077 6.465 1.00 79.39 392 TYR A C 1
ATOM 2962 O O . TYR A 1 393 ? 20.393 46.733 7.018 1.00 78.29 392 TYR A O 1
ATOM 2971 N N . ALA A 1 394 ? 21.131 44.871 5.934 1.00 79.82 393 ALA A N 1
ATOM 2972 C CA . ALA A 1 394 ? 19.814 44.199 5.951 1.00 80.35 393 ALA A CA 1
ATOM 2973 C C . ALA A 1 394 ? 19.973 42.679 5.982 1.00 81.60 393 ALA A C 1
ATOM 2974 O O . ALA A 1 394 ? 20.972 42.160 5.438 1.00 83.07 393 ALA A O 1
ATOM 2976 N N . SER A 1 395 ? 19.032 42.003 6.643 1.00 83.45 394 SER A N 1
ATOM 2977 C CA . SER A 1 395 ? 19.007 40.521 6.769 1.00 81.87 394 SER A CA 1
ATOM 2978 C C . SER A 1 395 ? 17.607 40.048 7.167 1.00 78.66 394 SER A C 1
ATOM 2979 O O . SER A 1 395 ? 16.887 40.763 7.886 1.00 77.00 394 SER A O 1
ATOM 2982 N N . SER A 1 396 ? 17.228 38.875 6.688 1.00 78.68 395 SER A N 1
ATOM 2983 C CA . SER A 1 396 ? 15.899 38.286 6.958 1.00 81.94 395 SER A CA 1
ATOM 2984 C C . SER A 1 396 ? 15.910 36.804 6.607 1.00 90.26 395 SER A C 1
ATOM 2985 O O . SER A 1 396 ? 16.623 36.400 5.664 1.00 98.34 395 SER A O 1
ATOM 2988 N N . PHE A 1 397 ? 15.102 36.032 7.328 1.00 91.40 396 PHE A N 1
ATOM 2989 C CA . PHE A 1 397 ? 15.116 34.550 7.285 1.00 88.27 396 PHE A CA 1
ATOM 2990 C C . PHE A 1 397 ? 13.876 34.005 7.991 1.00 85.01 396 PHE A C 1
ATOM 2991 O O . PHE A 1 397 ? 13.070 34.769 8.544 1.00 81.13 396 PHE A O 1
ATOM 2999 N N . THR A 1 398 ? 13.706 32.689 7.908 1.00 84.02 397 THR A N 1
ATOM 3000 C CA . THR A 1 398 ? 12.736 31.912 8.711 1.00 81.50 397 THR A CA 1
ATOM 3001 C C . THR A 1 398 ? 13.490 31.247 9.858 1.00 81.03 397 THR A C 1
ATOM 3002 O O . THR A 1 398 ? 14.585 30.717 9.677 1.00 81.95 397 THR A O 1
ATOM 3006 N N . PRO A 1 399 ? 12.964 31.306 11.097 1.00 79.73 398 PRO A N 1
ATOM 3007 C CA . PRO A 1 399 ? 13.534 30.541 12.199 1.00 79.98 398 PRO A CA 1
ATOM 3008 C C . PRO A 1 399 ? 13.556 29.007 12.064 1.00 84.90 398 PRO A C 1
ATOM 3009 O O . PRO A 1 399 ? 13.170 28.418 11.055 1.00 85.67 398 PRO A O 1
ATOM 3013 N N . LEU A 1 400 ? 14.095 28.386 13.110 1.00 90.64 399 LEU A N 1
ATOM 3014 C CA . LEU A 1 400 ? 14.125 26.914 13.312 1.00 91.59 399 LEU A CA 1
ATOM 3015 C C . LEU A 1 400 ? 12.697 26.422 13.545 1.00 91.03 399 LEU A C 1
ATOM 3016 O O . LEU A 1 400 ? 12.364 25.373 13.012 1.00 79.90 399 LEU A O 1
ATOM 3021 N N . MET A 1 401 ? 11.921 27.127 14.374 1.00 98.07 400 MET A N 1
ATOM 3022 C CA . MET A 1 401 ? 10.610 26.627 14.872 1.00 104.16 400 MET A CA 1
ATOM 3023 C C . MET A 1 401 ? 9.614 26.527 13.704 1.00 103.95 400 MET A C 1
ATOM 3024 O O . MET A 1 401 ? 8.734 25.648 13.748 1.00 114.46 400 MET A O 1
ATOM 3029 N N . HIS A 1 402 ? 9.733 27.375 12.691 1.00 96.83 401 HIS A N 1
ATOM 3030 C CA . HIS A 1 402 ? 8.750 27.410 11.575 1.00 95.66 401 HIS A CA 1
ATOM 3031 C C . HIS A 1 402 ? 9.151 26.425 10.472 1.00 95.51 401 HIS A C 1
ATOM 3032 O O . HIS A 1 402 ? 8.273 25.919 9.742 1.00 97.82 401 HIS A O 1
ATOM 3039 N N . ASN A 1 403 ? 10.449 26.178 10.343 1.00 94.87 402 ASN A N 1
ATOM 3040 C CA . ASN A 1 403 ? 11.063 25.047 9.597 1.00 96.79 402 ASN A CA 1
ATOM 3041 C C . ASN A 1 403 ? 10.198 23.780 9.701 1.00 97.09 402 ASN A C 1
ATOM 3042 O O . ASN A 1 403 ? 10.111 23.034 8.741 1.00 91.00 402 ASN A O 1
ATOM 3047 N N . ILE A 1 404 ? 9.623 23.513 10.864 1.00 109.00 403 ILE A N 1
ATOM 3048 C CA . ILE A 1 404 ? 8.843 22.272 11.150 1.00 118.49 403 ILE A CA 1
ATOM 3049 C C . ILE A 1 404 ? 7.384 22.634 11.385 1.00 115.71 403 ILE A C 1
ATOM 3050 O O . ILE A 1 404 ? 6.523 21.771 11.179 1.00 119.54 403 ILE A O 1
ATOM 3055 N N . SER A 1 405 ? 7.127 23.861 11.834 1.00 116.79 404 SER A N 1
ATOM 3056 C CA . SER A 1 405 ? 5.764 24.336 12.159 1.00 118.26 404 SER A CA 1
ATOM 3057 C C . SER A 1 405 ? 4.851 24.109 10.947 1.00 117.24 404 SER A C 1
ATOM 3058 O O . SER A 1 405 ? 3.904 23.320 11.045 1.00 120.22 404 SER A O 1
ATOM 3061 N N . GLY A 1 406 ? 5.139 24.788 9.838 1.00 113.33 405 GLY A N 1
ATOM 3062 C CA . GLY A 1 406 ? 4.336 24.742 8.601 1.00 106.90 405 GLY A CA 1
ATOM 3063 C C . GLY A 1 406 ? 4.252 26.123 7.992 1.00 102.33 405 GLY A C 1
ATOM 3064 O O . GLY A 1 406 ? 4.463 26.232 6.760 1.00 99.72 405 GLY A O 1
ATOM 3065 N N . SER A 1 407 ? 4.016 27.131 8.846 1.00 99.26 406 SER A N 1
ATOM 3066 C CA . SER A 1 407 ? 4.013 28.574 8.511 1.00 101.81 406 SER A CA 1
ATOM 3067 C C . SER A 1 407 ? 5.435 29.004 8.160 1.00 102.60 406 SER A C 1
ATOM 3068 O O . SER A 1 407 ? 5.909 29.996 8.706 1.00 103.92 406 SER A O 1
ATOM 3071 N N . LYS A 1 408 ? 6.024 28.300 7.193 1.00 104.10 407 LYS A N 1
ATOM 3072 C CA . LYS A 1 408 ? 7.420 28.459 6.729 1.00 98.75 407 LYS A CA 1
ATOM 3073 C C . LYS A 1 408 ? 7.583 29.783 5.988 1.00 90.41 407 LYS A C 1
ATOM 3074 O O . LYS A 1 408 ? 8.692 30.053 5.522 1.00 86.91 407 LYS A O 1
ATOM 3080 N N . HIS A 1 409 ? 6.505 30.546 5.858 1.00 85.84 408 HIS A N 1
ATOM 3081 C CA . HIS A 1 409 ? 6.502 31.885 5.230 1.00 89.91 408 HIS A CA 1
ATOM 3082 C C . HIS A 1 409 ? 6.944 32.921 6.254 1.00 90.34 408 HIS A C 1
ATOM 3083 O O . HIS A 1 409 ? 7.279 34.055 5.851 1.00 95.35 408 HIS A O 1
ATOM 3090 N N . LYS A 1 410 ? 6.960 32.545 7.522 1.00 89.79 409 LYS A N 1
ATOM 3091 C CA . LYS A 1 410 ? 7.189 33.514 8.609 1.00 90.91 409 LYS A CA 1
ATOM 3092 C C . LYS A 1 410 ? 8.644 33.968 8.578 1.00 85.41 409 LYS A C 1
ATOM 3093 O O . LYS A 1 410 ? 9.561 33.186 8.266 1.00 79.60 409 LYS A O 1
ATOM 3099 N N . GLU A 1 411 ? 8.845 35.231 8.917 1.00 85.95 410 GLU A N 1
ATOM 3100 C CA . GLU A 1 411 ? 10.186 35.830 8.827 1.00 87.94 410 GLU A CA 1
ATOM 3101 C C . GLU A 1 411 ? 10.446 36.801 9.973 1.00 86.02 410 GLU A C 1
ATOM 3102 O O . GLU A 1 411 ? 9.516 37.429 10.544 1.00 79.29 410 GLU A O 1
ATOM 3108 N N . PHE A 1 412 ? 11.740 36.932 10.214 1.00 88.46 411 PHE A N 1
ATOM 3109 C CA . PHE A 1 412 ? 12.363 37.794 11.231 1.00 91.78 411 PHE A CA 1
ATOM 3110 C C . PHE A 1 412 ? 13.347 38.723 10.518 1.00 96.06 411 PHE A C 1
ATOM 3111 O O . PHE A 1 412 ? 14.448 38.292 10.146 1.00 99.48 411 PHE A O 1
ATOM 3119 N N . MET A 1 413 ? 12.970 39.989 10.379 1.00 96.53 412 MET A N 1
ATOM 3120 C CA . MET A 1 413 ? 13.674 40.966 9.516 1.00 93.12 412 MET A CA 1
ATOM 3121 C C . MET A 1 413 ? 14.498 41.913 10.391 1.00 85.29 412 MET A C 1
ATOM 3122 O O . MET A 1 413 ? 13.923 42.473 11.334 1.00 80.75 412 MET A O 1
ATOM 3127 N N . ILE A 1 414 ? 15.794 42.052 10.111 1.00 78.18 413 ILE A N 1
ATOM 3128 C CA . ILE A 1 414 ? 16.692 42.962 10.871 1.00 75.90 413 ILE A CA 1
ATOM 3129 C C . ILE A 1 414 ? 17.412 43.886 9.907 1.00 75.83 413 ILE A C 1
ATOM 3130 O O . ILE A 1 414 ? 18.264 43.374 9.179 1.00 71.85 413 ILE A O 1
ATOM 3135 N N . ARG A 1 415 ? 17.159 45.195 9.997 1.00 79.05 414 ARG A N 1
ATOM 3136 C CA . ARG A 1 415 ? 17.819 46.215 9.139 1.00 77.55 414 ARG A CA 1
ATOM 3137 C C . ARG A 1 415 ? 18.511 47.251 10.022 1.00 76.40 414 ARG A C 1
ATOM 3138 O O . ARG A 1 415 ? 17.819 47.937 10.782 1.00 72.05 414 ARG A O 1
ATOM 3146 N N . ILE A 1 416 ? 19.830 47.352 9.887 1.00 78.06 415 ILE A N 1
ATOM 3147 C CA . ILE A 1 416 ? 20.688 48.311 10.641 1.00 76.94 415 ILE A CA 1
ATOM 3148 C C . ILE A 1 416 ? 21.080 49.459 9.710 1.00 78.24 415 ILE A C 1
ATOM 3149 O O . ILE A 1 416 ? 21.686 49.212 8.647 1.00 80.44 415 ILE A O 1
ATOM 3154 N N . ILE A 1 417 ? 20.746 50.680 10.112 1.00 78.89 416 ILE A N 1
ATOM 3155 C CA . ILE A 1 417 ? 20.992 51.916 9.324 1.00 80.14 416 ILE A CA 1
ATOM 3156 C C . ILE A 1 417 ? 22.192 52.615 9.951 1.00 83.29 416 ILE A C 1
ATOM 3157 O O . ILE A 1 417 ? 22.053 53.101 11.079 1.00 87.75 416 ILE A O 1
ATOM 3162 N N . THR A 1 418 ? 23.324 52.665 9.250 1.00 83.38 417 THR A N 1
ATOM 3163 C CA . THR A 1 418 ? 24.569 53.283 9.789 1.00 84.04 417 THR A CA 1
ATOM 3164 C C . THR A 1 418 ? 24.953 54.528 8.984 1.00 86.83 417 THR A C 1
ATOM 3165 O O . THR A 1 418 ? 24.517 54.680 7.835 1.00 85.25 417 THR A O 1
ATOM 3169 N N . ASN A 1 419 ? 25.707 55.418 9.622 1.00 90.81 418 ASN A N 1
ATOM 3170 C CA . ASN A 1 419 ? 26.437 56.523 8.960 1.00 92.51 418 ASN A CA 1
ATOM 3171 C C . ASN A 1 419 ? 27.782 55.959 8.492 1.00 95.69 418 ASN A C 1
ATOM 3172 O O . ASN A 1 419 ? 28.630 55.690 9.362 1.00 97.88 418 ASN A O 1
ATOM 3177 N N . GLU A 1 420 ? 27.972 55.780 7.180 1.00 96.45 419 GLU A N 1
ATOM 3178 C CA . GLU A 1 420 ? 29.188 55.133 6.597 1.00 95.26 419 GLU A CA 1
ATOM 3179 C C . GLU A 1 420 ? 30.465 55.854 7.067 1.00 96.12 419 GLU A C 1
ATOM 3180 O O . GLU A 1 420 ? 31.475 55.152 7.311 1.00 92.94 419 GLU A O 1
ATOM 3186 N N . SER A 1 421 ? 30.423 57.193 7.199 1.00 99.31 420 SER A N 1
ATOM 3187 C CA . SER A 1 421 ? 31.546 58.058 7.667 1.00 98.73 420 SER A CA 1
ATOM 3188 C C . SER A 1 421 ? 32.340 57.369 8.777 1.00 97.60 420 SER A C 1
ATOM 3189 O O . SER A 1 421 ? 33.568 57.235 8.635 1.00 97.13 420 SER A O 1
ATOM 3192 N N . ASN A 1 422 ? 31.636 56.945 9.826 1.00 95.70 421 ASN A N 1
ATOM 3193 C CA . ASN A 1 422 ? 32.247 56.467 11.089 1.00 96.01 421 ASN A CA 1
ATOM 3194 C C . ASN A 1 422 ? 31.547 55.212 11.608 1.00 95.33 421 ASN A C 1
ATOM 3195 O O . ASN A 1 422 ? 31.835 54.818 12.751 1.00 92.20 421 ASN A O 1
ATOM 3200 N N . GLY A 1 423 ? 30.654 54.624 10.808 1.00 100.26 422 GLY A N 1
ATOM 3201 C CA . GLY A 1 423 ? 29.949 53.360 11.111 1.00 105.51 422 GLY A CA 1
ATOM 3202 C C . GLY A 1 423 ? 29.125 53.406 12.393 1.00 105.46 422 GLY A C 1
ATOM 3203 O O . GLY A 1 423 ? 29.128 52.405 13.139 1.00 107.99 422 GLY A O 1
ATOM 3204 N N . GLU A 1 424 ? 28.422 54.507 12.642 1.00 100.92 423 GLU A N 1
ATOM 3205 C CA . GLU A 1 424 ? 27.617 54.675 13.877 1.00 98.73 423 GLU A CA 1
ATOM 3206 C C . GLU A 1 424 ? 26.135 54.383 13.602 1.00 90.92 423 GLU A C 1
ATOM 3207 O O . GLU A 1 424 ? 25.556 55.000 12.687 1.00 84.98 423 GLU A O 1
ATOM 3213 N N . VAL A 1 425 ? 25.530 53.512 14.417 1.00 88.09 424 VAL A N 1
ATOM 3214 C CA . VAL A 1 425 ? 24.152 52.974 14.174 1.00 85.19 424 VAL A CA 1
ATOM 3215 C C . VAL A 1 425 ? 23.079 54.050 14.447 1.00 80.73 424 VAL A C 1
ATOM 3216 O O . VAL A 1 425 ? 22.705 54.291 15.630 1.00 73.46 424 VAL A O 1
ATOM 3220 N N . LEU A 1 426 ? 22.561 54.627 13.361 1.00 78.37 425 LEU A N 1
ATOM 3221 C CA . LEU A 1 426 ? 21.526 55.690 13.388 1.00 79.28 425 LEU A CA 1
ATOM 3222 C C . LEU A 1 426 ? 20.154 55.066 13.650 1.00 78.47 425 LEU A C 1
ATOM 3223 O O . LEU A 1 426 ? 19.239 55.809 13.998 1.00 80.93 425 LEU A O 1
ATOM 3228 N N . GLY A 1 427 ? 19.987 53.763 13.446 1.00 77.96 426 GLY A N 1
ATOM 3229 C CA . GLY A 1 427 ? 18.658 53.153 13.627 1.00 79.07 426 GLY A CA 1
ATOM 3230 C C . GLY A 1 427 ? 18.610 51.660 13.375 1.00 80.39 426 GLY A C 1
ATOM 3231 O O . GLY A 1 427 ? 19.232 51.185 12.429 1.00 77.34 426 GLY A O 1
ATOM 3232 N N . VAL A 1 428 ? 17.808 50.961 14.173 1.00 83.56 427 VAL A N 1
ATOM 3233 C CA . VAL A 1 428 ? 17.564 49.498 14.079 1.00 83.90 427 VAL A CA 1
ATOM 3234 C C . VAL A 1 428 ? 16.060 49.290 13.879 1.00 82.20 427 VAL A C 1
ATOM 3235 O O . VAL A 1 428 ? 15.269 50.061 14.438 1.00 82.05 427 VAL A O 1
ATOM 3239 N N . HIS A 1 429 ? 15.684 48.323 13.052 1.00 81.31 428 HIS A N 1
ATOM 3240 C CA . HIS A 1 429 ? 14.273 48.022 12.697 1.00 77.35 428 HIS A CA 1
ATOM 3241 C C . HIS A 1 429 ? 14.098 46.517 12.588 1.00 74.78 428 HIS A C 1
ATOM 3242 O O . HIS A 1 429 ? 14.851 45.891 11.801 1.00 74.69 428 HIS A O 1
ATOM 3249 N N . MET A 1 430 ? 13.133 45.974 13.330 1.00 73.41 429 MET A N 1
ATOM 3250 C CA . MET A 1 430 ? 12.988 44.509 13.481 1.00 75.23 429 MET A CA 1
ATOM 3251 C C . MET A 1 430 ? 11.529 44.081 13.421 1.00 69.46 429 MET A C 1
ATOM 3252 O O . MET A 1 430 ? 10.657 44.694 14.060 1.00 64.25 429 MET A O 1
ATOM 3257 N N . LEU A 1 431 ? 11.320 42.981 12.719 1.00 68.52 430 LEU A N 1
ATOM 3258 C CA . LEU A 1 431 ? 10.026 42.276 12.655 1.00 72.12 430 LEU A CA 1
ATOM 3259 C C . LEU A 1 431 ? 10.235 40.872 13.207 1.00 78.71 430 LEU A C 1
ATOM 3260 O O . LEU A 1 431 ? 11.391 40.400 13.218 1.00 85.08 430 LEU A O 1
ATOM 3265 N N . GLY A 1 432 ? 9.159 40.249 13.690 1.00 81.62 431 GLY A N 1
ATOM 3266 C CA . GLY A 1 432 ? 9.156 38.830 14.090 1.00 82.12 431 GLY A CA 1
ATOM 3267 C C . GLY A 1 432 ? 9.128 38.636 15.596 1.00 81.25 431 GLY A C 1
ATOM 3268 O O . GLY A 1 432 ? 9.090 39.626 16.334 1.00 81.96 431 GLY A O 1
ATOM 3269 N N . ASP A 1 433 ? 9.178 37.380 16.027 1.00 83.60 432 ASP A N 1
ATOM 3270 C CA . ASP A 1 433 ? 8.823 36.973 17.409 1.00 86.31 432 ASP A CA 1
ATOM 3271 C C . ASP A 1 433 ? 9.949 37.372 18.364 1.00 86.91 432 ASP A C 1
ATOM 3272 O O . ASP A 1 433 ? 11.125 37.125 18.045 1.00 87.02 432 ASP A O 1
ATOM 3277 N N . SER A 1 434 ? 9.566 37.946 19.507 1.00 87.75 433 SER A N 1
ATOM 3278 C CA . SER A 1 434 ? 10.461 38.373 20.611 1.00 89.86 433 SER A CA 1
ATOM 3279 C C . SER A 1 434 ? 11.160 39.684 20.248 1.00 88.66 433 SER A C 1
ATOM 3280 O O . SER A 1 434 ? 12.142 39.994 20.919 1.00 95.49 433 SER A O 1
ATOM 3283 N N . ALA A 1 435 ? 10.656 40.457 19.278 1.00 85.76 434 ALA A N 1
ATOM 3284 C CA . ALA A 1 435 ? 11.318 41.703 18.806 1.00 83.06 434 ALA A CA 1
ATOM 3285 C C . ALA A 1 435 ? 11.345 42.765 19.910 1.00 78.78 434 ALA A C 1
ATOM 3286 O O . ALA A 1 435 ? 12.428 43.195 20.327 1.00 72.66 434 ALA A O 1
ATOM 3288 N N . PRO A 1 436 ? 10.182 43.173 20.478 1.00 76.35 435 PRO A N 1
ATOM 3289 C CA . PRO A 1 436 ? 10.148 44.283 21.429 1.00 76.68 435 PRO A CA 1
ATOM 3290 C C . PRO A 1 436 ? 11.080 44.058 22.624 1.00 80.64 435 PRO A C 1
ATOM 3291 O O . PRO A 1 436 ? 11.506 45.029 23.212 1.00 84.73 435 PRO A O 1
ATOM 3295 N N . GLU A 1 437 ? 11.355 42.795 22.951 1.00 81.92 436 GLU A N 1
ATOM 3296 C CA . GLU A 1 437 ? 12.245 42.421 24.078 1.00 81.07 436 GLU A CA 1
ATOM 3297 C C . GLU A 1 437 ? 13.688 42.766 23.705 1.00 76.77 436 GLU A C 1
ATOM 3298 O O . GLU A 1 437 ? 14.440 43.259 24.573 1.00 71.92 436 GLU A O 1
ATOM 3304 N N . ILE A 1 438 ? 14.055 42.496 22.452 1.00 73.76 437 ILE A N 1
ATOM 3305 C CA . ILE A 1 438 ? 15.460 42.591 21.966 1.00 71.14 437 ILE A CA 1
ATOM 3306 C C . ILE A 1 438 ? 15.797 44.064 21.777 1.00 69.30 437 ILE A C 1
ATOM 3307 O O . ILE A 1 438 ? 16.923 44.469 22.087 1.00 63.21 437 ILE A O 1
ATOM 3312 N N . ILE A 1 439 ? 14.851 44.832 21.243 1.00 72.62 438 ILE A N 1
ATOM 3313 C CA . ILE A 1 439 ? 15.051 46.277 20.929 1.00 77.57 438 ILE A CA 1
ATOM 3314 C C . ILE A 1 439 ? 15.361 47.031 22.222 1.00 76.85 438 ILE A C 1
ATOM 3315 O O . ILE A 1 439 ? 16.153 47.986 22.146 1.00 79.35 438 ILE A O 1
ATOM 3320 N N . GLN A 1 440 ? 14.758 46.639 23.348 1.00 76.93 439 GLN A N 1
ATOM 3321 C CA . GLN A 1 440 ? 14.888 47.381 24.631 1.00 76.68 439 GLN A CA 1
ATOM 3322 C C . GLN A 1 440 ? 16.374 47.483 24.997 1.00 80.12 439 GLN A C 1
ATOM 3323 O O . GLN A 1 440 ? 16.848 48.598 25.296 1.00 78.99 439 GLN A O 1
ATOM 3329 N N . SER A 1 441 ? 17.084 46.354 24.932 1.00 82.93 440 SER A N 1
ATOM 3330 C CA . SER A 1 441 ? 18.538 46.252 25.227 1.00 83.14 440 SER A CA 1
ATOM 3331 C C . SER A 1 441 ? 19.346 46.917 24.108 1.00 80.59 440 SER A C 1
ATOM 3332 O O . SER A 1 441 ? 20.496 47.299 24.370 1.00 79.72 440 SER A O 1
ATOM 3335 N N . VAL A 1 442 ? 18.794 47.000 22.896 1.00 79.68 441 VAL A N 1
ATOM 3336 C CA . VAL A 1 442 ? 19.462 47.689 21.754 1.00 81.24 441 VAL A CA 1
ATOM 3337 C C . VAL A 1 442 ? 19.415 49.205 21.982 1.00 82.35 441 VAL A C 1
ATOM 3338 O O . VAL A 1 442 ? 20.454 49.857 21.770 1.00 82.65 441 VAL A O 1
ATOM 3342 N N . GLY A 1 443 ? 18.253 49.749 22.369 1.00 82.42 442 GLY A N 1
ATOM 3343 C CA . GLY A 1 443 ? 18.077 51.187 22.681 1.00 81.68 442 GLY A CA 1
ATOM 3344 C C . GLY A 1 443 ? 19.088 51.697 23.702 1.00 82.57 442 GLY A C 1
ATOM 3345 O O . GLY A 1 443 ? 19.363 52.905 23.707 1.00 79.74 442 GLY A O 1
ATOM 3346 N N . ILE A 1 444 ? 19.616 50.815 24.557 1.00 86.02 443 ILE A N 1
ATOM 3347 C CA . ILE A 1 444 ? 20.734 51.112 25.504 1.00 86.80 443 ILE A CA 1
ATOM 3348 C C . ILE A 1 444 ? 22.039 51.279 24.711 1.00 88.75 443 ILE A C 1
ATOM 3349 O O . ILE A 1 444 ? 22.745 52.275 24.963 1.00 89.75 443 ILE A O 1
ATOM 3354 N N . CYS A 1 445 ? 22.350 50.368 23.787 1.00 91.74 444 CYS A N 1
ATOM 3355 C CA . CYS A 1 445 ? 23.611 50.406 23.008 1.00 95.40 444 CYS A CA 1
ATOM 3356 C C . CYS A 1 445 ? 23.661 51.705 22.191 1.00 96.45 444 CYS A C 1
ATOM 3357 O O . CYS A 1 445 ? 24.722 52.352 22.182 1.00 98.12 444 CYS A O 1
ATOM 3360 N N . MET A 1 446 ? 22.555 52.086 21.553 1.00 97.45 445 MET A N 1
ATOM 3361 C CA . MET A 1 446 ? 22.475 53.310 20.705 1.00 99.48 445 MET A CA 1
ATOM 3362 C C . MET A 1 446 ? 22.627 54.587 21.549 1.00 103.04 445 MET A C 1
ATOM 3363 O O . MET A 1 446 ? 23.305 55.524 21.093 1.00 106.87 445 MET A O 1
ATOM 3368 N N . LYS A 1 447 ? 21.988 54.649 22.715 1.00 102.88 446 LYS A N 1
ATOM 3369 C CA . LYS A 1 447 ? 22.110 55.764 23.692 1.00 99.55 446 LYS A CA 1
ATOM 3370 C C . LYS A 1 447 ? 23.576 55.897 24.143 1.00 98.82 446 LYS A C 1
ATOM 3371 O O . LYS A 1 447 ? 23.958 57.006 24.527 1.00 103.02 446 LYS A O 1
ATOM 3377 N N . MET A 1 448 ? 24.375 54.826 24.123 1.00 95.91 447 MET A N 1
ATOM 3378 C CA . MET A 1 448 ? 25.839 54.900 24.398 1.00 94.25 447 MET A CA 1
ATOM 3379 C C . MET A 1 448 ? 26.640 55.158 23.116 1.00 92.14 447 MET A C 1
ATOM 3380 O O . MET A 1 448 ? 27.860 54.908 23.140 1.00 86.92 447 MET A O 1
ATOM 3385 N N . GLY A 1 449 ? 25.985 55.591 22.034 1.00 94.56 448 GLY A N 1
ATOM 3386 C CA . GLY A 1 449 ? 26.626 55.852 20.729 1.00 97.33 448 GLY A CA 1
ATOM 3387 C C . GLY A 1 449 ? 27.179 54.583 20.109 1.00 99.20 448 GLY A C 1
ATOM 3388 O O . GLY A 1 449 ? 28.410 54.478 19.955 1.00 107.21 448 GLY A O 1
ATOM 3389 N N . ALA A 1 450 ? 26.313 53.640 19.744 1.00 96.66 449 ALA A N 1
ATOM 3390 C CA . ALA A 1 450 ? 26.732 52.306 19.262 1.00 95.65 449 ALA A CA 1
ATOM 3391 C C . ALA A 1 450 ? 27.272 52.417 17.837 1.00 95.01 449 ALA A C 1
ATOM 3392 O O . ALA A 1 450 ? 26.636 53.076 16.994 1.00 94.74 449 ALA A O 1
ATOM 3394 N N . LYS A 1 451 ? 28.415 51.792 17.590 1.00 93.75 450 LYS A N 1
ATOM 3395 C CA . LYS A 1 451 ? 28.965 51.673 16.225 1.00 96.37 450 LYS A CA 1
ATOM 3396 C C . LYS A 1 451 ? 28.784 50.241 15.746 1.00 96.32 450 LYS A C 1
ATOM 3397 O O . LYS A 1 451 ? 28.731 49.316 16.575 1.00 101.08 450 LYS A O 1
ATOM 3403 N N . ILE A 1 452 ? 28.723 50.073 14.431 1.00 94.23 451 ILE A N 1
ATOM 3404 C CA . ILE A 1 452 ? 28.528 48.734 13.816 1.00 92.52 451 ILE A CA 1
ATOM 3405 C C . ILE A 1 452 ? 29.733 47.869 14.189 1.00 89.17 451 ILE A C 1
ATOM 3406 O O . ILE A 1 452 ? 29.558 46.672 14.414 1.00 86.79 451 ILE A O 1
ATOM 3411 N N . SER A 1 453 ? 30.921 48.463 14.264 1.00 89.57 452 SER A N 1
ATOM 3412 C CA . SER A 1 453 ? 32.167 47.730 14.597 1.00 91.76 452 SER A CA 1
ATOM 3413 C C . SER A 1 453 ? 32.038 47.111 15.998 1.00 92.26 452 SER A C 1
ATOM 3414 O O . SER A 1 453 ? 32.791 46.162 16.269 1.00 92.93 452 SER A O 1
ATOM 3417 N N . ASP A 1 454 ? 31.111 47.599 16.837 1.00 94.68 453 ASP A N 1
ATOM 3418 C CA . ASP A 1 454 ? 30.778 46.985 18.155 1.00 95.61 453 ASP A CA 1
ATOM 3419 C C . ASP A 1 454 ? 29.874 45.758 17.984 1.00 96.33 453 ASP A C 1
ATOM 3420 O O . ASP A 1 454 ? 30.112 44.756 18.686 1.00 100.50 453 ASP A O 1
ATOM 3425 N N . PHE A 1 455 ? 28.859 45.827 17.124 1.00 93.26 454 PHE A N 1
ATOM 3426 C CA . PHE A 1 455 ? 27.900 44.710 16.919 1.00 92.51 454 PHE A CA 1
ATOM 3427 C C . PHE A 1 455 ? 28.651 43.444 16.489 1.00 95.64 454 PHE A C 1
ATOM 3428 O O . PHE A 1 455 ? 28.568 42.442 17.202 1.00 86.24 454 PHE A O 1
ATOM 3436 N N . HIS A 1 456 ? 29.397 43.495 15.381 1.00 104.17 455 HIS A N 1
ATOM 3437 C CA . HIS A 1 456 ? 29.987 42.271 14.770 1.00 113.06 455 HIS A CA 1
ATOM 3438 C C . HIS A 1 456 ? 31.371 41.960 15.373 1.00 108.83 455 HIS A C 1
ATOM 3439 O O . HIS A 1 456 ? 32.126 41.179 14.754 1.00 110.69 455 HIS A O 1
ATOM 3446 N N . SER A 1 457 ? 31.694 42.466 16.569 1.00 104.85 456 SER A N 1
ATOM 3447 C CA . SER A 1 457 ? 32.828 41.939 17.387 1.00 104.91 456 SER A CA 1
ATOM 3448 C C . SER A 1 457 ? 32.345 41.524 18.788 1.00 104.91 456 SER A C 1
ATOM 3449 O O . SER A 1 457 ? 33.163 41.513 19.744 1.00 108.35 456 SER A O 1
ATOM 3452 N N . THR A 1 458 ? 31.073 41.133 18.902 1.00 98.66 457 THR A N 1
ATOM 3453 C CA . THR A 1 458 ? 30.460 40.594 20.145 1.00 91.83 457 THR A CA 1
ATOM 3454 C C . THR A 1 458 ? 29.909 39.193 19.879 1.00 84.61 457 THR A C 1
ATOM 3455 O O . THR A 1 458 ? 28.944 39.078 19.086 1.00 88.00 457 THR A O 1
ATOM 3459 N N . ILE A 1 459 ? 30.444 38.177 20.553 1.00 75.20 458 ILE A N 1
ATOM 3460 C CA . ILE A 1 459 ? 30.071 36.754 20.292 1.00 72.55 458 ILE A CA 1
ATOM 3461 C C . ILE A 1 459 ? 28.563 36.532 20.517 1.00 74.07 458 ILE A C 1
ATOM 3462 O O . ILE A 1 459 ? 27.986 37.043 21.497 1.00 74.89 458 ILE A O 1
ATOM 3467 N N . GLY A 1 460 ? 27.962 35.753 19.619 1.00 78.55 459 GLY A N 1
ATOM 3468 C CA . GLY A 1 460 ? 26.520 35.467 19.561 1.00 77.83 459 GLY A CA 1
ATOM 3469 C C . GLY A 1 460 ? 26.106 34.321 20.459 1.00 77.56 459 GLY A C 1
ATOM 3470 O O . GLY A 1 460 ? 26.973 33.554 20.986 1.00 78.37 459 GLY A O 1
ATOM 3471 N N . VAL A 1 461 ? 24.793 34.242 20.634 1.00 79.16 460 VAL A N 1
ATOM 3472 C CA . VAL A 1 461 ? 24.064 33.228 21.449 1.00 83.62 460 VAL A CA 1
ATOM 3473 C C . VAL A 1 461 ? 23.396 32.235 20.491 1.00 83.85 460 VAL A C 1
ATOM 3474 O O . VAL A 1 461 ? 22.543 32.673 19.741 1.00 83.08 460 VAL A O 1
ATOM 3478 N N . HIS A 1 462 ? 23.732 30.949 20.533 1.00 83.91 461 HIS A N 1
ATOM 3479 C CA . HIS A 1 462 ? 23.189 29.951 19.580 1.00 85.28 461 HIS A CA 1
ATOM 3480 C C . HIS A 1 462 ? 22.215 29.043 20.321 1.00 86.07 461 HIS A C 1
ATOM 3481 O O . HIS A 1 462 ? 22.565 28.541 21.390 1.00 82.70 461 HIS A O 1
ATOM 3488 N N . PRO A 1 463 ? 21.004 28.749 19.785 1.00 86.35 462 PRO A N 1
ATOM 3489 C CA . PRO A 1 463 ? 20.464 29.399 18.592 1.00 85.73 462 PRO A CA 1
ATOM 3490 C C . PRO A 1 463 ? 19.330 30.391 18.889 1.00 84.17 462 PRO A C 1
ATOM 3491 O O . PRO A 1 463 ? 18.314 29.963 19.378 1.00 84.31 462 PRO A O 1
ATOM 3495 N N . THR A 1 464 ? 19.483 31.655 18.524 1.00 83.27 463 THR A N 1
ATOM 3496 C CA . THR A 1 464 ? 18.484 32.712 18.824 1.00 82.50 463 THR A CA 1
ATOM 3497 C C . THR A 1 464 ? 18.155 33.516 17.570 1.00 85.85 463 THR A C 1
ATOM 3498 O O . THR A 1 464 ? 19.078 33.785 16.782 1.00 88.54 463 THR A O 1
ATOM 3502 N N . SER A 1 465 ? 16.902 33.947 17.449 1.00 86.39 464 SER A N 1
ATOM 3503 C CA . SER A 1 465 ? 16.443 34.883 16.388 1.00 84.77 464 SER A CA 1
ATOM 3504 C C . SER A 1 465 ? 17.281 36.160 16.443 1.00 84.10 464 SER A C 1
ATOM 3505 O O . SER A 1 465 ? 17.691 36.660 15.392 1.00 83.22 464 SER A O 1
ATOM 3508 N N . ALA A 1 466 ? 17.580 36.636 17.645 1.00 87.91 465 ALA A N 1
ATOM 3509 C CA . ALA A 1 466 ? 18.294 37.912 17.862 1.00 90.78 465 ALA A CA 1
ATOM 3510 C C . ALA A 1 466 ? 19.710 37.856 17.284 1.00 91.98 465 ALA A C 1
ATOM 3511 O O . ALA A 1 466 ? 20.183 38.918 16.845 1.00 102.34 465 ALA A O 1
ATOM 3513 N N . GLU A 1 467 ? 20.373 36.694 17.277 1.00 86.61 466 GLU A N 1
ATOM 3514 C CA . GLU A 1 467 ? 21.855 36.675 17.120 1.00 86.02 466 GLU A CA 1
ATOM 3515 C C . GLU A 1 467 ? 22.277 37.273 15.778 1.00 82.95 466 GLU A C 1
ATOM 3516 O O . GLU A 1 467 ? 23.460 37.629 15.664 1.00 85.03 466 GLU A O 1
ATOM 3522 N N . GLU A 1 468 ? 21.352 37.415 14.825 1.00 81.24 467 GLU A N 1
ATOM 3523 C CA . GLU A 1 468 ? 21.669 37.925 13.467 1.00 81.19 467 GLU A CA 1
ATOM 3524 C C . GLU A 1 468 ? 22.063 39.404 13.554 1.00 79.55 467 GLU A C 1
ATOM 3525 O O . GLU A 1 468 ? 22.693 39.867 12.586 1.00 83.87 467 GLU A O 1
ATOM 3531 N N . LEU A 1 469 ? 21.805 40.099 14.669 1.00 77.74 468 LEU A N 1
ATOM 3532 C CA . LEU A 1 469 ? 22.290 41.501 14.837 1.00 80.50 468 LEU A CA 1
ATOM 3533 C C . LEU A 1 469 ? 23.816 41.575 14.788 1.00 84.30 468 LEU A C 1
ATOM 3534 O O . LEU A 1 469 ? 24.344 42.490 14.131 1.00 85.88 468 LEU A O 1
ATOM 3539 N N . CYS A 1 470 ? 24.494 40.623 15.418 1.00 90.04 469 CYS A N 1
ATOM 3540 C CA . CYS A 1 470 ? 25.978 40.569 15.439 1.00 98.93 469 CYS A CA 1
ATOM 3541 C C . CYS A 1 470 ? 26.533 39.933 14.153 1.00 103.31 469 CYS A C 1
ATOM 3542 O O . CYS A 1 470 ? 27.724 40.141 13.898 1.00 112.32 469 CYS A O 1
ATOM 3545 N N . SER A 1 471 ? 25.731 39.223 13.347 1.00 102.26 470 SER A N 1
ATOM 3546 C CA . SER A 1 471 ? 26.202 38.527 12.115 1.00 98.29 470 SER A CA 1
ATOM 3547 C C . SER A 1 471 ? 26.395 39.482 10.927 1.00 99.67 470 SER A C 1
ATOM 3548 O O . SER A 1 471 ? 27.059 39.066 9.963 1.00 102.82 470 SER A O 1
ATOM 3551 N N . MET A 1 472 ? 25.890 40.718 10.973 1.00 98.91 471 MET A N 1
ATOM 3552 C CA . MET A 1 472 ? 25.861 41.603 9.776 1.00 96.75 471 MET A CA 1
ATOM 3553 C C . MET A 1 472 ? 27.147 42.443 9.633 1.00 99.90 471 MET A C 1
ATOM 3554 O O . MET A 1 472 ? 27.374 43.375 10.445 1.00 94.36 471 MET A O 1
ATOM 3559 N N . ARG A 1 473 ? 27.961 42.117 8.618 1.00 103.69 472 ARG A N 1
ATOM 3560 C CA . ARG A 1 473 ? 29.256 42.790 8.337 1.00 107.60 472 ARG A CA 1
ATOM 3561 C C . ARG A 1 473 ? 29.208 43.575 7.008 1.00 105.02 472 ARG A C 1
ATOM 3562 O O . ARG A 1 473 ? 29.954 44.586 6.881 1.00 102.64 472 ARG A O 1
ATOM 3570 N N . THR A 1 474 ? 28.441 43.102 6.018 1.00 98.76 473 THR A N 1
ATOM 3571 C CA . THR A 1 474 ? 28.379 43.654 4.641 1.00 90.34 473 THR A CA 1
ATOM 3572 C C . THR A 1 474 ? 27.113 44.454 4.417 1.00 84.49 473 THR A C 1
ATOM 3573 O O . THR A 1 474 ? 26.030 43.899 4.535 1.00 83.69 473 THR A O 1
ATOM 3577 N N . PRO A 1 475 ? 27.231 45.742 4.036 1.00 82.81 474 PRO A N 1
ATOM 3578 C CA . PRO A 1 475 ? 26.068 46.576 3.730 1.00 83.41 474 PRO A CA 1
ATOM 3579 C C . PRO A 1 475 ? 25.350 46.156 2.438 1.00 82.35 474 PRO A C 1
ATOM 3580 O O . PRO A 1 475 ? 26.012 45.866 1.478 1.00 82.77 474 PRO A O 1
ATOM 3584 N N . ALA A 1 476 ? 24.014 46.125 2.450 1.00 81.57 475 ALA A N 1
ATOM 3585 C CA . ALA A 1 476 ? 23.172 45.778 1.276 1.00 78.29 475 ALA A CA 1
ATOM 3586 C C . ALA A 1 476 ? 23.343 46.834 0.172 1.00 76.32 475 ALA A C 1
ATOM 3587 O O . ALA A 1 476 ? 23.700 46.459 -0.919 1.00 76.29 475 ALA A O 1
ATOM 3589 N N . TYR A 1 477 ? 23.128 48.111 0.471 1.00 74.85 476 TYR A N 1
ATOM 3590 C CA . TYR A 1 477 ? 23.248 49.241 -0.478 1.00 73.55 476 TYR A CA 1
ATOM 3591 C C . TYR A 1 477 ? 23.667 50.492 0.293 1.00 74.12 476 TYR A C 1
ATOM 3592 O O . TYR A 1 477 ? 23.850 50.452 1.506 1.00 77.09 476 TYR A O 1
ATOM 3601 N N . PHE A 1 478 ? 23.794 51.615 -0.389 1.00 76.58 477 PHE A N 1
ATOM 3602 C CA . PHE A 1 478 ? 24.185 52.900 0.238 1.00 80.19 477 PHE A CA 1
ATOM 3603 C C . PHE A 1 478 ? 23.287 54.024 -0.275 1.00 86.31 477 PHE A C 1
ATOM 3604 O O . PHE A 1 478 ? 22.535 53.843 -1.266 1.00 93.56 477 PHE A O 1
ATOM 3612 N N . TYR A 1 479 ? 23.414 55.192 0.348 1.00 89.35 478 TYR A N 1
ATOM 3613 C CA . TYR A 1 479 ? 22.659 56.406 -0.039 1.00 96.99 478 TYR A CA 1
ATOM 3614 C C . TYR A 1 479 ? 23.613 57.597 -0.155 1.00 103.37 478 TYR A C 1
ATOM 3615 O O . TYR A 1 479 ? 23.617 58.466 0.729 1.00 116.39 478 TYR A O 1
ATOM 3624 N N . GLU A 1 480 ? 24.350 57.675 -1.258 1.00 106.02 479 GLU A N 1
ATOM 3625 C CA . GLU A 1 480 ? 25.270 58.814 -1.523 1.00 106.91 479 GLU A CA 1
ATOM 3626 C C . GLU A 1 480 ? 24.429 60.063 -1.804 1.00 102.04 479 GLU A C 1
ATOM 3627 O O . GLU A 1 480 ? 23.826 60.145 -2.882 1.00 97.60 479 GLU A O 1
ATOM 3633 N N . SER A 1 481 ? 24.313 60.957 -0.825 1.00 102.25 480 SER A N 1
ATOM 3634 C CA . SER A 1 481 ? 23.673 62.296 -0.972 1.00 103.75 480 SER A CA 1
ATOM 3635 C C . SER A 1 481 ? 22.179 62.196 -1.347 1.00 100.80 480 SER A C 1
ATOM 3636 O O . SER A 1 481 ? 21.728 62.887 -2.299 1.00 96.72 480 SER A O 1
ATOM 3639 N N . GLY A 1 482 ? 21.409 61.424 -0.577 1.00 100.84 481 GLY A N 1
ATOM 3640 C CA . GLY A 1 482 ? 19.938 61.333 -0.683 1.00 100.45 481 GLY A CA 1
ATOM 3641 C C . GLY A 1 482 ? 19.460 60.450 -1.827 1.00 100.72 481 GLY A C 1
ATOM 3642 O O . GLY A 1 482 ? 18.250 60.477 -2.110 1.00 98.88 481 GLY A O 1
ATOM 3643 N N . LYS A 1 483 ? 20.333 59.656 -2.437 1.00 102.66 482 LYS A N 1
ATOM 3644 C CA . LYS A 1 483 ? 19.975 58.871 -3.639 1.00 111.24 482 LYS A CA 1
ATOM 3645 C C . LYS A 1 483 ? 20.609 57.495 -3.512 1.00 111.00 482 LYS A C 1
ATOM 3646 O O . LYS A 1 483 ? 21.850 57.423 -3.366 1.00 107.61 482 LYS A O 1
ATOM 3652 N N . ARG A 1 484 ? 19.790 56.445 -3.573 1.00 115.41 483 ARG A N 1
ATOM 3653 C CA . ARG A 1 484 ? 20.272 55.055 -3.331 1.00 118.95 483 ARG A CA 1
ATOM 3654 C C . ARG A 1 484 ? 21.243 54.627 -4.445 1.00 115.01 483 ARG A C 1
ATOM 3655 O O . ARG A 1 484 ? 20.924 54.787 -5.642 1.00 116.24 483 ARG A O 1
ATOM 3663 N N . VAL A 1 485 ? 22.371 54.041 -4.045 1.00 108.66 484 VAL A N 1
ATOM 3664 C CA . VAL A 1 485 ? 23.394 53.488 -4.972 1.00 103.47 484 VAL A CA 1
ATOM 3665 C C . VAL A 1 485 ? 23.554 51.999 -4.643 1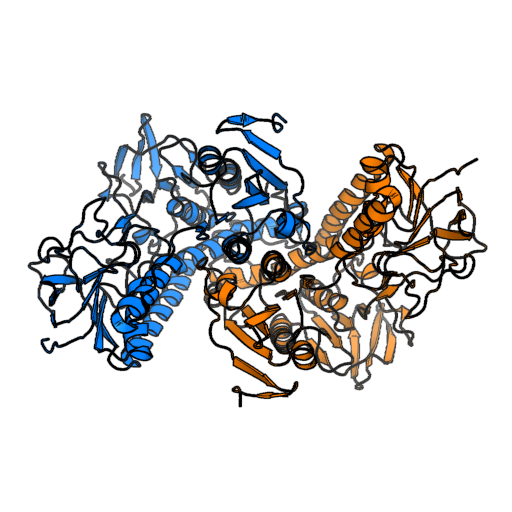.00 107.03 484 VAL A C 1
ATOM 3666 O O . VAL A 1 485 ? 22.760 51.477 -3.835 1.00 100.96 484 VAL A O 1
ATOM 3670 N N . GLU A 1 486 ? 24.536 51.336 -5.261 1.00 116.46 485 GLU A N 1
ATOM 3671 C CA . GLU A 1 486 ? 24.822 49.888 -5.052 1.00 120.44 485 GLU A CA 1
ATOM 3672 C C . GLU A 1 486 ? 26.250 49.701 -4.509 1.00 121.14 485 GLU A C 1
ATOM 3673 O O . GLU A 1 486 ? 26.489 48.672 -3.848 1.00 125.69 485 GLU A O 1
ATOM 3679 N N . LYS A 1 487 ? 27.172 50.631 -4.782 1.00 122.57 486 LYS A N 1
ATOM 3680 C CA . LYS A 1 487 ? 28.414 50.782 -3.983 1.00 123.85 486 LYS A CA 1
ATOM 3681 C C . LYS A 1 487 ? 28.810 52.258 -3.904 1.00 121.18 486 LYS A C 1
ATOM 3682 O O . LYS A 1 487 ? 28.367 53.086 -4.723 1.00 111.26 486 LYS A O 1
ATOM 3688 N N . LEU A 1 488 ? 29.615 52.567 -2.899 1.00 126.21 487 LEU A N 1
ATOM 3689 C CA . LEU A 1 488 ? 30.150 53.930 -2.684 1.00 128.27 487 LEU A CA 1
ATOM 3690 C C . LEU A 1 488 ? 30.986 54.307 -3.906 1.00 127.95 487 LEU A C 1
ATOM 3691 O O . LEU A 1 488 ? 31.876 53.517 -4.293 1.00 122.85 487 LEU A O 1
ATOM 3696 N N . SER A 1 489 ? 30.692 55.466 -4.488 1.00 131.72 488 SER A N 1
ATOM 3697 C CA . SER A 1 489 ? 31.466 56.068 -5.603 1.00 139.61 488 SER A CA 1
ATOM 3698 C C . SER A 1 489 ? 32.838 56.542 -5.087 1.00 147.41 488 SER A C 1
ATOM 3699 O O . SER A 1 489 ? 33.007 57.759 -4.838 1.00 149.50 488 SER A O 1
ATOM 3702 N N . SER A 1 490 ? 33.795 55.613 -4.959 1.00 155.87 489 SER A N 1
ATOM 3703 C CA . SER A 1 490 ? 35.052 55.748 -4.166 1.00 156.12 489 SER A CA 1
ATOM 3704 C C . SER A 1 490 ? 36.144 56.453 -4.985 1.00 158.10 489 SER A C 1
ATOM 3705 O O . SER A 1 490 ? 37.008 55.839 -5.612 1.00 160.44 489 SER A O 1
ATOM 3708 N N . MET B 1 2 ? 59.869 23.241 -3.573 1.00 103.09 1 MET B N 1
ATOM 3709 C CA . MET B 1 2 ? 58.994 22.057 -3.805 1.00 101.38 1 MET B CA 1
ATOM 3710 C C . MET B 1 2 ? 57.651 22.228 -3.086 1.00 103.38 1 MET B C 1
ATOM 3711 O O . MET B 1 2 ? 56.707 21.482 -3.416 1.00 112.46 1 MET B O 1
ATOM 3716 N N . SER B 1 3 ? 57.573 23.146 -2.124 1.00 100.29 2 SER B N 1
ATOM 3717 C CA . SER B 1 3 ? 56.319 23.521 -1.427 1.00 99.94 2 SER B CA 1
ATOM 3718 C C . SER B 1 3 ? 55.629 22.274 -0.863 1.00 104.88 2 SER B C 1
ATOM 3719 O O . SER B 1 3 ? 56.321 21.449 -0.212 1.00 132.84 2 SER B O 1
ATOM 3722 N N . ARG B 1 4 ? 54.322 22.128 -1.090 1.00 108.94 3 ARG B N 1
ATOM 3723 C CA . ARG B 1 4 ? 53.536 21.003 -0.518 1.00 98.40 3 ARG B CA 1
ATOM 3724 C C . ARG B 1 4 ? 52.186 20.873 -1.216 1.00 88.03 3 ARG B C 1
ATOM 3725 O O . ARG B 1 4 ? 51.838 21.801 -1.951 1.00 89.10 3 ARG B O 1
ATOM 3733 N N . ALA B 1 5 ? 51.438 19.798 -0.945 1.00 81.90 4 ALA B N 1
ATOM 3734 C CA . ALA B 1 5 ? 50.181 19.432 -1.647 1.00 80.06 4 ALA B CA 1
ATOM 3735 C C . ALA B 1 5 ? 48.971 20.224 -1.139 1.00 77.11 4 ALA B C 1
ATOM 3736 O O . ALA B 1 5 ? 48.350 20.961 -1.920 1.00 76.09 4 ALA B O 1
ATOM 3738 N N . TYR B 1 6 ? 48.585 20.048 0.112 1.00 76.88 5 TYR B N 1
ATOM 3739 C CA . TYR B 1 6 ? 47.517 20.868 0.720 1.00 76.82 5 TYR B CA 1
ATOM 3740 C C . TYR B 1 6 ? 48.179 22.011 1.468 1.00 77.51 5 TYR B C 1
ATOM 3741 O O . TYR B 1 6 ? 49.296 21.861 1.983 1.00 78.58 5 TYR B O 1
ATOM 3750 N N . ASP B 1 7 ? 47.496 23.137 1.525 1.00 79.01 6 ASP B N 1
ATOM 3751 C CA . ASP B 1 7 ? 47.922 24.241 2.416 1.00 81.19 6 ASP B CA 1
ATOM 3752 C C . ASP B 1 7 ? 47.454 23.884 3.815 1.00 80.53 6 ASP B C 1
ATOM 3753 O O . ASP B 1 7 ? 48.275 23.970 4.732 1.00 81.20 6 ASP B O 1
ATOM 3758 N N . LEU B 1 8 ? 46.204 23.426 3.939 1.00 78.14 7 LEU B N 1
ATOM 3759 C CA . LEU B 1 8 ? 45.614 23.049 5.252 1.00 75.06 7 LEU B CA 1
ATOM 3760 C C . LEU B 1 8 ? 44.881 21.703 5.185 1.00 73.60 7 LEU B C 1
ATOM 3761 O O . LEU B 1 8 ? 44.382 21.285 4.112 1.00 77.76 7 LEU B O 1
ATOM 3766 N N . VAL B 1 9 ? 44.801 21.061 6.342 1.00 69.00 8 VAL B N 1
ATOM 3767 C CA . VAL B 1 9 ? 43.842 19.954 6.568 1.00 66.93 8 VAL B CA 1
ATOM 3768 C C . VAL B 1 9 ? 43.172 20.127 7.926 1.00 66.89 8 VAL B C 1
ATOM 3769 O O . VAL B 1 9 ? 43.871 20.029 8.936 1.00 66.71 8 VAL B O 1
ATOM 3773 N N . VAL B 1 10 ? 41.854 20.291 7.919 1.00 67.62 9 VAL B N 1
ATOM 3774 C CA . VAL B 1 10 ? 41.044 20.492 9.154 1.00 70.32 9 VAL B CA 1
ATOM 3775 C C . VAL B 1 10 ? 40.535 19.134 9.621 1.00 71.35 9 VAL B C 1
ATOM 3776 O O . VAL B 1 10 ? 39.908 18.455 8.807 1.00 71.14 9 VAL B O 1
ATOM 3780 N N . LEU B 1 11 ? 40.764 18.775 10.883 1.00 73.86 10 LEU B N 1
ATOM 3781 C CA . LEU B 1 11 ? 40.229 17.518 11.479 1.00 78.34 10 LEU B CA 1
ATOM 3782 C C . LEU B 1 11 ? 38.935 17.858 12.206 1.00 82.22 10 LEU B C 1
ATOM 3783 O O . LEU B 1 11 ? 38.985 18.373 13.351 1.00 90.58 10 LEU B O 1
ATOM 3788 N N . GLY B 1 12 ? 37.813 17.566 11.564 1.00 82.78 11 GLY B N 1
ATOM 3789 C CA . GLY B 1 12 ? 36.478 17.820 12.124 1.00 82.09 11 GLY B CA 1
ATOM 3790 C C . GLY B 1 12 ? 35.745 18.862 11.316 1.00 79.43 11 GLY B C 1
ATOM 3791 O O . GLY B 1 12 ? 36.216 20.003 11.283 1.00 78.42 11 GLY B O 1
ATOM 3792 N N . ALA B 1 13 ? 34.651 18.462 10.669 1.00 77.44 12 ALA B N 1
ATOM 3793 C CA . ALA B 1 13 ? 33.721 19.371 9.968 1.00 79.90 12 ALA B CA 1
ATOM 3794 C C . ALA B 1 13 ? 32.706 19.906 10.978 1.00 78.30 12 ALA B C 1
ATOM 3795 O O . ALA B 1 13 ? 31.514 19.525 10.917 1.00 76.64 12 ALA B O 1
ATOM 3797 N N . GLY B 1 14 ? 33.171 20.775 11.872 1.00 78.96 13 GLY B N 1
ATOM 3798 C CA . GLY B 1 14 ? 32.364 21.299 12.984 1.00 81.67 13 GLY B CA 1
ATOM 3799 C C . GLY B 1 14 ? 31.977 22.743 12.762 1.00 83.62 13 GLY B C 1
ATOM 3800 O O . GLY B 1 14 ? 32.268 23.303 11.704 1.00 84.19 13 GLY B O 1
ATOM 3801 N N . SER B 1 15 ? 31.302 23.326 13.744 1.00 87.36 14 SER B N 1
ATOM 3802 C CA . SER B 1 15 ? 31.120 24.789 13.870 1.00 89.30 14 SER B CA 1
ATOM 3803 C C . SER B 1 15 ? 32.483 25.451 13.619 1.00 89.10 14 SER B C 1
ATOM 3804 O O . SER B 1 15 ? 32.562 26.321 12.742 1.00 91.91 14 SER B O 1
ATOM 3807 N N . GLY B 1 16 ? 33.527 24.964 14.299 1.00 86.81 15 GLY B N 1
ATOM 3808 C CA . GLY B 1 16 ? 34.897 25.509 14.266 1.00 85.24 15 GLY B CA 1
ATOM 3809 C C . GLY B 1 16 ? 35.677 25.196 12.999 1.00 83.70 15 GLY B C 1
ATOM 3810 O O . GLY B 1 16 ? 36.465 26.071 12.592 1.00 78.24 15 GLY B O 1
ATOM 3811 N N . GLY B 1 17 ? 35.529 23.995 12.423 1.00 84.75 16 GLY B N 1
ATOM 3812 C CA . GLY B 1 17 ? 36.266 23.569 11.210 1.00 86.22 16 GLY B CA 1
ATOM 3813 C C . GLY B 1 17 ? 35.681 24.115 9.911 1.00 87.59 16 GLY B C 1
ATOM 3814 O O . GLY B 1 17 ? 36.464 24.523 9.028 1.00 87.26 16 GLY B O 1
ATOM 3815 N N . LEU B 1 18 ? 34.351 24.110 9.771 1.00 88.69 17 LEU B N 1
ATOM 3816 C CA . LEU B 1 18 ? 33.642 24.622 8.567 1.00 88.64 17 LEU B CA 1
ATOM 3817 C C . LEU B 1 18 ? 33.533 26.147 8.602 1.00 89.08 17 LEU B C 1
ATOM 3818 O O . LEU B 1 18 ? 32.844 26.664 7.731 1.00 97.59 17 LEU B O 1
ATOM 3823 N N . GLU B 1 19 ? 34.106 26.841 9.586 1.00 89.17 18 GLU B N 1
ATOM 3824 C CA . GLU B 1 19 ? 34.497 28.268 9.422 1.00 91.20 18 GLU B CA 1
ATOM 3825 C C . GLU B 1 19 ? 35.906 28.270 8.820 1.00 88.63 18 GLU B C 1
ATOM 3826 O O . GLU B 1 19 ? 36.095 28.827 7.728 1.00 91.23 18 GLU B O 1
ATOM 3832 N N . ALA B 1 20 ? 36.864 27.637 9.494 1.00 85.47 19 ALA B N 1
ATOM 3833 C CA . ALA B 1 20 ? 38.306 27.768 9.187 1.00 85.49 19 ALA B CA 1
ATOM 3834 C C . ALA B 1 20 ? 38.573 27.415 7.718 1.00 85.70 19 ALA B C 1
ATOM 3835 O O . ALA B 1 20 ? 39.303 28.178 7.053 1.00 86.49 19 ALA B O 1
ATOM 3837 N N . GLY B 1 21 ? 37.993 26.309 7.239 1.00 83.42 20 GLY B N 1
ATOM 3838 C CA . GLY B 1 21 ? 38.117 25.855 5.842 1.00 80.69 20 GLY B CA 1
ATOM 3839 C C . GLY B 1 21 ? 37.524 26.872 4.886 1.00 80.30 20 GLY B C 1
ATOM 3840 O O . GLY B 1 21 ? 38.286 27.557 4.183 1.00 79.04 20 GLY B O 1
ATOM 3841 N N . TRP B 1 22 ? 36.199 26.996 4.892 1.00 81.49 21 TRP B N 1
ATOM 3842 C CA . TRP B 1 22 ? 35.426 27.930 4.028 1.00 82.52 21 TRP B CA 1
ATOM 3843 C C . TRP B 1 22 ? 36.098 29.320 3.961 1.00 80.71 21 TRP B C 1
ATOM 3844 O O . TRP B 1 22 ? 36.045 29.928 2.885 1.00 83.03 21 TRP B O 1
ATOM 3855 N N . ASN B 1 23 ? 36.703 29.813 5.044 1.00 79.24 22 ASN B N 1
ATOM 3856 C CA . ASN B 1 23 ? 37.396 31.128 5.030 1.00 81.96 22 ASN B CA 1
ATOM 3857 C C . ASN B 1 23 ? 38.724 31.027 4.273 1.00 81.95 22 ASN B C 1
ATOM 3858 O O . ASN B 1 23 ? 39.024 31.960 3.503 1.00 86.81 22 ASN B O 1
ATOM 3863 N N . ALA B 1 24 ? 39.513 29.974 4.482 1.00 79.85 23 ALA B N 1
ATOM 3864 C CA . ALA B 1 24 ? 40.825 29.820 3.801 1.00 79.54 23 ALA B CA 1
ATOM 3865 C C . ALA B 1 24 ? 40.620 29.545 2.305 1.00 78.02 23 ALA B C 1
ATOM 3866 O O . ALA B 1 24 ? 41.414 30.049 1.490 1.00 78.44 23 ALA B O 1
ATOM 3868 N N . ALA B 1 25 ? 39.617 28.737 1.959 1.00 76.43 24 ALA B N 1
ATOM 3869 C CA . ALA B 1 25 ? 39.329 28.354 0.559 1.00 76.01 24 ALA B CA 1
ATOM 3870 C C . ALA B 1 25 ? 38.745 29.554 -0.185 1.00 77.28 24 ALA B C 1
ATOM 3871 O O . ALA B 1 25 ? 39.247 29.847 -1.276 1.00 85.93 24 ALA B O 1
ATOM 3873 N N . VAL B 1 26 ? 37.751 30.253 0.357 1.00 73.50 25 VAL B N 1
ATOM 3874 C CA . VAL B 1 26 ? 37.112 31.321 -0.465 1.00 72.91 25 VAL B CA 1
ATOM 3875 C C . VAL B 1 26 ? 37.879 32.631 -0.266 1.00 73.84 25 VAL B C 1
ATOM 3876 O O . VAL B 1 26 ? 38.339 33.164 -1.283 1.00 76.30 25 VAL B O 1
ATOM 3880 N N . THR B 1 27 ? 38.078 33.115 0.960 1.00 78.49 26 THR B N 1
ATOM 3881 C CA . THR B 1 27 ? 38.606 34.496 1.174 1.00 82.73 26 THR B CA 1
ATOM 3882 C C . THR B 1 27 ? 40.146 34.513 1.082 1.00 86.95 26 THR B C 1
ATOM 3883 O O . THR B 1 27 ? 40.697 35.614 1.157 1.00 90.51 26 THR B O 1
ATOM 3887 N N . HIS B 1 28 ? 40.847 33.384 0.906 1.00 92.03 27 HIS B N 1
ATOM 3888 C CA . HIS B 1 28 ? 42.328 33.384 0.673 1.00 94.72 27 HIS B CA 1
ATOM 3889 C C . HIS B 1 28 ? 42.791 32.358 -0.375 1.00 101.02 27 HIS B C 1
ATOM 3890 O O . HIS B 1 28 ? 44.029 32.281 -0.601 1.00 94.68 27 HIS B O 1
ATOM 3897 N N . LYS B 1 29 ? 41.862 31.588 -0.959 1.00 97.88 28 LYS B N 1
ATOM 3898 C CA . LYS B 1 29 ? 42.090 30.647 -2.094 1.00 102.53 28 LYS B CA 1
ATOM 3899 C C . LYS B 1 29 ? 43.320 29.771 -1.821 1.00 98.80 28 LYS B C 1
ATOM 3900 O O . LYS B 1 29 ? 44.255 29.748 -2.651 1.00 110.20 28 LYS B O 1
ATOM 3906 N N . LYS B 1 30 ? 43.319 29.094 -0.678 1.00 90.74 29 LYS B N 1
ATOM 3907 C CA . LYS B 1 30 ? 44.345 28.080 -0.325 1.00 88.69 29 LYS B CA 1
ATOM 3908 C C . LYS B 1 30 ? 43.664 26.714 -0.356 1.00 86.66 29 LYS B C 1
ATOM 3909 O O . LYS B 1 30 ? 42.447 26.662 -0.123 1.00 85.80 29 LYS B O 1
ATOM 3915 N N . LYS B 1 31 ? 44.399 25.650 -0.680 1.00 87.18 30 LYS B N 1
ATOM 3916 C CA . LYS B 1 31 ? 43.799 24.298 -0.821 1.00 90.88 30 LYS B CA 1
ATOM 3917 C C . LYS B 1 31 ? 43.551 23.701 0.564 1.00 91.49 30 LYS B C 1
ATOM 3918 O O . LYS B 1 31 ? 44.428 23.757 1.439 1.00 88.54 30 LYS B O 1
ATOM 3924 N N . VAL B 1 32 ? 42.375 23.122 0.727 1.00 89.34 31 VAL B N 1
ATOM 3925 C CA . VAL B 1 32 ? 41.880 22.679 2.050 1.00 86.21 31 VAL B CA 1
ATOM 3926 C C . VAL B 1 32 ? 41.302 21.288 1.917 1.00 84.19 31 VAL B C 1
ATOM 3927 O O . VAL B 1 32 ? 40.518 21.060 0.993 1.00 82.20 31 VAL B O 1
ATOM 3931 N N . ALA B 1 33 ? 41.613 20.448 2.890 1.00 82.99 32 ALA B N 1
ATOM 3932 C CA . ALA B 1 33 ? 40.932 19.156 3.082 1.00 83.51 32 ALA B CA 1
ATOM 3933 C C . ALA B 1 33 ? 40.214 19.193 4.432 1.00 83.66 32 ALA B C 1
ATOM 3934 O O . ALA B 1 33 ? 40.791 19.694 5.405 1.00 87.01 32 ALA B O 1
ATOM 3936 N N . VAL B 1 34 ? 38.977 18.703 4.465 1.00 84.25 33 VAL B N 1
ATOM 3937 C CA . VAL B 1 34 ? 38.157 18.639 5.708 1.00 86.05 33 VAL B CA 1
ATOM 3938 C C . VAL B 1 34 ? 37.765 17.180 5.995 1.00 89.66 33 VAL B C 1
ATOM 3939 O O . VAL B 1 34 ? 36.882 16.610 5.309 1.00 87.87 33 VAL B O 1
ATOM 3943 N N . VAL B 1 35 ? 38.367 16.616 7.045 1.00 88.88 34 VAL B N 1
ATOM 3944 C CA . VAL B 1 35 ? 38.204 15.189 7.440 1.00 84.22 34 VAL B CA 1
ATOM 3945 C C . VAL B 1 35 ? 37.067 15.084 8.464 1.00 86.09 34 VAL B C 1
ATOM 3946 O O . VAL B 1 35 ? 37.143 15.737 9.518 1.00 92.33 34 VAL B O 1
ATOM 3950 N N . ASP B 1 36 ? 36.032 14.307 8.160 1.00 84.05 35 ASP B N 1
ATOM 3951 C CA . ASP B 1 36 ? 34.921 14.079 9.114 1.00 83.39 35 ASP B CA 1
ATOM 3952 C C . ASP B 1 36 ? 34.364 12.675 8.907 1.00 80.02 35 ASP B C 1
ATOM 3953 O O . ASP B 1 36 ? 34.231 12.247 7.760 1.00 82.30 35 ASP B O 1
ATOM 3958 N N . VAL B 1 37 ? 33.939 12.046 9.994 1.00 77.59 36 VAL B N 1
ATOM 3959 C CA . VAL B 1 37 ? 33.708 10.576 10.036 1.00 78.40 36 VAL B CA 1
ATOM 3960 C C . VAL B 1 37 ? 32.517 10.197 9.163 1.00 76.40 36 VAL B C 1
ATOM 3961 O O . VAL B 1 37 ? 32.492 9.063 8.680 1.00 74.19 36 VAL B O 1
ATOM 3965 N N . GLN B 1 38 ? 31.548 11.089 8.993 1.00 77.25 37 GLN B N 1
ATOM 3966 C CA . GLN B 1 38 ? 30.222 10.661 8.492 1.00 78.83 37 GLN B CA 1
ATOM 3967 C C . GLN B 1 38 ? 29.586 11.679 7.553 1.00 77.98 37 GLN B C 1
ATOM 3968 O O . GLN B 1 38 ? 29.906 12.864 7.643 1.00 73.63 37 GLN B O 1
ATOM 3974 N N . ALA B 1 39 ? 28.685 11.187 6.706 1.00 93.61 38 ALA B N 1
ATOM 3975 C CA . ALA B 1 39 ? 28.002 11.957 5.641 1.00 93.08 38 ALA B CA 1
ATOM 3976 C C . ALA B 1 39 ? 27.038 12.926 6.313 1.00 87.34 38 ALA B C 1
ATOM 3977 O O . ALA B 1 39 ? 27.235 14.149 6.219 1.00 74.61 38 ALA B O 1
ATOM 3979 N N . THR B 1 40 ? 26.040 12.329 6.966 1.00 88.02 39 THR B N 1
ATOM 3980 C CA . THR B 1 40 ? 24.850 12.979 7.565 1.00 86.80 39 THR B CA 1
ATOM 3981 C C . THR B 1 40 ? 24.661 12.412 8.975 1.00 86.71 39 THR B C 1
ATOM 3982 O O . THR B 1 40 ? 25.328 11.407 9.304 1.00 82.70 39 THR B O 1
ATOM 3986 N N . HIS B 1 41 ? 23.757 13.013 9.753 1.00 87.80 40 HIS B N 1
ATOM 3987 C CA . HIS B 1 41 ? 23.493 12.657 11.171 1.00 85.71 40 HIS B CA 1
ATOM 3988 C C . HIS B 1 41 ? 23.110 11.177 11.275 1.00 85.61 40 HIS B C 1
ATOM 3989 O O . HIS B 1 41 ? 22.642 10.583 10.274 1.00 84.03 40 HIS B O 1
ATOM 3996 N N . GLY B 1 42 ? 23.232 10.623 12.475 1.00 83.73 41 GLY B N 1
ATOM 3997 C CA . GLY B 1 42 ? 22.624 9.325 12.815 1.00 83.45 41 GLY B CA 1
ATOM 3998 C C . GLY B 1 42 ? 23.600 8.401 13.522 1.00 82.54 41 GLY B C 1
ATOM 3999 O O . GLY B 1 42 ? 24.813 8.502 13.355 1.00 79.74 41 GLY B O 1
ATOM 4000 N N . PRO B 1 43 ? 23.089 7.463 14.349 1.00 84.95 42 PRO B N 1
ATOM 4001 C CA . PRO B 1 43 ? 23.933 6.433 14.947 1.00 86.44 42 PRO B CA 1
ATOM 4002 C C . PRO B 1 43 ? 24.523 5.525 13.878 1.00 86.50 42 PRO B C 1
ATOM 4003 O O . PRO B 1 43 ? 23.944 5.384 12.811 1.00 89.84 42 PRO B O 1
ATOM 4007 N N . PRO B 1 44 ? 25.664 4.849 14.136 1.00 90.46 43 PRO B N 1
ATOM 4008 C CA . PRO B 1 44 ? 26.370 4.952 15.414 1.00 91.31 43 PRO B CA 1
ATOM 4009 C C . PRO B 1 44 ? 27.509 5.980 15.545 1.00 88.93 43 PRO B C 1
ATOM 4010 O O . PRO B 1 44 ? 28.255 5.894 16.495 1.00 98.00 43 PRO B O 1
ATOM 4014 N N . LEU B 1 45 ? 27.641 6.911 14.606 1.00 81.17 44 LEU B N 1
ATOM 4015 C CA . LEU B 1 45 ? 28.739 7.907 14.620 1.00 79.44 44 LEU B CA 1
ATOM 4016 C C . LEU B 1 45 ? 28.201 9.222 15.182 1.00 80.30 44 LEU B C 1
ATOM 4017 O O . LEU B 1 45 ? 29.031 10.070 15.604 1.00 80.38 44 LEU B O 1
ATOM 4022 N N . PHE B 1 46 ? 26.870 9.380 15.189 1.00 80.73 45 PHE B N 1
ATOM 4023 C CA . PHE B 1 46 ? 26.172 10.566 15.726 1.00 82.37 45 PHE B CA 1
ATOM 4024 C C . PHE B 1 46 ? 26.643 11.854 15.023 1.00 81.73 45 PHE B C 1
ATOM 4025 O O . PHE B 1 46 ? 26.010 12.327 14.062 1.00 74.97 45 PHE B O 1
ATOM 4033 N N . ALA B 1 47 ? 27.766 12.401 15.486 1.00 81.69 46 ALA B N 1
ATOM 4034 C CA . ALA B 1 47 ? 28.430 13.586 14.910 1.00 80.55 46 ALA B CA 1
ATOM 4035 C C . ALA B 1 47 ? 28.647 13.362 13.409 1.00 80.34 46 ALA B C 1
ATOM 4036 O O . ALA B 1 47 ? 29.142 12.295 13.027 1.00 78.17 46 ALA B O 1
ATOM 4038 N N . ALA B 1 48 ? 28.282 14.344 12.585 1.00 83.70 47 ALA B N 1
ATOM 4039 C CA . ALA B 1 48 ? 28.376 14.267 11.108 1.00 84.03 47 ALA B CA 1
ATOM 4040 C C . ALA B 1 48 ? 29.091 15.488 10.534 1.00 82.00 47 ALA B C 1
ATOM 4041 O O . ALA B 1 48 ? 29.788 16.200 11.253 1.00 77.63 47 ALA B O 1
ATOM 4043 N N . LEU B 1 49 ? 28.956 15.667 9.229 1.00 85.51 48 LEU B N 1
ATOM 4044 C CA . LEU B 1 49 ? 29.115 16.976 8.561 1.00 86.38 48 LEU B CA 1
ATOM 4045 C C . LEU B 1 49 ? 28.205 17.930 9.337 1.00 83.48 48 LEU B C 1
ATOM 4046 O O . LEU B 1 49 ? 27.057 17.553 9.638 1.00 78.26 48 LEU B O 1
ATOM 4051 N N . GLY B 1 50 ? 28.739 19.085 9.717 1.00 83.30 49 GLY B N 1
ATOM 4052 C CA . GLY B 1 50 ? 28.004 20.124 10.460 1.00 82.48 49 GLY B CA 1
ATOM 4053 C C . GLY B 1 50 ? 28.504 20.275 11.875 1.00 81.82 49 GLY B C 1
ATOM 4054 O O . GLY B 1 50 ? 28.545 21.416 12.376 1.00 79.95 49 GLY B O 1
ATOM 4055 N N . GLY B 1 51 ? 28.869 19.157 12.490 1.00 84.00 50 GLY B N 1
ATOM 4056 C CA . GLY B 1 51 ? 29.424 19.140 13.852 1.00 83.94 50 GLY B CA 1
ATOM 4057 C C . GLY B 1 51 ? 28.410 18.635 14.856 1.00 79.18 50 GLY B C 1
ATOM 4058 O O . GLY B 1 51 ? 27.329 18.172 14.461 1.00 77.13 50 GLY B O 1
ATOM 4059 N N . THR B 1 52 ? 28.788 18.714 16.122 1.00 75.53 51 THR B N 1
ATOM 4060 C CA . THR B 1 52 ? 28.070 18.095 17.243 1.00 78.11 51 THR B CA 1
ATOM 4061 C C . THR B 1 52 ? 27.076 19.103 17.766 1.00 76.52 51 THR B C 1
ATOM 4062 O O . THR B 1 52 ? 26.686 18.904 18.878 1.00 81.55 51 THR B O 1
ATOM 4066 N N . CYS B 1 53 ? 26.813 20.206 17.065 1.00 78.58 52 CYS B N 1
ATOM 4067 C CA . CYS B 1 53 ? 25.801 21.207 17.518 1.00 84.92 52 CYS B CA 1
ATOM 4068 C C . CYS B 1 53 ? 24.805 21.467 16.417 1.00 77.88 52 CYS B C 1
ATOM 4069 O O . CYS B 1 53 ? 24.141 22.465 16.483 1.00 73.87 52 CYS B O 1
ATOM 4072 N N . VAL B 1 54 ? 24.733 20.569 15.465 1.00 76.32 53 VAL B N 1
ATOM 4073 C CA . VAL B 1 54 ? 23.817 20.703 14.307 1.00 76.51 53 VAL B CA 1
ATOM 4074 C C . VAL B 1 54 ? 23.119 19.366 14.158 1.00 75.10 53 VAL B C 1
ATOM 4075 O O . VAL B 1 54 ? 22.017 19.344 13.664 1.00 70.51 53 VAL B O 1
ATOM 4079 N N . ASN B 1 55 ? 23.800 18.298 14.544 1.00 79.01 54 ASN B N 1
ATOM 4080 C CA . ASN B 1 55 ? 23.334 16.906 14.352 1.00 86.80 54 ASN B CA 1
ATOM 4081 C C . ASN B 1 55 ? 22.843 16.351 15.686 1.00 94.01 54 ASN B C 1
ATOM 4082 O O . ASN B 1 55 ? 21.707 15.830 15.753 1.00 88.98 54 ASN B O 1
ATOM 4087 N N . VAL B 1 56 ? 23.684 16.452 16.710 1.00 101.69 55 VAL B N 1
ATOM 4088 C CA . VAL B 1 56 ? 23.349 15.981 18.078 1.00 102.58 55 VAL B CA 1
ATOM 4089 C C . VAL B 1 56 ? 23.653 17.126 19.030 1.00 95.49 55 VAL B C 1
ATOM 4090 O O . VAL B 1 56 ? 24.219 16.869 20.134 1.00 94.43 55 VAL B O 1
ATOM 4094 N N . GLY B 1 57 ? 23.287 18.334 18.611 1.00 89.63 56 GLY B N 1
ATOM 4095 C CA . GLY B 1 57 ? 23.633 19.549 19.354 1.00 88.43 56 GLY B CA 1
ATOM 4096 C C . GLY B 1 57 ? 22.432 20.376 19.690 1.00 83.72 56 GLY B C 1
ATOM 4097 O O . GLY B 1 57 ? 21.419 19.823 20.031 1.00 79.87 56 GLY B O 1
ATOM 4098 N N . CYS B 1 58 ? 22.595 21.680 19.581 1.00 82.28 57 CYS B N 1
ATOM 4099 C CA . CYS B 1 58 ? 21.648 22.729 19.953 1.00 84.24 57 CYS B CA 1
ATOM 4100 C C . CYS B 1 58 ? 20.614 22.905 18.845 1.00 77.32 57 CYS B C 1
ATOM 4101 O O . CYS B 1 58 ? 19.497 23.371 19.135 1.00 70.04 57 CYS B O 1
ATOM 4104 N N . VAL B 1 59 ? 20.976 22.574 17.618 1.00 73.85 58 VAL B N 1
ATOM 4105 C CA . VAL B 1 59 ? 20.010 22.746 16.511 1.00 72.68 58 VAL B CA 1
ATOM 4106 C C . VAL B 1 59 ? 18.881 21.775 16.795 1.00 70.54 58 VAL B C 1
ATOM 4107 O O . VAL B 1 59 ? 17.787 22.230 17.069 1.00 69.09 58 VAL B O 1
ATOM 4111 N N . PRO B 1 60 ? 19.101 20.446 16.847 1.00 70.22 59 PRO B N 1
ATOM 4112 C CA . PRO B 1 60 ? 18.024 19.530 17.224 1.00 72.09 59 PRO B CA 1
ATOM 4113 C C . PRO B 1 60 ? 17.500 19.764 18.649 1.00 73.16 59 PRO B C 1
ATOM 4114 O O . PRO B 1 60 ? 16.308 19.557 18.874 1.00 71.57 59 PRO B O 1
ATOM 4118 N N . LYS B 1 61 ? 18.373 20.155 19.578 1.00 79.39 60 LYS B N 1
ATOM 4119 C CA . LYS B 1 61 ? 17.968 20.379 20.993 1.00 84.82 60 LYS B CA 1
ATOM 4120 C C . LYS B 1 61 ? 16.806 21.375 21.013 1.00 85.18 60 LYS B C 1
ATOM 4121 O O . LYS B 1 61 ? 15.698 20.987 21.446 1.00 87.48 60 LYS B O 1
ATOM 4127 N N . LYS B 1 62 ? 17.051 22.595 20.537 1.00 82.43 61 LYS B N 1
ATOM 4128 C CA . LYS B 1 62 ? 16.067 23.706 20.596 1.00 79.44 61 LYS B CA 1
ATOM 4129 C C . LYS B 1 62 ? 14.767 23.325 19.870 1.00 75.75 61 LYS B C 1
ATOM 4130 O O . LYS B 1 62 ? 13.699 23.790 20.308 1.00 74.90 61 LYS B O 1
ATOM 4136 N N . LEU B 1 63 ? 14.831 22.500 18.827 1.00 73.27 62 LEU B N 1
ATOM 4137 C CA . LEU B 1 63 ? 13.613 22.095 18.075 1.00 72.90 62 LEU B CA 1
ATOM 4138 C C . LEU B 1 63 ? 12.716 21.268 18.988 1.00 73.53 62 LEU B C 1
ATOM 4139 O O . LEU B 1 63 ? 11.495 21.503 19.018 1.00 74.61 62 LEU B O 1
ATOM 4144 N N . MET B 1 64 ? 13.319 20.292 19.655 1.00 72.28 63 MET B N 1
ATOM 4145 C CA . MET B 1 64 ? 12.593 19.415 20.592 1.00 71.34 63 MET B CA 1
ATOM 4146 C C . MET B 1 64 ? 12.141 20.277 21.774 1.00 71.87 63 MET B C 1
ATOM 4147 O O . MET B 1 64 ? 10.988 20.095 22.225 1.00 74.48 63 MET B O 1
ATOM 4152 N N . VAL B 1 65 ? 12.969 21.222 22.226 1.00 70.71 64 VAL B N 1
ATOM 4153 C CA . VAL B 1 65 ? 12.620 22.114 23.375 1.00 69.99 64 VAL B CA 1
ATOM 4154 C C . VAL B 1 65 ? 11.393 22.940 23.000 1.00 70.40 64 VAL B C 1
ATOM 4155 O O . VAL B 1 65 ? 10.487 23.082 23.846 1.00 69.30 64 VAL B O 1
ATOM 4159 N N . THR B 1 66 ? 11.392 23.475 21.781 1.00 72.54 65 THR B N 1
ATOM 4160 C CA . THR B 1 66 ? 10.293 24.324 21.268 1.00 71.91 65 THR B CA 1
ATOM 4161 C C . THR B 1 66 ? 9.022 23.477 21.238 1.00 72.10 65 THR B C 1
ATOM 4162 O O . THR B 1 66 ? 7.953 24.009 21.557 1.00 72.57 65 THR B O 1
ATOM 4166 N N . GLY B 1 67 ? 9.138 22.199 20.885 1.00 70.13 66 GLY B N 1
ATOM 4167 C CA . GLY B 1 67 ? 7.997 21.266 20.945 1.00 71.56 66 GLY B CA 1
ATOM 4168 C C . GLY B 1 67 ? 7.546 21.047 22.377 1.00 71.34 66 GLY B C 1
ATOM 4169 O O . GLY B 1 67 ? 6.337 21.045 22.655 1.00 72.86 66 GLY B O 1
ATOM 4170 N N . ALA B 1 68 ? 8.503 20.895 23.276 1.00 70.83 67 ALA B N 1
ATOM 4171 C CA . ALA B 1 68 ? 8.222 20.655 24.703 1.00 75.30 67 ALA B CA 1
ATOM 4172 C C . ALA B 1 68 ? 7.622 21.905 25.357 1.00 75.82 67 ALA B C 1
ATOM 4173 O O . ALA B 1 68 ? 6.867 21.766 26.355 1.00 76.96 67 ALA B O 1
ATOM 4175 N N . GLN B 1 69 ? 7.924 23.090 24.830 1.00 74.51 68 GLN B N 1
ATOM 4176 C CA . GLN B 1 69 ? 7.300 24.347 25.318 1.00 77.24 68 GLN B CA 1
ATOM 4177 C C . GLN B 1 69 ? 5.772 24.243 25.126 1.00 77.29 68 GLN B C 1
ATOM 4178 O O . GLN B 1 69 ? 5.044 24.944 25.856 1.00 79.10 68 GLN B O 1
ATOM 4184 N N . TYR B 1 70 ? 5.270 23.380 24.233 1.00 78.80 69 TYR B N 1
ATOM 4185 C CA . TYR B 1 70 ? 3.835 23.430 23.823 1.00 83.53 69 TYR B CA 1
ATOM 4186 C C . TYR B 1 70 ? 2.937 22.995 24.984 1.00 83.49 69 TYR B C 1
ATOM 4187 O O . TYR B 1 70 ? 1.891 23.638 25.183 1.00 87.93 69 TYR B O 1
ATOM 4196 N N . MET B 1 71 ? 3.360 21.989 25.748 1.00 83.88 70 MET B N 1
ATOM 4197 C CA . MET B 1 71 ? 2.633 21.458 26.941 1.00 84.91 70 MET B CA 1
ATOM 4198 C C . MET B 1 71 ? 2.100 22.625 27.770 1.00 83.78 70 MET B C 1
ATOM 4199 O O . MET B 1 71 ? 0.891 22.669 28.044 1.00 76.89 70 MET B O 1
ATOM 4204 N N . ASP B 1 72 ? 3.011 23.521 28.133 1.00 89.97 71 ASP B N 1
ATOM 4205 C CA . ASP B 1 72 ? 2.718 24.721 28.952 1.00 95.88 71 ASP B CA 1
ATOM 4206 C C . ASP B 1 72 ? 1.692 25.568 28.201 1.00 97.33 71 ASP B C 1
ATOM 4207 O O . ASP B 1 72 ? 0.622 25.859 28.779 1.00 100.15 71 ASP B O 1
ATOM 4212 N N . LEU B 1 73 ? 2.012 25.948 26.961 1.00 96.49 72 LEU B N 1
ATOM 4213 C CA . LEU B 1 73 ? 1.249 26.966 26.192 1.00 95.07 72 LEU B CA 1
ATOM 4214 C C . LEU B 1 73 ? -0.148 26.433 25.861 1.00 90.29 72 LEU B C 1
ATOM 4215 O O . LEU B 1 73 ? -1.021 27.256 25.594 1.00 91.02 72 LEU B O 1
ATOM 4220 N N . ILE B 1 74 ? -0.347 25.117 25.911 1.00 86.95 73 ILE B N 1
ATOM 4221 C CA . ILE B 1 74 ? -1.670 24.480 25.660 1.00 89.54 73 ILE B CA 1
ATOM 4222 C C . ILE B 1 74 ? -2.445 24.406 26.970 1.00 92.86 73 ILE B C 1
ATOM 4223 O O . ILE B 1 74 ? -3.667 24.554 26.931 1.00 92.48 73 ILE B O 1
ATOM 4228 N N . ARG B 1 75 ? -1.759 24.150 28.084 1.00 100.31 74 ARG B N 1
ATOM 4229 C CA . ARG B 1 75 ? -2.345 24.250 29.455 1.00 104.14 74 ARG B CA 1
ATOM 4230 C C . ARG B 1 75 ? -2.828 25.697 29.686 1.00 102.35 74 ARG B C 1
ATOM 4231 O O . ARG B 1 75 ? -4.060 25.896 29.844 1.00 100.80 74 ARG B O 1
ATOM 4239 N N . GLU B 1 76 ? -1.899 26.668 29.662 1.00 95.98 75 GLU B N 1
ATOM 4240 C CA . GLU B 1 76 ? -2.116 28.129 29.880 1.00 89.68 75 GLU B CA 1
ATOM 4241 C C . GLU B 1 76 ? -3.297 28.668 29.056 1.00 85.08 75 GLU B C 1
ATOM 4242 O O . GLU B 1 76 ? -4.071 29.450 29.592 1.00 82.63 75 GLU B O 1
ATOM 4248 N N . SER B 1 77 ? -3.450 28.239 27.805 1.00 87.18 76 SER B N 1
ATOM 4249 C CA . SER B 1 77 ? -4.418 28.769 26.797 1.00 89.84 76 SER B CA 1
ATOM 4250 C C . SER B 1 77 ? -5.837 28.950 27.353 1.00 89.54 76 SER B C 1
ATOM 4251 O O . SER B 1 77 ? -6.538 29.896 26.915 1.00 85.37 76 SER B O 1
ATOM 4254 N N . GLY B 1 78 ? -6.264 28.014 28.205 1.00 92.19 77 GLY B N 1
ATOM 4255 C CA . GLY B 1 78 ? -7.617 27.946 28.789 1.00 92.64 77 GLY B CA 1
ATOM 4256 C C . GLY B 1 78 ? -8.076 29.290 29.319 1.00 90.80 77 GLY B C 1
ATOM 4257 O O . GLY B 1 78 ? -9.215 29.687 28.995 1.00 95.96 77 GLY B O 1
ATOM 4258 N N . GLY B 1 79 ? -7.210 29.991 30.059 1.00 88.26 78 GLY B N 1
ATOM 4259 C CA . GLY B 1 79 ? -7.510 31.282 30.719 1.00 89.09 78 GLY B CA 1
ATOM 4260 C C . GLY B 1 79 ? -7.921 32.377 29.744 1.00 89.56 78 GLY B C 1
ATOM 4261 O O . GLY B 1 79 ? -8.708 33.270 30.137 1.00 89.74 78 GLY B O 1
ATOM 4262 N N . PHE B 1 80 ? -7.430 32.312 28.506 1.00 89.27 79 PHE B N 1
ATOM 4263 C CA . PHE B 1 80 ? -7.762 33.288 27.437 1.00 88.15 79 PHE B CA 1
ATOM 4264 C C . PHE B 1 80 ? -8.953 32.796 26.605 1.00 91.19 79 PHE B C 1
ATOM 4265 O O . PHE B 1 80 ? -9.195 33.349 25.507 1.00 90.54 79 PHE B O 1
ATOM 4273 N N . GLY B 1 81 ? -9.661 31.766 27.080 1.00 93.53 80 GLY B N 1
ATOM 4274 C CA . GLY B 1 81 ? -10.940 31.296 26.509 1.00 93.40 80 GLY B CA 1
ATOM 4275 C C . GLY B 1 81 ? -10.749 30.295 25.388 1.00 92.81 80 GLY B C 1
ATOM 4276 O O . GLY B 1 81 ? -11.736 30.042 24.688 1.00 94.24 80 GLY B O 1
ATOM 4277 N N . TRP B 1 82 ? -9.551 29.724 25.243 1.00 91.63 81 TRP B N 1
ATOM 4278 C CA . TRP B 1 82 ? -9.269 28.693 24.216 1.00 89.94 81 TRP B CA 1
ATOM 4279 C C . TRP B 1 82 ? -9.707 27.328 24.733 1.00 95.41 81 TRP B C 1
ATOM 4280 O O . TRP B 1 82 ? -8.854 26.562 25.214 1.00 91.10 81 TRP B O 1
ATOM 4291 N N . GLU B 1 83 ? -11.009 27.072 24.604 1.00 108.12 82 GLU B N 1
ATOM 4292 C CA . GLU B 1 83 ? -11.727 25.876 25.118 1.00 116.79 82 GLU B CA 1
ATOM 4293 C C . GLU B 1 83 ? -11.240 24.642 24.350 1.00 122.05 82 GLU B C 1
ATOM 4294 O O . GLU B 1 83 ? -11.273 24.656 23.103 1.00 130.75 82 GLU B O 1
ATOM 4300 N N . MET B 1 84 ? -10.806 23.601 25.055 1.00 125.57 83 MET B N 1
ATOM 4301 C CA . MET B 1 84 ? -10.163 22.438 24.400 1.00 133.89 83 MET B CA 1
ATOM 4302 C C . MET B 1 84 ? -10.498 21.114 25.097 1.00 150.83 83 MET B C 1
ATOM 4303 O O . MET B 1 84 ? -10.936 21.122 26.269 1.00 157.88 83 MET B O 1
ATOM 4308 N N . ASP B 1 85 ? -10.292 20.012 24.363 1.00 166.53 84 ASP B N 1
ATOM 4309 C CA . ASP B 1 85 ? -10.379 18.595 24.821 1.00 166.79 84 ASP B CA 1
ATOM 4310 C C . ASP B 1 85 ? -9.787 18.458 26.228 1.00 175.91 84 ASP B C 1
ATOM 4311 O O . ASP B 1 85 ? -10.526 18.048 27.135 1.00 172.64 84 ASP B O 1
ATOM 4316 N N . ARG B 1 86 ? -8.498 18.789 26.381 1.00 184.04 85 ARG B N 1
ATOM 4317 C CA . ARG B 1 86 ? -7.725 18.821 27.658 1.00 186.05 85 ARG B CA 1
ATOM 4318 C C . ARG B 1 86 ? -8.325 17.874 28.718 1.00 194.47 85 ARG B C 1
ATOM 4319 O O . ARG B 1 86 ? -8.595 18.321 29.873 1.00 204.41 85 ARG B O 1
ATOM 4327 N N . GLU B 1 87 ? -8.486 16.593 28.364 1.00 193.03 86 GLU B N 1
ATOM 4328 C CA . GLU B 1 87 ? -8.867 15.504 29.310 1.00 192.11 86 GLU B CA 1
ATOM 4329 C C . GLU B 1 87 ? -8.046 14.241 29.021 1.00 191.73 86 GLU B C 1
ATOM 4330 O O . GLU B 1 87 ? -7.825 13.457 29.966 1.00 190.53 86 GLU B O 1
ATOM 4336 N N . SER B 1 88 ? -7.648 14.020 27.771 1.00 190.56 87 SER B N 1
ATOM 4337 C CA . SER B 1 88 ? -6.505 13.146 27.407 1.00 187.40 87 SER B CA 1
ATOM 4338 C C . SER B 1 88 ? -5.780 13.781 26.218 1.00 184.76 87 SER B C 1
ATOM 4339 O O . SER B 1 88 ? -5.877 13.254 25.096 1.00 195.94 87 SER B O 1
ATOM 4342 N N . LEU B 1 89 ? -5.117 14.915 26.450 1.00 169.83 88 LEU B N 1
ATOM 4343 C CA . LEU B 1 89 ? -4.202 15.524 25.454 1.00 156.46 88 LEU B CA 1
ATOM 4344 C C . LEU B 1 89 ? -2.768 15.245 25.904 1.00 152.26 88 LEU B C 1
ATOM 4345 O O . LEU B 1 89 ? -2.219 16.034 26.692 1.00 142.46 88 LEU B O 1
ATOM 4350 N N . CYS B 1 90 ? -2.214 14.124 25.453 1.00 149.06 89 CYS B N 1
ATOM 4351 C CA . CYS B 1 90 ? -0.764 13.829 25.512 1.00 140.42 89 CYS B CA 1
ATOM 4352 C C . CYS B 1 90 ? -0.245 13.866 24.075 1.00 127.43 89 CYS B C 1
ATOM 4353 O O . CYS B 1 90 ? -1.008 13.638 23.141 1.00 120.41 89 CYS B O 1
ATOM 4356 N N . PRO B 1 91 ? 1.048 14.203 23.855 1.00 116.41 90 PRO B N 1
ATOM 4357 C CA . PRO B 1 91 ? 1.616 14.370 22.517 1.00 109.99 90 PRO B CA 1
ATOM 4358 C C . PRO B 1 91 ? 2.075 13.079 21.820 1.00 101.97 90 PRO B C 1
ATOM 4359 O O . PRO B 1 91 ? 1.661 12.014 22.213 1.00 103.80 90 PRO B O 1
ATOM 4363 N N . ASN B 1 92 ? 2.911 13.210 20.785 1.00 93.66 91 ASN B N 1
ATOM 4364 C CA . ASN B 1 92 ? 3.381 12.072 19.958 1.00 89.91 91 ASN B CA 1
ATOM 4365 C C . ASN B 1 92 ? 4.855 12.268 19.585 1.00 85.17 91 ASN B C 1
ATOM 4366 O O . ASN B 1 92 ? 5.153 12.929 18.566 1.00 81.10 91 ASN B O 1
ATOM 4371 N N . TRP B 1 93 ? 5.742 11.672 20.379 1.00 83.80 92 TRP B N 1
ATOM 4372 C CA . TRP B 1 93 ? 7.222 11.743 20.230 1.00 81.84 92 TRP B CA 1
ATOM 4373 C C . TRP B 1 93 ? 7.639 11.246 18.852 1.00 78.61 92 TRP B C 1
ATOM 4374 O O . TRP B 1 93 ? 8.685 11.660 18.365 1.00 77.23 92 TRP B O 1
ATOM 4385 N N . LYS B 1 94 ? 6.864 10.341 18.280 1.00 78.73 93 LYS B N 1
ATOM 4386 C CA . LYS B 1 94 ? 7.134 9.818 16.922 1.00 83.25 93 LYS B CA 1
ATOM 4387 C C . LYS B 1 94 ? 7.286 11.002 15.956 1.00 80.66 93 LYS B C 1
ATOM 4388 O O . LYS B 1 94 ? 8.388 11.165 15.373 1.00 76.66 93 LYS B O 1
ATOM 4394 N N . THR B 1 95 ? 6.253 11.835 15.805 1.00 79.23 94 THR B N 1
ATOM 4395 C CA . THR B 1 95 ? 6.186 12.829 14.696 1.00 76.36 94 THR B CA 1
ATOM 4396 C C . THR B 1 95 ? 7.213 13.941 14.940 1.00 76.45 94 THR B C 1
ATOM 4397 O O . THR B 1 95 ? 7.508 14.628 13.961 1.00 77.99 94 THR B O 1
ATOM 4401 N N . LEU B 1 96 ? 7.697 14.147 16.175 1.00 77.13 95 LEU B N 1
ATOM 4402 C CA . LEU B 1 96 ? 8.716 15.194 16.478 1.00 77.50 95 LEU B CA 1
ATOM 4403 C C . LEU B 1 96 ? 10.086 14.756 15.968 1.00 76.65 95 LEU B C 1
ATOM 4404 O O . LEU B 1 96 ? 10.772 15.608 15.398 1.00 76.76 95 LEU B O 1
ATOM 4409 N N . ILE B 1 97 ? 10.502 13.522 16.251 1.00 76.66 96 ILE B N 1
ATOM 4410 C CA . ILE B 1 97 ? 11.901 13.074 15.965 1.00 78.18 96 ILE B CA 1
ATOM 4411 C C . ILE B 1 97 ? 12.061 13.017 14.447 1.00 77.41 96 ILE B C 1
ATOM 4412 O O . ILE B 1 97 ? 13.144 13.360 13.970 1.00 73.66 96 ILE B O 1
ATOM 4417 N N . ALA B 1 98 ? 10.992 12.664 13.726 1.00 81.11 97 ALA B N 1
ATOM 4418 C CA . ALA B 1 98 ? 10.976 12.570 12.245 1.00 84.33 97 ALA B CA 1
ATOM 4419 C C . ALA B 1 98 ? 11.131 13.968 11.648 1.00 85.96 97 ALA B C 1
ATOM 4420 O O . ALA B 1 98 ? 12.081 14.196 10.883 1.00 92.74 97 ALA B O 1
ATOM 4422 N N . ALA B 1 99 ? 10.219 14.879 11.976 1.00 84.99 98 ALA B N 1
ATOM 4423 C CA . ALA B 1 99 ? 10.316 16.303 11.585 1.00 84.83 98 ALA B CA 1
ATOM 4424 C C . ALA B 1 99 ? 11.687 16.872 11.986 1.00 81.56 98 ALA B C 1
ATOM 4425 O O . ALA B 1 99 ? 12.255 17.639 11.196 1.00 81.41 98 ALA B O 1
ATOM 4427 N N . LYS B 1 100 ? 12.219 16.498 13.153 1.00 78.86 99 LYS B N 1
ATOM 4428 C CA . LYS B 1 100 ? 13.572 16.932 13.615 1.00 77.88 99 LYS B CA 1
ATOM 4429 C C . LYS B 1 100 ? 14.640 16.388 12.654 1.00 75.56 99 LYS B C 1
ATOM 4430 O O . LYS B 1 100 ? 15.541 17.152 12.284 1.00 74.26 99 LYS B O 1
ATOM 4436 N N . ASN B 1 101 ? 14.537 15.124 12.246 1.00 75.97 100 ASN B N 1
ATOM 4437 C CA . ASN B 1 101 ? 15.551 14.477 11.371 1.00 79.32 100 ASN B CA 1
ATOM 4438 C C . ASN B 1 101 ? 15.534 15.171 10.010 1.00 82.08 100 ASN B C 1
ATOM 4439 O O . ASN B 1 101 ? 16.606 15.545 9.532 1.00 82.48 100 ASN B O 1
ATOM 4444 N N . LYS B 1 102 ? 14.348 15.347 9.425 1.00 86.97 101 LYS B N 1
ATOM 4445 C CA . LYS B 1 102 ? 14.116 16.051 8.131 1.00 90.03 101 LYS B CA 1
ATOM 4446 C C . LYS B 1 102 ? 14.998 17.313 8.070 1.00 84.37 101 LYS B C 1
ATOM 4447 O O . LYS B 1 102 ? 15.591 17.596 6.988 1.00 84.91 101 LYS B O 1
ATOM 4453 N N . VAL B 1 103 ? 15.079 18.042 9.182 1.00 74.56 102 VAL B N 1
ATOM 4454 C CA . VAL B 1 103 ? 15.743 19.375 9.215 1.00 70.53 102 VAL B CA 1
ATOM 4455 C C . VAL B 1 103 ? 17.245 19.199 9.377 1.00 69.04 102 VAL B C 1
ATOM 4456 O O . VAL B 1 103 ? 18.000 19.901 8.706 1.00 68.08 102 VAL B O 1
ATOM 4460 N N . VAL B 1 104 ? 17.673 18.336 10.281 1.00 72.41 103 VAL B N 1
ATOM 4461 C CA . VAL B 1 104 ? 19.127 18.053 10.456 1.00 77.93 103 VAL B CA 1
ATOM 4462 C C . VAL B 1 104 ? 19.660 17.522 9.129 1.00 79.04 103 VAL B C 1
ATOM 4463 O O . VAL B 1 104 ? 20.771 17.883 8.746 1.00 80.37 103 VAL B O 1
ATOM 4467 N N . ASN B 1 105 ? 18.858 16.687 8.480 1.00 79.77 104 ASN B N 1
ATOM 4468 C CA . ASN B 1 105 ? 19.158 16.070 7.165 1.00 79.57 104 ASN B CA 1
ATOM 4469 C C . ASN B 1 105 ? 19.099 17.152 6.084 1.00 75.79 104 ASN B C 1
ATOM 4470 O O . ASN B 1 105 ? 19.914 17.103 5.175 1.00 70.26 104 ASN B O 1
ATOM 4475 N N . SER B 1 106 ? 18.181 18.107 6.189 1.00 75.70 105 SER B N 1
ATOM 4476 C CA . SER B 1 106 ? 18.175 19.297 5.297 1.00 78.19 105 SER B CA 1
ATOM 4477 C C . SER B 1 106 ? 19.563 19.975 5.358 1.00 75.58 105 SER B C 1
ATOM 4478 O O . SER B 1 106 ? 20.158 20.221 4.283 1.00 74.59 105 SER B O 1
ATOM 4481 N N . ILE B 1 107 ? 20.117 20.176 6.551 1.00 74.97 106 ILE B N 1
ATOM 4482 C CA . ILE B 1 107 ? 21.442 20.831 6.721 1.00 73.54 106 ILE B CA 1
ATOM 4483 C C . ILE B 1 107 ? 22.549 19.891 6.235 1.00 73.55 106 ILE B C 1
ATOM 4484 O O . ILE B 1 107 ? 23.475 20.362 5.579 1.00 71.10 106 ILE B O 1
ATOM 4489 N N . ASN B 1 108 ? 22.476 18.614 6.578 1.00 75.67 107 ASN B N 1
ATOM 4490 C CA . ASN B 1 108 ? 23.510 17.625 6.196 1.00 80.21 107 ASN B CA 1
ATOM 4491 C C . ASN B 1 108 ? 23.784 17.691 4.689 1.00 87.91 107 ASN B C 1
ATOM 4492 O O . ASN B 1 108 ? 24.969 17.562 4.311 1.00 97.96 107 ASN B O 1
ATOM 4497 N N . GLU B 1 109 ? 22.742 17.804 3.864 1.00 90.19 108 GLU B N 1
ATOM 4498 C CA . GLU B 1 109 ? 22.899 17.742 2.388 1.00 89.44 108 GLU B CA 1
ATOM 4499 C C . GLU B 1 109 ? 23.225 19.132 1.860 1.00 83.34 108 GLU B C 1
ATOM 4500 O O . GLU B 1 109 ? 23.758 19.224 0.745 1.00 84.66 108 GLU B O 1
ATOM 4506 N N . SER B 1 110 ? 22.891 20.165 2.620 1.00 75.79 109 SER B N 1
ATOM 4507 C CA . SER B 1 110 ? 23.148 21.559 2.199 1.00 73.25 109 SER B CA 1
ATOM 4508 C C . SER B 1 110 ? 24.658 21.805 2.253 1.00 75.90 109 SER B C 1
ATOM 4509 O O . SER B 1 110 ? 25.121 22.570 1.421 1.00 81.00 109 SER B O 1
ATOM 4512 N N . TYR B 1 111 ? 25.382 21.225 3.220 1.00 77.63 110 TYR B N 1
ATOM 4513 C CA . TYR B 1 111 ? 26.845 21.428 3.413 1.00 78.24 110 TYR B CA 1
ATOM 4514 C C . TYR B 1 111 ? 27.640 20.617 2.390 1.00 73.90 110 TYR B C 1
ATOM 4515 O O . TYR B 1 111 ? 28.741 21.017 2.003 1.00 71.90 110 TYR B O 1
ATOM 4524 N N . LYS B 1 112 ? 27.069 19.517 1.937 1.00 73.00 111 LYS B N 1
ATOM 4525 C CA . LYS B 1 112 ? 27.735 18.714 0.891 1.00 78.13 111 LYS B CA 1
ATOM 4526 C C . LYS B 1 112 ? 27.742 19.592 -0.348 1.00 86.90 111 LYS B C 1
ATOM 4527 O O . LYS B 1 112 ? 28.839 19.858 -0.852 1.00 95.12 111 LYS B O 1
ATOM 4533 N N . SER B 1 113 ? 26.585 20.131 -0.753 1.00 89.12 112 SER B N 1
ATOM 4534 C CA . SER B 1 113 ? 26.539 21.045 -1.926 1.00 89.52 112 SER B CA 1
ATOM 4535 C C . SER B 1 113 ? 27.758 21.963 -1.853 1.00 92.48 112 SER B C 1
ATOM 4536 O O . SER B 1 113 ? 28.377 22.206 -2.905 1.00 98.35 112 SER B O 1
ATOM 4539 N N . MET B 1 114 ? 28.089 22.411 -0.637 1.00 95.17 113 MET B N 1
ATOM 4540 C CA . MET B 1 114 ? 29.178 23.376 -0.367 1.00 95.29 113 MET B CA 1
ATOM 4541 C C . MET B 1 114 ? 30.515 22.856 -0.918 1.00 92.85 113 MET B C 1
ATOM 4542 O O . MET B 1 114 ? 31.200 23.611 -1.656 1.00 91.60 113 MET B O 1
ATOM 4547 N N . PHE B 1 115 ? 30.876 21.613 -0.613 1.00 89.97 114 PHE B N 1
ATOM 4548 C CA . PHE B 1 115 ? 32.184 21.041 -1.027 1.00 87.49 114 PHE B CA 1
ATOM 4549 C C . PHE B 1 115 ? 32.230 20.915 -2.545 1.00 88.76 114 PHE B C 1
ATOM 4550 O O . PHE B 1 115 ? 33.178 21.444 -3.163 1.00 91.26 114 PHE B O 1
ATOM 4558 N N . ALA B 1 116 ? 31.244 20.219 -3.115 1.00 86.00 115 ALA B N 1
ATOM 4559 C CA . ALA B 1 116 ? 31.115 19.971 -4.566 1.00 84.36 115 ALA B CA 1
ATOM 4560 C C . ALA B 1 116 ? 31.194 21.295 -5.347 1.00 89.43 115 ALA B C 1
ATOM 4561 O O . ALA B 1 116 ? 31.793 21.295 -6.435 1.00 98.65 115 ALA B O 1
ATOM 4563 N N . ASP B 1 117 ? 30.637 22.391 -4.814 1.00 89.64 116 ASP B N 1
ATOM 4564 C CA . ASP B 1 117 ? 30.463 23.674 -5.558 1.00 86.73 116 ASP B CA 1
ATOM 4565 C C . ASP B 1 117 ? 31.534 24.702 -5.200 1.00 85.70 116 ASP B C 1
ATOM 4566 O O . ASP B 1 117 ? 31.467 25.800 -5.743 1.00 82.12 116 ASP B O 1
ATOM 4571 N N . THR B 1 118 ? 32.500 24.369 -4.349 1.00 91.14 117 THR B N 1
ATOM 4572 C CA . THR B 1 118 ? 33.596 25.302 -3.971 1.00 94.92 117 THR B CA 1
ATOM 4573 C C . THR B 1 118 ? 34.946 24.693 -4.338 1.00 96.53 117 THR B C 1
ATOM 4574 O O . THR B 1 118 ? 35.210 23.554 -3.907 1.00 103.80 117 THR B O 1
ATOM 4578 N N . GLU B 1 119 ? 35.766 25.427 -5.083 1.00 97.21 118 GLU B N 1
ATOM 4579 C CA . GLU B 1 119 ? 37.095 24.940 -5.516 1.00 103.02 118 GLU B CA 1
ATOM 4580 C C . GLU B 1 119 ? 38.064 25.217 -4.373 1.00 94.10 118 GLU B C 1
ATOM 4581 O O . GLU B 1 119 ? 38.058 26.355 -3.844 1.00 86.46 118 GLU B O 1
ATOM 4587 N N . GLY B 1 120 ? 38.876 24.206 -4.061 1.00 90.37 119 GLY B N 1
ATOM 4588 C CA . GLY B 1 120 ? 39.940 24.250 -3.045 1.00 85.96 119 GLY B CA 1
ATOM 4589 C C . GLY B 1 120 ? 39.438 23.787 -1.699 1.00 80.05 119 GLY B C 1
ATOM 4590 O O . GLY B 1 120 ? 40.172 23.962 -0.721 1.00 81.57 119 GLY B O 1
ATOM 4591 N N . LEU B 1 121 ? 38.252 23.187 -1.645 1.00 74.78 120 LEU B N 1
ATOM 4592 C CA . LEU B 1 121 ? 37.632 22.746 -0.375 1.00 71.55 120 LEU B CA 1
ATOM 4593 C C . LEU B 1 121 ? 37.175 21.296 -0.521 1.00 72.95 120 LEU B C 1
ATOM 4594 O O . LEU B 1 121 ? 36.205 21.048 -1.228 1.00 76.71 120 LEU B O 1
ATOM 4599 N N . SER B 1 122 ? 37.859 20.370 0.139 1.00 74.31 121 SER B N 1
ATOM 4600 C CA . SER B 1 122 ? 37.828 18.911 -0.155 1.00 75.84 121 SER B CA 1
ATOM 4601 C C . SER B 1 122 ? 37.201 18.132 1.002 1.00 79.25 121 SER B C 1
ATOM 4602 O O . SER B 1 122 ? 37.709 18.298 2.121 1.00 86.59 121 SER B O 1
ATOM 4605 N N . PHE B 1 123 ? 36.205 17.264 0.777 1.00 80.67 122 PHE B N 1
ATOM 4606 C CA . PHE B 1 123 ? 35.708 16.342 1.844 1.00 81.96 122 PHE B CA 1
ATOM 4607 C C . PHE B 1 123 ? 36.490 15.024 1.830 1.00 81.32 122 PHE B C 1
ATOM 4608 O O . PHE B 1 123 ? 36.879 14.547 0.758 1.00 81.88 122 PHE B O 1
ATOM 4616 N N . HIS B 1 124 ? 36.804 14.495 3.011 1.00 82.63 123 HIS B N 1
ATOM 4617 C CA . HIS B 1 124 ? 37.546 13.217 3.172 1.00 85.64 123 HIS B CA 1
ATOM 4618 C C . HIS B 1 124 ? 36.926 12.418 4.322 1.00 89.00 123 HIS B C 1
ATOM 4619 O O . HIS B 1 124 ? 37.235 12.711 5.481 1.00 90.48 123 HIS B O 1
ATOM 4626 N N . MET B 1 125 ? 36.102 11.418 3.995 1.00 91.06 124 MET B N 1
ATOM 4627 C CA . MET B 1 125 ? 35.240 10.672 4.953 1.00 86.84 124 MET B CA 1
ATOM 4628 C C . MET B 1 125 ? 36.044 9.598 5.703 1.00 82.43 124 MET B C 1
ATOM 4629 O O . MET B 1 125 ? 36.675 8.746 5.072 1.00 81.24 124 MET B O 1
ATOM 4634 N N . GLY B 1 126 ? 35.992 9.660 7.033 1.00 82.62 125 GLY B N 1
ATOM 4635 C CA . GLY B 1 126 ? 36.646 8.713 7.954 1.00 82.80 125 GLY B CA 1
ATOM 4636 C C . GLY B 1 126 ? 37.202 9.391 9.201 1.00 82.07 125 GLY B C 1
ATOM 4637 O O . GLY B 1 126 ? 36.902 10.574 9.480 1.00 80.49 125 GLY B O 1
ATOM 4638 N N . PHE B 1 127 ? 38.042 8.673 9.929 1.00 81.30 126 PHE B N 1
ATOM 4639 C CA . PHE B 1 127 ? 38.676 9.189 11.161 1.00 82.87 126 PHE B CA 1
ATOM 4640 C C . PHE B 1 127 ? 40.034 9.767 10.803 1.00 81.23 126 PHE B C 1
ATOM 4641 O O . PHE B 1 127 ? 40.805 9.129 10.083 1.00 78.37 126 PHE B O 1
ATOM 4649 N N . GLY B 1 128 ? 40.295 10.962 11.332 1.00 82.10 127 GLY B N 1
ATOM 4650 C CA . GLY B 1 128 ? 41.555 11.700 11.152 1.00 80.90 127 GLY B CA 1
ATOM 4651 C C . GLY B 1 128 ? 42.596 11.215 12.128 1.00 76.85 127 GLY B C 1
ATOM 4652 O O . GLY B 1 128 ? 42.205 10.769 13.218 1.00 80.39 127 GLY B O 1
ATOM 4653 N N . ALA B 1 129 ? 43.865 11.281 11.752 1.00 71.62 128 ALA B N 1
ATOM 4654 C CA . ALA B 1 129 ? 44.975 10.867 12.631 1.00 69.68 128 ALA B CA 1
ATOM 4655 C C . ALA B 1 129 ? 46.281 11.401 12.074 1.00 67.80 128 ALA B C 1
ATOM 4656 O O . ALA B 1 129 ? 46.515 11.315 10.867 1.00 66.59 128 ALA B O 1
ATOM 4658 N N . LEU B 1 130 ? 47.128 11.902 12.954 1.00 69.10 129 LEU B N 1
ATOM 4659 C CA . LEU B 1 130 ? 48.443 12.429 12.541 1.00 72.57 129 LEU B CA 1
ATOM 4660 C C . LEU B 1 130 ? 49.403 11.257 12.434 1.00 73.98 129 LEU B C 1
ATOM 4661 O O . LEU B 1 130 ? 49.309 10.335 13.255 1.00 74.07 129 LEU B O 1
ATOM 4666 N N . GLN B 1 131 ? 50.284 11.312 11.439 1.00 78.61 130 GLN B N 1
ATOM 4667 C CA . GLN B 1 131 ? 51.490 10.453 11.355 1.00 86.73 130 GLN B CA 1
ATOM 4668 C C . GLN B 1 131 ? 52.719 11.292 11.690 1.00 87.97 130 GLN B C 1
ATOM 4669 O O . GLN B 1 131 ? 53.554 10.837 12.483 1.00 84.37 130 GLN B O 1
ATOM 4675 N N . ASP B 1 132 ? 52.822 12.476 11.092 1.00 94.47 131 ASP B N 1
ATOM 4676 C CA . ASP B 1 132 ? 53.891 13.456 11.400 1.00 101.78 131 ASP B CA 1
ATOM 4677 C C . ASP B 1 132 ? 53.319 14.876 11.297 1.00 100.02 131 ASP B C 1
ATOM 4678 O O . ASP B 1 132 ? 52.108 15.032 11.021 1.00 98.47 131 ASP B O 1
ATOM 4683 N N . ALA B 1 133 ? 54.168 15.881 11.524 1.00 97.67 132 ALA B N 1
ATOM 4684 C CA . ALA B 1 133 ? 53.799 17.314 11.533 1.00 95.91 132 ALA B CA 1
ATOM 4685 C C . ALA B 1 133 ? 53.045 17.687 10.253 1.00 97.30 132 ALA B C 1
ATOM 4686 O O . ALA B 1 133 ? 52.144 18.528 10.349 1.00 101.86 132 ALA B O 1
ATOM 4688 N N . HIS B 1 134 ? 53.369 17.059 9.113 1.00 96.26 133 HIS B N 1
ATOM 4689 C CA . HIS B 1 134 ? 52.842 17.442 7.775 1.00 94.80 133 HIS B CA 1
ATOM 4690 C C . HIS B 1 134 ? 51.932 16.369 7.148 1.00 88.24 133 HIS B C 1
ATOM 4691 O O . HIS B 1 134 ? 51.436 16.621 6.034 1.00 86.57 133 HIS B O 1
ATOM 4698 N N . THR B 1 135 ? 51.671 15.251 7.831 1.00 81.38 134 THR B N 1
ATOM 4699 C CA . THR B 1 135 ? 50.955 14.093 7.234 1.00 80.18 134 THR B CA 1
ATOM 4700 C C . THR B 1 135 ? 49.766 13.679 8.097 1.00 79.51 134 THR B C 1
ATOM 4701 O O . THR B 1 135 ? 49.993 13.317 9.248 1.00 81.41 134 THR B O 1
ATOM 4705 N N . VAL B 1 136 ? 48.569 13.647 7.513 1.00 80.45 135 VAL B N 1
ATOM 4706 C CA . VAL B 1 136 ? 47.299 13.287 8.213 1.00 80.11 135 VAL B CA 1
ATOM 4707 C C . VAL B 1 136 ? 46.679 12.030 7.583 1.00 80.56 135 VAL B C 1
ATOM 4708 O O . VAL B 1 136 ? 46.014 12.127 6.532 1.00 81.96 135 VAL B O 1
ATOM 4712 N N . VAL B 1 137 ? 46.825 10.874 8.221 1.00 77.63 136 VAL B N 1
ATOM 4713 C CA . VAL B 1 137 ? 46.253 9.621 7.654 1.00 76.20 136 VAL B CA 1
ATOM 4714 C C . VAL B 1 137 ? 44.793 9.476 8.095 1.00 72.00 136 VAL B C 1
ATOM 4715 O O . VAL B 1 137 ? 44.492 9.591 9.281 1.00 69.88 136 VAL B O 1
ATOM 4719 N N . VAL B 1 138 ? 43.931 9.185 7.130 1.00 69.62 137 VAL B N 1
ATOM 4720 C CA . VAL B 1 138 ? 42.474 8.978 7.345 1.00 70.09 137 VAL B CA 1
ATOM 4721 C C . VAL B 1 138 ? 42.147 7.493 7.318 1.00 70.35 137 VAL B C 1
ATOM 4722 O O . VAL B 1 138 ? 42.387 6.883 6.286 1.00 71.51 137 VAL B O 1
ATOM 4726 N N . ARG B 1 139 ? 41.554 6.966 8.387 1.00 73.40 138 ARG B N 1
ATOM 4727 C CA . ARG B 1 139 ? 41.279 5.503 8.508 1.00 77.44 138 ARG B CA 1
ATOM 4728 C C . ARG B 1 139 ? 39.782 5.207 8.699 1.00 76.69 138 ARG B C 1
ATOM 4729 O O . ARG B 1 139 ? 38.999 6.126 9.003 1.00 71.62 138 ARG B O 1
ATOM 4737 N N . LYS B 1 140 ? 39.422 3.928 8.581 1.00 79.56 139 LYS B N 1
ATOM 4738 C CA . LYS B 1 140 ? 38.049 3.410 8.793 1.00 82.91 139 LYS B CA 1
ATOM 4739 C C . LYS B 1 140 ? 37.665 3.466 10.273 1.00 85.51 139 LYS B C 1
ATOM 4740 O O . LYS B 1 140 ? 36.453 3.540 10.566 1.00 87.06 139 LYS B O 1
ATOM 4746 N N . SER B 1 141 ? 38.645 3.352 11.176 1.00 87.09 140 SER B N 1
ATOM 4747 C CA . SER B 1 141 ? 38.424 3.196 12.636 1.00 84.12 140 SER B CA 1
ATOM 4748 C C . SER B 1 141 ? 39.273 4.194 13.434 1.00 84.46 140 SER B C 1
ATOM 4749 O O . SER B 1 141 ? 40.276 4.731 12.894 1.00 84.05 140 SER B O 1
ATOM 4752 N N . GLU B 1 142 ? 38.924 4.382 14.712 1.00 86.93 141 GLU B N 1
ATOM 4753 C CA . GLU B 1 142 ? 39.770 5.113 15.700 1.00 91.30 141 GLU B CA 1
ATOM 4754 C C . GLU B 1 142 ? 40.998 4.233 16.033 1.00 94.26 141 GLU B C 1
ATOM 4755 O O . GLU B 1 142 ? 41.997 4.799 16.537 1.00 99.49 141 GLU B O 1
ATOM 4761 N N . ASP B 1 143 ? 40.941 2.921 15.741 1.00 90.47 142 ASP B N 1
ATOM 4762 C CA . ASP B 1 143 ? 42.065 1.952 15.868 1.00 86.61 142 ASP B CA 1
ATOM 4763 C C . ASP B 1 143 ? 43.174 2.336 14.896 1.00 85.77 142 ASP B C 1
ATOM 4764 O O . ASP B 1 143 ? 42.883 2.657 13.748 1.00 90.22 142 ASP B O 1
ATOM 4769 N N . PRO B 1 144 ? 44.464 2.330 15.311 1.00 87.84 143 PRO B N 1
ATOM 4770 C CA . PRO B 1 144 ? 45.578 2.709 14.435 1.00 93.45 143 PRO B CA 1
ATOM 4771 C C . PRO B 1 144 ? 46.132 1.618 13.497 1.00 98.46 143 PRO B C 1
ATOM 4772 O O . PRO B 1 144 ? 46.773 1.939 12.511 1.00 97.73 143 PRO B O 1
ATOM 4776 N N . HIS B 1 145 ? 45.898 0.347 13.821 1.00 106.92 144 HIS B N 1
ATOM 4777 C CA . HIS B 1 145 ? 46.244 -0.799 12.934 1.00 112.80 144 HIS B CA 1
ATOM 4778 C C . HIS B 1 145 ? 45.215 -0.870 11.789 1.00 116.02 144 HIS B C 1
ATOM 4779 O O . HIS B 1 145 ? 45.534 -1.511 10.771 1.00 122.08 144 HIS B O 1
ATOM 4786 N N . SER B 1 146 ? 44.037 -0.231 11.941 1.00 114.71 145 SER B N 1
ATOM 4787 C CA . SER B 1 146 ? 42.929 -0.170 10.944 1.00 109.20 145 SER B CA 1
ATOM 4788 C C . SER B 1 146 ? 43.312 0.637 9.700 1.00 102.54 145 SER B C 1
ATOM 4789 O O . SER B 1 146 ? 44.324 1.363 9.724 1.00 98.08 145 SER B O 1
ATOM 4792 N N . ASP B 1 147 ? 42.467 0.536 8.668 1.00 98.90 146 ASP B N 1
ATOM 4793 C CA . ASP B 1 147 ? 42.845 0.668 7.231 1.00 97.54 146 ASP B CA 1
ATOM 4794 C C . ASP B 1 147 ? 42.900 2.123 6.741 1.00 91.15 146 ASP B C 1
ATOM 4795 O O . ASP B 1 147 ? 41.910 2.880 6.914 1.00 86.27 146 ASP B O 1
ATOM 4800 N N . VAL B 1 148 ? 43.991 2.473 6.049 1.00 87.08 147 VAL B N 1
ATOM 4801 C CA . VAL B 1 148 ? 44.213 3.847 5.518 1.00 84.38 147 VAL B CA 1
ATOM 4802 C C . VAL B 1 148 ? 43.271 4.038 4.330 1.00 85.01 147 VAL B C 1
ATOM 4803 O O . VAL B 1 148 ? 43.568 3.521 3.246 1.00 85.28 147 VAL B O 1
ATOM 4807 N N . LEU B 1 149 ? 42.181 4.771 4.536 1.00 85.58 148 LEU B N 1
ATOM 4808 C CA . LEU B 1 149 ? 41.263 5.190 3.439 1.00 83.34 148 LEU B CA 1
ATOM 4809 C C . LEU B 1 149 ? 41.961 6.238 2.561 1.00 82.06 148 LEU B C 1
ATOM 4810 O O . LEU B 1 149 ? 41.788 6.143 1.354 1.00 80.93 148 LEU B O 1
ATOM 4815 N N . GLU B 1 150 ? 42.669 7.216 3.141 1.00 84.17 149 GLU B N 1
ATOM 4816 C CA . GLU B 1 150 ? 43.329 8.321 2.387 1.00 84.25 149 GLU B CA 1
ATOM 4817 C C . GLU B 1 150 ? 44.572 8.785 3.151 1.00 84.62 149 GLU B C 1
ATOM 4818 O O . GLU B 1 150 ? 44.627 8.590 4.386 1.00 87.82 149 GLU B O 1
ATOM 4824 N N . THR B 1 151 ? 45.522 9.401 2.449 1.00 82.13 150 THR B N 1
ATOM 4825 C CA . THR B 1 151 ? 46.761 9.969 3.047 1.00 80.61 150 THR B CA 1
ATOM 4826 C C . THR B 1 151 ? 46.941 11.408 2.568 1.00 76.34 150 THR B C 1
ATOM 4827 O O . THR B 1 151 ? 47.379 11.609 1.422 1.00 74.31 150 THR B O 1
ATOM 4831 N N . LEU B 1 152 ? 46.608 12.369 3.427 1.00 73.74 151 LEU B N 1
ATOM 4832 C CA . LEU B 1 152 ? 46.672 13.807 3.068 1.00 73.51 151 LEU B CA 1
ATOM 4833 C C . LEU B 1 152 ? 48.076 14.372 3.391 1.00 77.20 151 LEU B C 1
ATOM 4834 O O . LEU B 1 152 ? 48.628 14.132 4.496 1.00 77.01 151 LEU B O 1
ATOM 4839 N N . ASP B 1 153 ? 48.652 15.109 2.440 1.00 82.70 152 ASP B N 1
ATOM 4840 C CA . ASP B 1 153 ? 49.968 15.792 2.553 1.00 85.92 152 ASP B CA 1
ATOM 4841 C C . ASP B 1 153 ? 49.677 17.279 2.743 1.00 84.84 152 ASP B C 1
ATOM 4842 O O . ASP B 1 153 ? 49.082 17.871 1.817 1.00 83.43 152 ASP B O 1
ATOM 4847 N N . THR B 1 154 ? 50.066 17.867 3.880 1.00 85.40 153 THR B N 1
ATOM 4848 C CA . THR B 1 154 ? 49.680 19.269 4.214 1.00 86.39 153 THR B CA 1
ATOM 4849 C C . THR B 1 154 ? 50.815 20.074 4.874 1.00 86.37 153 THR B C 1
ATOM 4850 O O . THR B 1 154 ? 51.716 19.487 5.508 1.00 82.04 153 THR B O 1
ATOM 4854 N N . GLU B 1 155 ? 50.777 21.396 4.705 1.00 87.06 154 GLU B N 1
ATOM 4855 C CA . GLU B 1 155 ? 51.682 22.316 5.431 1.00 92.61 154 GLU B CA 1
ATOM 4856 C C . GLU B 1 155 ? 51.119 22.471 6.851 1.00 90.80 154 GLU B C 1
ATOM 4857 O O . GLU B 1 155 ? 51.840 22.164 7.808 1.00 86.22 154 GLU B O 1
ATOM 4863 N N . TYR B 1 156 ? 49.866 22.922 6.985 1.00 92.59 155 TYR B N 1
ATOM 4864 C CA . TYR B 1 156 ? 49.175 23.162 8.285 1.00 92.05 155 TYR B CA 1
ATOM 4865 C C . TYR B 1 156 ? 48.153 22.071 8.621 1.00 90.85 155 TYR B C 1
ATOM 4866 O O . TYR B 1 156 ? 47.560 21.436 7.719 1.00 92.03 155 TYR B O 1
ATOM 4875 N N . ILE B 1 157 ? 47.921 21.900 9.926 1.00 85.24 156 ILE B N 1
ATOM 4876 C CA . ILE B 1 157 ? 46.835 21.035 10.474 1.00 78.71 156 ILE B CA 1
ATOM 4877 C C . ILE B 1 157 ? 46.066 21.850 11.506 1.00 75.61 156 ILE B C 1
ATOM 4878 O O . ILE B 1 157 ? 46.684 22.332 12.460 1.00 72.21 156 ILE B O 1
ATOM 4883 N N . LEU B 1 158 ? 44.757 21.986 11.297 1.00 74.50 157 LEU B N 1
ATOM 4884 C CA . LEU B 1 158 ? 43.810 22.457 12.335 1.00 73.92 157 LEU B CA 1
ATOM 4885 C C . LEU B 1 158 ? 43.087 21.257 12.956 1.00 73.90 157 LEU B C 1
ATOM 4886 O O . LEU B 1 158 ? 42.737 20.320 12.214 1.00 73.93 157 LEU B O 1
ATOM 4891 N N . ILE B 1 159 ? 42.851 21.318 14.265 1.00 71.46 158 ILE B N 1
ATOM 4892 C CA . ILE B 1 159 ? 42.138 20.267 15.040 1.00 70.50 158 ILE B CA 1
ATOM 4893 C C . ILE B 1 159 ? 40.849 20.879 15.564 1.00 70.35 158 ILE B C 1
ATOM 4894 O O . ILE B 1 159 ? 40.926 21.941 16.198 1.00 69.42 158 ILE B O 1
ATOM 4899 N N . ALA B 1 160 ? 39.712 20.240 15.306 1.00 70.80 159 ALA B N 1
ATOM 4900 C CA . ALA B 1 160 ? 38.375 20.801 15.608 1.00 72.66 159 ALA B CA 1
ATOM 4901 C C . ALA B 1 160 ? 37.407 19.662 15.904 1.00 73.83 159 ALA B C 1
ATOM 4902 O O . ALA B 1 160 ? 36.206 19.765 15.573 1.00 74.84 159 ALA B O 1
ATOM 4904 N N . THR B 1 161 ? 37.901 18.627 16.569 1.00 74.75 160 THR B N 1
ATOM 4905 C CA . THR B 1 161 ? 37.156 17.360 16.763 1.00 76.90 160 THR B CA 1
ATOM 4906 C C . THR B 1 161 ? 36.132 17.488 17.898 1.00 77.15 160 THR B C 1
ATOM 4907 O O . THR B 1 161 ? 35.368 16.532 18.107 1.00 76.69 160 THR B O 1
ATOM 4911 N N . GLY B 1 162 ? 36.107 18.616 18.605 1.00 79.99 161 GLY B N 1
ATOM 4912 C CA . GLY B 1 162 ? 35.042 18.941 19.579 1.00 84.23 161 GLY B CA 1
ATOM 4913 C C . GLY B 1 162 ? 35.034 18.089 20.851 1.00 84.81 161 GLY B C 1
ATOM 4914 O O . GLY B 1 162 ? 36.101 17.738 21.378 1.00 84.53 161 GLY B O 1
ATOM 4915 N N . SER B 1 163 ? 33.850 17.835 21.390 1.00 82.25 162 SER B N 1
ATOM 4916 C CA . SER B 1 163 ? 33.674 17.131 22.680 1.00 82.38 162 SER B CA 1
ATOM 4917 C C . SER B 1 163 ? 33.214 15.699 22.408 1.00 82.50 162 SER B C 1
ATOM 4918 O O . SER B 1 163 ? 32.923 15.385 21.253 1.00 85.67 162 SER B O 1
ATOM 4921 N N . TRP B 1 164 ? 33.159 14.865 23.445 1.00 85.22 163 TRP B N 1
ATOM 4922 C CA . TRP B 1 164 ? 32.440 13.560 23.433 1.00 89.21 163 TRP B CA 1
ATOM 4923 C C . TRP B 1 164 ? 31.922 13.228 24.835 1.00 90.97 163 TRP B C 1
ATOM 4924 O O . TRP B 1 164 ? 32.705 13.226 25.789 1.00 90.44 163 TRP B O 1
ATOM 4935 N N . PRO B 1 165 ? 30.613 12.910 25.017 1.00 93.50 164 PRO B N 1
ATOM 4936 C CA . PRO B 1 165 ? 30.010 13.028 26.336 1.00 92.82 164 PRO B CA 1
ATOM 4937 C C . PRO B 1 165 ? 30.565 11.944 27.253 1.00 86.91 164 PRO B C 1
ATOM 4938 O O . PRO B 1 165 ? 30.816 10.827 26.840 1.00 78.87 164 PRO B O 1
ATOM 4942 N N . THR B 1 166 ? 30.713 12.333 28.502 1.00 88.61 165 THR B N 1
ATOM 4943 C CA . THR B 1 166 ? 31.618 11.657 29.451 1.00 94.51 165 THR B CA 1
AT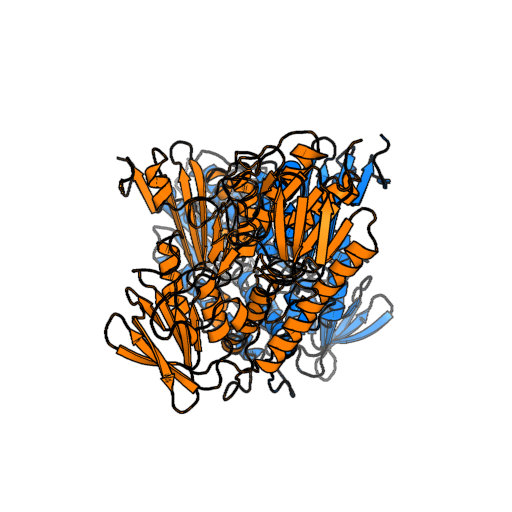OM 4944 C C . THR B 1 166 ? 30.797 10.632 30.235 1.00 95.72 165 THR B C 1
ATOM 4945 O O . THR B 1 166 ? 29.606 10.886 30.502 1.00 98.76 165 THR B O 1
ATOM 4949 N N . ARG B 1 167 ? 31.431 9.513 30.592 1.00 96.78 166 ARG B N 1
ATOM 4950 C CA . ARG B 1 167 ? 30.771 8.278 31.098 1.00 98.74 166 ARG B CA 1
ATOM 4951 C C . ARG B 1 167 ? 31.073 8.056 32.582 1.00 101.81 166 ARG B C 1
ATOM 4952 O O . ARG B 1 167 ? 32.106 8.547 33.067 1.00 106.07 166 ARG B O 1
ATOM 4960 N N . LEU B 1 168 ? 30.238 7.257 33.247 1.00 106.45 167 LEU B N 1
ATOM 4961 C CA . LEU B 1 168 ? 30.214 7.134 34.736 1.00 107.01 167 LEU B CA 1
ATOM 4962 C C . LEU B 1 168 ? 31.246 6.112 35.235 1.00 108.23 167 LEU B C 1
ATOM 4963 O O . LEU B 1 168 ? 31.659 6.268 36.398 1.00 100.90 167 LEU B O 1
ATOM 4968 N N . GLY B 1 169 ? 31.597 5.093 34.431 1.00 113.02 168 GLY B N 1
ATOM 4969 C CA . GLY B 1 169 ? 32.645 4.092 34.731 1.00 117.47 168 GLY B CA 1
ATOM 4970 C C . GLY B 1 169 ? 32.311 3.229 35.944 1.00 123.44 168 GLY B C 1
ATOM 4971 O O . GLY B 1 169 ? 33.189 3.030 36.806 1.00 126.43 168 GLY B O 1
ATOM 4972 N N . VAL B 1 170 ? 31.100 2.670 35.975 1.00 124.61 169 VAL B N 1
ATOM 4973 C CA . VAL B 1 170 ? 30.442 2.088 37.190 1.00 116.91 169 VAL B CA 1
ATOM 4974 C C . VAL B 1 170 ? 29.642 0.848 36.755 1.00 119.47 169 VAL B C 1
ATOM 4975 O O . VAL B 1 170 ? 29.485 0.598 35.557 1.00 131.40 169 VAL B O 1
ATOM 4979 N N . PRO B 1 171 ? 29.214 -0.051 37.676 1.00 110.23 170 PRO B N 1
ATOM 4980 C CA . PRO B 1 171 ? 28.351 -1.170 37.287 1.00 105.48 170 PRO B CA 1
ATOM 4981 C C . PRO B 1 171 ? 27.049 -0.712 36.607 1.00 101.46 170 PRO B C 1
ATOM 4982 O O . PRO B 1 171 ? 26.410 0.211 37.062 1.00 91.48 170 PRO B O 1
ATOM 4986 N N . GLY B 1 172 ? 26.695 -1.370 35.505 1.00 105.17 171 GLY B N 1
ATOM 4987 C CA . GLY B 1 172 ? 25.486 -1.072 34.714 1.00 111.40 171 GLY B CA 1
ATOM 4988 C C . GLY B 1 172 ? 25.552 0.257 33.974 1.00 116.82 171 GLY B C 1
ATOM 4989 O O . GLY B 1 172 ? 24.483 0.717 33.510 1.00 124.13 171 GLY B O 1
ATOM 4990 N N . ASP B 1 173 ? 26.745 0.844 33.805 1.00 115.38 172 ASP B N 1
ATOM 4991 C CA . ASP B 1 173 ? 26.982 2.117 33.057 1.00 106.34 172 ASP B CA 1
ATOM 4992 C C . ASP B 1 173 ? 26.627 1.940 31.571 1.00 96.69 172 ASP B C 1
ATOM 4993 O O . ASP B 1 173 ? 26.193 2.907 30.930 1.00 87.94 172 ASP B O 1
ATOM 4998 N N . GLU B 1 174 ? 26.811 0.727 31.062 1.00 92.51 173 GLU B N 1
ATOM 4999 C CA . GLU B 1 174 ? 26.362 0.292 29.718 1.00 94.86 173 GLU B CA 1
ATOM 5000 C C . GLU B 1 174 ? 24.860 0.540 29.489 1.00 95.64 173 GLU B C 1
ATOM 5001 O O . GLU B 1 174 ? 24.502 0.881 28.340 1.00 104.01 173 GLU B O 1
ATOM 5007 N N . PHE B 1 175 ? 23.984 0.421 30.487 1.00 91.74 174 PHE B N 1
ATOM 5008 C CA . PHE B 1 175 ? 22.509 0.460 30.246 1.00 88.21 174 PHE B CA 1
ATOM 5009 C C . PHE B 1 175 ? 22.001 1.907 30.179 1.00 85.31 174 PHE B C 1
ATOM 5010 O O . PHE B 1 175 ? 20.926 2.166 29.607 1.00 84.24 174 PHE B O 1
ATOM 5018 N N . CYS B 1 176 ? 22.777 2.845 30.713 1.00 81.78 175 CYS B N 1
ATOM 5019 C CA . CYS B 1 176 ? 22.513 4.302 30.615 1.00 81.61 175 CYS B CA 1
ATOM 5020 C C . CYS B 1 176 ? 22.749 4.799 29.189 1.00 79.00 175 CYS B C 1
ATOM 5021 O O . CYS B 1 176 ? 23.327 4.048 28.405 1.00 80.64 175 CYS B O 1
ATOM 5024 N N . ILE B 1 177 ? 22.336 6.033 28.878 1.00 80.70 176 ILE B N 1
ATOM 5025 C CA . ILE B 1 177 ? 22.493 6.681 27.531 1.00 81.08 176 ILE B CA 1
ATOM 5026 C C . ILE B 1 177 ? 23.080 8.116 27.674 1.00 85.55 176 ILE B C 1
ATOM 5027 O O . ILE B 1 177 ? 22.963 8.719 28.755 1.00 90.35 176 ILE B O 1
ATOM 5032 N N . THR B 1 178 ? 23.707 8.685 26.635 1.00 88.53 177 THR B N 1
ATOM 5033 C CA . THR B 1 178 ? 24.217 10.094 26.669 1.00 86.40 177 THR B CA 1
ATOM 5034 C C . THR B 1 178 ? 23.266 11.004 25.871 1.00 86.26 177 THR B C 1
ATOM 5035 O O . THR B 1 178 ? 22.183 10.524 25.440 1.00 84.37 177 THR B O 1
ATOM 5039 N N . SER B 1 179 ? 23.634 12.277 25.681 1.00 85.53 178 SER B N 1
ATOM 5040 C CA . SER B 1 179 ? 22.868 13.237 24.841 1.00 80.39 178 SER B CA 1
ATOM 5041 C C . SER B 1 179 ? 22.602 12.591 23.480 1.00 73.20 178 SER B C 1
ATOM 5042 O O . SER B 1 179 ? 21.421 12.584 23.046 1.00 69.19 178 SER B O 1
ATOM 5045 N N . ASN B 1 180 ? 23.648 12.046 22.851 1.00 68.13 179 ASN B N 1
ATOM 5046 C CA . ASN B 1 180 ? 23.595 11.569 21.444 1.00 66.14 179 ASN B CA 1
ATOM 5047 C C . ASN B 1 180 ? 22.406 10.623 21.325 1.00 65.79 179 ASN B C 1
ATOM 5048 O O . ASN B 1 180 ? 21.463 10.947 20.597 1.00 62.16 179 ASN B O 1
ATOM 5053 N N . GLU B 1 181 ? 22.421 9.548 22.114 1.00 69.93 180 GLU B N 1
ATOM 5054 C CA . GLU B 1 181 ? 21.470 8.406 22.008 1.00 74.76 180 GLU B CA 1
ATOM 5055 C C . GLU B 1 181 ? 20.034 8.916 22.114 1.00 73.24 180 GLU B C 1
ATOM 5056 O O . GLU B 1 181 ? 19.154 8.285 21.512 1.00 72.17 180 GLU B O 1
ATOM 5062 N N . ALA B 1 182 ? 19.830 9.980 22.897 1.00 71.40 181 ALA B N 1
ATOM 5063 C CA . ALA B 1 182 ? 18.500 10.492 23.284 1.00 71.79 181 ALA B CA 1
ATOM 5064 C C . ALA B 1 182 ? 17.777 11.078 22.069 1.00 72.84 181 ALA B C 1
ATOM 5065 O O . ALA B 1 182 ? 16.535 10.984 22.041 1.00 70.79 181 ALA B O 1
ATOM 5067 N N . PHE B 1 183 ? 18.495 11.698 21.131 1.00 75.85 182 PHE B N 1
ATOM 5068 C CA . PHE B 1 183 ? 17.893 12.291 19.905 1.00 78.94 182 PHE B CA 1
ATOM 5069 C C . PHE B 1 183 ? 17.297 11.189 19.001 1.00 83.72 182 PHE B C 1
ATOM 5070 O O . PHE B 1 183 ? 16.444 11.521 18.134 1.00 81.54 182 PHE B O 1
ATOM 5078 N N . TYR B 1 184 ? 17.744 9.930 19.153 1.00 89.39 183 TYR B N 1
ATOM 5079 C CA . TYR B 1 184 ? 17.303 8.748 18.350 1.00 89.84 183 TYR B CA 1
ATOM 5080 C C . TYR B 1 184 ? 16.777 7.640 19.275 1.00 90.13 183 TYR B C 1
ATOM 5081 O O . TYR B 1 184 ? 17.286 6.500 19.228 1.00 84.48 183 TYR B O 1
ATOM 5090 N N . LEU B 1 185 ? 15.792 7.961 20.120 1.00 93.94 184 LEU B N 1
ATOM 5091 C CA . LEU B 1 185 ? 15.004 6.944 20.877 1.00 91.94 184 LEU B CA 1
ATOM 5092 C C . LEU B 1 185 ? 13.713 6.774 20.110 1.00 90.87 184 LEU B C 1
ATOM 5093 O O . LEU B 1 185 ? 13.335 7.755 19.431 1.00 92.07 184 LEU B O 1
ATOM 5098 N N . GLU B 1 186 ? 13.072 5.615 20.230 1.00 87.77 185 GLU B N 1
ATOM 5099 C CA . GLU B 1 186 ? 11.872 5.329 19.413 1.00 89.39 185 GLU B CA 1
ATOM 5100 C C . GLU B 1 186 ? 10.640 5.858 20.129 1.00 90.72 185 GLU B C 1
ATOM 5101 O O . GLU B 1 186 ? 9.786 6.470 19.481 1.00 94.64 185 GLU B O 1
ATOM 5107 N N . ASP B 1 187 ? 10.525 5.572 21.416 1.00 91.75 186 ASP B N 1
ATOM 5108 C CA . ASP B 1 187 ? 9.356 5.991 22.225 1.00 91.16 186 ASP B CA 1
ATOM 5109 C C . ASP B 1 187 ? 9.788 7.113 23.162 1.00 90.28 186 ASP B C 1
ATOM 5110 O O . ASP B 1 187 ? 10.999 7.378 23.260 1.00 89.93 186 ASP B O 1
ATOM 5115 N N . ALA B 1 188 ? 8.819 7.713 23.845 1.00 90.47 187 ALA B N 1
ATOM 5116 C CA . ALA B 1 188 ? 9.042 8.757 24.863 1.00 93.99 187 ALA B CA 1
ATOM 5117 C C . ALA B 1 188 ? 9.112 8.085 26.229 1.00 96.47 187 ALA B C 1
ATOM 5118 O O . ALA B 1 188 ? 8.076 7.664 26.736 1.00 97.48 187 ALA B O 1
ATOM 5120 N N . PRO B 1 189 ? 10.302 7.920 26.859 1.00 99.15 188 PRO B N 1
ATOM 5121 C CA . PRO B 1 189 ? 10.388 7.388 28.218 1.00 102.77 188 PRO B CA 1
ATOM 5122 C C . PRO B 1 189 ? 9.244 7.806 29.159 1.00 105.71 188 PRO B C 1
ATOM 5123 O O . PRO B 1 189 ? 8.997 9.022 29.320 1.00 115.97 188 PRO B O 1
ATOM 5127 N N . LYS B 1 190 ? 8.568 6.802 29.743 1.00 98.63 189 LYS B N 1
ATOM 5128 C CA . LYS B 1 190 ? 7.440 6.994 30.696 1.00 93.22 189 LYS B CA 1
ATOM 5129 C C . LYS B 1 190 ? 8.045 7.436 32.028 1.00 87.93 189 LYS B C 1
ATOM 5130 O O . LYS B 1 190 ? 7.802 8.567 32.501 1.00 79.12 189 LYS B O 1
ATOM 5136 N N . ARG B 1 191 ? 8.858 6.552 32.577 1.00 86.41 190 ARG B N 1
ATOM 5137 C CA . ARG B 1 191 ? 9.654 6.802 33.784 1.00 84.47 190 ARG B CA 1
ATOM 5138 C C . ARG B 1 191 ? 11.022 7.213 33.259 1.00 81.97 190 ARG B C 1
ATOM 5139 O O . ARG B 1 191 ? 11.601 6.431 32.472 1.00 77.62 190 ARG B O 1
ATOM 5147 N N . MET B 1 192 ? 11.470 8.416 33.604 1.00 81.04 191 MET B N 1
ATOM 5148 C CA . MET B 1 192 ? 12.710 8.967 33.017 1.00 85.61 191 MET B CA 1
ATOM 5149 C C . MET B 1 192 ? 13.631 9.468 34.125 1.00 85.82 191 MET B C 1
ATOM 5150 O O . MET B 1 192 ? 13.136 9.998 35.119 1.00 85.09 191 MET B O 1
ATOM 5155 N N . LEU B 1 193 ? 14.937 9.290 33.936 1.00 88.86 192 LEU B N 1
ATOM 5156 C CA . LEU B 1 193 ? 15.970 9.821 34.858 1.00 88.51 192 LEU B CA 1
ATOM 5157 C C . LEU B 1 193 ? 17.077 10.517 34.068 1.00 87.39 192 LEU B C 1
ATOM 5158 O O . LEU B 1 193 ? 17.832 9.838 33.346 1.00 87.77 192 LEU B O 1
ATOM 5163 N N . CYS B 1 194 ? 17.193 11.830 34.252 1.00 83.78 193 CYS B N 1
ATOM 5164 C CA . CYS B 1 194 ? 18.363 12.624 33.811 1.00 80.20 193 CYS B CA 1
ATOM 5165 C C . CYS B 1 194 ? 19.334 12.712 34.978 1.00 77.14 193 CYS B C 1
ATOM 5166 O O . CYS B 1 194 ? 18.958 13.289 36.011 1.00 80.32 193 CYS B O 1
ATOM 5169 N N . VAL B 1 195 ? 20.519 12.138 34.821 1.00 71.71 194 VAL B N 1
ATOM 5170 C CA . VAL B 1 195 ? 21.614 12.310 35.811 1.00 70.16 194 VAL B CA 1
ATOM 5171 C C . VAL B 1 195 ? 22.442 13.523 35.409 1.00 70.21 194 VAL B C 1
ATOM 5172 O O . VAL B 1 195 ? 22.647 13.740 34.209 1.00 67.86 194 VAL B O 1
ATOM 5176 N N . GLY B 1 196 ? 22.859 14.287 36.421 1.00 71.93 195 GLY B N 1
ATOM 5177 C CA . GLY B 1 196 ? 23.706 15.490 36.302 1.00 72.75 195 GLY B CA 1
ATOM 5178 C C . GLY B 1 196 ? 22.919 16.779 36.492 1.00 72.71 195 GLY B C 1
ATOM 5179 O O . GLY B 1 196 ? 21.680 16.735 36.651 1.00 73.23 195 GLY B O 1
ATOM 5180 N N . GLY B 1 197 ? 23.609 17.915 36.487 1.00 72.42 196 GLY B N 1
ATOM 5181 C CA . GLY B 1 197 ? 22.973 19.221 36.731 1.00 73.60 196 GLY B CA 1
ATOM 5182 C C . GLY B 1 197 ? 23.493 20.281 35.790 1.00 77.97 196 GLY B C 1
ATOM 5183 O O . GLY B 1 197 ? 23.411 21.465 36.171 1.00 75.29 196 GLY B O 1
ATOM 5184 N N . GLY B 1 198 ? 24.013 19.875 34.621 1.00 86.87 197 GLY B N 1
ATOM 5185 C CA . GLY B 1 198 ? 24.544 20.781 33.580 1.00 87.97 197 GLY B CA 1
ATOM 5186 C C . GLY B 1 198 ? 23.430 21.293 32.685 1.00 86.00 197 GLY B C 1
ATOM 5187 O O . GLY B 1 198 ? 22.315 20.744 32.762 1.00 86.74 197 GLY B O 1
ATOM 5188 N N . TYR B 1 199 ? 23.698 22.280 31.828 1.00 83.61 198 TYR B N 1
ATOM 5189 C CA . TYR B 1 199 ? 22.717 22.721 30.807 1.00 85.74 198 TYR B CA 1
ATOM 5190 C C . TYR B 1 199 ? 22.387 21.482 29.960 1.00 90.32 198 TYR B C 1
ATOM 5191 O O . TYR B 1 199 ? 21.225 21.280 29.628 1.00 88.25 198 TYR B O 1
ATOM 5200 N N . ILE B 1 200 ? 23.393 20.642 29.702 1.00 96.01 199 ILE B N 1
ATOM 5201 C CA . ILE B 1 200 ? 23.294 19.331 29.004 1.00 96.15 199 ILE B CA 1
ATOM 5202 C C . ILE B 1 200 ? 22.005 18.668 29.497 1.00 90.03 199 ILE B C 1
ATOM 5203 O O . ILE B 1 200 ? 21.061 18.539 28.713 1.00 82.08 199 ILE B O 1
ATOM 5208 N N . ALA B 1 201 ? 21.968 18.337 30.790 1.00 86.19 200 ALA B N 1
ATOM 5209 C CA . ALA B 1 201 ? 20.860 17.645 31.486 1.00 80.70 200 ALA B CA 1
ATOM 5210 C C . ALA B 1 201 ? 19.604 18.507 31.560 1.00 78.15 200 ALA B C 1
ATOM 5211 O O . ALA B 1 201 ? 18.515 18.080 31.110 1.00 78.88 200 ALA B O 1
ATOM 5213 N N . VAL B 1 202 ? 19.720 19.663 32.194 1.00 76.61 201 VAL B N 1
ATOM 5214 C CA . VAL B 1 202 ? 18.529 20.456 32.601 1.00 77.53 201 VAL B CA 1
ATOM 5215 C C . VAL B 1 202 ? 17.644 20.627 31.374 1.00 77.54 201 VAL B C 1
ATOM 5216 O O . VAL B 1 202 ? 16.413 20.460 31.488 1.00 81.15 201 VAL B O 1
ATOM 5220 N N . GLU B 1 203 ? 18.257 20.969 30.246 1.00 76.29 202 GLU B N 1
ATOM 5221 C CA . GLU B 1 203 ? 17.506 21.186 28.991 1.00 79.62 202 GLU B CA 1
ATOM 5222 C C . GLU B 1 203 ? 16.759 19.885 28.713 1.00 75.68 202 GLU B C 1
ATOM 5223 O O . GLU B 1 203 ? 15.520 19.933 28.533 1.00 76.08 202 GLU B O 1
ATOM 5229 N N . PHE B 1 204 ? 17.486 18.768 28.759 1.00 73.23 203 PHE B N 1
ATOM 5230 C CA . PHE B 1 204 ? 16.971 17.433 28.356 1.00 72.78 203 PHE B CA 1
ATOM 5231 C C . PHE B 1 204 ? 15.904 16.949 29.334 1.00 69.50 203 PHE B C 1
ATOM 5232 O O . PHE B 1 204 ? 14.990 16.218 28.916 1.00 69.22 203 PHE B O 1
ATOM 5240 N N . ALA B 1 205 ? 15.996 17.361 30.590 1.00 67.93 204 ALA B N 1
ATOM 5241 C CA . ALA B 1 205 ? 14.912 17.110 31.548 1.00 67.38 204 ALA B CA 1
ATOM 5242 C C . ALA B 1 205 ? 13.653 17.727 30.936 1.00 67.97 204 ALA B C 1
ATOM 5243 O O . ALA B 1 205 ? 12.726 16.965 30.579 1.00 61.75 204 ALA B O 1
ATOM 5245 N N . GLY B 1 206 ? 13.685 19.050 30.723 1.00 74.31 205 GLY B N 1
ATOM 5246 C CA . GLY B 1 206 ? 12.576 19.856 30.169 1.00 76.16 205 GLY B CA 1
ATOM 5247 C C . GLY B 1 206 ? 12.017 19.212 28.907 1.00 77.54 205 GLY B C 1
ATOM 5248 O O . GLY B 1 206 ? 10.786 19.218 28.712 1.00 76.84 205 GLY B O 1
ATOM 5249 N N . ILE B 1 207 ? 12.889 18.664 28.060 1.00 76.65 206 ILE B N 1
ATOM 5250 C CA . ILE B 1 207 ? 12.448 17.960 26.825 1.00 79.11 206 ILE B CA 1
ATOM 5251 C C . ILE B 1 207 ? 11.619 16.770 27.293 1.00 80.28 206 ILE B C 1
ATOM 5252 O O . ILE B 1 207 ? 10.426 16.715 26.966 1.00 75.36 206 ILE B O 1
ATOM 5257 N N . PHE B 1 208 ? 12.246 15.841 28.017 1.00 85.91 207 PHE B N 1
ATOM 5258 C CA . PHE B 1 208 ? 11.608 14.537 28.336 1.00 86.81 207 PHE B CA 1
ATOM 5259 C C . PHE B 1 208 ? 10.351 14.813 29.141 1.00 85.99 207 PHE B C 1
ATOM 5260 O O . PHE B 1 208 ? 9.350 14.205 28.850 1.00 80.52 207 PHE B O 1
ATOM 5268 N N . ASN B 1 209 ? 10.430 15.797 30.036 1.00 85.95 208 ASN B N 1
ATOM 5269 C CA . ASN B 1 209 ? 9.297 16.333 30.840 1.00 89.63 208 ASN B CA 1
ATOM 5270 C C . ASN B 1 209 ? 8.101 16.644 29.927 1.00 90.99 208 ASN B C 1
ATOM 5271 O O . ASN B 1 209 ? 6.949 16.443 30.353 1.00 91.78 208 ASN B O 1
ATOM 5276 N N . GLY B 1 210 ? 8.373 17.172 28.740 1.00 91.73 209 GLY B N 1
ATOM 5277 C CA . GLY B 1 210 ? 7.328 17.580 27.786 1.00 91.20 209 GLY B CA 1
ATOM 5278 C C . GLY B 1 210 ? 6.595 16.387 27.208 1.00 91.21 209 GLY B C 1
ATOM 5279 O O . GLY B 1 210 ? 5.351 16.426 27.170 1.00 85.33 209 GLY B O 1
ATOM 5280 N N . TYR B 1 211 ? 7.338 15.369 26.767 1.00 95.39 210 TYR B N 1
ATOM 5281 C CA . TYR B 1 211 ? 6.798 14.211 26.003 1.00 102.29 210 TYR B CA 1
ATOM 5282 C C . TYR B 1 211 ? 6.616 13.006 26.949 1.00 102.02 210 TYR B C 1
ATOM 5283 O O . TYR B 1 211 ? 7.326 11.981 26.908 1.00 102.54 210 TYR B O 1
ATOM 5292 N N . LYS B 1 212 ? 5.630 13.123 27.833 1.00 100.11 211 LYS B N 1
ATOM 5293 C CA . LYS B 1 212 ? 5.247 12.048 28.766 1.00 99.91 211 LYS B CA 1
ATOM 5294 C C . LYS B 1 212 ? 4.079 11.315 28.132 1.00 101.26 211 LYS B C 1
ATOM 5295 O O . LYS B 1 212 ? 3.099 11.942 27.730 1.00 102.85 211 LYS B O 1
ATOM 5301 N N . PRO B 1 213 ? 4.111 9.971 28.071 1.00 101.16 212 PRO B N 1
ATOM 5302 C CA . PRO B 1 213 ? 2.889 9.200 27.860 1.00 104.27 212 PRO B CA 1
ATOM 5303 C C . PRO B 1 213 ? 2.037 9.393 29.119 1.00 113.46 212 PRO B C 1
ATOM 5304 O O . PRO B 1 213 ? 2.592 9.528 30.196 1.00 115.74 212 PRO B O 1
ATOM 5308 N N . CYS B 1 214 ? 0.720 9.476 28.937 1.00 123.65 213 CYS B N 1
ATOM 5309 C CA . CYS B 1 214 ? -0.252 9.881 29.985 1.00 127.31 213 CYS B CA 1
ATOM 5310 C C . CYS B 1 214 ? 0.018 9.084 31.272 1.00 128.19 213 CYS B C 1
ATOM 5311 O O . CYS B 1 214 ? -0.284 7.863 31.313 1.00 140.95 213 CYS B O 1
ATOM 5314 N N . GLY B 1 215 ? 0.572 9.751 32.292 1.00 119.84 214 GLY B N 1
ATOM 5315 C CA . GLY B 1 215 ? 1.061 9.117 33.535 1.00 108.18 214 GLY B CA 1
ATOM 5316 C C . GLY B 1 215 ? 2.495 8.638 33.381 1.00 98.12 214 GLY B C 1
ATOM 5317 O O . GLY B 1 215 ? 2.744 7.805 32.501 1.00 98.63 214 GLY B O 1
ATOM 5318 N N . GLY B 1 216 ? 3.416 9.163 34.190 1.00 87.00 215 GLY B N 1
ATOM 5319 C CA . GLY B 1 216 ? 4.868 9.002 33.980 1.00 84.18 215 GLY B CA 1
ATOM 5320 C C . GLY B 1 216 ? 5.614 10.309 34.180 1.00 81.21 215 GLY B C 1
ATOM 5321 O O . GLY B 1 216 ? 4.974 11.374 34.190 1.00 80.32 215 GLY B O 1
ATOM 5322 N N . TYR B 1 217 ? 6.937 10.267 34.342 1.00 79.11 216 TYR B N 1
ATOM 5323 C CA . TYR B 1 217 ? 7.660 11.334 35.080 1.00 76.26 216 TYR B CA 1
ATOM 5324 C C . TYR B 1 217 ? 9.126 11.426 34.674 1.00 73.83 216 TYR B C 1
ATOM 5325 O O . TYR B 1 217 ? 9.690 10.513 34.008 1.00 68.31 216 TYR B O 1
ATOM 5334 N N . VAL B 1 218 ? 9.732 12.532 35.115 1.00 73.15 217 VAL B N 1
ATOM 5335 C CA . VAL B 1 218 ? 11.192 12.801 34.983 1.00 75.85 217 VAL B CA 1
ATOM 5336 C C . VAL B 1 218 ? 11.808 13.185 36.334 1.00 76.98 217 VAL B C 1
ATOM 5337 O O . VAL B 1 218 ? 11.533 14.284 36.856 1.00 73.68 217 VAL B O 1
ATOM 5341 N N . ASP B 1 219 ? 12.693 12.332 36.840 1.00 81.44 218 ASP B N 1
ATOM 5342 C CA . ASP B 1 219 ? 13.525 12.620 38.029 1.00 83.63 218 ASP B CA 1
ATOM 5343 C C . ASP B 1 219 ? 14.843 13.217 37.533 1.00 82.38 218 ASP B C 1
ATOM 5344 O O . ASP B 1 219 ? 15.424 12.689 36.548 1.00 75.44 218 ASP B O 1
ATOM 5349 N N . LEU B 1 220 ? 15.271 14.299 38.179 1.00 84.04 219 LEU B N 1
ATOM 5350 C CA . LEU B 1 220 ? 16.650 14.814 38.034 1.00 84.76 219 LEU B CA 1
ATOM 5351 C C . LEU B 1 220 ? 17.510 14.219 39.144 1.00 87.45 219 LEU B C 1
ATOM 5352 O O . LEU B 1 220 ? 16.959 13.606 40.076 1.00 88.44 219 LEU B O 1
ATOM 5357 N N . CYS B 1 221 ? 18.821 14.400 39.037 1.00 88.63 220 CYS B N 1
ATOM 5358 C CA . CYS B 1 221 ? 19.799 13.788 39.962 1.00 89.60 220 CYS B CA 1
ATOM 5359 C C . CYS B 1 221 ? 21.148 14.507 39.861 1.00 86.00 220 CYS B C 1
ATOM 5360 O O . CYS B 1 221 ? 21.942 14.207 38.958 1.00 84.05 220 CYS B O 1
ATOM 5363 N N . TYR B 1 222 ? 21.426 15.400 40.808 1.00 84.32 221 TYR B N 1
ATOM 5364 C CA . TYR B 1 222 ? 22.748 16.059 40.935 1.00 86.60 221 TYR B CA 1
ATOM 5365 C C . TYR B 1 222 ? 23.456 15.565 42.208 1.00 88.24 221 TYR B C 1
ATOM 5366 O O . TYR B 1 222 ? 22.834 15.517 43.275 1.00 87.06 221 TYR B O 1
ATOM 5375 N N . ARG B 1 223 ? 24.748 15.263 42.068 1.00 93.03 222 ARG B N 1
ATOM 5376 C CA . ARG B 1 223 ? 25.686 14.786 43.118 1.00 99.28 222 ARG B CA 1
ATOM 5377 C C . ARG B 1 223 ? 26.129 15.907 44.066 1.00 98.70 222 ARG B C 1
ATOM 5378 O O . ARG B 1 223 ? 26.940 15.608 44.966 1.00 106.71 222 ARG B O 1
ATOM 5386 N N . GLY B 1 224 ? 25.720 17.145 43.804 1.00 93.96 223 GLY B N 1
ATOM 5387 C CA . GLY B 1 224 ? 25.936 18.340 44.643 1.00 91.76 223 GLY B CA 1
ATOM 5388 C C . GLY B 1 224 ? 24.628 18.926 45.170 1.00 90.94 223 GLY B C 1
ATOM 5389 O O . GLY B 1 224 ? 23.573 18.279 44.992 1.00 84.95 223 GLY B O 1
ATOM 5390 N N . ASP B 1 225 ? 24.697 20.117 45.783 1.00 91.08 224 ASP B N 1
ATOM 5391 C CA . ASP B 1 225 ? 23.605 20.760 46.567 1.00 92.06 224 ASP B CA 1
ATOM 5392 C C . ASP B 1 225 ? 22.583 21.417 45.640 1.00 89.76 224 ASP B C 1
ATOM 5393 O O . ASP B 1 225 ? 21.370 21.306 45.901 1.00 87.81 224 ASP B O 1
ATOM 5398 N N . LEU B 1 226 ? 23.042 22.147 44.630 1.00 90.75 225 LEU B N 1
ATOM 5399 C CA . LEU B 1 226 ? 22.119 22.876 43.729 1.00 93.45 225 LEU B CA 1
ATOM 5400 C C . LEU B 1 226 ? 22.530 22.689 42.273 1.00 93.17 225 LEU B C 1
ATOM 5401 O O . LEU B 1 226 ? 23.742 22.659 41.960 1.00 90.05 225 LEU B O 1
ATOM 5406 N N . ILE B 1 227 ? 21.509 22.684 41.416 1.00 93.13 226 ILE B N 1
ATOM 5407 C CA . ILE B 1 227 ? 21.658 22.478 39.946 1.00 94.82 226 ILE B CA 1
ATOM 5408 C C . ILE B 1 227 ? 22.348 23.688 39.301 1.00 93.64 226 ILE B C 1
ATOM 5409 O O . ILE B 1 227 ? 22.320 24.815 39.864 1.00 93.07 226 ILE B O 1
ATOM 5414 N N . LEU B 1 228 ? 22.922 23.449 38.119 1.00 89.97 227 LEU B N 1
ATOM 5415 C CA . LEU B 1 228 ? 23.661 24.449 37.299 1.00 87.98 227 LEU B CA 1
ATOM 5416 C C . LEU B 1 228 ? 24.820 25.054 38.102 1.00 88.80 227 LEU B C 1
ATOM 5417 O O . LEU B 1 228 ? 24.713 26.222 38.526 1.00 85.49 227 LEU B O 1
ATOM 5422 N N . ARG B 1 229 ? 25.905 24.304 38.281 1.00 90.84 228 ARG B N 1
ATOM 5423 C CA . ARG B 1 229 ? 27.141 24.839 38.904 1.00 91.53 228 ARG B CA 1
ATOM 5424 C C . ARG B 1 229 ? 27.597 26.071 38.130 1.00 88.03 228 ARG B C 1
ATOM 5425 O O . ARG B 1 229 ? 27.514 26.081 36.900 1.00 83.63 228 ARG B O 1
ATOM 5433 N N . GLY B 1 230 ? 28.049 27.091 38.846 1.00 89.06 229 GLY B N 1
ATOM 5434 C CA . GLY B 1 230 ? 28.739 28.242 38.236 1.00 89.64 229 GLY B CA 1
ATOM 5435 C C . GLY B 1 230 ? 27.792 29.360 37.843 1.00 89.94 229 GLY B C 1
ATOM 5436 O O . GLY B 1 230 ? 28.297 30.476 37.654 1.00 90.64 229 GLY B O 1
ATOM 5437 N N . PHE B 1 231 ? 26.482 29.105 37.734 1.00 91.64 230 PHE B N 1
ATOM 5438 C CA . PHE B 1 231 ? 25.469 30.136 37.382 1.00 93.45 230 PHE B CA 1
ATOM 5439 C C . PHE B 1 231 ? 25.113 30.963 38.638 1.00 90.31 230 PHE B C 1
ATOM 5440 O O . PHE B 1 231 ? 25.635 30.713 39.766 1.00 83.41 230 PHE B O 1
ATOM 5448 N N . ASP B 1 232 ? 24.239 31.959 38.462 1.00 86.09 231 ASP B N 1
ATOM 5449 C CA . ASP B 1 232 ? 23.808 32.818 39.590 1.00 82.87 231 ASP B CA 1
ATOM 5450 C C . ASP B 1 232 ? 22.969 31.959 40.528 1.00 80.40 231 ASP B C 1
ATOM 5451 O O . ASP B 1 232 ? 21.951 31.361 40.109 1.00 74.83 231 ASP B O 1
ATOM 5456 N N . THR B 1 233 ? 23.438 31.897 41.762 1.00 80.91 232 THR B N 1
ATOM 5457 C CA . THR B 1 233 ? 22.883 31.065 42.844 1.00 83.99 232 THR B CA 1
ATOM 5458 C C . THR B 1 233 ? 21.423 31.408 43.070 1.00 87.12 232 THR B C 1
ATOM 5459 O O . THR B 1 233 ? 20.634 30.470 43.261 1.00 90.93 232 THR B O 1
ATOM 5463 N N . GLU B 1 234 ? 21.092 32.695 43.119 1.00 90.52 233 GLU B N 1
ATOM 5464 C CA . GLU B 1 234 ? 19.699 33.129 43.387 1.00 95.08 233 GLU B CA 1
ATOM 5465 C C . GLU B 1 234 ? 18.817 32.617 42.250 1.00 88.48 233 GLU B C 1
ATOM 5466 O O . GLU B 1 234 ? 17.789 31.979 42.527 1.00 88.50 233 GLU B O 1
ATOM 5472 N N . VAL B 1 235 ? 19.269 32.826 41.021 1.00 80.93 234 VAL B N 1
ATOM 5473 C CA . VAL B 1 235 ? 18.570 32.352 39.797 1.00 79.43 234 VAL B CA 1
ATOM 5474 C C . VAL B 1 235 ? 18.459 30.827 39.787 1.00 73.48 234 VAL B C 1
ATOM 5475 O O . VAL B 1 235 ? 17.365 30.319 39.494 1.00 69.08 234 VAL B O 1
ATOM 5479 N N . ARG B 1 236 ? 19.558 30.128 40.050 1.00 69.97 235 ARG B N 1
ATOM 5480 C CA . ARG B 1 236 ? 19.573 28.647 40.104 1.00 71.08 235 ARG B CA 1
ATOM 5481 C C . ARG B 1 236 ? 18.472 28.088 41.009 1.00 72.01 235 ARG B C 1
ATOM 5482 O O . ARG B 1 236 ? 17.952 27.022 40.690 1.00 67.93 235 ARG B O 1
ATOM 5490 N N . LYS B 1 237 ? 18.154 28.767 42.109 1.00 78.16 236 LYS B N 1
ATOM 5491 C CA . LYS B 1 237 ? 17.083 28.358 43.061 1.00 80.30 236 LYS B CA 1
ATOM 5492 C C . LYS B 1 237 ? 15.706 28.593 42.438 1.00 80.62 236 LYS B C 1
ATOM 5493 O O . LYS B 1 237 ? 14.939 27.617 42.329 1.00 79.30 236 LYS B O 1
ATOM 5499 N N . SER B 1 238 ? 15.403 29.844 42.068 1.00 80.56 237 SER B N 1
ATOM 5500 C CA . SER B 1 238 ? 14.134 30.267 41.404 1.00 78.34 237 SER B CA 1
ATOM 5501 C C . SER B 1 238 ? 13.761 29.280 40.297 1.00 76.27 237 SER B C 1
ATOM 5502 O O . SER B 1 238 ? 12.561 29.043 40.099 1.00 72.83 237 SER B O 1
ATOM 5505 N N . LEU B 1 239 ? 14.769 28.766 39.593 1.00 74.85 238 LEU B N 1
ATOM 5506 C CA . LEU B 1 239 ? 14.580 27.727 38.560 1.00 76.82 238 LEU B CA 1
ATOM 5507 C C . LEU B 1 239 ? 14.077 26.438 39.200 1.00 74.49 238 LEU B C 1
ATOM 5508 O O . LEU B 1 239 ? 13.035 25.926 38.755 1.00 77.94 238 LEU B O 1
ATOM 5513 N N . THR B 1 240 ? 14.818 25.913 40.166 1.00 70.17 239 THR B N 1
ATOM 5514 C CA . THR B 1 240 ? 14.558 24.569 40.735 1.00 67.98 239 THR B CA 1
ATOM 5515 C C . THR B 1 240 ? 13.092 24.472 41.188 1.00 68.44 239 THR B C 1
ATOM 5516 O O . THR B 1 240 ? 12.545 23.353 41.115 1.00 63.05 239 THR B O 1
ATOM 5520 N N . LYS B 1 241 ? 12.487 25.590 41.623 1.00 73.38 240 LYS B N 1
ATOM 5521 C CA . LYS B 1 241 ? 11.053 25.677 42.022 1.00 78.55 240 LYS B CA 1
ATOM 5522 C C . LYS B 1 241 ? 10.158 25.571 40.788 1.00 78.72 240 LYS B C 1
ATOM 5523 O O . LYS B 1 241 ? 9.241 24.726 40.782 1.00 76.38 240 LYS B O 1
ATOM 5529 N N . GLN B 1 242 ? 10.389 26.431 39.796 1.00 80.95 241 GLN B N 1
ATOM 5530 C CA . GLN B 1 242 ? 9.558 26.489 38.565 1.00 83.37 241 GLN B CA 1
ATOM 5531 C C . GLN B 1 242 ? 9.763 25.200 37.748 1.00 88.36 241 GLN B C 1
ATOM 5532 O O . GLN B 1 242 ? 8.856 24.851 36.958 1.00 92.81 241 GLN B O 1
ATOM 5538 N N . LEU B 1 243 ? 10.895 24.500 37.927 1.00 88.97 242 LEU B N 1
ATOM 5539 C CA . LEU B 1 243 ? 11.079 23.119 37.401 1.00 87.08 242 LEU B CA 1
ATOM 5540 C C . LEU B 1 243 ? 10.091 22.210 38.133 1.00 85.47 242 LEU B C 1
ATOM 5541 O O . LEU B 1 243 ? 9.316 21.516 37.465 1.00 78.76 242 LEU B O 1
ATOM 5546 N N . GLY B 1 244 ? 10.129 22.240 39.468 1.00 86.13 243 GLY B N 1
ATOM 5547 C CA . GLY B 1 244 ? 9.206 21.507 40.352 1.00 85.71 243 GLY B CA 1
ATOM 5548 C C . GLY B 1 244 ? 7.753 21.709 39.962 1.00 83.46 243 GLY B C 1
ATOM 5549 O O . GLY B 1 244 ? 6.999 20.739 40.013 1.00 87.91 243 GLY B O 1
ATOM 5550 N N . ALA B 1 245 ? 7.341 22.926 39.625 1.00 79.77 244 ALA B N 1
ATOM 5551 C CA . ALA B 1 245 ? 5.944 23.225 39.255 1.00 79.39 244 ALA B CA 1
ATOM 5552 C C . ALA B 1 245 ? 5.571 22.549 37.935 1.00 78.40 244 ALA B C 1
ATOM 5553 O O . ALA B 1 245 ? 4.387 22.237 37.801 1.00 77.98 244 ALA B O 1
ATOM 5555 N N . ASN B 1 246 ? 6.517 22.340 37.009 1.00 82.17 245 ASN B N 1
ATOM 5556 C CA . ASN B 1 246 ? 6.298 21.588 35.737 1.00 89.08 245 ASN B CA 1
ATOM 5557 C C . ASN B 1 246 ? 5.949 20.105 36.021 1.00 89.36 245 ASN B C 1
ATOM 5558 O O . ASN B 1 246 ? 5.296 19.467 35.144 1.00 86.60 245 ASN B O 1
ATOM 5563 N N . GLY B 1 247 ? 6.370 19.548 37.164 1.00 89.16 246 GLY B N 1
ATOM 5564 C CA . GLY B 1 247 ? 6.282 18.103 37.468 1.00 86.68 246 GLY B CA 1
ATOM 5565 C C . GLY B 1 247 ? 7.643 17.477 37.734 1.00 85.65 246 GLY B C 1
ATOM 5566 O O . GLY B 1 247 ? 7.671 16.372 38.306 1.00 82.83 246 GLY B O 1
ATOM 5567 N N . ILE B 1 248 ? 8.741 18.163 37.391 1.00 86.00 247 ILE B N 1
ATOM 5568 C CA . ILE B 1 248 ? 10.128 17.618 37.469 1.00 87.24 247 ILE B CA 1
ATOM 5569 C C . ILE B 1 248 ? 10.596 17.544 38.925 1.00 86.42 247 ILE B C 1
ATOM 5570 O O . ILE B 1 248 ? 10.758 18.582 39.596 1.00 84.01 247 ILE B O 1
ATOM 5575 N N . ARG B 1 249 ? 10.898 16.335 39.364 1.00 87.96 248 ARG B N 1
ATOM 5576 C CA . ARG B 1 249 ? 11.316 16.096 40.758 1.00 90.30 248 ARG B CA 1
ATOM 5577 C C . ARG B 1 249 ? 12.845 16.123 40.798 1.00 85.78 248 ARG B C 1
ATOM 5578 O O . ARG B 1 249 ? 13.507 15.092 40.503 1.00 85.39 248 ARG B O 1
ATOM 5586 N N . VAL B 1 250 ? 13.402 17.253 41.196 1.00 79.47 249 VAL B N 1
ATOM 5587 C CA . VAL B 1 250 ? 14.875 17.360 41.348 1.00 78.01 249 VAL B CA 1
ATOM 5588 C C . VAL B 1 250 ? 15.270 16.650 42.640 1.00 81.82 249 VAL B C 1
ATOM 5589 O O . VAL B 1 250 ? 14.503 16.705 43.626 1.00 83.23 249 VAL B O 1
ATOM 5593 N N . ARG B 1 251 ? 16.421 15.993 42.633 1.00 84.94 250 ARG B N 1
ATOM 5594 C CA . ARG B 1 251 ? 17.004 15.388 43.861 1.00 90.57 250 ARG B CA 1
ATOM 5595 C C . ARG B 1 251 ? 18.464 15.819 43.951 1.00 91.51 250 ARG B C 1
ATOM 5596 O O . ARG B 1 251 ? 19.108 15.950 42.909 1.00 97.97 250 ARG B O 1
ATOM 5604 N N . THR B 1 252 ? 18.987 16.004 45.165 1.00 91.12 251 THR B N 1
ATOM 5605 C CA . THR B 1 252 ? 20.306 16.657 45.394 1.00 90.31 251 THR B CA 1
ATOM 5606 C C . THR B 1 252 ? 21.147 15.945 46.460 1.00 87.15 251 THR B C 1
ATOM 5607 O O . THR B 1 252 ? 20.608 15.363 47.417 1.00 83.70 251 THR B O 1
ATOM 5611 N N . ASN B 1 253 ? 22.461 16.059 46.304 1.00 84.65 252 ASN B N 1
ATOM 5612 C CA . ASN B 1 253 ? 23.455 15.244 47.048 1.00 84.10 252 ASN B CA 1
ATOM 5613 C C . ASN B 1 253 ? 23.064 13.778 46.911 1.00 90.97 252 ASN B C 1
ATOM 5614 O O . ASN B 1 253 ? 22.893 13.094 47.934 1.00 97.69 252 ASN B O 1
ATOM 5619 N N . LEU B 1 254 ? 22.886 13.343 45.667 1.00 96.60 253 LEU B N 1
ATOM 5620 C CA . LEU B 1 254 ? 22.424 11.982 45.329 1.00 97.55 253 LEU B CA 1
ATOM 5621 C C . LEU B 1 254 ? 23.131 11.532 44.054 1.00 101.72 253 LEU B C 1
ATOM 5622 O O . LEU B 1 254 ? 23.048 12.241 43.047 1.00 103.47 253 LEU B O 1
ATOM 5627 N N . ASN B 1 255 ? 23.824 10.410 44.117 1.00 105.78 254 ASN B N 1
ATOM 5628 C CA . ASN B 1 255 ? 24.565 9.836 42.970 1.00 107.92 254 ASN B CA 1
ATOM 5629 C C . ASN B 1 255 ? 24.117 8.393 42.810 1.00 103.22 254 ASN B C 1
ATOM 5630 O O . ASN B 1 255 ? 23.805 7.734 43.794 1.00 111.96 254 ASN B O 1
ATOM 5635 N N . PRO B 1 256 ? 23.942 7.874 41.579 1.00 94.07 255 PRO B N 1
ATOM 5636 C CA . PRO B 1 256 ? 23.840 6.428 41.420 1.00 92.52 255 PRO B CA 1
ATOM 5637 C C . PRO B 1 256 ? 25.106 5.679 41.858 1.00 92.43 255 PRO B C 1
ATOM 5638 O O . PRO B 1 256 ? 26.171 6.265 41.866 1.00 90.99 255 PRO B O 1
ATOM 5642 N N . THR B 1 257 ? 24.949 4.409 42.245 1.00 93.15 256 THR B N 1
ATOM 5643 C CA . THR B 1 257 ? 26.074 3.495 42.583 1.00 92.57 256 THR B CA 1
ATOM 5644 C C . THR B 1 257 ? 26.086 2.318 41.608 1.00 94.66 256 THR B C 1
ATOM 5645 O O . THR B 1 257 ? 27.207 1.944 41.194 1.00 100.70 256 THR B O 1
ATOM 5649 N N . LYS B 1 258 ? 24.924 1.742 41.257 1.00 94.38 257 LYS B N 1
ATOM 5650 C CA . LYS B 1 258 ? 24.849 0.707 40.184 1.00 94.03 257 LYS B CA 1
ATOM 5651 C C . LYS B 1 258 ? 23.516 0.765 39.426 1.00 87.99 257 LYS B C 1
ATOM 5652 O O . LYS B 1 258 ? 22.496 1.208 39.979 1.00 84.77 257 LYS B O 1
ATOM 5658 N N . ILE B 1 259 ? 23.553 0.321 38.170 1.00 82.95 258 ILE B N 1
ATOM 5659 C CA . ILE B 1 259 ? 22.338 0.036 37.358 1.00 82.67 258 ILE B CA 1
ATOM 5660 C C . ILE B 1 259 ? 22.400 -1.445 36.985 1.00 81.84 258 ILE B C 1
ATOM 5661 O O . ILE B 1 259 ? 23.505 -2.002 36.981 1.00 81.29 258 ILE B O 1
ATOM 5666 N N . THR B 1 260 ? 21.243 -2.064 36.759 1.00 82.93 259 THR B N 1
ATOM 5667 C CA . THR B 1 260 ? 21.123 -3.405 36.130 1.00 86.59 259 THR B CA 1
ATOM 5668 C C . THR B 1 260 ? 19.883 -3.449 35.236 1.00 93.47 259 THR B C 1
ATOM 5669 O O . THR B 1 260 ? 18.904 -2.768 35.569 1.00 98.69 259 THR B O 1
ATOM 5673 N N . LYS B 1 261 ? 19.894 -4.243 34.160 1.00 97.92 260 LYS B N 1
ATOM 5674 C CA . LYS B 1 261 ? 18.694 -4.387 33.289 1.00 100.47 260 LYS B CA 1
ATOM 5675 C C . LYS B 1 261 ? 17.724 -5.392 33.941 1.00 101.60 260 LYS B C 1
ATOM 5676 O O . LYS B 1 261 ? 18.099 -6.065 34.917 1.00 97.07 260 LYS B O 1
ATOM 5682 N N . ASN B 1 262 ? 16.505 -5.492 33.403 1.00 107.78 261 ASN B N 1
ATOM 5683 C CA . ASN B 1 262 ? 15.309 -6.006 34.123 1.00 113.19 261 ASN B CA 1
ATOM 5684 C C . ASN B 1 262 ? 14.586 -7.090 33.303 1.00 116.72 261 ASN B C 1
ATOM 5685 O O . ASN B 1 262 ? 15.072 -7.508 32.218 1.00 110.48 261 ASN B O 1
ATOM 5690 N N . GLU B 1 263 ? 13.424 -7.507 33.812 1.00 124.63 262 GLU B N 1
ATOM 5691 C CA . GLU B 1 263 ? 12.448 -8.409 33.143 1.00 127.80 262 GLU B CA 1
ATOM 5692 C C . GLU B 1 263 ? 12.060 -7.815 31.785 1.00 119.70 262 GLU B C 1
ATOM 5693 O O . GLU B 1 263 ? 12.320 -8.469 30.762 1.00 111.12 262 GLU B O 1
ATOM 5699 N N . ASP B 1 264 ? 11.475 -6.610 31.790 1.00 121.82 263 ASP B N 1
ATOM 5700 C CA . ASP B 1 264 ? 10.864 -5.976 30.590 1.00 124.72 263 ASP B CA 1
ATOM 5701 C C . ASP B 1 264 ? 11.804 -4.903 30.009 1.00 118.18 263 ASP B C 1
ATOM 5702 O O . ASP B 1 264 ? 11.292 -3.908 29.434 1.00 117.27 263 ASP B O 1
ATOM 5707 N N . GLY B 1 265 ? 13.123 -5.114 30.108 1.00 108.46 264 GLY B N 1
ATOM 5708 C CA . GLY B 1 265 ? 14.150 -4.233 29.521 1.00 100.08 264 GLY B CA 1
ATOM 5709 C C . GLY B 1 265 ? 14.319 -2.938 30.295 1.00 93.95 264 GLY B C 1
ATOM 5710 O O . GLY B 1 265 ? 15.016 -2.053 29.777 1.00 86.22 264 GLY B O 1
ATOM 5711 N N . SER B 1 266 ? 13.752 -2.838 31.503 1.00 96.32 265 SER B N 1
ATOM 5712 C CA . SER B 1 266 ? 13.830 -1.630 32.370 1.00 100.44 265 SER B CA 1
ATOM 5713 C C . SER B 1 266 ? 15.262 -1.462 32.890 1.00 100.99 265 SER B C 1
ATOM 5714 O O . SER B 1 266 ? 16.154 -2.242 32.507 1.00 105.08 265 SER B O 1
ATOM 5717 N N . ASN B 1 267 ? 15.492 -0.462 33.737 1.00 99.34 266 ASN B N 1
ATOM 5718 C CA . ASN B 1 267 ? 16.817 -0.254 34.377 1.00 99.83 266 ASN B CA 1
ATOM 5719 C C . ASN B 1 267 ? 16.599 -0.067 35.879 1.00 105.46 266 ASN B C 1
ATOM 5720 O O . ASN B 1 267 ? 16.037 0.969 36.288 1.00 108.84 266 ASN B O 1
ATOM 5725 N N . HIS B 1 268 ? 17.001 -1.056 36.674 1.00 108.36 267 HIS B N 1
ATOM 5726 C CA . HIS B 1 268 ? 16.982 -0.977 38.154 1.00 104.85 267 HIS B CA 1
ATOM 5727 C C . HIS B 1 268 ? 18.189 -0.147 38.573 1.00 100.77 267 HIS B C 1
ATOM 5728 O O . HIS B 1 268 ? 19.282 -0.399 38.055 1.00 94.64 267 HIS B O 1
ATOM 5735 N N . VAL B 1 269 ? 17.974 0.815 39.463 1.00 103.30 268 VAL B N 1
ATOM 5736 C CA . VAL B 1 269 ? 18.999 1.842 39.811 1.00 103.10 268 VAL B CA 1
ATOM 5737 C C . VAL B 1 269 ? 19.246 1.876 41.321 1.00 98.34 268 VAL B C 1
ATOM 5738 O O . VAL B 1 269 ? 18.343 2.305 42.055 1.00 92.55 268 VAL B O 1
ATOM 5742 N N . HIS B 1 270 ? 20.456 1.509 41.750 1.00 97.63 269 HIS B N 1
ATOM 5743 C CA . HIS B 1 270 ? 20.951 1.735 43.134 1.00 101.56 269 HIS B CA 1
ATOM 5744 C C . HIS B 1 270 ? 21.398 3.190 43.259 1.00 98.45 269 HIS B C 1
ATOM 5745 O O . HIS B 1 270 ? 22.086 3.674 42.363 1.00 91.84 269 HIS B O 1
ATOM 5752 N N . PHE B 1 271 ? 21.062 3.840 44.364 1.00 101.30 270 PHE B N 1
ATOM 5753 C CA . PHE B 1 271 ? 21.455 5.245 44.623 1.00 100.96 270 PHE B CA 1
ATOM 5754 C C . PHE B 1 271 ? 22.449 5.321 45.779 1.00 105.31 270 PHE B C 1
ATOM 5755 O O . PHE B 1 271 ? 22.671 4.312 46.482 1.00 107.02 270 PHE B O 1
ATOM 5763 N N . ASN B 1 272 ? 23.019 6.512 45.967 1.00 107.20 271 ASN B N 1
ATOM 5764 C CA . ASN B 1 272 ? 24.023 6.812 47.017 1.00 104.53 271 ASN B CA 1
ATOM 5765 C C . ASN B 1 272 ? 23.298 7.025 48.336 1.00 103.24 271 ASN B C 1
ATOM 5766 O O . ASN B 1 272 ? 23.939 6.898 49.386 1.00 107.29 271 ASN B O 1
ATOM 5771 N N . ASP B 1 273 ? 22.018 7.361 48.260 1.00 103.56 272 ASP B N 1
ATOM 5772 C CA . ASP B 1 273 ? 21.192 7.664 49.443 1.00 103.63 272 ASP B CA 1
ATOM 5773 C C . ASP B 1 273 ? 20.732 6.333 50.020 1.00 99.64 272 ASP B C 1
ATOM 5774 O O . ASP B 1 273 ? 20.848 6.136 51.235 1.00 104.56 272 ASP B O 1
ATOM 5779 N N . GLY B 1 274 ? 20.212 5.466 49.161 1.00 95.54 273 GLY B N 1
ATOM 5780 C CA . GLY B 1 274 ? 19.898 4.074 49.535 1.00 100.67 273 GLY B CA 1
ATOM 5781 C C . GLY B 1 274 ? 18.654 3.521 48.872 1.00 104.34 273 GLY B C 1
ATOM 5782 O O . GLY B 1 274 ? 18.341 2.342 49.127 1.00 103.06 273 GLY B O 1
ATOM 5783 N N . THR B 1 275 ? 17.977 4.334 48.060 1.00 111.39 274 THR B N 1
ATOM 5784 C CA . THR B 1 275 ? 16.649 4.041 47.469 1.00 116.77 274 THR B CA 1
ATOM 5785 C C . THR B 1 275 ? 16.858 3.401 46.095 1.00 114.56 274 THR B C 1
ATOM 5786 O O . THR B 1 275 ? 17.880 3.678 45.447 1.00 110.02 274 THR B O 1
ATOM 5790 N N . GLU B 1 276 ? 15.897 2.602 45.655 1.00 115.05 275 GLU B N 1
ATOM 5791 C CA . GLU B 1 276 ? 16.022 1.856 44.380 1.00 114.17 275 GLU B CA 1
ATOM 5792 C C . GLU B 1 276 ? 14.729 1.959 43.577 1.00 110.55 275 GLU B C 1
ATOM 5793 O O . GLU B 1 276 ? 13.661 1.618 44.106 1.00 110.71 275 GLU B O 1
ATOM 5799 N N . GLU B 1 277 ? 14.837 2.395 42.328 1.00 104.37 276 GLU B N 1
ATOM 5800 C CA . GLU B 1 277 ? 13.657 2.610 41.470 1.00 103.41 276 GLU B CA 1
ATOM 5801 C C . GLU B 1 277 ? 13.928 2.065 40.075 1.00 99.79 276 GLU B C 1
ATOM 5802 O O . GLU B 1 277 ? 15.095 1.866 39.705 1.00 95.45 276 GLU B O 1
ATOM 5808 N N . ASP B 1 278 ? 12.844 1.829 39.352 1.00 100.74 277 ASP B N 1
ATOM 5809 C CA . ASP B 1 278 ? 12.870 1.260 37.987 1.00 105.09 277 ASP B CA 1
ATOM 5810 C C . ASP B 1 278 ? 12.448 2.354 37.002 1.00 109.94 277 ASP B C 1
ATOM 5811 O O . ASP B 1 278 ? 11.243 2.661 36.900 1.00 116.73 277 ASP B O 1
ATOM 5816 N N . TYR B 1 279 ? 13.416 2.939 36.304 1.00 109.01 278 TYR B N 1
ATOM 5817 C CA . TYR B 1 279 ? 13.163 3.904 35.210 1.00 106.34 278 TYR B CA 1
ATOM 5818 C C . TYR B 1 279 ? 13.331 3.188 33.872 1.00 101.34 278 TYR B C 1
ATOM 5819 O O . TYR B 1 279 ? 14.009 2.148 33.789 1.00 95.03 278 TYR B O 1
ATOM 5828 N N . ASP B 1 280 ? 12.697 3.748 32.854 1.00 99.32 279 ASP B N 1
ATOM 5829 C CA . ASP B 1 280 ? 12.736 3.220 31.473 1.00 96.22 279 ASP B CA 1
ATOM 5830 C C . ASP B 1 280 ? 14.028 3.683 30.796 1.00 91.17 279 ASP B C 1
ATOM 5831 O O . ASP B 1 280 ? 14.419 3.028 29.810 1.00 90.77 279 ASP B O 1
ATOM 5836 N N . GLN B 1 281 ? 14.653 4.765 31.263 1.00 84.95 280 GLN B N 1
ATOM 5837 C CA . GLN B 1 281 ? 15.852 5.317 30.597 1.00 82.64 280 GLN B CA 1
ATOM 5838 C C . GLN B 1 281 ? 16.655 6.186 31.568 1.00 76.06 280 GLN B C 1
ATOM 5839 O O . GLN B 1 281 ? 16.072 6.981 32.305 1.00 69.41 280 GLN B O 1
ATOM 5845 N N . VAL B 1 282 ? 17.975 6.103 31.474 1.00 75.75 281 VAL B N 1
ATOM 5846 C CA . VAL B 1 282 ? 18.907 6.723 32.456 1.00 77.26 281 VAL B CA 1
ATOM 5847 C C . VAL B 1 282 ? 19.930 7.604 31.735 1.00 81.50 281 VAL B C 1
ATOM 5848 O O . VAL B 1 282 ? 20.999 7.080 31.380 1.00 87.03 281 VAL B O 1
ATOM 5852 N N . MET B 1 283 ? 19.685 8.910 31.609 1.00 82.91 282 MET B N 1
ATOM 5853 C CA . MET B 1 283 ? 20.571 9.790 30.792 1.00 85.19 282 MET B CA 1
ATOM 5854 C C . MET B 1 283 ? 21.745 10.345 31.610 1.00 83.62 282 MET B C 1
ATOM 5855 O O . MET B 1 283 ? 21.486 11.038 32.598 1.00 84.04 282 MET B O 1
ATOM 5860 N N . LEU B 1 284 ? 22.984 10.116 31.152 1.00 83.95 283 LEU B N 1
ATOM 5861 C CA . LEU B 1 284 ? 24.200 10.728 31.748 1.00 86.39 283 LEU B CA 1
ATOM 5862 C C . LEU B 1 284 ? 24.520 12.017 30.999 1.00 89.96 283 LEU B C 1
ATOM 5863 O O . LEU B 1 284 ? 25.116 11.974 29.899 1.00 87.37 283 LEU B O 1
ATOM 5868 N N . ALA B 1 285 ? 24.090 13.123 31.587 1.00 97.74 284 ALA B N 1
ATOM 5869 C CA . ALA B 1 285 ? 24.281 14.486 31.053 1.00 104.97 284 ALA B CA 1
ATOM 5870 C C . ALA B 1 285 ? 25.281 15.186 31.968 1.00 103.41 284 ALA B C 1
ATOM 5871 O O . ALA B 1 285 ? 24.997 16.291 32.486 1.00 100.38 284 ALA B O 1
ATOM 5873 N N . ILE B 1 286 ? 26.410 14.504 32.148 1.00 102.39 285 ILE B N 1
ATOM 5874 C CA . ILE B 1 286 ? 27.360 14.696 33.279 1.00 101.33 285 ILE B CA 1
ATOM 5875 C C . ILE B 1 286 ? 28.610 15.383 32.740 1.00 105.68 285 ILE B C 1
ATOM 5876 O O . ILE B 1 286 ? 29.742 14.964 33.075 1.00 97.10 285 ILE B O 1
ATOM 5881 N N . GLY B 1 287 ? 28.398 16.432 31.943 1.00 117.35 286 GLY B N 1
ATOM 5882 C CA . GLY B 1 287 ? 29.461 17.123 31.196 1.00 114.94 286 GLY B CA 1
ATOM 5883 C C . GLY B 1 287 ? 29.917 16.328 29.989 1.00 112.66 286 GLY B C 1
ATOM 5884 O O . GLY B 1 287 ? 29.324 15.262 29.659 1.00 112.93 286 GLY B O 1
ATOM 5885 N N . ARG B 1 288 ? 30.910 16.877 29.302 1.00 107.01 287 ARG B N 1
ATOM 5886 C CA . ARG B 1 288 ? 31.546 16.264 28.117 1.00 103.62 287 ARG B CA 1
ATOM 5887 C C . ARG B 1 288 ? 33.027 16.651 28.123 1.00 97.33 287 ARG B C 1
ATOM 5888 O O . ARG B 1 288 ? 33.397 17.621 28.817 1.00 92.59 287 ARG B O 1
ATOM 5896 N N . VAL B 1 289 ? 33.843 15.974 27.314 1.00 97.51 288 VAL B N 1
ATOM 5897 C CA . VAL B 1 289 ? 35.332 16.083 27.385 1.00 99.05 288 VAL B CA 1
ATOM 5898 C C . VAL B 1 289 ? 35.994 16.141 26.000 1.00 101.44 288 VAL B C 1
ATOM 5899 O O . VAL B 1 289 ? 35.392 15.778 24.984 1.00 107.91 288 VAL B O 1
ATOM 5903 N N . PRO B 1 290 ? 37.258 16.626 25.919 1.00 96.86 289 PRO B N 1
ATOM 5904 C CA . PRO B 1 290 ? 38.004 16.656 24.660 1.00 96.51 289 PRO B CA 1
ATOM 5905 C C . PRO B 1 290 ? 38.182 15.268 24.018 1.00 99.51 289 PRO B C 1
ATOM 5906 O O . PRO B 1 290 ? 38.532 14.309 24.699 1.00 101.87 289 PRO B O 1
ATOM 5910 N N . ARG B 1 291 ? 37.964 15.204 22.703 1.00 96.18 290 ARG B N 1
ATOM 5911 C CA . ARG B 1 291 ? 38.060 13.969 21.890 1.00 92.85 290 ARG B CA 1
ATOM 5912 C C . ARG B 1 291 ? 39.422 13.943 21.185 1.00 89.46 290 ARG B C 1
ATOM 5913 O O . ARG B 1 291 ? 39.449 13.962 19.962 1.00 92.45 290 ARG B O 1
ATOM 5921 N N . SER B 1 292 ? 40.520 13.886 21.939 1.00 86.16 291 SER B N 1
ATOM 5922 C CA . SER B 1 292 ? 41.905 14.044 21.424 1.00 83.49 291 SER B CA 1
ATOM 5923 C C . SER B 1 292 ? 42.721 12.758 21.603 1.00 87.01 291 SER B C 1
ATOM 5924 O O . SER B 1 292 ? 43.960 12.808 21.432 1.00 82.91 291 SER B O 1
ATOM 5927 N N . GLN B 1 293 ? 42.068 11.639 21.893 1.00 93.42 292 GLN B N 1
ATOM 5928 C CA . GLN B 1 293 ? 42.758 10.403 22.341 1.00 96.60 292 GLN B CA 1
ATOM 5929 C C . GLN B 1 293 ? 43.372 9.728 21.110 1.00 95.31 292 GLN B C 1
ATOM 5930 O O . GLN B 1 293 ? 44.601 9.508 21.095 1.00 97.59 292 GLN B O 1
ATOM 5936 N N . ALA B 1 294 ? 42.543 9.485 20.089 1.00 92.79 293 ALA B N 1
ATOM 5937 C CA . ALA B 1 294 ? 42.852 8.626 18.917 1.00 90.07 293 ALA B CA 1
ATOM 5938 C C . ALA B 1 294 ? 43.286 9.465 17.708 1.00 85.55 293 ALA B C 1
ATOM 5939 O O . ALA B 1 294 ? 43.235 8.943 16.574 1.00 81.62 293 ALA B O 1
ATOM 5941 N N . LEU B 1 295 ? 43.702 10.713 17.923 1.00 82.20 294 LEU B N 1
ATOM 5942 C CA . LEU B 1 295 ? 44.356 11.524 16.867 1.00 80.36 294 LEU B CA 1
ATOM 5943 C C . LEU B 1 295 ? 45.858 11.226 16.857 1.00 84.03 294 LEU B C 1
ATOM 5944 O O . LEU B 1 295 ? 46.519 11.713 15.933 1.00 90.09 294 LEU B O 1
ATOM 5949 N N . GLN B 1 296 ? 46.393 10.496 17.844 1.00 86.27 295 GLN B N 1
ATOM 5950 C CA . GLN B 1 296 ? 47.859 10.275 17.970 1.00 90.27 295 GLN B CA 1
ATOM 5951 C C . GLN B 1 296 ? 48.573 11.635 17.905 1.00 92.37 295 GLN B C 1
ATOM 5952 O O . GLN B 1 296 ? 49.258 11.945 16.894 1.00 91.02 295 GLN B O 1
ATOM 5958 N N . LEU B 1 297 ? 48.411 12.449 18.937 1.00 92.86 296 LEU B N 1
ATOM 5959 C CA . LEU B 1 297 ? 49.124 13.744 19.028 1.00 94.28 296 LEU B CA 1
ATOM 5960 C C . LEU B 1 297 ? 50.518 13.497 19.605 1.00 96.36 296 LEU B C 1
ATOM 5961 O O . LEU B 1 297 ? 51.444 14.212 19.224 1.00 94.16 296 LEU B O 1
ATOM 5966 N N . ASP B 1 298 ? 50.621 12.519 20.504 1.00 103.55 297 ASP B N 1
ATOM 5967 C CA . ASP B 1 298 ? 51.873 11.834 20.935 1.00 108.74 297 ASP B CA 1
ATOM 5968 C C . ASP B 1 298 ? 52.794 11.582 19.729 1.00 108.76 297 ASP B C 1
ATOM 5969 O O . ASP B 1 298 ? 54.007 11.894 19.836 1.00 104.34 297 ASP B O 1
ATOM 5974 N N . LYS B 1 299 ? 52.253 11.019 18.642 1.00 109.36 298 LYS B N 1
ATOM 5975 C CA . LYS B 1 299 ? 53.009 10.598 17.425 1.00 111.00 298 LYS B CA 1
ATOM 5976 C C . LYS B 1 299 ? 53.678 11.826 16.786 1.00 112.37 298 LYS B C 1
ATOM 5977 O O . LYS B 1 299 ? 54.886 11.775 16.486 1.00 113.95 298 LYS B O 1
ATOM 5983 N N . ALA B 1 300 ? 52.944 12.926 16.637 1.00 113.01 299 ALA B N 1
ATOM 5984 C CA . ALA B 1 300 ? 53.477 14.196 16.078 1.00 109.72 299 ALA B CA 1
ATOM 5985 C C . ALA B 1 300 ? 54.041 15.112 17.180 1.00 106.47 299 ALA B C 1
ATOM 5986 O O . ALA B 1 300 ? 54.715 16.104 16.832 1.00 96.26 299 ALA B O 1
ATOM 5988 N N . GLY B 1 301 ? 53.729 14.819 18.450 1.00 106.10 300 GLY B N 1
ATOM 5989 C CA . GLY B 1 301 ? 54.336 15.464 19.633 1.00 104.89 300 GLY B CA 1
ATOM 5990 C C . GLY B 1 301 ? 53.703 16.795 19.992 1.00 102.30 300 GLY B C 1
ATOM 5991 O O . GLY B 1 301 ? 54.466 17.726 20.351 1.00 99.12 300 GLY B O 1
ATOM 5992 N N . VAL B 1 302 ? 52.370 16.899 19.946 1.00 101.63 301 VAL B N 1
ATOM 5993 C CA . VAL B 1 302 ? 51.686 18.132 20.441 1.00 105.14 301 VAL B CA 1
ATOM 5994 C C . VAL B 1 302 ? 51.085 17.840 21.815 1.00 110.50 301 VAL B C 1
ATOM 5995 O O . VAL B 1 302 ? 50.325 16.863 21.939 1.00 111.12 301 VAL B O 1
ATOM 5999 N N . ARG B 1 303 ? 51.421 18.670 22.804 1.00 113.44 302 ARG B N 1
ATOM 6000 C CA . ARG B 1 303 ? 50.972 18.507 24.206 1.00 111.81 302 ARG B CA 1
ATOM 6001 C C . ARG B 1 303 ? 49.446 18.506 24.291 1.00 110.01 302 ARG B C 1
ATOM 6002 O O . ARG B 1 303 ? 48.795 19.182 23.477 1.00 112.27 302 ARG B O 1
ATOM 6010 N N . THR B 1 304 ? 48.960 17.801 25.311 1.00 107.12 303 THR B N 1
ATOM 6011 C CA . THR B 1 304 ? 47.546 17.661 25.748 1.00 108.51 303 THR B CA 1
ATOM 6012 C C . THR B 1 304 ? 47.537 17.940 27.253 1.00 114.95 303 THR B C 1
ATOM 6013 O O . THR B 1 304 ? 48.442 18.672 27.705 1.00 130.49 303 THR B O 1
ATOM 6017 N N . GLY B 1 305 ? 46.618 17.358 28.026 1.00 117.41 304 GLY B N 1
ATOM 6018 C CA . GLY B 1 305 ? 46.656 17.511 29.496 1.00 118.93 304 GLY B CA 1
ATOM 6019 C C . GLY B 1 305 ? 45.289 17.376 30.142 1.00 121.14 304 GLY B C 1
ATOM 6020 O O . GLY B 1 305 ? 44.730 16.262 30.079 1.00 118.98 304 GLY B O 1
ATOM 6021 N N . LYS B 1 306 ? 44.795 18.454 30.773 1.00 123.71 305 LYS B N 1
ATOM 6022 C CA . LYS B 1 306 ? 43.497 18.520 31.502 1.00 123.08 305 LYS B CA 1
ATOM 6023 C C . LYS B 1 306 ? 42.418 17.777 30.704 1.00 121.57 305 LYS B C 1
ATOM 6024 O O . LYS B 1 306 ? 41.808 18.413 29.832 1.00 121.55 305 LYS B O 1
ATOM 6030 N N . ASN B 1 307 ? 42.247 16.471 30.970 1.00 117.02 306 ASN B N 1
ATOM 6031 C CA . ASN B 1 307 ? 41.278 15.560 30.295 1.00 111.47 306 ASN B CA 1
ATOM 6032 C C . ASN B 1 307 ? 41.588 15.444 28.798 1.00 106.06 306 ASN B C 1
ATOM 6033 O O . ASN B 1 307 ? 40.648 15.246 28.023 1.00 102.24 306 ASN B O 1
ATOM 6038 N N . GLY B 1 308 ? 42.860 15.555 28.406 1.00 104.37 307 GLY B N 1
ATOM 6039 C CA . GLY B 1 308 ? 43.319 15.415 27.006 1.00 101.33 307 GLY B CA 1
ATOM 6040 C C . GLY B 1 308 ? 43.188 16.708 26.215 1.00 92.76 307 GLY B C 1
ATOM 6041 O O . GLY B 1 308 ? 43.520 16.705 25.019 1.00 88.68 307 GLY B O 1
ATOM 6042 N N . ALA B 1 309 ? 42.743 17.786 26.856 1.00 87.11 308 ALA B N 1
ATOM 6043 C CA . ALA B 1 309 ? 42.584 19.105 26.213 1.00 86.40 308 ALA B CA 1
ATOM 6044 C C . ALA B 1 309 ? 43.899 19.480 25.524 1.00 84.61 308 ALA B C 1
ATOM 6045 O O . ALA B 1 309 ? 44.940 19.434 26.159 1.00 75.50 308 ALA B O 1
ATOM 6047 N N . VAL B 1 310 ? 43.829 19.813 24.244 1.00 88.28 309 VAL B N 1
ATOM 6048 C CA . VAL B 1 310 ? 45.013 20.222 23.445 1.00 86.52 309 VAL B CA 1
ATOM 6049 C C . VAL B 1 310 ? 45.479 21.586 23.964 1.00 85.46 309 VAL B C 1
ATOM 6050 O O . VAL B 1 310 ? 44.636 22.507 24.039 1.00 78.32 309 VAL B O 1
ATOM 6054 N N . GLN B 1 311 ? 46.748 21.670 24.374 1.00 89.74 310 GLN B N 1
ATOM 6055 C CA . GLN B 1 311 ? 47.368 22.894 24.946 1.00 95.42 310 GLN B CA 1
ATOM 6056 C C . GLN B 1 311 ? 47.678 23.848 23.799 1.00 93.72 310 GLN B C 1
ATOM 6057 O O . GLN B 1 311 ? 48.323 23.412 22.828 1.00 96.50 310 GLN B O 1
ATOM 6063 N N . VAL B 1 312 ? 47.240 25.102 23.917 1.00 90.98 311 VAL B N 1
ATOM 6064 C CA . VAL B 1 312 ? 47.353 26.116 22.829 1.00 90.68 311 VAL B CA 1
ATOM 6065 C C . VAL B 1 312 ? 47.685 27.478 23.433 1.00 89.09 311 VAL B C 1
ATOM 6066 O O . VAL B 1 312 ? 47.159 27.790 24.494 1.00 90.83 311 VAL B O 1
ATOM 6070 N N . ASP B 1 313 ? 48.420 28.313 22.707 1.00 93.24 312 ASP B N 1
ATOM 6071 C CA . ASP B 1 313 ? 48.772 29.687 23.159 1.00 96.41 312 ASP B CA 1
ATOM 6072 C C . ASP B 1 313 ? 47.571 30.638 23.000 1.00 97.18 312 ASP B C 1
ATOM 6073 O O . ASP B 1 313 ? 46.446 30.184 22.696 1.00 93.83 312 ASP B O 1
ATOM 6078 N N . ALA B 1 314 ? 47.812 31.933 23.219 1.00 100.21 313 ALA B N 1
ATOM 6079 C CA . ALA B 1 314 ? 46.883 33.038 22.896 1.00 98.36 313 ALA B CA 1
ATOM 6080 C C . ALA B 1 314 ? 46.143 32.703 21.594 1.00 95.47 313 ALA B C 1
ATOM 6081 O O . ALA B 1 314 ? 44.902 32.688 21.599 1.00 88.88 313 ALA B O 1
ATOM 6083 N N . TYR B 1 315 ? 46.897 32.366 20.545 1.00 98.25 314 TYR B N 1
ATOM 6084 C CA . TYR B 1 315 ? 46.458 32.350 19.124 1.00 102.20 314 TYR B CA 1
ATOM 6085 C C . TYR B 1 315 ? 46.090 30.945 18.611 1.00 99.52 314 TYR B C 1
ATOM 6086 O O . TYR B 1 315 ? 46.180 30.722 17.376 1.00 92.16 314 TYR B O 1
ATOM 6095 N N . SER B 1 316 ? 45.689 30.022 19.493 1.00 98.74 315 SER B N 1
ATOM 6096 C CA . SER B 1 316 ? 45.275 28.637 19.128 1.00 97.94 315 SER B CA 1
ATOM 6097 C C . SER B 1 316 ? 46.444 27.799 18.548 1.00 97.69 315 SER B C 1
ATOM 6098 O O . SER B 1 316 ? 46.173 26.672 18.060 1.00 94.40 315 SER B O 1
ATOM 6101 N N . LYS B 1 317 ? 47.701 28.254 18.690 1.00 94.73 316 LYS B N 1
ATOM 6102 C CA . LYS B 1 317 ? 48.906 27.516 18.215 1.00 93.03 316 LYS B CA 1
ATOM 6103 C C . LYS B 1 317 ? 49.333 26.455 19.245 1.00 92.00 316 LYS B C 1
ATOM 6104 O O . LYS B 1 317 ? 49.659 26.814 20.387 1.00 93.24 316 LYS B O 1
ATOM 6110 N N . THR B 1 318 ? 49.401 25.192 18.823 1.00 89.43 317 THR B N 1
ATOM 6111 C CA . THR B 1 318 ? 49.844 24.055 19.671 1.00 85.94 317 THR B CA 1
ATOM 6112 C C . THR B 1 318 ? 51.375 24.026 19.730 1.00 85.22 317 THR B C 1
ATOM 6113 O O . THR B 1 318 ? 52.041 24.879 19.101 1.00 82.17 317 THR B O 1
ATOM 6117 N N . SER B 1 319 ? 51.919 23.047 20.447 1.00 87.71 318 SER B N 1
ATOM 6118 C CA . SER B 1 319 ? 53.370 22.957 20.753 1.00 92.15 318 SER B CA 1
ATOM 6119 C C . SER B 1 319 ? 54.217 22.670 19.498 1.00 95.53 318 SER B C 1
ATOM 6120 O O . SER B 1 319 ? 55.448 22.912 19.538 1.00 99.08 318 SER B O 1
ATOM 6123 N N . VAL B 1 320 ? 53.623 22.158 18.421 1.00 95.14 319 VAL B N 1
ATOM 6124 C CA . VAL B 1 320 ? 54.284 22.111 17.086 1.00 93.93 319 VAL B CA 1
ATOM 6125 C C . VAL B 1 320 ? 53.776 23.338 16.344 1.00 93.17 319 VAL B C 1
ATOM 6126 O O . VAL B 1 320 ? 52.560 23.477 16.228 1.00 92.25 319 VAL B O 1
ATOM 6130 N N . ASP B 1 321 ? 54.688 24.171 15.858 1.00 95.59 320 ASP B N 1
ATOM 6131 C CA . ASP B 1 321 ? 54.414 25.478 15.196 1.00 97.96 320 ASP B CA 1
ATOM 6132 C C . ASP B 1 321 ? 53.303 25.390 14.136 1.00 94.33 320 ASP B C 1
ATOM 6133 O O . ASP B 1 321 ? 52.480 26.346 14.050 1.00 94.08 320 ASP B O 1
ATOM 6138 N N . ASN B 1 322 ? 53.291 24.322 13.332 1.00 86.69 321 ASN B N 1
ATOM 6139 C CA . ASN B 1 322 ? 52.394 24.213 12.155 1.00 84.77 321 ASN B CA 1
ATOM 6140 C C . ASN B 1 322 ? 51.084 23.504 12.521 1.00 82.19 321 ASN B C 1
ATOM 6141 O O . ASN B 1 322 ? 50.207 23.448 11.653 1.00 84.70 321 ASN B O 1
ATOM 6146 N N . ILE B 1 323 ? 50.940 22.988 13.740 1.00 78.93 322 ILE B N 1
ATOM 6147 C CA . ILE B 1 323 ? 49.627 22.462 14.231 1.00 79.63 322 ILE B CA 1
ATOM 6148 C C . ILE B 1 323 ? 48.887 23.518 15.059 1.00 78.18 322 ILE B C 1
ATOM 6149 O O . ILE B 1 323 ? 49.516 24.236 15.845 1.00 81.42 322 ILE B O 1
ATOM 6154 N N . TYR B 1 324 ? 47.571 23.596 14.871 1.00 75.30 323 TYR B N 1
ATOM 6155 C CA . TYR B 1 324 ? 46.671 24.540 15.582 1.00 74.44 323 TYR B CA 1
ATOM 6156 C C . TYR B 1 324 ? 45.478 23.775 16.149 1.00 71.56 323 TYR B C 1
ATOM 6157 O O . TYR B 1 324 ? 45.287 22.597 15.790 1.00 73.94 323 TYR B O 1
ATOM 6166 N N . ALA B 1 325 ? 44.687 24.402 17.019 1.00 67.00 324 ALA B N 1
ATOM 6167 C CA . ALA B 1 325 ? 43.514 23.725 17.615 1.00 65.10 324 ALA B CA 1
ATOM 6168 C C . ALA B 1 325 ? 42.461 24.727 18.095 1.00 66.14 324 ALA B C 1
ATOM 6169 O O . ALA B 1 325 ? 42.815 25.841 18.514 1.00 64.80 324 ALA B O 1
ATOM 6171 N N . ILE B 1 326 ? 41.188 24.308 18.056 1.00 68.18 325 ILE B N 1
ATOM 6172 C CA . ILE B 1 326 ? 40.004 25.170 18.369 1.00 68.89 325 ILE B CA 1
ATOM 6173 C C . ILE B 1 326 ? 38.797 24.367 18.860 1.00 68.97 325 ILE B C 1
ATOM 6174 O O . ILE B 1 326 ? 38.708 23.140 18.640 1.00 66.93 325 ILE B O 1
ATOM 6179 N N . GLY B 1 327 ? 37.857 25.100 19.459 1.00 72.18 326 GLY B N 1
ATOM 6180 C CA . GLY B 1 327 ? 36.472 24.650 19.694 1.00 75.81 326 GLY B CA 1
ATOM 6181 C C . GLY B 1 327 ? 36.281 24.108 21.097 1.00 76.46 326 GLY B C 1
ATOM 6182 O O . GLY B 1 327 ? 36.232 24.921 22.054 1.00 82.91 326 GLY B O 1
ATOM 6183 N N . ASP B 1 328 ? 36.096 22.798 21.216 1.00 73.84 327 ASP B N 1
ATOM 6184 C CA . ASP B 1 328 ? 35.901 22.124 22.520 1.00 76.39 327 ASP B CA 1
ATOM 6185 C C . ASP B 1 328 ? 37.171 21.352 22.885 1.00 79.49 327 ASP B C 1
ATOM 6186 O O . ASP B 1 328 ? 37.389 21.134 24.087 1.00 87.83 327 ASP B O 1
ATOM 6191 N N . VAL B 1 329 ? 37.981 20.922 21.921 1.00 80.04 328 VAL B N 1
ATOM 6192 C CA . VAL B 1 329 ? 39.212 20.139 22.244 1.00 81.09 328 VAL B CA 1
ATOM 6193 C C . VAL B 1 329 ? 40.234 21.047 22.906 1.00 83.46 328 VAL B C 1
ATOM 6194 O O . VAL B 1 329 ? 41.027 20.538 23.702 1.00 84.43 328 VAL B O 1
ATOM 6198 N N . THR B 1 330 ? 40.233 22.336 22.580 1.00 88.02 329 THR B N 1
ATOM 6199 C CA . THR B 1 330 ? 41.058 23.332 23.313 1.00 95.28 329 THR B CA 1
ATOM 6200 C C . THR B 1 330 ? 40.557 23.441 24.749 1.00 99.07 329 THR B C 1
ATOM 6201 O O . THR B 1 330 ? 41.400 23.637 25.635 1.00 101.46 329 THR B O 1
ATOM 6205 N N . ASN B 1 331 ? 39.234 23.353 24.930 1.00 101.13 330 ASN B N 1
ATOM 6206 C CA . ASN B 1 331 ? 38.508 23.265 26.232 1.00 97.95 330 ASN B CA 1
ATOM 6207 C C . ASN B 1 331 ? 38.218 24.670 26.762 1.00 100.15 330 ASN B C 1
ATOM 6208 O O . ASN B 1 331 ? 37.991 24.800 27.970 1.00 96.97 330 ASN B O 1
ATOM 6213 N N . ARG B 1 332 ? 38.194 25.694 25.913 1.00 102.37 331 ARG B N 1
ATOM 6214 C CA . ARG B 1 332 ? 38.157 27.076 26.437 1.00 107.20 331 ARG B CA 1
ATOM 6215 C C . ARG B 1 332 ? 36.711 27.456 26.742 1.00 105.30 331 ARG B C 1
ATOM 6216 O O . ARG B 1 332 ? 36.465 27.806 27.904 1.00 109.44 331 ARG B O 1
ATOM 6224 N N . VAL B 1 333 ? 35.786 27.357 25.791 1.00 99.93 332 VAL B N 1
ATOM 6225 C CA . VAL B 1 333 ? 34.334 27.433 26.139 1.00 96.03 332 VAL B CA 1
ATOM 6226 C C . VAL B 1 333 ? 33.555 26.479 25.241 1.00 97.42 332 VAL B C 1
ATOM 6227 O O . VAL B 1 333 ? 33.654 26.591 24.007 1.00 98.35 332 VAL B O 1
ATOM 6231 N N . MET B 1 334 ? 32.773 25.595 25.856 1.00 102.07 333 MET B N 1
ATOM 6232 C CA . MET B 1 334 ? 32.071 24.481 25.164 1.00 103.70 333 MET B CA 1
ATOM 6233 C C . MET B 1 334 ? 30.847 25.082 24.470 1.00 98.10 333 MET B C 1
ATOM 6234 O O . MET B 1 334 ? 29.698 24.771 24.860 1.00 101.30 333 MET B O 1
ATOM 6239 N N . LEU B 1 335 ? 31.103 25.929 23.477 1.00 92.25 334 LEU B N 1
ATOM 6240 C CA . LEU B 1 335 ? 30.045 26.685 22.762 1.00 88.28 334 LEU B CA 1
ATOM 6241 C C . LEU B 1 335 ? 30.254 26.648 21.245 1.00 90.45 334 LEU B C 1
ATOM 6242 O O . LEU B 1 335 ? 31.392 26.395 20.764 1.00 90.33 334 LEU B O 1
ATOM 6247 N N . THR B 1 336 ? 29.172 26.961 20.527 1.00 90.06 335 THR B N 1
ATOM 6248 C CA . THR B 1 336 ? 29.109 27.010 19.043 1.00 84.84 335 THR B CA 1
ATOM 6249 C C . THR B 1 336 ? 29.663 28.354 18.576 1.00 76.50 335 THR B C 1
ATOM 6250 O O . THR B 1 336 ? 30.548 28.392 17.739 1.00 77.28 335 THR B O 1
ATOM 6254 N N . PRO B 1 337 ? 29.144 29.498 19.051 1.00 71.68 336 PRO B N 1
ATOM 6255 C CA . PRO B 1 337 ? 29.645 30.797 18.606 1.00 73.05 336 PRO B CA 1
ATOM 6256 C C . PRO B 1 337 ? 31.119 31.120 18.898 1.00 71.48 336 PRO B C 1
ATOM 6257 O O . PRO B 1 337 ? 31.675 32.006 18.244 1.00 69.32 336 PRO B O 1
ATOM 6261 N N . VAL B 1 338 ? 31.726 30.445 19.871 1.00 72.61 337 VAL B N 1
ATOM 6262 C CA . VAL B 1 338 ? 33.151 30.681 20.243 1.00 77.75 337 VAL B CA 1
ATOM 6263 C C . VAL B 1 338 ? 34.045 29.862 19.309 1.00 78.56 337 VAL B C 1
ATOM 6264 O O . VAL B 1 338 ? 34.965 30.437 18.731 1.00 79.19 337 VAL B O 1
ATOM 6268 N N . ALA B 1 339 ? 33.800 28.556 19.194 1.00 82.57 338 ALA B N 1
ATOM 6269 C CA . ALA B 1 339 ? 34.534 27.633 18.289 1.00 86.86 338 ALA B CA 1
ATOM 6270 C C . ALA B 1 339 ? 34.662 28.268 16.896 1.00 85.42 338 ALA B C 1
ATOM 6271 O O . ALA B 1 339 ? 35.764 28.192 16.299 1.00 86.82 338 ALA B O 1
ATOM 6273 N N . ILE B 1 340 ? 33.565 28.858 16.405 1.00 82.94 339 ILE B N 1
ATOM 6274 C CA . ILE B 1 340 ? 33.520 29.669 15.148 1.00 78.04 339 ILE B CA 1
ATOM 6275 C C . ILE B 1 340 ? 34.589 30.760 15.235 1.00 76.67 339 ILE B C 1
ATOM 6276 O O . ILE B 1 340 ? 35.583 30.690 14.519 1.00 74.83 339 ILE B O 1
ATOM 6281 N N . ASN B 1 341 ? 34.388 31.699 16.148 1.00 77.9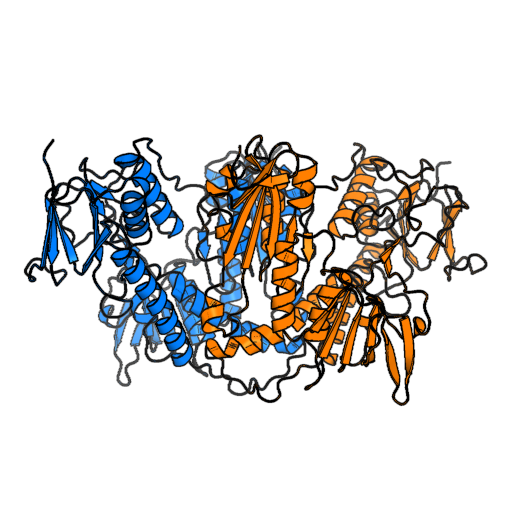5 340 ASN B N 1
ATOM 6282 C CA . ASN B 1 341 ? 35.239 32.902 16.318 1.00 80.32 340 ASN B CA 1
ATOM 6283 C C . ASN B 1 341 ? 36.721 32.500 16.347 1.00 84.03 340 ASN B C 1
ATOM 6284 O O . ASN B 1 341 ? 37.495 33.102 15.574 1.00 83.55 340 ASN B O 1
ATOM 6289 N N . GLU B 1 342 ? 37.086 31.507 17.182 1.00 88.31 341 GLU B N 1
ATOM 6290 C CA . GLU B 1 342 ? 38.469 30.945 17.316 1.00 87.88 341 GLU B CA 1
ATOM 6291 C C . GLU B 1 342 ? 39.002 30.531 15.933 1.00 86.97 341 GLU B C 1
ATOM 6292 O O . GLU B 1 342 ? 40.173 30.862 15.627 1.00 83.78 341 GLU B O 1
ATOM 6298 N N . GLY B 1 343 ? 38.158 29.881 15.123 1.00 85.84 342 GLY B N 1
ATOM 6299 C CA . GLY B 1 343 ? 38.502 29.408 13.768 1.00 86.44 342 GLY B CA 1
ATOM 6300 C C . GLY B 1 343 ? 38.627 30.534 12.751 1.00 86.09 342 GLY B C 1
ATOM 6301 O O . GLY B 1 343 ? 39.437 30.409 11.818 1.00 84.72 342 GLY B O 1
ATOM 6302 N N . ALA B 1 344 ? 37.800 31.572 12.844 1.00 86.76 343 ALA B N 1
ATOM 6303 C CA . ALA B 1 344 ? 37.883 32.747 11.949 1.00 88.20 343 ALA B CA 1
ATOM 6304 C C . ALA B 1 344 ? 39.148 33.544 12.289 1.00 86.10 343 ALA B C 1
ATOM 6305 O O . ALA B 1 344 ? 39.783 34.094 11.372 1.00 81.94 343 ALA B O 1
ATOM 6307 N N . ALA B 1 345 ? 39.467 33.626 13.579 1.00 84.50 344 ALA B N 1
ATOM 6308 C CA . ALA B 1 345 ? 40.682 34.291 14.094 1.00 87.18 344 ALA B CA 1
ATOM 6309 C C . ALA B 1 345 ? 41.929 33.523 13.639 1.00 84.31 344 ALA B C 1
ATOM 6310 O O . ALA B 1 345 ? 42.983 34.146 13.500 1.00 82.88 344 ALA B O 1
ATOM 6312 N N . PHE B 1 346 ? 41.838 32.203 13.495 1.00 84.95 345 PHE B N 1
ATOM 6313 C CA . PHE B 1 346 ? 42.971 31.342 13.058 1.00 86.21 345 PHE B CA 1
ATOM 6314 C C . PHE B 1 346 ? 43.390 31.727 11.632 1.00 86.87 345 PHE B C 1
ATOM 6315 O O . PHE B 1 346 ? 44.592 31.953 11.375 1.00 84.71 345 PHE B O 1
ATOM 6323 N N . VAL B 1 347 ? 42.403 31.847 10.746 1.00 88.37 346 VAL B N 1
ATOM 6324 C CA . VAL B 1 347 ? 42.613 32.120 9.296 1.00 87.36 346 VAL B CA 1
ATOM 6325 C C . VAL B 1 347 ? 43.157 33.542 9.117 1.00 87.79 346 VAL B C 1
ATOM 6326 O O . VAL B 1 347 ? 44.081 33.698 8.327 1.00 93.92 346 VAL B O 1
ATOM 6330 N N . GLU B 1 348 ? 42.604 34.522 9.831 1.00 87.53 347 GLU B N 1
ATOM 6331 C CA . GLU B 1 348 ? 43.099 35.925 9.844 1.00 91.18 347 GLU B CA 1
ATOM 6332 C C . GLU B 1 348 ? 44.556 35.947 10.314 1.00 88.33 347 GLU B C 1
ATOM 6333 O O . GLU B 1 348 ? 45.305 36.845 9.897 1.00 92.73 347 GLU B O 1
ATOM 6339 N N . THR B 1 349 ? 44.915 35.051 11.228 1.00 88.18 348 THR B N 1
ATOM 6340 C CA . THR B 1 349 ? 46.276 34.997 11.801 1.00 93.53 348 THR B CA 1
ATOM 6341 C C . THR B 1 349 ? 47.215 34.402 10.759 1.00 92.80 348 THR B C 1
ATOM 6342 O O . THR B 1 349 ? 48.213 35.064 10.401 1.00 95.40 348 THR B O 1
ATOM 6346 N N . VAL B 1 350 ? 46.948 33.170 10.345 1.00 91.88 349 VAL B N 1
ATOM 6347 C CA . VAL B 1 350 ? 47.875 32.446 9.436 1.00 93.54 349 VAL B CA 1
ATOM 6348 C C . VAL B 1 350 ? 47.688 32.983 8.015 1.00 99.76 349 VAL B C 1
ATOM 6349 O O . VAL B 1 350 ? 48.520 33.794 7.574 1.00 102.32 349 VAL B O 1
ATOM 6353 N N . PHE B 1 351 ? 46.641 32.549 7.318 1.00 104.55 350 PHE B N 1
ATOM 6354 C CA . PHE B 1 351 ? 46.384 32.948 5.903 1.00 103.42 350 PHE B CA 1
ATOM 6355 C C . PHE B 1 351 ? 45.883 34.396 5.872 1.00 106.22 350 PHE B C 1
ATOM 6356 O O . PHE B 1 351 ? 46.139 35.112 4.906 1.00 102.69 350 PHE B O 1
ATOM 6364 N N . GLY B 1 352 ? 45.197 34.810 6.941 1.00 116.09 351 GLY B N 1
ATOM 6365 C CA . GLY B 1 352 ? 44.616 36.159 7.039 1.00 116.59 351 GLY B CA 1
ATOM 6366 C C . GLY B 1 352 ? 45.676 37.228 6.886 1.00 108.03 351 GLY B C 1
ATOM 6367 O O . GLY B 1 352 ? 45.593 38.006 5.922 1.00 103.47 351 GLY B O 1
ATOM 6368 N N . GLY B 1 353 ? 46.660 37.251 7.785 1.00 103.29 352 GLY B N 1
ATOM 6369 C CA . GLY B 1 353 ? 47.730 38.261 7.777 1.00 99.70 352 GLY B CA 1
ATOM 6370 C C . GLY B 1 353 ? 47.889 38.921 9.128 1.00 100.53 352 GLY B C 1
ATOM 6371 O O . GLY B 1 353 ? 48.973 38.778 9.695 1.00 105.79 352 GLY B O 1
ATOM 6372 N N . LYS B 1 354 ? 46.863 39.601 9.632 1.00 102.00 353 LYS B N 1
ATOM 6373 C CA . LYS B 1 354 ? 46.958 40.299 10.940 1.00 108.46 353 LYS B CA 1
ATOM 6374 C C . LYS B 1 354 ? 46.668 39.328 12.074 1.00 104.21 353 LYS B C 1
ATOM 6375 O O . LYS B 1 354 ? 45.548 38.841 12.196 1.00 102.09 353 LYS B O 1
ATOM 6381 N N . PRO B 1 355 ? 47.669 39.039 12.936 1.00 102.49 354 PRO B N 1
ATOM 6382 C CA . PRO B 1 355 ? 47.468 38.158 14.086 1.00 102.92 354 PRO B CA 1
ATOM 6383 C C . PRO B 1 355 ? 46.260 38.551 14.944 1.00 102.08 354 PRO B C 1
ATOM 6384 O O . PRO B 1 355 ? 46.029 39.726 15.161 1.00 105.95 354 PRO B O 1
ATOM 6388 N N . ARG B 1 356 ? 45.492 37.562 15.379 1.00 98.58 355 ARG B N 1
ATOM 6389 C CA . ARG B 1 356 ? 44.329 37.814 16.252 1.00 96.08 355 ARG B CA 1
ATOM 6390 C C . ARG B 1 356 ? 44.061 36.558 17.060 1.00 101.54 355 ARG B C 1
ATOM 6391 O O . ARG B 1 356 ? 44.292 35.444 16.540 1.00 108.18 355 ARG B O 1
ATOM 6399 N N . ALA B 1 357 ? 43.585 36.735 18.287 1.00 102.43 356 ALA B N 1
ATOM 6400 C CA . ALA B 1 357 ? 43.168 35.629 19.174 1.00 103.01 356 ALA B CA 1
ATOM 6401 C C . ALA B 1 357 ? 41.819 35.980 19.796 1.00 105.02 356 ALA B C 1
ATOM 6402 O O . ALA B 1 357 ? 41.626 37.146 20.172 1.00 106.03 356 ALA B O 1
ATOM 6404 N N . THR B 1 358 ? 40.928 35.000 19.913 1.00 106.48 357 THR B N 1
ATOM 6405 C CA . THR B 1 358 ? 39.497 35.245 20.225 1.00 107.28 357 THR B CA 1
ATOM 6406 C C . THR B 1 358 ? 39.345 35.704 21.681 1.00 105.23 357 THR B C 1
ATOM 6407 O O . THR B 1 358 ? 40.054 35.171 22.563 1.00 100.91 357 THR B O 1
ATOM 6411 N N . ASP B 1 359 ? 38.420 36.642 21.907 1.00 107.67 358 ASP B N 1
ATOM 6412 C CA . ASP B 1 359 ? 38.087 37.215 23.243 1.00 112.78 358 ASP B CA 1
ATOM 6413 C C . ASP B 1 359 ? 37.036 36.347 23.958 1.00 108.96 358 ASP B C 1
ATOM 6414 O O . ASP B 1 359 ? 35.825 36.445 23.642 1.00 102.35 358 ASP B O 1
ATOM 6419 N N . HIS B 1 360 ? 37.476 35.579 24.957 1.00 107.79 359 HIS B N 1
ATOM 6420 C CA . HIS B 1 360 ? 36.678 34.488 25.574 1.00 106.80 359 HIS B CA 1
ATOM 6421 C C . HIS B 1 360 ? 35.748 34.990 26.690 1.00 103.46 359 HIS B C 1
ATOM 6422 O O . HIS B 1 360 ? 34.942 34.170 27.166 1.00 101.94 359 HIS B O 1
ATOM 6429 N N . THR B 1 361 ? 35.828 36.266 27.084 1.00 100.31 360 THR B N 1
ATOM 6430 C CA . THR B 1 361 ? 35.081 36.802 28.255 1.00 98.63 360 THR B CA 1
ATOM 6431 C C . THR B 1 361 ? 33.985 37.776 27.819 1.00 95.94 360 THR B C 1
ATOM 6432 O O . THR B 1 361 ? 34.052 38.305 26.691 1.00 96.45 360 THR B O 1
ATOM 6436 N N . LYS B 1 362 ? 33.044 38.035 28.734 1.00 91.82 361 LYS B N 1
ATOM 6437 C CA . LYS B 1 362 ? 31.780 38.776 28.477 1.00 86.07 361 LYS B CA 1
ATOM 6438 C C . LYS B 1 362 ? 31.049 38.079 27.330 1.00 80.81 361 LYS B C 1
ATOM 6439 O O . LYS B 1 362 ? 30.573 38.774 26.392 1.00 80.73 361 LYS B O 1
ATOM 6445 N N . VAL B 1 363 ? 31.007 36.750 27.395 1.00 75.41 362 VAL B N 1
ATOM 6446 C CA . VAL B 1 363 ? 30.295 35.919 26.388 1.00 74.55 362 VAL B CA 1
ATOM 6447 C C . VAL B 1 363 ? 28.871 35.699 26.886 1.00 74.38 362 VAL B C 1
ATOM 6448 O O . VAL B 1 363 ? 28.691 34.975 27.874 1.00 75.86 362 VAL B O 1
ATOM 6452 N N . ALA B 1 364 ? 27.904 36.338 26.231 1.00 73.56 363 ALA B N 1
ATOM 6453 C CA . ALA B 1 364 ? 26.465 36.169 26.521 1.00 72.74 363 ALA B CA 1
ATOM 6454 C C . ALA B 1 364 ? 26.072 34.729 26.177 1.00 72.47 363 ALA B C 1
ATOM 6455 O O . ALA B 1 364 ? 26.512 34.196 25.162 1.00 71.35 363 ALA B O 1
ATOM 6457 N N . CYS B 1 365 ? 25.372 34.072 27.086 1.00 75.83 364 CYS B N 1
ATOM 6458 C CA . CYS B 1 365 ? 25.081 32.622 26.997 1.00 77.86 364 CYS B CA 1
ATOM 6459 C C . CYS B 1 365 ? 23.573 32.409 27.152 1.00 83.69 364 CYS B C 1
ATOM 6460 O O . CYS B 1 365 ? 22.815 33.391 27.305 1.00 97.34 364 CYS B O 1
ATOM 6463 N N . ALA B 1 366 ? 23.131 31.165 27.022 1.00 84.20 365 ALA B N 1
ATOM 6464 C CA . ALA B 1 366 ? 21.721 30.780 27.204 1.00 83.77 365 ALA B CA 1
ATOM 6465 C C . ALA B 1 366 ? 21.628 29.338 27.680 1.00 90.81 365 ALA B C 1
ATOM 6466 O O . ALA B 1 366 ? 22.536 28.515 27.389 1.00 97.58 365 ALA B O 1
ATOM 6468 N N . VAL B 1 367 ? 20.544 29.057 28.392 1.00 91.57 366 VAL B N 1
ATOM 6469 C CA . VAL B 1 367 ? 20.112 27.665 28.669 1.00 93.63 366 VAL B CA 1
ATOM 6470 C C . VAL B 1 367 ? 18.609 27.617 28.440 1.00 89.91 366 VAL B C 1
ATOM 6471 O O . VAL B 1 367 ? 17.864 28.367 29.106 1.00 82.73 366 VAL B O 1
ATOM 6475 N N . PHE B 1 368 ? 18.198 26.739 27.532 1.00 91.46 367 PHE B N 1
ATOM 6476 C CA . PHE B 1 368 ? 16.796 26.599 27.066 1.00 92.36 367 PHE B CA 1
ATOM 6477 C C . PHE B 1 368 ? 16.100 25.578 27.966 1.00 95.59 367 PHE B C 1
ATOM 6478 O O . PHE B 1 368 ? 15.653 24.497 27.544 1.00 100.28 367 PHE B O 1
ATOM 6486 N N . SER B 1 369 ? 16.018 25.945 29.232 1.00 92.10 368 SER B N 1
ATOM 6487 C CA . SER B 1 369 ? 15.156 25.279 30.217 1.00 90.92 368 SER B CA 1
ATOM 6488 C C . SER B 1 369 ? 13.743 25.819 30.000 1.00 91.54 368 SER B C 1
ATOM 6489 O O . SER B 1 369 ? 13.587 26.812 29.243 1.00 90.23 368 SER B O 1
ATOM 6492 N N . ILE B 1 370 ? 12.745 25.229 30.641 1.00 93.81 369 ILE B N 1
ATOM 6493 C CA . ILE B 1 370 ? 11.381 25.832 30.652 1.00 94.30 369 ILE B CA 1
ATOM 6494 C C . ILE B 1 370 ? 11.020 26.195 32.086 1.00 95.07 369 ILE B C 1
ATOM 6495 O O . ILE B 1 370 ? 10.707 25.305 32.875 1.00 98.96 369 ILE B O 1
ATOM 6500 N N . PRO B 1 371 ? 11.047 27.492 32.468 1.00 94.19 370 PRO B N 1
ATOM 6501 C CA . PRO B 1 371 ? 11.401 28.597 31.579 1.00 92.74 370 PRO B CA 1
ATOM 6502 C C . PRO B 1 371 ? 12.913 28.841 31.545 1.00 86.49 370 PRO B C 1
ATOM 6503 O O . PRO B 1 371 ? 13.643 28.464 32.459 1.00 84.60 370 PRO B O 1
ATOM 6507 N N . PRO B 1 372 ? 13.404 29.523 30.488 1.00 79.54 371 PRO B N 1
ATOM 6508 C CA . PRO B 1 372 ? 14.824 29.587 30.158 1.00 78.01 371 PRO B CA 1
ATOM 6509 C C . PRO B 1 372 ? 15.625 30.757 30.735 1.00 76.94 371 PRO B C 1
ATOM 6510 O O . PRO B 1 372 ? 15.058 31.777 31.102 1.00 75.85 371 PRO B O 1
ATOM 6514 N N . ILE B 1 373 ? 16.944 30.617 30.674 1.00 75.72 372 ILE B N 1
ATOM 6515 C CA . ILE B 1 373 ? 17.905 31.539 31.338 1.00 74.06 372 ILE B CA 1
ATOM 6516 C C . ILE B 1 373 ? 18.784 32.193 30.290 1.00 71.90 372 ILE B C 1
ATOM 6517 O O . ILE B 1 373 ? 19.256 31.496 29.374 1.00 68.26 372 ILE B O 1
ATOM 6522 N N . GLY B 1 374 ? 19.052 33.474 30.506 1.00 72.95 373 GLY B N 1
ATOM 6523 C CA . GLY B 1 374 ? 20.121 34.217 29.828 1.00 73.45 373 GLY B CA 1
ATOM 6524 C C . GLY B 1 374 ? 21.110 34.702 30.860 1.00 72.16 373 GLY B C 1
ATOM 6525 O O . GLY B 1 374 ? 20.670 35.198 31.906 1.00 71.43 373 GLY B O 1
ATOM 6526 N N . THR B 1 375 ? 22.398 34.514 30.608 1.00 70.34 374 THR B N 1
ATOM 6527 C CA . THR B 1 375 ? 23.454 35.057 31.489 1.00 71.50 374 THR B CA 1
ATOM 6528 C C . THR B 1 375 ? 24.656 35.497 30.679 1.00 71.62 374 THR B C 1
ATOM 6529 O O . THR B 1 375 ? 25.089 34.789 29.802 1.00 74.14 374 THR B O 1
ATOM 6533 N N . CYS B 1 376 ? 25.212 36.624 31.065 1.00 73.12 375 CYS B N 1
ATOM 6534 C CA . CYS B 1 376 ? 26.476 37.150 30.523 1.00 74.93 375 CYS B CA 1
ATOM 6535 C C . CYS B 1 376 ? 27.273 37.745 31.673 1.00 78.28 375 CYS B C 1
ATOM 6536 O O . CYS B 1 376 ? 26.654 38.268 32.617 1.00 84.29 375 CYS B O 1
ATOM 6539 N N . GLY B 1 377 ? 28.597 37.687 31.587 1.00 79.71 376 GLY B N 1
ATOM 6540 C CA . GLY B 1 377 ? 29.486 38.297 32.591 1.00 80.86 376 GLY B CA 1
ATOM 6541 C C . GLY B 1 377 ? 29.556 37.452 33.839 1.00 82.82 376 GLY B C 1
ATOM 6542 O O . GLY B 1 377 ? 29.196 36.265 33.758 1.00 82.25 376 GLY B O 1
ATOM 6543 N N . MET B 1 378 ? 29.966 38.039 34.965 1.00 88.37 377 MET B N 1
ATOM 6544 C CA . MET B 1 378 ? 30.363 37.245 36.166 1.00 95.37 377 MET B CA 1
ATOM 6545 C C . MET B 1 378 ? 29.29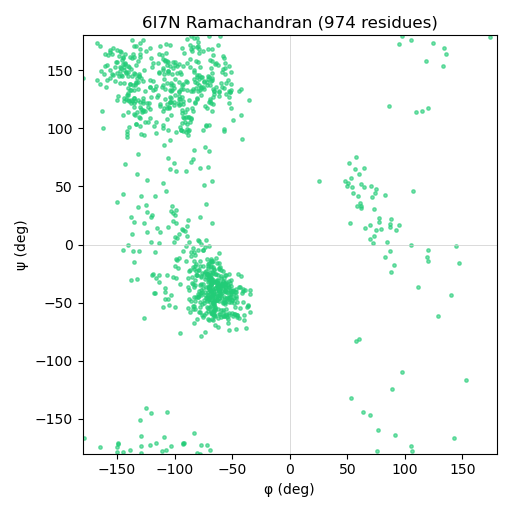6 37.294 37.287 1.00 90.92 377 MET B C 1
ATOM 6546 O O . MET B 1 378 ? 28.567 38.308 37.458 1.00 85.41 377 MET B O 1
ATOM 6551 N N . THR B 1 379 ? 29.219 36.202 38.052 1.00 88.59 378 THR B N 1
ATOM 6552 C CA . THR B 1 379 ? 28.375 36.048 39.266 1.00 90.36 378 THR B CA 1
ATOM 6553 C C . THR B 1 379 ? 28.869 36.962 40.390 1.00 90.88 378 THR B C 1
ATOM 6554 O O . THR B 1 379 ? 30.107 37.044 40.590 1.00 91.86 378 THR B O 1
ATOM 6558 N N . GLU B 1 380 ? 27.942 37.556 41.145 1.00 90.82 379 GLU B N 1
ATOM 6559 C CA . GLU B 1 380 ? 28.254 38.298 42.400 1.00 90.65 379 GLU B CA 1
ATOM 6560 C C . GLU B 1 380 ? 29.316 37.550 43.210 1.00 87.71 379 GLU B C 1
ATOM 6561 O O . GLU B 1 380 ? 30.199 38.201 43.765 1.00 82.61 379 GLU B O 1
ATOM 6567 N N . GLU B 1 381 ? 29.245 36.224 43.226 1.00 92.23 380 GLU B N 1
ATOM 6568 C CA . GLU B 1 381 ? 30.208 35.348 43.933 1.00 100.53 380 GLU B CA 1
ATOM 6569 C C . GLU B 1 381 ? 31.625 35.657 43.434 1.00 98.23 380 GLU B C 1
ATOM 6570 O O . GLU B 1 381 ? 32.507 35.906 44.276 1.00 96.31 380 GLU B O 1
ATOM 6576 N N . GLU B 1 382 ? 31.835 35.662 42.120 1.00 101.97 381 GLU B N 1
ATOM 6577 C CA . GLU B 1 382 ? 33.186 35.890 41.546 1.00 105.41 381 GLU B CA 1
ATOM 6578 C C . GLU B 1 382 ? 33.517 37.379 41.623 1.00 102.52 381 GLU B C 1
ATOM 6579 O O . GLU B 1 382 ? 34.689 37.723 41.909 1.00 101.12 381 GLU B O 1
ATOM 6585 N N . ALA B 1 383 ? 32.544 38.234 41.320 1.00 101.36 382 ALA B N 1
ATOM 6586 C CA . ALA B 1 383 ? 32.724 39.698 41.367 1.00 104.22 382 ALA B CA 1
ATOM 6587 C C . ALA B 1 383 ? 33.305 40.067 42.732 1.00 110.12 382 ALA B C 1
ATOM 6588 O O . ALA B 1 383 ? 34.257 40.859 42.780 1.00 118.62 382 ALA B O 1
ATOM 6590 N N . ALA B 1 384 ? 32.762 39.497 43.807 1.00 113.51 383 ALA B N 1
ATOM 6591 C CA . ALA B 1 384 ? 33.191 39.808 45.190 1.00 115.89 383 ALA B CA 1
ATOM 6592 C C . ALA B 1 384 ? 34.694 39.555 45.319 1.00 116.88 383 ALA B C 1
ATOM 6593 O O . ALA B 1 384 ? 35.368 40.372 45.973 1.00 118.10 383 ALA B O 1
ATOM 6595 N N . LYS B 1 385 ? 35.194 38.488 44.695 1.00 117.56 384 LYS B N 1
ATOM 6596 C CA . LYS B 1 385 ? 36.616 38.092 44.834 1.00 120.95 384 LYS B CA 1
ATOM 6597 C C . LYS B 1 385 ? 37.510 39.176 44.232 1.00 121.76 384 LYS B C 1
ATOM 6598 O O . LYS B 1 385 ? 38.445 39.607 44.935 1.00 127.44 384 LYS B O 1
ATOM 6604 N N . ASN B 1 386 ? 37.218 39.635 43.019 1.00 123.06 385 ASN B N 1
ATOM 6605 C CA . ASN B 1 386 ? 38.151 40.515 42.260 1.00 123.83 385 ASN B CA 1
ATOM 6606 C C . ASN B 1 386 ? 37.981 41.976 42.704 1.00 118.17 385 ASN B C 1
ATOM 6607 O O . ASN B 1 386 ? 38.911 42.550 43.309 1.00 114.54 385 ASN B O 1
ATOM 6612 N N . TYR B 1 387 ? 36.839 42.578 42.405 1.00 116.42 386 TYR B N 1
ATOM 6613 C CA . TYR B 1 387 ? 36.670 44.051 42.422 1.00 118.24 386 TYR B CA 1
ATOM 6614 C C . TYR B 1 387 ? 36.495 44.551 43.857 1.00 114.58 386 TYR B C 1
ATOM 6615 O O . TYR B 1 387 ? 35.901 43.849 44.692 1.00 102.04 386 TYR B O 1
ATOM 6624 N N . GLU B 1 388 ? 37.024 45.754 44.087 1.00 120.79 387 GLU B N 1
ATOM 6625 C CA . GLU B 1 388 ? 37.093 46.480 45.384 1.00 122.09 387 GLU B CA 1
ATOM 6626 C C . GLU B 1 388 ? 35.724 46.472 46.079 1.00 111.64 387 GLU B C 1
ATOM 6627 O O . GLU B 1 388 ? 35.618 45.982 47.208 1.00 98.76 387 GLU B O 1
ATOM 6633 N N . THR B 1 389 ? 34.719 47.037 45.418 1.00 110.43 388 THR B N 1
ATOM 6634 C CA . THR B 1 389 ? 33.350 47.216 45.941 1.00 109.29 388 THR B CA 1
ATOM 6635 C C . THR B 1 389 ? 32.370 46.685 44.896 1.00 107.95 388 THR B C 1
ATOM 6636 O O . THR B 1 389 ? 32.326 47.232 43.764 1.00 109.84 388 THR B O 1
ATOM 6640 N N . VAL B 1 390 ? 31.606 45.664 45.256 1.00 100.26 389 VAL B N 1
ATOM 6641 C CA . VAL B 1 390 ? 30.547 45.130 44.361 1.00 92.47 389 VAL B CA 1
ATOM 6642 C C . VAL B 1 390 ? 29.196 45.617 44.864 1.00 89.79 389 VAL B C 1
ATOM 6643 O O . VAL B 1 390 ? 28.909 45.491 46.053 1.00 86.91 389 VAL B O 1
ATOM 6647 N N . ALA B 1 391 ? 28.398 46.128 43.943 1.00 89.64 390 ALA B N 1
ATOM 6648 C CA . ALA B 1 391 ? 26.986 46.473 44.174 1.00 89.65 390 ALA B CA 1
ATOM 6649 C C . ALA B 1 391 ? 26.137 45.464 43.406 1.00 86.27 390 ALA B C 1
ATOM 6650 O O . ALA B 1 391 ? 26.564 44.991 42.343 1.00 82.90 390 ALA B O 1
ATOM 6652 N N . VAL B 1 392 ? 24.979 45.131 43.954 1.00 83.85 391 VAL B N 1
ATOM 6653 C CA . VAL B 1 392 ? 24.139 44.022 43.430 1.00 80.61 391 VAL B CA 1
ATOM 6654 C C . VAL B 1 392 ? 22.696 44.487 43.341 1.00 80.06 391 VAL B C 1
ATOM 6655 O O . VAL B 1 392 ? 21.999 44.531 44.354 1.00 84.60 391 VAL B O 1
ATOM 6659 N N . TYR B 1 393 ? 22.259 44.779 42.136 1.00 77.44 392 TYR B N 1
ATOM 6660 C CA . TYR B 1 393 ? 20.851 45.120 41.885 1.00 76.60 392 TYR B CA 1
ATOM 6661 C C . TYR B 1 393 ? 20.139 43.790 41.672 1.00 75.32 392 TYR B C 1
ATOM 6662 O O . TYR B 1 393 ? 20.772 42.808 41.220 1.00 70.34 392 TYR B O 1
ATOM 6671 N N . ALA B 1 394 ? 18.845 43.754 41.974 1.00 77.84 393 ALA B N 1
ATOM 6672 C CA . ALA B 1 394 ? 17.972 42.607 41.636 1.00 79.16 393 ALA B CA 1
ATOM 6673 C C . ALA B 1 394 ? 16.503 43.031 41.607 1.00 79.53 393 ALA B C 1
ATOM 6674 O O . ALA B 1 394 ? 16.123 44.027 42.248 1.00 80.42 393 ALA B O 1
ATOM 6676 N N . SER B 1 395 ? 15.709 42.287 40.844 1.00 78.54 394 SER B N 1
ATOM 6677 C CA . SER B 1 395 ? 14.240 42.448 40.760 1.00 79.85 394 SER B CA 1
ATOM 6678 C C . SER B 1 395 ? 13.615 41.174 40.202 1.00 79.22 394 SER B C 1
ATOM 6679 O O . SER B 1 395 ? 14.276 40.433 39.443 1.00 78.66 394 SER B O 1
ATOM 6682 N N . SER B 1 396 ? 12.363 40.943 40.565 1.00 79.90 395 SER B N 1
ATOM 6683 C CA . SER B 1 396 ? 11.616 39.724 40.188 1.00 81.41 395 SER B CA 1
ATOM 6684 C C . SER B 1 396 ? 10.131 40.057 40.123 1.00 82.48 395 SER B C 1
ATOM 6685 O O . SER B 1 396 ? 9.664 40.822 40.994 1.00 84.20 395 SER B O 1
ATOM 6688 N N . PHE B 1 397 ? 9.417 39.508 39.145 1.00 83.70 396 PHE B N 1
ATOM 6689 C CA . PHE B 1 397 ? 7.973 39.800 38.991 1.00 85.67 396 PHE B CA 1
ATOM 6690 C C . PHE B 1 397 ? 7.296 38.730 38.143 1.00 87.17 396 PHE B C 1
ATOM 6691 O O . PHE B 1 397 ? 7.974 37.952 37.454 1.00 83.68 396 PHE B O 1
ATOM 6699 N N . THR B 1 398 ? 5.972 38.727 38.224 1.00 95.15 397 THR B N 1
ATOM 6700 C CA . THR B 1 398 ? 5.080 37.736 37.579 1.00 101.31 397 THR B CA 1
ATOM 6701 C C . THR B 1 398 ? 4.421 38.449 36.415 1.00 100.86 397 THR B C 1
ATOM 6702 O O . THR B 1 398 ? 3.646 39.369 36.630 1.00 104.20 397 THR B O 1
ATOM 6706 N N . PRO B 1 399 ? 4.797 38.131 35.166 1.00 98.41 398 PRO B N 1
ATOM 6707 C CA . PRO B 1 399 ? 4.219 38.800 33.999 1.00 97.51 398 PRO B CA 1
ATOM 6708 C C . PRO B 1 399 ? 2.684 38.740 33.898 1.00 103.48 398 PRO B C 1
ATOM 6709 O O . PRO B 1 399 ? 2.068 37.792 34.378 1.00 100.68 398 PRO B O 1
ATOM 6713 N N . LEU B 1 400 ? 2.104 39.756 33.249 1.00 114.90 399 LEU B N 1
ATOM 6714 C CA . LEU B 1 400 ? 0.643 40.062 33.204 1.00 120.62 399 LEU B CA 1
ATOM 6715 C C . LEU B 1 400 ? -0.162 38.807 32.831 1.00 111.73 399 LEU B C 1
ATOM 6716 O O . LEU B 1 400 ? -1.187 38.520 33.496 1.00 105.28 399 LEU B O 1
ATOM 6721 N N . MET B 1 401 ? 0.272 38.102 31.784 1.00 103.36 400 MET B N 1
ATOM 6722 C CA . MET B 1 401 ? -0.448 36.932 31.224 1.00 100.40 400 MET B CA 1
ATOM 6723 C C . MET B 1 401 ? -0.624 35.865 32.304 1.00 96.64 400 MET B C 1
ATOM 6724 O O . MET B 1 401 ? -1.705 35.239 32.341 1.00 95.72 400 MET B O 1
ATOM 6729 N N . HIS B 1 402 ? 0.361 35.711 33.190 1.00 93.77 401 HIS B N 1
ATOM 6730 C CA . HIS B 1 402 ? 0.412 34.634 34.204 1.00 92.09 401 HIS B CA 1
ATOM 6731 C C . HIS B 1 402 ? -0.531 34.912 35.382 1.00 101.75 401 HIS B C 1
ATOM 6732 O O . HIS B 1 402 ? -0.591 34.053 36.293 1.00 106.71 401 HIS B O 1
ATOM 6739 N N . ASN B 1 403 ? -1.257 36.032 35.356 1.00 114.03 402 ASN B N 1
ATOM 6740 C CA . ASN B 1 403 ? -2.437 36.263 36.238 1.00 119.79 402 ASN B CA 1
ATOM 6741 C C . ASN B 1 403 ? -3.637 35.500 35.668 1.00 115.30 402 ASN B C 1
ATOM 6742 O O . ASN B 1 403 ? -4.298 34.751 36.417 1.00 113.41 402 ASN B O 1
ATOM 6747 N N . ILE B 1 404 ? -3.887 35.676 34.374 1.00 109.96 403 ILE B N 1
ATOM 6748 C CA . ILE B 1 404 ? -5.010 35.023 33.648 1.00 106.22 403 ILE B CA 1
ATOM 6749 C C . ILE B 1 404 ? -4.668 33.566 33.323 1.00 100.19 403 ILE B C 1
ATOM 6750 O O . ILE B 1 404 ? -5.597 32.742 33.322 1.00 95.25 403 ILE B O 1
ATOM 6755 N N . SER B 1 405 ? -3.405 33.259 33.030 1.00 94.62 404 SER B N 1
ATOM 6756 C CA . SER B 1 405 ? -3.000 31.935 32.491 1.00 93.03 404 SER B CA 1
ATOM 6757 C C . SER B 1 405 ? -3.099 30.818 33.545 1.00 96.75 404 SER B C 1
ATOM 6758 O O . SER B 1 405 ? -3.068 29.640 33.134 1.00 98.90 404 SER B O 1
ATOM 6761 N N . GLY B 1 406 ? -3.183 31.137 34.844 1.00 100.12 405 GLY B N 1
ATOM 6762 C CA . GLY B 1 406 ? -3.264 30.144 35.933 1.00 101.09 405 GLY B CA 1
ATOM 6763 C C . GLY B 1 406 ? -1.888 29.710 36.410 1.00 102.85 405 GLY B C 1
ATOM 6764 O O . GLY B 1 406 ? -1.802 29.237 37.565 1.00 103.34 405 GLY B O 1
ATOM 6765 N N . SER B 1 407 ? -0.862 29.838 35.555 1.00 102.14 406 SER B N 1
ATOM 6766 C CA . SER B 1 407 ? 0.573 29.639 35.899 1.00 103.34 406 SER B CA 1
ATOM 6767 C C . SER B 1 407 ? 1.032 30.796 36.788 1.00 103.46 406 SER B C 1
ATOM 6768 O O . SER B 1 407 ? 1.897 31.582 36.342 1.00 106.47 406 SER B O 1
ATOM 6771 N N . LYS B 1 408 ? 0.499 30.881 38.007 1.00 103.40 407 LYS B N 1
ATOM 6772 C CA . LYS B 1 408 ? 0.742 32.020 38.939 1.00 99.54 407 LYS B CA 1
ATOM 6773 C C . LYS B 1 408 ? 2.197 31.955 39.423 1.00 94.83 407 LYS B C 1
ATOM 6774 O O . LYS B 1 408 ? 2.791 33.007 39.688 1.00 88.28 407 LYS B O 1
ATOM 6780 N N . HIS B 1 409 ? 2.764 30.751 39.441 1.00 95.98 408 HIS B N 1
ATOM 6781 C CA . HIS B 1 409 ? 4.144 30.452 39.901 1.00 99.16 408 HIS B CA 1
ATOM 6782 C C . HIS B 1 409 ? 5.210 31.038 38.973 1.00 95.76 408 HIS B C 1
ATOM 6783 O O . HIS B 1 409 ? 6.337 31.277 39.462 1.00 87.04 408 HIS B O 1
ATOM 6790 N N . LYS B 1 410 ? 4.910 31.149 37.676 1.00 99.65 409 LYS B N 1
ATOM 6791 C CA . LYS B 1 410 ? 5.932 31.571 36.685 1.00 104.58 409 LYS B CA 1
ATOM 6792 C C . LYS B 1 410 ? 6.323 33.017 36.980 1.00 103.83 409 LYS B C 1
ATOM 6793 O O . LYS B 1 410 ? 5.412 33.849 37.184 1.00 106.84 409 LYS B O 1
ATOM 6799 N N . GLU B 1 411 ? 7.621 33.290 37.077 1.00 98.14 410 GLU B N 1
ATOM 6800 C CA . GLU B 1 411 ? 8.091 34.668 37.352 1.00 94.06 410 GLU B CA 1
ATOM 6801 C C . GLU B 1 411 ? 9.405 34.955 36.635 1.00 84.50 410 GLU B C 1
ATOM 6802 O O . GLU B 1 411 ? 10.270 34.063 36.503 1.00 76.57 410 GLU B O 1
ATOM 6808 N N . PHE B 1 412 ? 9.518 36.207 36.218 1.00 80.07 411 PHE B N 1
ATOM 6809 C CA . PHE B 1 412 ? 10.714 36.776 35.572 1.00 78.15 411 PHE B CA 1
ATOM 6810 C C . PHE B 1 412 ? 11.607 37.420 36.623 1.00 75.44 411 PHE B C 1
ATOM 6811 O O . PHE B 1 412 ? 11.102 38.083 37.538 1.00 72.61 411 PHE B O 1
ATOM 6819 N N . MET B 1 413 ? 12.905 37.198 36.483 1.00 74.55 412 MET B N 1
ATOM 6820 C CA . MET B 1 413 ? 13.900 37.538 37.520 1.00 74.29 412 MET B CA 1
ATOM 6821 C C . MET B 1 413 ? 15.122 38.137 36.850 1.00 72.68 412 MET B C 1
ATOM 6822 O O . MET B 1 413 ? 15.641 37.539 35.905 1.00 69.25 412 MET B O 1
ATOM 6827 N N . ILE B 1 414 ? 15.597 39.247 37.389 1.00 74.95 413 ILE B N 1
ATOM 6828 C CA . ILE B 1 414 ? 16.715 40.012 36.781 1.00 77.31 413 ILE B CA 1
ATOM 6829 C C . ILE B 1 414 ? 17.703 40.399 37.856 1.00 75.08 413 ILE B C 1
ATOM 6830 O O . ILE B 1 414 ? 17.301 40.922 38.891 1.00 75.13 413 ILE B O 1
ATOM 6835 N N . ARG B 1 415 ? 18.967 40.162 37.567 1.00 72.13 414 ARG B N 1
ATOM 6836 C CA . ARG B 1 415 ? 20.055 40.366 38.539 1.00 72.45 414 ARG B CA 1
ATOM 6837 C C . ARG B 1 415 ? 21.210 40.949 37.765 1.00 69.37 414 ARG B C 1
ATOM 6838 O O . ARG B 1 415 ? 21.720 40.293 36.869 1.00 66.27 414 ARG B O 1
ATOM 6846 N N . ILE B 1 416 ? 21.525 42.191 38.092 1.00 71.10 415 ILE B N 1
ATOM 6847 C CA . ILE B 1 416 ? 22.647 42.970 37.513 1.00 71.83 415 ILE B CA 1
ATOM 6848 C C . ILE B 1 416 ? 23.696 43.114 38.602 1.00 71.18 415 ILE B C 1
ATOM 6849 O O . ILE B 1 416 ? 23.323 43.285 39.768 1.00 72.46 415 ILE B O 1
ATOM 6854 N N . ILE B 1 417 ? 24.955 43.046 38.216 1.00 71.30 416 ILE B N 1
ATOM 6855 C CA . ILE B 1 417 ? 26.081 43.086 39.180 1.00 75.80 416 ILE B CA 1
ATOM 6856 C C . ILE B 1 417 ? 27.027 44.182 38.711 1.00 77.84 416 ILE B C 1
ATOM 6857 O O . ILE B 1 417 ? 27.518 44.058 37.577 1.00 78.54 416 ILE B O 1
ATOM 6862 N N . THR B 1 418 ? 27.294 45.185 39.552 1.00 81.88 417 THR B N 1
ATOM 6863 C CA . THR B 1 418 ? 28.206 46.307 39.217 1.00 83.66 417 THR B CA 1
ATOM 6864 C C . THR B 1 418 ? 29.536 46.255 39.986 1.00 86.57 417 THR B C 1
ATOM 6865 O O . THR B 1 418 ? 29.643 45.605 41.035 1.00 91.82 417 THR B O 1
ATOM 6869 N N . ASN B 1 419 ? 30.542 46.925 39.432 1.00 85.72 418 ASN B N 1
ATOM 6870 C CA . ASN B 1 419 ? 31.746 47.387 40.164 1.00 86.31 418 ASN B CA 1
ATOM 6871 C C . ASN B 1 419 ? 31.381 48.758 40.729 1.00 89.19 418 ASN B C 1
ATOM 6872 O O . ASN B 1 419 ? 31.244 49.688 39.925 1.00 95.79 418 ASN B O 1
ATOM 6877 N N . GLU B 1 420 ? 31.205 48.884 42.044 1.00 92.23 419 GLU B N 1
ATOM 6878 C CA . GLU B 1 420 ? 30.822 50.177 42.685 1.00 99.04 419 GLU B CA 1
ATOM 6879 C C . GLU B 1 420 ? 31.994 51.189 42.630 1.00 104.20 419 GLU B C 1
ATOM 6880 O O . GLU B 1 420 ? 31.721 52.409 42.778 1.00 95.52 419 GLU B O 1
ATOM 6886 N N . SER B 1 421 ? 33.228 50.749 42.353 1.00 113.75 420 SER B N 1
ATOM 6887 C CA . SER B 1 421 ? 34.439 51.611 42.279 1.00 116.17 420 SER B CA 1
ATOM 6888 C C . SER B 1 421 ? 34.200 52.742 41.282 1.00 117.60 420 SER B C 1
ATOM 6889 O O . SER B 1 421 ? 34.782 53.818 41.461 1.00 120.82 420 SER B O 1
ATOM 6892 N N . ASN B 1 422 ? 33.411 52.497 40.242 1.00 119.91 421 ASN B N 1
ATOM 6893 C CA . ASN B 1 422 ? 33.123 53.506 39.191 1.00 121.17 421 ASN B CA 1
ATOM 6894 C C . ASN B 1 422 ? 31.685 53.369 38.686 1.00 122.11 421 ASN B C 1
ATOM 6895 O O . ASN B 1 422 ? 31.291 54.189 37.837 1.00 117.68 421 ASN B O 1
ATOM 6900 N N . GLY B 1 423 ? 30.945 52.358 39.154 1.00 125.38 422 GLY B N 1
ATOM 6901 C CA . GLY B 1 423 ? 29.560 52.090 38.718 1.00 118.96 422 GLY B CA 1
ATOM 6902 C C . GLY B 1 423 ? 29.505 51.472 37.332 1.00 113.00 422 GLY B C 1
ATOM 6903 O O . GLY B 1 423 ? 28.675 51.897 36.537 1.00 110.76 422 GLY B O 1
ATOM 6904 N N . GLU B 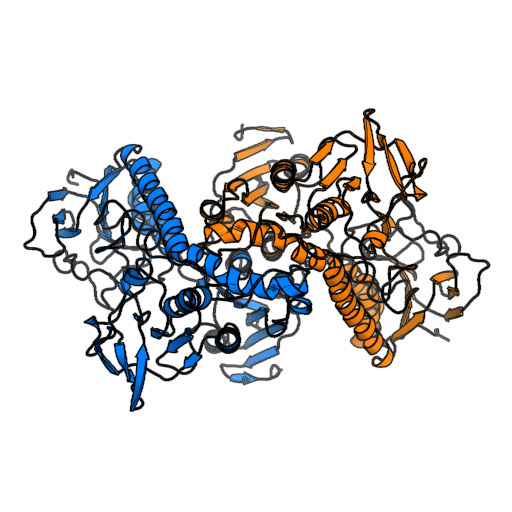1 424 ? 30.323 50.452 37.081 1.00 112.16 423 GLU B N 1
ATOM 6905 C CA . GLU B 1 424 ? 30.361 49.727 35.786 1.00 113.47 423 GLU B CA 1
ATOM 6906 C C . GLU B 1 424 ? 29.698 48.353 35.934 1.00 108.95 423 GLU B C 1
ATOM 6907 O O . GLU B 1 424 ? 29.818 47.747 37.021 1.00 118.82 423 GLU B O 1
ATOM 6913 N N . VAL B 1 425 ? 29.085 47.845 34.861 1.00 100.41 424 VAL B N 1
ATOM 6914 C CA . VAL B 1 425 ? 28.411 46.508 34.841 1.00 95.21 424 VAL B CA 1
ATOM 6915 C C . VAL B 1 425 ? 29.438 45.381 34.672 1.00 97.26 424 VAL B C 1
ATOM 6916 O O . VAL B 1 425 ? 30.203 45.398 33.691 1.00 98.43 424 VAL B O 1
ATOM 6920 N N . LEU B 1 426 ? 29.322 44.355 35.521 1.00 99.46 425 LEU B N 1
ATOM 6921 C CA . LEU B 1 426 ? 30.197 43.152 35.563 1.00 97.56 425 LEU B CA 1
ATOM 6922 C C . LEU B 1 426 ? 29.453 41.919 35.052 1.00 96.32 425 LEU B C 1
ATOM 6923 O O . LEU B 1 426 ? 30.110 41.096 34.382 1.00 97.12 425 LEU B O 1
ATOM 6928 N N . GLY B 1 427 ? 28.175 41.744 35.419 1.00 92.59 426 GLY B N 1
ATOM 6929 C CA . GLY B 1 427 ? 27.358 40.609 34.941 1.00 87.96 426 GLY B CA 1
ATOM 6930 C C . GLY B 1 427 ? 25.863 40.903 34.857 1.00 81.56 426 GLY B C 1
ATOM 6931 O O . GLY B 1 427 ? 25.354 41.813 35.542 1.00 85.37 426 GLY B O 1
ATOM 6932 N N . VAL B 1 428 ? 25.154 40.150 34.026 1.00 73.35 427 VAL B N 1
ATOM 6933 C CA . VAL B 1 428 ? 23.674 40.246 33.958 1.00 72.34 427 VAL B CA 1
ATOM 6934 C C . VAL B 1 428 ? 23.075 38.857 33.864 1.00 71.35 427 VAL B C 1
ATOM 6935 O O . VAL B 1 428 ? 23.338 38.160 32.884 1.00 72.38 427 VAL B O 1
ATOM 6939 N N . HIS B 1 429 ? 22.175 38.546 34.787 1.00 70.92 428 HIS B N 1
ATOM 6940 C CA . HIS B 1 429 ? 21.615 37.185 34.944 1.00 70.68 428 HIS B CA 1
ATOM 6941 C C . HIS B 1 429 ? 20.093 37.248 34.947 1.00 70.59 428 HIS B C 1
ATOM 6942 O O . HIS B 1 429 ? 19.522 37.992 35.750 1.00 68.53 428 HIS B O 1
ATOM 6949 N N . MET B 1 430 ? 19.473 36.464 34.070 1.00 71.31 429 MET B N 1
ATOM 6950 C CA . MET B 1 430 ? 18.034 36.587 33.747 1.00 73.04 429 MET B CA 1
ATOM 6951 C C . MET B 1 430 ? 17.394 35.203 33.705 1.00 73.66 429 MET B C 1
ATOM 6952 O O . MET B 1 430 ? 17.881 34.345 32.944 1.00 73.18 429 MET B O 1
ATOM 6957 N N . LEU B 1 431 ? 16.325 35.010 34.473 1.00 75.15 430 LEU B N 1
ATOM 6958 C CA . LEU B 1 431 ? 15.410 33.863 34.272 1.00 77.86 430 LEU B CA 1
ATOM 6959 C C . LEU B 1 431 ? 14.044 34.379 33.824 1.00 80.70 430 LEU B C 1
ATOM 6960 O O . LEU B 1 431 ? 13.610 35.453 34.288 1.00 82.29 430 LEU B O 1
ATOM 6965 N N . GLY B 1 432 ? 13.369 33.570 33.016 1.00 84.32 431 GLY B N 1
ATOM 6966 C CA . GLY B 1 432 ? 11.990 33.807 32.562 1.00 86.02 431 GLY B CA 1
ATOM 6967 C C . GLY B 1 432 ? 11.892 33.561 31.079 1.00 89.93 431 GLY B C 1
ATOM 6968 O O . GLY B 1 432 ? 12.948 33.414 30.423 1.00 88.26 431 GLY B O 1
ATOM 6969 N N . ASP B 1 433 ? 10.670 33.505 30.544 1.00 96.96 432 ASP B N 1
ATOM 6970 C CA . ASP B 1 433 ? 10.451 33.235 29.095 1.00 100.62 432 ASP B CA 1
ATOM 6971 C C . ASP B 1 433 ? 10.825 34.497 28.297 1.00 94.73 432 ASP B C 1
ATOM 6972 O O . ASP B 1 433 ? 10.553 35.634 28.755 1.00 90.86 432 ASP B O 1
ATOM 6977 N N . SER B 1 434 ? 11.480 34.279 27.152 1.00 93.31 433 SER B N 1
ATOM 6978 C CA . SER B 1 434 ? 12.038 35.312 26.232 1.00 88.35 433 SER B CA 1
ATOM 6979 C C . SER B 1 434 ? 13.358 35.878 26.789 1.00 81.86 433 SER B C 1
ATOM 6980 O O . SER B 1 434 ? 13.766 36.985 26.356 1.00 78.36 433 SER B O 1
ATOM 6983 N N . ALA B 1 435 ? 14.049 35.134 27.659 1.00 75.07 434 ALA B N 1
ATOM 6984 C CA . ALA B 1 435 ? 15.305 35.589 28.296 1.00 71.31 434 ALA B CA 1
ATOM 6985 C C . ALA B 1 435 ? 16.425 35.620 27.265 1.00 66.43 434 ALA B C 1
ATOM 6986 O O . ALA B 1 435 ? 16.947 36.676 26.960 1.00 63.54 434 ALA B O 1
ATOM 6988 N N . PRO B 1 436 ? 16.833 34.480 26.680 1.00 68.38 435 PRO B N 1
ATOM 6989 C CA . PRO B 1 436 ? 18.069 34.422 25.903 1.00 72.59 435 PRO B CA 1
ATOM 6990 C C . PRO B 1 436 ? 18.064 35.351 24.683 1.00 77.91 435 PRO B C 1
ATOM 6991 O O . PRO B 1 436 ? 19.137 35.631 24.130 1.00 80.26 435 PRO B O 1
ATOM 6995 N N . GLU B 1 437 ? 16.874 35.763 24.241 1.00 81.65 436 GLU B N 1
ATOM 6996 C CA . GLU B 1 437 ? 16.739 36.773 23.161 1.00 85.85 436 GLU B CA 1
ATOM 6997 C C . GLU B 1 437 ? 17.261 38.115 23.687 1.00 84.61 436 GLU B C 1
ATOM 6998 O O . GLU B 1 437 ? 18.015 38.799 22.955 1.00 85.77 436 GLU B O 1
ATOM 7004 N N . ILE B 1 438 ? 16.917 38.451 24.931 1.00 80.40 437 ILE B N 1
ATOM 7005 C CA . ILE B 1 438 ? 17.286 39.759 25.548 1.00 77.46 437 ILE B CA 1
ATOM 7006 C C . ILE B 1 438 ? 18.782 39.785 25.856 1.00 76.96 437 ILE B C 1
ATOM 7007 O O . ILE B 1 438 ? 19.386 40.812 25.545 1.00 76.45 437 ILE B O 1
ATOM 7012 N N . ILE B 1 439 ? 19.344 38.715 26.432 1.00 78.72 438 ILE B N 1
ATOM 7013 C CA . ILE B 1 439 ? 20.765 38.675 26.913 1.00 80.02 438 ILE B CA 1
ATOM 7014 C C . ILE B 1 439 ? 21.718 38.976 25.754 1.00 82.16 438 ILE B C 1
ATOM 7015 O O . ILE B 1 439 ? 22.794 39.557 26.027 1.00 85.07 438 ILE B O 1
ATOM 7020 N N . GLN B 1 440 ? 21.368 38.581 24.525 1.00 82.70 439 GLN B N 1
ATOM 7021 C CA . GLN B 1 440 ? 22.228 38.806 23.328 1.00 84.06 439 GLN B CA 1
ATOM 7022 C C . GLN B 1 440 ? 22.551 40.305 23.189 1.00 84.02 439 GLN B C 1
ATOM 7023 O O . GLN B 1 440 ? 23.758 40.660 23.174 1.00 78.74 439 GLN B O 1
ATOM 7029 N N . SER B 1 441 ? 21.520 41.143 23.040 1.00 86.51 440 SER B N 1
ATOM 7030 C CA . SER B 1 441 ? 21.642 42.602 22.767 1.00 87.14 440 SER B CA 1
ATOM 7031 C C . SER B 1 441 ? 22.159 43.334 24.006 1.00 83.50 440 SER B C 1
ATOM 7032 O O . SER B 1 441 ? 22.784 44.394 23.837 1.00 81.38 440 SER B O 1
ATOM 7035 N N . VAL B 1 442 ? 21.908 42.791 25.201 1.00 84.17 441 VAL B N 1
ATOM 7036 C CA . VAL B 1 442 ? 22.572 43.222 26.469 1.00 82.78 441 VAL B CA 1
ATOM 7037 C C . VAL B 1 442 ? 24.068 42.936 26.310 1.00 83.89 441 VAL B C 1
ATOM 7038 O O . VAL B 1 442 ? 24.842 43.904 26.391 1.00 86.85 441 VAL B O 1
ATOM 7042 N N . GLY B 1 443 ? 24.429 41.683 26.005 1.00 82.54 442 GLY B N 1
ATOM 7043 C CA . GLY B 1 443 ? 25.808 41.200 25.806 1.00 83.85 442 GLY B CA 1
ATOM 7044 C C . GLY B 1 443 ? 26.660 42.120 24.939 1.00 87.35 442 GLY B C 1
ATOM 7045 O O . GLY B 1 443 ? 27.896 42.053 25.076 1.00 85.62 442 GLY B O 1
ATOM 7046 N N . ILE B 1 444 ? 26.042 42.915 24.060 1.00 93.93 443 ILE B N 1
ATOM 7047 C CA . ILE B 1 444 ? 26.734 43.915 23.188 1.00 98.95 443 ILE B CA 1
ATOM 7048 C C . ILE B 1 444 ? 27.113 45.140 24.022 1.00 101.86 443 ILE B C 1
ATOM 7049 O O . ILE B 1 444 ? 28.260 45.608 23.904 1.00 98.95 443 ILE B O 1
ATOM 7054 N N . CYS B 1 445 ? 26.147 45.694 24.761 1.00 104.73 444 CYS B N 1
ATOM 7055 C CA . CYS B 1 445 ? 26.346 46.906 25.594 1.00 103.53 444 CYS B CA 1
ATOM 7056 C C . CYS B 1 445 ? 27.481 46.610 26.583 1.00 97.06 444 CYS B C 1
ATOM 7057 O O . CYS B 1 445 ? 28.486 47.349 26.594 1.00 91.83 444 CYS B O 1
ATOM 7060 N N . MET B 1 446 ? 27.390 45.470 27.265 1.00 96.10 445 MET B N 1
ATOM 7061 C CA . MET B 1 446 ? 28.434 44.993 28.210 1.00 97.36 445 MET B CA 1
ATOM 7062 C C . MET B 1 446 ? 29.801 44.936 27.518 1.00 98.07 445 MET B C 1
ATOM 7063 O O . MET B 1 446 ? 30.813 45.294 28.163 1.00 101.47 445 MET B O 1
ATOM 7068 N N . LYS B 1 447 ? 29.842 44.479 26.268 1.00 96.79 446 LYS B N 1
ATOM 7069 C CA . LYS B 1 447 ? 31.126 44.363 25.536 1.00 96.84 446 LYS B CA 1
ATOM 7070 C C . LYS B 1 447 ? 31.705 45.772 25.378 1.00 94.93 446 LYS B C 1
ATOM 7071 O O . LYS B 1 447 ? 32.889 45.947 25.699 1.00 97.21 446 LYS B O 1
ATOM 7077 N N . MET B 1 448 ? 30.878 46.755 25.020 1.00 93.09 447 MET B N 1
ATOM 7078 C CA . MET B 1 448 ? 31.336 48.163 24.875 1.00 95.55 447 MET B CA 1
ATOM 7079 C C . MET B 1 448 ? 31.905 48.618 26.216 1.00 95.21 447 MET B C 1
ATOM 7080 O O . MET B 1 448 ? 32.975 49.257 26.217 1.00 95.26 447 MET B O 1
ATOM 7085 N N . GLY B 1 449 ? 31.230 48.251 27.303 1.00 99.45 448 GLY B N 1
ATOM 7086 C CA . GLY B 1 449 ? 31.523 48.718 28.667 1.00 103.06 448 GLY B CA 1
ATOM 7087 C C . GLY B 1 449 ? 30.394 49.630 29.064 1.00 103.82 448 GLY B C 1
ATOM 7088 O O . GLY B 1 449 ? 30.178 50.620 28.355 1.00 111.46 448 GLY B O 1
ATOM 7089 N N . ALA B 1 450 ? 29.601 49.247 30.054 1.00 100.38 449 ALA B N 1
ATOM 7090 C CA . ALA B 1 450 ? 28.302 49.905 30.305 1.00 100.99 449 ALA B CA 1
ATOM 7091 C C . ALA B 1 450 ? 28.084 50.041 31.799 1.00 98.66 449 ALA B C 1
ATOM 7092 O O . ALA B 1 450 ? 28.192 49.044 32.516 1.00 103.38 449 ALA B O 1
ATOM 7094 N N . LYS B 1 451 ? 27.730 51.240 32.236 1.00 95.41 450 LYS B N 1
ATOM 7095 C CA . LYS B 1 451 ? 27.502 51.532 33.667 1.00 97.79 450 LYS B CA 1
ATOM 7096 C C . LYS B 1 451 ? 26.015 51.422 33.971 1.00 94.09 450 LYS B C 1
ATOM 7097 O O . LYS B 1 451 ? 25.207 51.576 33.051 1.00 91.09 450 LYS B O 1
ATOM 7103 N N . ILE B 1 452 ? 25.670 51.161 35.224 1.00 93.74 451 ILE B N 1
ATOM 7104 C CA . ILE B 1 452 ? 24.245 51.124 35.653 1.00 95.94 451 ILE B CA 1
ATOM 7105 C C . ILE B 1 452 ? 23.591 52.461 35.287 1.00 94.40 451 ILE B C 1
ATOM 7106 O O . ILE B 1 452 ? 22.398 52.456 34.938 1.00 93.35 451 ILE B O 1
ATOM 7111 N N . SER B 1 453 ? 24.332 53.568 35.352 1.00 94.38 452 SER B N 1
ATOM 7112 C CA . SER B 1 453 ? 23.798 54.894 34.957 1.00 96.61 452 SER B CA 1
ATOM 7113 C C . SER B 1 453 ? 23.385 54.847 33.487 1.00 93.09 452 SER B C 1
ATOM 7114 O O . SER B 1 453 ? 22.356 55.452 33.165 1.00 93.90 452 SER B O 1
ATOM 7117 N N . ASP B 1 454 ? 24.121 54.124 32.637 1.00 90.67 453 ASP B N 1
ATOM 7118 C CA . ASP B 1 454 ? 23.746 53.927 31.207 1.00 88.31 453 ASP B CA 1
ATOM 7119 C C . ASP B 1 454 ? 22.380 53.234 31.117 1.00 87.98 453 ASP B C 1
ATOM 7120 O O . ASP B 1 454 ? 21.569 53.644 30.264 1.00 89.12 453 ASP B O 1
ATOM 7125 N N . PHE B 1 455 ? 22.147 52.214 31.941 1.00 88.84 454 PHE B N 1
ATOM 7126 C CA . PHE B 1 455 ? 20.898 51.411 31.925 1.00 91.52 454 PHE B CA 1
ATOM 7127 C C . PHE B 1 455 ? 19.724 52.271 32.399 1.00 94.64 454 PHE B C 1
ATOM 7128 O O . PHE B 1 455 ? 18.708 52.320 31.694 1.00 91.00 454 PHE B O 1
ATOM 7136 N N . HIS B 1 456 ? 19.821 52.911 33.570 1.00 100.06 455 HIS B N 1
ATOM 7137 C CA . HIS B 1 456 ? 18.661 53.648 34.149 1.00 104.39 455 HIS B CA 1
ATOM 7138 C C . HIS B 1 456 ? 18.431 54.987 33.412 1.00 98.18 455 HIS B C 1
ATOM 7139 O O . HIS B 1 456 ? 17.391 55.609 33.661 1.00 101.44 455 HIS B O 1
ATOM 7146 N N . SER B 1 457 ? 19.288 55.375 32.464 1.00 90.75 456 SER B N 1
ATOM 7147 C CA . SER B 1 457 ? 19.173 56.638 31.680 1.00 88.17 456 SER B CA 1
ATOM 7148 C C . SER B 1 457 ? 18.544 56.390 30.294 1.00 88.38 456 SER B C 1
ATOM 7149 O O . SER B 1 457 ? 18.852 57.134 29.328 1.00 82.90 456 SER B O 1
ATOM 7152 N N . THR B 1 458 ? 17.682 55.379 30.188 1.00 88.80 457 THR B N 1
ATOM 7153 C CA . THR B 1 458 ? 17.176 54.837 28.903 1.00 81.87 457 THR B CA 1
ATOM 7154 C C . THR B 1 458 ? 15.671 54.638 29.011 1.00 82.06 457 THR B C 1
ATOM 7155 O O . THR B 1 458 ? 15.237 53.868 29.901 1.00 82.27 457 THR B O 1
ATOM 7159 N N . ILE B 1 459 ? 14.903 55.257 28.118 1.00 81.36 458 ILE B N 1
ATOM 7160 C CA . ILE B 1 459 ? 13.410 55.175 28.163 1.00 81.61 458 ILE B CA 1
ATOM 7161 C C . ILE B 1 459 ? 12.961 53.730 27.841 1.00 83.13 458 ILE B C 1
ATOM 7162 O O . ILE B 1 459 ? 13.643 52.987 27.077 1.00 81.23 458 ILE B O 1
ATOM 7167 N N . GLY B 1 460 ? 11.847 53.317 28.450 1.00 82.90 459 GLY B N 1
ATOM 7168 C CA . GLY B 1 460 ? 11.334 51.937 28.433 1.00 79.61 459 GLY B CA 1
ATOM 7169 C C . GLY B 1 460 ? 10.603 51.587 27.153 1.00 78.17 459 GLY B C 1
ATOM 7170 O O . GLY B 1 460 ? 10.127 52.483 26.419 1.00 73.30 459 GLY B O 1
ATOM 7171 N N . VAL B 1 461 ? 10.549 50.294 26.882 1.00 80.49 460 VAL B N 1
ATOM 7172 C CA . VAL B 1 461 ? 9.647 49.698 25.865 1.00 81.20 460 VAL B CA 1
ATOM 7173 C C . VAL B 1 461 ? 8.545 49.013 26.663 1.00 80.78 460 VAL B C 1
ATOM 7174 O O . VAL B 1 461 ? 8.790 47.946 27.219 1.00 79.52 460 VAL B O 1
ATOM 7178 N N . HIS B 1 462 ? 7.410 49.680 26.804 1.00 81.55 461 HIS B N 1
ATOM 7179 C CA . HIS B 1 462 ? 6.272 49.198 27.620 1.00 83.44 461 HIS B CA 1
ATOM 7180 C C . HIS B 1 462 ? 5.194 48.656 26.688 1.00 82.04 461 HIS B C 1
ATOM 7181 O O . HIS B 1 462 ? 4.898 49.279 25.664 1.00 77.87 461 HIS B O 1
ATOM 7188 N N . PRO B 1 463 ? 4.542 47.518 27.035 1.00 79.37 462 PRO B N 1
ATOM 7189 C CA . PRO B 1 463 ? 4.889 46.692 28.187 1.00 77.10 462 PRO B CA 1
ATOM 7190 C C . PRO B 1 463 ? 5.698 45.444 27.834 1.00 76.46 462 PRO B C 1
ATOM 7191 O O . PRO B 1 463 ? 5.221 44.637 27.113 1.00 72.84 462 PRO B O 1
ATOM 7195 N N . THR B 1 464 ? 6.905 45.318 28.384 1.00 80.64 463 THR B N 1
ATOM 7196 C CA . THR B 1 464 ? 7.816 44.167 28.148 1.00 80.47 463 THR B CA 1
ATOM 7197 C C . THR B 1 464 ? 8.522 43.741 29.438 1.00 76.62 463 THR B C 1
ATOM 7198 O O . THR B 1 464 ? 8.752 44.581 30.317 1.00 72.66 463 THR B O 1
ATOM 7202 N N . SER B 1 465 ? 8.888 42.465 29.515 1.00 75.08 464 SER B N 1
ATOM 7203 C CA . SER B 1 465 ? 9.829 41.908 30.520 1.00 76.14 464 SER B CA 1
ATOM 7204 C C . SER B 1 465 ? 11.141 42.696 30.511 1.00 76.48 464 SER B C 1
ATOM 7205 O O . SER B 1 465 ? 11.770 42.781 31.564 1.00 81.74 464 SER B O 1
ATOM 7208 N N . ALA B 1 466 ? 11.604 43.147 29.351 1.00 75.35 465 ALA B N 1
ATOM 7209 C CA . ALA B 1 466 ? 12.970 43.689 29.200 1.00 76.81 465 ALA B CA 1
ATOM 7210 C C . ALA B 1 466 ? 13.095 45.013 29.957 1.00 80.40 465 ALA B C 1
ATOM 7211 O O . ALA B 1 466 ? 14.192 45.254 30.486 1.00 82.65 465 ALA B O 1
ATOM 7213 N N . GLU B 1 467 ? 12.036 45.829 30.033 1.00 84.67 466 GLU B N 1
ATOM 7214 C CA . GLU B 1 467 ? 12.161 47.261 30.432 1.00 87.93 466 GLU B CA 1
ATOM 7215 C C . GLU B 1 467 ? 12.568 47.406 31.903 1.00 91.09 466 GLU B C 1
ATOM 7216 O O . GLU B 1 467 ? 12.956 48.533 32.274 1.00 96.03 466 GLU B O 1
ATOM 7222 N N . GLU B 1 468 ? 12.475 46.358 32.727 1.00 95.04 467 GLU B N 1
ATOM 7223 C CA . GLU B 1 468 ? 13.014 46.409 34.110 1.00 101.65 467 GLU B CA 1
ATOM 7224 C C . GLU B 1 468 ? 14.549 46.355 34.088 1.00 98.96 467 GLU B C 1
ATOM 7225 O O . GLU B 1 468 ? 15.124 46.302 35.175 1.00 111.50 467 GLU B O 1
ATOM 7231 N N . LEU B 1 469 ? 15.197 46.347 32.922 1.00 91.56 468 LEU B N 1
ATOM 7232 C CA . LEU B 1 469 ? 16.661 46.592 32.821 1.00 90.06 468 LEU B CA 1
ATOM 7233 C C . LEU B 1 469 ? 16.962 48.051 33.140 1.00 93.84 468 LEU B C 1
ATOM 7234 O O . LEU B 1 469 ? 18.072 48.360 33.587 1.00 95.31 468 LEU B O 1
ATOM 7239 N N . CYS B 1 470 ? 16.025 48.923 32.823 1.00 97.41 469 CYS B N 1
ATOM 7240 C CA . CYS B 1 470 ? 16.206 50.389 32.859 1.00 101.28 469 CYS B CA 1
ATOM 7241 C C . CYS B 1 470 ? 15.337 50.967 33.968 1.00 102.88 469 CYS B C 1
ATOM 7242 O O . CYS B 1 470 ? 15.157 52.195 33.999 1.00 103.57 469 CYS B O 1
ATOM 7245 N N . SER B 1 471 ? 14.781 50.096 34.804 1.00 105.51 470 SER B N 1
ATOM 7246 C CA . SER B 1 471 ? 13.949 50.486 35.972 1.00 110.08 470 SER B CA 1
ATOM 7247 C C . SER B 1 471 ? 14.604 49.946 37.248 1.00 111.29 470 SER B C 1
ATOM 7248 O O . SER B 1 471 ? 13.882 49.729 38.249 1.00 110.08 470 SER B O 1
ATOM 7251 N N . MET B 1 472 ? 15.916 49.707 37.204 1.00 110.76 471 MET B N 1
ATOM 7252 C CA . MET B 1 472 ? 16.677 49.212 38.375 1.00 112.54 471 MET B CA 1
ATOM 7253 C C . MET B 1 472 ? 17.685 50.293 38.760 1.00 116.46 471 MET B C 1
ATOM 7254 O O . MET B 1 472 ? 18.739 50.347 38.146 1.00 110.66 471 MET B O 1
ATOM 7259 N N . ARG B 1 473 ? 17.321 51.136 39.732 1.00 122.67 472 ARG B N 1
ATOM 7260 C CA . ARG B 1 473 ? 18.143 52.270 40.232 1.00 123.67 472 ARG B CA 1
ATOM 7261 C C . ARG B 1 473 ? 18.796 51.902 41.578 1.00 121.52 472 ARG B C 1
ATOM 7262 O O . ARG B 1 473 ? 20.025 52.133 41.685 1.00 116.28 472 ARG B O 1
ATOM 7270 N N . THR B 1 474 ? 18.067 51.265 42.510 1.00 116.26 473 THR B N 1
ATOM 7271 C CA . THR B 1 474 ? 18.526 51.017 43.909 1.00 107.74 473 THR B CA 1
ATOM 7272 C C . THR B 1 474 ? 19.161 49.638 44.087 1.00 103.68 473 THR B C 1
ATOM 7273 O O . THR B 1 474 ? 18.536 48.620 43.779 1.00 106.20 473 THR B O 1
ATOM 7277 N N . PRO B 1 475 ? 20.413 49.569 44.602 1.00 97.92 474 PRO B N 1
ATOM 7278 C CA . PRO B 1 475 ? 21.076 48.303 44.940 1.00 94.19 474 PRO B CA 1
ATOM 7279 C C . PRO B 1 475 ? 20.435 47.594 46.138 1.00 91.54 474 PRO B C 1
ATOM 7280 O O . PRO B 1 475 ? 19.914 48.272 46.982 1.00 94.10 474 PRO B O 1
ATOM 7284 N N . ALA B 1 476 ? 20.520 46.264 46.198 1.00 87.84 475 ALA B N 1
ATOM 7285 C CA . ALA B 1 476 ? 19.867 45.442 47.248 1.00 86.36 475 ALA B CA 1
ATOM 7286 C C . ALA B 1 476 ? 20.838 45.147 48.387 1.00 84.72 475 ALA B C 1
ATOM 7287 O O . ALA B 1 476 ? 20.366 45.003 49.514 1.00 86.15 475 ALA B O 1
ATOM 7289 N N . TYR B 1 477 ? 22.123 44.984 48.085 1.00 82.31 476 TYR B N 1
ATOM 7290 C CA . TYR B 1 477 ? 23.222 44.911 49.082 1.00 82.10 476 TYR B CA 1
ATOM 7291 C C . TYR B 1 477 ? 24.544 45.113 48.345 1.00 83.24 476 TYR B C 1
ATOM 7292 O O . TYR B 1 477 ? 24.518 45.430 47.156 1.00 84.35 476 TYR B O 1
ATOM 7301 N N . PHE B 1 478 ? 25.678 44.965 49.031 1.00 85.38 477 PHE B N 1
ATOM 7302 C CA . PHE B 1 478 ? 27.020 45.192 48.438 1.00 88.96 477 PHE B CA 1
ATOM 7303 C C . PHE B 1 478 ? 28.000 44.109 48.904 1.00 90.51 477 PHE B C 1
ATOM 7304 O O . PHE B 1 478 ? 27.601 43.155 49.578 1.00 88.37 477 PHE B O 1
ATOM 7312 N N . TYR B 1 479 ? 29.267 44.224 48.506 1.00 97.17 478 TYR B N 1
ATOM 7313 C CA . TYR B 1 479 ? 30.394 43.438 49.076 1.00 102.64 478 TYR B CA 1
ATOM 7314 C C . TYR B 1 479 ? 31.610 44.348 49.259 1.00 104.46 478 TYR B C 1
ATOM 7315 O O . TYR B 1 479 ? 31.943 45.177 48.388 1.00 101.19 478 TYR B O 1
ATOM 7324 N N . GLU B 1 480 ? 32.285 44.184 50.388 1.00 108.69 479 GLU B N 1
ATOM 7325 C CA . GLU B 1 480 ? 33.556 44.875 50.704 1.00 110.48 479 GLU B CA 1
ATOM 7326 C C . GLU B 1 480 ? 34.525 43.808 51.206 1.00 107.81 479 GLU B C 1
ATOM 7327 O O . GLU B 1 480 ? 34.090 42.890 51.920 1.00 98.39 479 GLU B O 1
ATOM 7333 N N . SER B 1 481 ? 35.786 43.916 50.794 1.00 111.67 480 SER B N 1
ATOM 7334 C CA . SER B 1 481 ? 36.847 42.906 51.027 1.00 115.61 480 SER B CA 1
ATOM 7335 C C . SER B 1 481 ? 36.383 41.519 50.554 1.00 114.47 480 SER B C 1
ATOM 7336 O O . SER B 1 481 ? 36.985 40.533 50.995 1.00 122.92 480 SER B O 1
ATOM 7339 N N . GLY B 1 482 ? 35.355 41.448 49.699 1.00 110.80 481 GLY B N 1
ATOM 7340 C CA . GLY B 1 482 ? 34.697 40.184 49.315 1.00 109.86 481 GLY B CA 1
ATOM 7341 C C . GLY B 1 482 ? 33.866 39.600 50.447 1.00 109.13 481 GLY B C 1
ATOM 7342 O O . GLY B 1 482 ? 33.919 38.375 50.660 1.00 107.03 481 GLY B O 1
ATOM 7343 N N . LYS B 1 483 ? 33.141 40.440 51.183 1.00 106.19 482 LYS B N 1
ATOM 7344 C CA . LYS B 1 483 ? 32.275 39.967 52.290 1.00 105.11 482 LYS B CA 1
ATOM 7345 C C . LYS B 1 483 ? 30.975 40.760 52.289 1.00 104.21 482 LYS B C 1
ATOM 7346 O O . LYS B 1 483 ? 31.030 42.002 52.299 1.00 102.25 482 LYS B O 1
ATOM 7352 N N . ARG B 1 484 ? 29.852 40.042 52.318 1.00 104.68 483 ARG B N 1
ATOM 7353 C CA . ARG B 1 484 ? 28.487 40.598 52.127 1.00 106.15 483 ARG B CA 1
ATOM 7354 C C . ARG B 1 484 ? 28.213 41.661 53.193 1.00 106.09 483 ARG B C 1
ATOM 7355 O O . ARG B 1 484 ? 28.756 41.569 54.302 1.00 104.81 483 ARG B O 1
ATOM 7363 N N . VAL B 1 485 ? 27.420 42.660 52.830 1.00 110.52 484 VAL B N 1
ATOM 7364 C CA . VAL B 1 485 ? 27.075 43.829 53.692 1.00 114.38 484 VAL B CA 1
ATOM 7365 C C . VAL B 1 485 ? 25.656 44.296 53.319 1.00 118.65 484 VAL B C 1
ATOM 7366 O O . VAL B 1 485 ? 24.950 43.543 52.615 1.00 128.11 484 VAL B O 1
ATOM 7370 N N . GLU B 1 486 ? 25.202 45.443 53.837 1.00 115.72 485 GLU B N 1
ATOM 7371 C CA . GLU B 1 486 ? 23.865 46.031 53.527 1.00 111.74 485 GLU B CA 1
ATOM 7372 C C . GLU B 1 486 ? 23.969 47.534 53.250 1.00 104.61 485 GLU B C 1
ATOM 7373 O O . GLU B 1 486 ? 22.976 48.104 52.775 1.00 100.85 485 GLU B O 1
ATOM 7379 N N . LYS B 1 487 ? 25.085 48.168 53.607 1.00 102.79 486 LYS B N 1
ATOM 7380 C CA . LYS B 1 487 ? 25.477 49.510 53.099 1.00 108.17 486 LYS B CA 1
ATOM 7381 C C . LYS B 1 487 ? 27.004 49.638 53.167 1.00 112.08 486 LYS B C 1
ATOM 7382 O O . LYS B 1 487 ? 27.663 48.779 53.774 1.00 101.78 486 LYS B O 1
ATOM 7388 N N . LEU B 1 488 ? 27.564 50.675 52.547 1.00 125.94 487 LEU B N 1
ATOM 7389 C CA . LEU B 1 488 ? 29.036 50.897 52.519 1.00 131.87 487 LEU B CA 1
ATOM 7390 C C . LEU B 1 488 ? 29.434 51.550 53.854 1.00 131.72 487 LEU B C 1
ATOM 7391 O O . LEU B 1 488 ? 28.859 52.604 54.215 1.00 127.04 487 LEU B O 1
ATOM 7396 N N . SER B 1 489 ? 30.398 50.953 54.557 1.00 134.54 488 SER B N 1
ATOM 7397 C CA . SER B 1 489 ? 30.679 51.205 55.995 1.00 140.65 488 SER B CA 1
ATOM 7398 C C . SER B 1 489 ? 31.331 52.583 56.166 1.00 147.88 488 SER B C 1
ATOM 7399 O O . SER B 1 489 ? 32.308 52.965 55.516 1.00 155.60 488 SER B O 1
#

CATH classification: 3.50.50.60 (+2 more: 3.50.50.60, 3.30.390.30)

InterPro domains:
  IPR001100 Pyridine nucleotide-disulphide oxidoreductase, class I [PIRSF000350] (3-466)
  IPR001864 Trypanothione reductase [PR00470] (29-48)
  IPR001864 Trypanothione reductase [PR00470] (64-84)
  IPR001864 Trypanothione reductase [PR00470] (106-124)
  IPR001864 Trypanothione reductase [PR00470] (234-254)
  IPR001864 Trypanothione reductase [PR00470] (266-276)
  IPR001864 Trypanothione reductase [TIGR01423] (2-487)
  IPR004099 Pyridine nucleotide-disulphide oxidoreductase, dimerisation domain [PF02852] (363-468)
  IPR012999 Pyridine nucleotide-disulphide oxidoreductase, class I, active site [PS00076] (49-59)
  IPR016156 FAD/NAD-linked reductase, dimerisation domain superfamily [G3DSA:3.30.390.30] (361-491)
  IPR016156 FAD/NAD-linked reductase, dimerisation domain superfamily [SSF55424] (358-476)
  IPR023753 FAD/NAD(P)-binding domain [PF07992] (5-342)
  IPR036188 FAD/NAD(P)-binding domain superfamily [G3DSA:3.50.50.60] (5-351)
  IPR036188 FAD/NAD(P)-binding domain superfamily [G3DSA:3.50.50.60] (173-295)
  IPR036188 FAD/NAD(P)-binding domain superfamily [SSF51905] (1-352)
  IPR046952 Glutathione reductase/thioredoxin reductase-like [PTHR42737] (4-473)

B-factor: mean 93.23, std 17.87, range [35.8, 204.41]

Secondary structure (DSSP, 8-state):
----SEEEEEE--SHHHHHHHHHHHHHS---EEEEES-SSSBTTTB-BTTBTTTSSSHHHHHHHHHHHHTTHHHHTGGGGT-----TT----HHHHHHHHHHHHHHHHHHHHHHHHTSTTEEEEESEEEEEETTEEEEESSSSTTSPEEEEEEEEEEEE---EEEPP--STTGGG-B-HHHHHT-SS--SEEEEEB-SHHHHHHHHHHHHT--TT-EEEEE-SSSSSSTTS-HHHHHHHHHHHHHHTEEEE-S--EEEEEE-SSS-EEEEETTS-EEEESEEEE-S-EEES-TTS-SGGGT----GGGPPP--TT-B-SSSSEEE-TTTTTS---HHHHHHHHHHHHHHTTTSS--PPP-SS--EEE-SSS-EEEEE--HHHHHTT-SEEEEEEEEE--TTHHHHS-TT--EEEEEEEETTTTEEEEEEEESTTHHHHHHHHHHHHHT--BHHHHTTS---TT-GGGHHHH--S-SEEEETTEEESS---/---SEEEEEE--STTHHHHHHHHHHTT---EEEEES-SSSBTTTB-BTTBTTTSSSHHHHHHHHHHHHHHHHHHHGGGGT-----SS----HHHHHHHHHHHHHHHHHHHHHHHHHSTTEEEEESB--EEETTEEEEESSSSSSS-EEEEEEEEEEEE---EEE----STTGGGSB-HHHHTT-SS--SEEEEEB-SHHHHHHHHHHHHS--SS-EEEEEBSSSSSSTTS-HHHHHHHHHHHHHHT-B--BS--EEEEEE-TTS-EEEEESSS-EEEESEEEE-S-EEE--STT-HHHHT----GGGPPP--TTSB-SSTTEEE-TTSS-S---HHHHHHHHHHHHIIIIISS------SS--EEE--SS-EEEEE--HHHHHHHSSEEEEEEEEE--THHHHSS-TT--EEEEEEEETTTTEEEEEEEESTTHHHHHHHHHHHHHH--BHHHHHTS---SS-GGGGGSS--S-SEEEETTEE-SS--

Sequence (978 aa):
PMSRAYDLVVLGAGSGGLEAGWNAAVTHKKKVAVVDVQATHGPPLFAALGGTCVNVGCVPKKLMVTGAQYMDLIRESGGFGWEMDRESLCPNWKTLIAAKNKVVNSINESYKSMFADTEGLSFHMGFGALQDAHTVVVRKSEDPHSDVLETLDTEYILIATGSWPTRLGVPGDEFCITSNEAFYLEDAPKRMLCVGGGYIAVEFAGIFNGYKPCGGYVDLCYRGDLILRGFDTEVRKSLTKQLGANGIRVRTNLNPTKITKNEDGSNHVHFNDGTEEDYDQVMLAIGRVPRSQALQLDKAGVRTGKNGAVQVDAYSKTSVDNIYAIGDVTNRVMLTPVAINEGAAFVETVFGGKPRATDHTKVACAVFSIPPIGTCGMTEEEAAKNYETVAVYASSFTPLMHNISGSKHKEFMIRIITNESNGEVLGVHMLGDSAPEIIQSVGICMKMGAKISDFHSTIGVHPTSAEELCSMRTPAYFYESGKRVEKLSSMSRAYDLVVLGAGSGGLEAGWNAAVTHKKKVAVVDVQATHGPPLFAALGGTCVNVGCVPKKLMVTGAQYMDLIRESGGFGWEMDRESLCPNWKTLIAAKNKVVNSINESYKSMFADTEGLSFHMGFGALQDAHTVVVRKSEDPHSDVLETLDTEYILIATGSWPTRLGVPGDEFCITSNEAFYLEDAPKRMLCVGGGYIAVEFAGIFNGYKPCGGYVDLCYRGDLILRGFDTEVRKSLTKQLGANGIRVRTNLNPTKITKNEDGSNHVHFNDGTEEDYDQVMLAIGRVPRSQALQLDKAGVRTGKNGAVQVDAYSKTSVDNIYAIGDVTNRVMLTPVAINEGAAFVETVFGGKPRATDHTKVACAVFSIPPIGTCGMTEEEAAKNYETVAVYASSFTPLMHNISGSKHKEFMIRIITNESNGEVLGVHMLGDSAPEIIQSVGICMKMGAKISDFHSTIGVHPTSAEELCSMRTPAYFYESGKRVEKLS

Radius of gyration: 31.08 Å; Cα contacts (8 Å, |Δi|>4): 2390; chains: 2; bounding box: 91×93×62 Å

Solvent-accessible surface area: 37826 Å² total; per-residue (Å²): 200,135,107,57,53,37,35,0,0,0,4,10,0,11,28,2,0,15,47,0,0,101,33,0,0,54,86,50,144,66,110,0,0,0,3,15,30,23,44,33,29,5,87,120,45,14,10,1,2,3,5,40,19,20,0,5,16,18,8,0,22,48,2,0,5,24,0,4,53,9,30,14,35,7,132,4,0,24,26,0,0,6,99,23,107,84,153,100,43,70,20,51,10,95,61,0,18,58,18,0,47,168,13,0,61,63,46,0,76,75,58,79,64,38,12,102,125,23,113,38,7,37,65,14,108,5,34,9,4,0,64,70,26,64,24,0,16,2,21,130,49,82,70,75,173,23,93,91,99,65,82,5,53,0,63,60,0,0,0,9,34,12,4,69,18,36,111,40,71,43,100,6,16,134,61,10,20,3,12,4,59,0,1,46,28,130,85,18,6,92,60,0,0,0,6,6,6,33,73,37,0,2,1,5,0,2,0,0,2,2,2,57,46,77,74,14,76,2,0,0,0,24,172,17,113,37,0,2,177,62,35,1,42,62,2,31,116,7,0,33,133,7,2,40,52,14,34,9,125,29,55,44,79,15,57,6,58,95,4,47,94,46,170,124,33,9,0,54,0,48,6,70,81,71,38,81,53,46,0,45,44,0,0,2,12,68,29,60,39,0,50,10,121,36,15,36,6,118,117,11,47,4,176,67,35,155,113,7,7,1,60,36,67,74,90,7,74,6,55,26,112,22,0,14,0,0,5,21,0,5,54,74,40,52,38,16,14,0,8,61,42,1,0,22,4,2,4,67,20,31,30,36,55,174,79,85,41,17,51,47,82,100,25,4,25,13,0,16,3,18,10,12,2,0,16,1,32,51,17,8,63,86,0,5,158,95,74,117,16,0,2,0,19,37,29,55,61,53,28,44,32,4,49,15,13,52,18,131,95,29,25,2,17,0,13,0,0,2,17,66,82,70,14,60,10,21,0,0,2,0,0,2,59,34,0,6,23,0,0,0,0,0,2,2,0,5,74,41,35,1,84,12,71,42,0,72,76,7,13,12,4,58,6,12,20,0,36,48,0,14,69,12,185,107,34,58,26,16,28,51,74,34,157,128,36,122,160,50,97,150,238,104,96,65,39,49,0,0,0,2,11,0,10,27,4,0,17,45,0,0,102,29,0,4,48,92,59,185,78,95,0,0,0,3,15,31,30,30,28,23,9,77,120,54,14,10,1,1,2,7,35,16,18,0,5,12,16,8,0,17,38,0,0,10,24,0,0,34,3,45,0,34,6,115,1,0,27,27,0,2,6,85,34,66,81,166,92,40,51,26,47,10,106,57,0,15,60,14,0,35,113,3,0,59,70,47,0,90,72,70,79,62,35,18,94,115,24,156,16,8,22,60,18,97,7,36,12,2,1,81,68,30,46,25,0,3,0,17,124,38,90,62,61,168,35,79,84,89,67,86,6,51,0,64,63,0,0,1,11,30,15,5,90,7,38,100,47,70,52,80,9,23,132,55,4,14,6,8,0,54,0,2,49,30,135,93,20,10,99,57,0,0,0,6,6,6,23,75,30,0,0,3,8,0,2,0,3,0,2,2,42,50,100,53,22,93,2,6,0,2,32,179,6,98,27,0,4,131,60,45,2,44,71,2,15,114,1,0,30,136,5,1,39,58,25,46,4,129,32,24,60,90,12,37,9,58,73,2,50,110,60,172,116,42,5,1,50,0,58,10,102,110,59,48,82,51,47,1,40,45,0,0,1,1,48,27,46,41,1,46,5,122,33,12,36,4,117,128,17,46,4,142,52,43,182,109,18,9,2,72,34,62,69,93,6,68,3,40,33,104,20,0,19,0,0,5,23,0,10,56,80,45,56,46,19,15,0,6,64,40,4,0,14,2,3,1,59,25,36,25,31,52,181,95,84,40,15,81,47,96,57,21,2,28,14,1,20,2,2,3,11,1,0,18,2,30,54,18,9,61,81,0,9,167,95,81,122,29,0,0,0,12,38,36,54,59,73,33,55,40,14,67,20,11,55,1,144,69,6,39,3,11,0,14,0,0,0,6,64,64,82,14,36,0,7,0,0,3,1,0,4,53,31,0,6,20,0,0,0,0,1,0,0,0,0,45,58,32,0,86,13,56,40,0,82,58,15,22,11,3,61,10,16,17,2,25,54,0,14,53,10,182,95,38,56,24,19,30,47,114,34,150,148,43,116,163,66,148

Foldseek 3Di:
DDDWDFAEEEEALALQRVLQLVCCCPVLNTQYEYEFADQFADPDVRAGNYHCPLRLRVNLLVLLLVVLVVLLVPLLCVLVPPDDCPPQPADFPQVSLVVSSVVSRVVSVVSVVVQVVTRNRHYDHARWADQAQQWIWGFNDLDPVGHTDDIGGHQFYEYDNAWDADFLPAAPSVQAAASRVLSVDPGQWQEEELEEQALSSQSVQSSSLSNHGPPGAYEYEYQADFGHPFAAPVVRVLVVVVCVVSGYHHYYNKDWHYWDADDVGWIWTQIPVRDTDTTNHYYYRHDIQQDQVRRPCVNHVFDADPSRQGDADQLQQTPDRRYGYFERNNPDDNDSVRSSQSNVQNCCVPSVVNHDGGDPAQDWDKRVHVVIKTKGAHYLQVVLQVAQKKFKFWDKAADPSCVSSVVRSDMKIWIFIARPVQQWTRMIIITGHCHNVLNVVVSVCVVVGHGLVNLLVDDADPPDSNRVSNVTDDTQWMRRRNRIGRDPPD/DAWDFAEEEFALELQRVLLQVCCCPVQNGAYEYEFAAQAADPDVRAHNHGCCLRLRVVLLVQLLVVLLVLLVVLLVVLVPPDDPPPQDADFPQVSLVVSRVVSVVVSVVVVCVQVVGPNYHYDHAHWADQAQFKIFGFNDLDPVGDGPDIDGHQFYEYENAWAADFDPAAASVLAAESSVLSDDNAQWQEEEFEAQALLRLSVQSSSLRRHNPHGAYEYHHLADFGHPFAAPVVSVLVQVLCVVSRYHYDHNKAWHYWDADDVRWIWTAMPVGDIDTTRHHYHSHGIAAPQDSNPCVSHVWDADDRRQGDADQLQATPPRRYGYFACSVPLDNDSVRSSQSSNQNCCCPSVPDHDGGDSAQDWDWRVHVFIKIKGFHYLLVCLQPAAKKFKWKDKAQDPSCVSSVVVSFMKIWIWMARPVPQWTGMIIITHHPHSVLSVVVSVCVVVIGGLCNQLVDDADPPDSNRVSNVTDDTQWMHHNSHTGRDDD

Nearest PDB structures (foldseek):
  2jk6-assembly1_A  TM=9.960E-01  e=1.196E-98  Leishmania infantum
  1typ-assembly1_B  TM=9.973E-01  e=1.253E-87  Crithidia fasciculata
  1feb-assembly1_B  TM=9.957E-01  e=8.806E-88  Crithidia fasciculata
  1tyt-assembly1_B  TM=9.968E-01  e=5.440E-87  Crithidia fasciculata
  6btl-assembly1_A  TM=9.903E-01  e=5.007E-80  Trypanosoma brucei brucei TREU927

Organism: Leishmania infantum (NCBI:txid5671)